Protein 6TXI (pdb70)

InterPro domains:
  IPR001519 Ferritin [PTHR11431] (5-148)
  IPR008331 Ferritin/DPS domain [PF00210] (10-145)
  IPR009040 Ferritin-like diiron domain [PS50905] (2-147)
  IPR009078 Ferritin-like superfamily [SSF47240] (4-163)
  IPR012347 Ferritin-like [G3DSA:1.20.1260.10] (3-164)
  IPR041719 Ferritin, prokaryotic-type [cd01055] (5-160)

Organism: Thermotoga maritima (strain ATCC 43589 / DSM 3109 / JCM 10099 / NBRC 100826 / MSB8) (NCBI:txid243274)

Structure (mmCIF, N/CA/C/O backbone):
data_6TXI
#
_entry.id   6TXI
#
_cell.length_a   175.700
_cell.length_b   175.700
_cell.length_c   353.568
_cell.angle_alpha   90.000
_cell.angle_beta   90.000
_cell.angle_gamma   120.000
#
_symmetry.space_group_name_H-M   'H 3 2'
#
loop_
_entity.id
_entity.type
_entity.pdbx_description
1 polymer Ferritin
2 non-polymer 'SULFATE ION'
3 non-polymer GLYCEROL
4 non-polymer 'FE (III) ION'
5 non-polymer EICOSANE
6 water water
#
loop_
_atom_site.group_PDB
_atom_site.id
_atom_site.type_symbol
_atom_site.label_atom_id
_atom_site.label_alt_id
_atom_site.label_comp_id
_atom_site.label_asym_id
_atom_site.label_entity_id
_atom_site.label_seq_id
_atom_site.pdbx_PDB_ins_code
_atom_site.Cartn_x
_atom_site.Cartn_y
_atom_site.Cartn_z
_atom_site.occupancy
_atom_site.B_iso_or_equiv
_atom_site.auth_seq_id
_atom_site.auth_comp_id
_atom_site.auth_asym_id
_atom_site.auth_atom_id
_atom_site.pdbx_PDB_model_num
ATOM 1 N N . MET A 1 1 ? 48.695 91.571 116.627 1.00 107.59 1 MET A N 1
ATOM 2 C CA . MET A 1 1 ? 49.233 90.427 115.839 1.00 134.23 1 MET A CA 1
ATOM 3 C C . MET A 1 1 ? 48.433 89.168 116.157 1.00 118.96 1 MET A C 1
ATOM 4 O O . MET A 1 1 ? 47.794 89.085 117.210 1.00 106.15 1 MET A O 1
ATOM 20 N N . MET A 1 2 ? 48.477 88.187 115.255 1.00 73.98 2 MET A N 1
ATOM 21 C CA . MET A 1 2 ? 47.681 86.978 115.422 1.00 58.15 2 MET A CA 1
ATOM 22 C C . MET A 1 2 ? 48.416 86.001 116.324 1.00 45.01 2 MET A C 1
ATOM 23 O O . MET A 1 2 ? 49.584 85.681 116.080 1.00 50.82 2 MET A O 1
ATOM 37 N N . VAL A 1 3 ? 47.731 85.520 117.361 1.00 40.26 3 VAL A N 1
ATOM 38 C CA . VAL A 1 3 ? 48.318 84.585 118.312 1.00 49.68 3 VAL A CA 1
ATOM 39 C C . VAL A 1 3 ? 47.771 83.179 118.159 1.00 53.85 3 VAL A C 1
ATOM 40 O O . VAL A 1 3 ? 48.167 82.297 118.922 1.00 71.46 3 VAL A O 1
ATOM 53 N N . ILE A 1 4 ? 46.850 82.948 117.249 1.00 40.42 4 ILE A N 1
ATOM 54 C CA . ILE A 1 4 ? 46.578 81.591 116.793 1.00 34.01 4 ILE A CA 1
ATOM 55 C C . ILE A 1 4 ? 47.456 81.318 115.578 1.00 37.51 4 ILE A C 1
ATOM 56 O O . ILE A 1 4 ? 47.812 82.236 114.826 1.00 38.59 4 ILE A O 1
ATOM 72 N N . SER A 1 5 ? 47.803 80.047 115.375 1.00 36.67 5 SER A N 1
ATOM 73 C CA . SER A 1 5 ? 48.529 79.656 114.175 1.00 41.19 5 SER A CA 1
ATOM 74 C C . SER A 1 5 ? 47.622 79.813 112.954 1.00 46.95 5 SER A C 1
ATOM 75 O O . SER A 1 5 ? 46.390 79.874 113.059 1.00 39.01 5 SER A O 1
ATOM 83 N N . GLU A 1 6 ? 48.247 79.901 111.776 1.00 35.82 6 GLU A N 1
ATOM 84 C CA . GLU A 1 6 ? 47.448 79.951 110.554 1.00 45.11 6 GLU A CA 1
ATOM 85 C C . GLU A 1 6 ? 46.650 78.662 110.365 1.00 42.29 6 GLU A C 1
ATOM 86 O O . GLU A 1 6 ? 45.515 78.703 109.883 1.00 38.22 6 GLU A O 1
ATOM 98 N N . LYS A 1 7 ? 47.211 77.512 110.776 1.00 36.65 7 LYS A N 1
ATOM 99 C CA . LYS A 1 7 ? 46.484 76.244 110.636 1.00 36.55 7 LYS A CA 1
ATOM 100 C C . LYS A 1 7 ? 45.226 76.239 111.499 1.00 33.99 7 LYS A C 1
ATOM 101 O O . LYS A 1 7 ? 44.135 75.847 111.037 1.00 35.88 7 LYS A O 1
ATOM 120 N N . VAL A 1 8 ? 45.331 76.753 112.726 1.00 33.98 8 VAL A N 1
ATOM 121 C CA . VAL A 1 8 ? 44.156 76.818 113.592 1.00 31.46 8 VAL A CA 1
ATOM 122 C C . VAL A 1 8 ? 43.178 77.898 113.120 1.00 32.36 8 VAL A C 1
ATOM 123 O O . VAL A 1 8 ? 41.951 77.711 113.170 1.00 35.32 8 VAL A O 1
ATOM 136 N N . ARG A 1 9 ? 43.692 79.048 112.683 1.00 33.30 9 ARG A N 1
ATOM 137 C CA . ARG A 1 9 ? 42.799 80.076 112.167 1.00 29.68 9 ARG A CA 1
ATOM 138 C C . ARG A 1 9 ? 42.007 79.545 110.980 1.00 29.60 9 ARG A C 1
ATOM 139 O O . ARG A 1 9 ? 40.803 79.794 110.865 1.00 34.04 9 ARG A O 1
ATOM 160 N N . LYS A 1 10 ? 42.668 78.803 110.088 1.00 33.38 10 LYS A N 1
ATOM 161 C CA . LYS A 1 10 ? 41.966 78.222 108.951 1.00 36.19 10 LYS A CA 1
ATOM 162 C C . LYS A 1 10 ? 40.924 77.213 109.413 1.00 32.11 10 LYS A C 1
ATOM 163 O O . LYS A 1 10 ? 39.817 77.172 108.874 1.00 33.72 10 LYS A O 1
ATOM 182 N N . ALA A 1 11 ? 41.264 76.365 110.387 1.00 35.06 11 ALA A N 1
ATOM 183 C CA . ALA A 1 11 ? 40.274 75.408 110.886 1.00 33.33 11 ALA A CA 1
ATOM 184 C C . ALA A 1 11 ? 39.054 76.124 111.455 1.00 30.39 11 ALA A C 1
ATOM 185 O O . ALA A 1 11 ? 37.903 75.747 111.172 1.00 34.00 11 ALA A O 1
ATOM 192 N N . LEU A 1 12 ? 39.282 77.198 112.211 1.00 31.30 12 LEU A N 1
ATOM 193 C CA . LEU A 1 12 ? 38.175 77.937 112.819 1.00 35.05 12 LEU A CA 1
ATOM 194 C C . LEU A 1 12 ? 37.341 78.663 111.768 1.00 41.31 12 LEU A C 1
ATOM 195 O O . LEU A 1 12 ? 36.109 78.678 111.848 1.00 33.03 12 LEU A O 1
ATOM 211 N N . ASN A 1 13 ? 37.998 79.281 110.787 1.00 32.12 13 ASN A N 1
ATOM 212 C CA . ASN A 1 13 ? 37.294 79.961 109.706 1.00 33.09 13 ASN A CA 1
ATOM 213 C C . ASN A 1 13 ? 36.490 78.969 108.870 1.00 29.28 13 ASN A C 1
ATOM 214 O O . ASN A 1 13 ? 35.333 79.235 108.507 1.00 32.09 13 ASN A O 1
ATOM 225 N N . ASP A 1 14 ? 37.082 77.803 108.581 1.00 33.99 14 ASP A N 1
ATOM 226 C CA . ASP A 1 14 ? 36.348 76.751 107.884 1.00 32.11 14 ASP A CA 1
ATOM 227 C C . ASP A 1 14 ? 35.093 76.375 108.652 1.00 30.43 14 ASP A C 1
ATOM 228 O O . ASP A 1 14 ? 34.016 76.203 108.065 1.00 32.55 14 ASP A O 1
ATOM 237 N N . GLN A 1 15 ? 35.215 76.228 109.973 1.00 32.06 15 GLN A N 1
ATOM 238 C CA . GLN A 1 15 ? 34.062 75.853 110.782 1.00 33.31 15 GLN A CA 1
ATOM 239 C C . GLN A 1 15 ? 33.025 76.967 110.829 1.00 28.88 15 GLN A C 1
ATOM 240 O O . GLN A 1 15 ? 31.823 76.693 110.854 1.00 31.69 15 GLN A O 1
ATOM 254 N N . LEU A 1 16 ? 33.455 78.232 110.859 1.00 30.71 16 LEU A N 1
ATOM 255 C CA . LEU A 1 16 ? 32.490 79.332 110.768 1.00 31.16 16 LEU A CA 1
ATOM 256 C C . LEU A 1 16 ? 31.650 79.205 109.500 1.00 27.92 16 LEU A C 1
ATOM 257 O O . LEU A 1 16 ? 30.411 79.285 109.537 1.00 29.90 16 LEU A O 1
ATOM 273 N N . ASN A 1 17 ? 32.315 78.979 108.366 1.00 29.56 17 ASN A N 1
ATOM 274 C CA . ASN A 1 17 ? 31.599 78.800 107.107 1.00 33.05 17 ASN A CA 1
ATOM 275 C C . ASN A 1 17 ? 30.709 77.558 107.133 1.00 30.81 17 ASN A C 1
ATOM 276 O O . ASN A 1 17 ? 29.626 77.549 106.532 1.00 33.66 17 ASN A O 1
ATOM 287 N N . ARG A 1 18 ? 31.164 76.494 107.813 1.00 31.71 18 ARG A N 1
ATOM 288 C CA . ARG A 1 18 ? 30.330 75.306 107.986 1.00 29.71 18 ARG A CA 1
ATOM 289 C C . ARG A 1 18 ? 29.061 75.632 108.755 1.00 31.61 18 ARG A C 1
ATOM 290 O O . ARG A 1 18 ? 28.003 75.063 108.477 1.00 30.55 18 ARG A O 1
ATOM 311 N N . GLU A 1 19 ? 29.166 76.501 109.775 1.00 32.68 19 GLU A N 1
ATOM 312 C CA . GLU A 1 19 ? 27.996 76.874 110.570 1.00 34.08 19 GLU A CA 1
ATOM 313 C C . 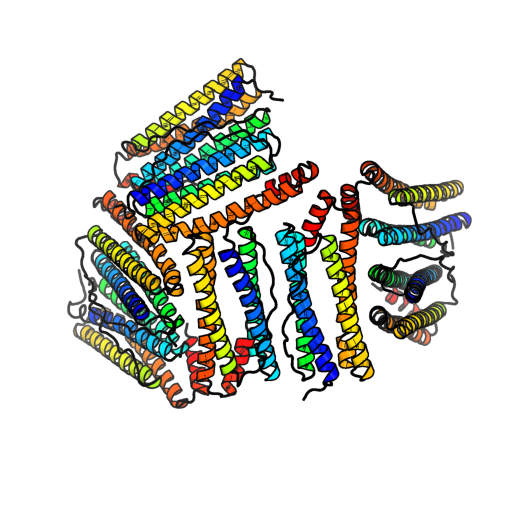GLU A 1 19 ? 27.034 77.741 109.763 1.00 27.99 19 GLU A C 1
ATOM 314 O O . GLU A 1 19 ? 25.814 77.655 109.956 1.00 29.82 19 GLU A O 1
ATOM 326 N N . ILE A 1 20 ? 27.572 78.582 108.873 1.00 31.58 20 ILE A N 1
ATOM 327 C CA . ILE A 1 20 ? 26.724 79.322 107.944 1.00 30.72 20 ILE A CA 1
ATOM 328 C C . ILE A 1 20 ? 25.959 78.354 107.051 1.00 27.35 20 ILE A C 1
ATOM 329 O O . ILE A 1 20 ? 24.734 78.474 106.881 1.00 31.27 20 ILE A O 1
ATOM 345 N N . TYR A 1 21 ? 26.661 77.351 106.505 1.00 30.61 21 TYR A N 1
ATOM 346 C CA . TYR A 1 21 ? 25.968 76.350 105.701 1.00 31.18 21 TYR A CA 1
ATOM 347 C C . TYR A 1 21 ? 24.910 75.627 106.535 1.00 30.63 21 TYR A C 1
ATOM 348 O O . TYR A 1 21 ? 23.803 75.377 106.048 1.00 32.05 21 TYR A O 1
ATOM 366 N N . SER A 1 22 ? 25.230 75.276 107.789 1.00 32.79 22 SER A N 1
ATOM 367 C CA . SER A 1 22 ? 24.244 74.609 108.645 1.00 33.17 22 SER A CA 1
ATOM 368 C C . SER A 1 22 ? 22.975 75.449 108.774 1.00 29.62 22 SER A C 1
ATOM 369 O O . SER A 1 22 ? 21.855 74.927 108.666 1.00 29.34 22 SER A O 1
ATOM 377 N N . SER A 1 23 ? 23.136 76.753 109.038 1.00 28.16 23 SER A N 1
ATOM 378 C CA . SER A 1 23 ? 21.991 77.656 109.109 1.00 28.79 23 SER A CA 1
ATOM 379 C C . SER A 1 23 ? 21.181 77.604 107.820 1.00 32.33 23 SER A C 1
ATOM 380 O O . SER A 1 23 ? 19.938 77.567 107.842 1.00 30.30 23 SER A O 1
ATOM 388 N N . TYR A 1 24 ? 21.878 77.617 106.684 1.00 30.24 24 TYR A N 1
ATOM 389 C CA . TYR A 1 24 ? 21.210 77.654 105.389 1.00 31.06 24 TYR A CA 1
ATOM 390 C C . TYR A 1 24 ? 20.484 76.344 105.119 1.00 25.83 24 TYR A C 1
ATOM 391 O O . TYR A 1 24 ? 19.375 76.337 104.576 1.00 30.29 24 TYR A O 1
ATOM 409 N N . LEU A 1 25 ? 21.091 75.226 105.518 1.00 31.03 25 LEU A N 1
ATOM 410 C CA . LEU A 1 25 ? 20.459 73.919 105.385 1.00 26.60 25 LEU A CA 1
ATOM 411 C C . LEU A 1 25 ? 19.158 73.858 106.178 1.00 29.76 25 LEU A C 1
ATOM 412 O O . LEU A 1 25 ? 18.149 73.332 105.695 1.00 28.91 25 LEU A O 1
ATOM 428 N N . TYR A 1 26 ? 19.181 74.343 107.415 1.00 29.19 26 TYR A N 1
ATOM 429 C CA . TYR A 1 26 ? 17.959 74.314 108.217 1.00 31.06 26 TYR A CA 1
ATOM 430 C C . TYR A 1 26 ? 16.895 75.252 107.644 1.00 27.83 26 TYR A C 1
ATOM 431 O O . TYR A 1 26 ? 15.702 74.918 107.654 1.00 32.12 26 TYR A O 1
ATOM 449 N N . LEU A 1 27 ? 17.296 76.409 107.104 1.00 28.40 27 LEU A N 1
ATOM 450 C CA . LEU A 1 27 ? 16.323 77.227 106.382 1.00 26.33 27 LEU A CA 1
ATOM 451 C C . LEU A 1 27 ? 15.739 76.467 105.186 1.00 27.63 27 LEU A C 1
ATOM 452 O O . LEU A 1 27 ? 14.546 76.597 104.875 1.00 30.61 27 LEU A O 1
ATOM 468 N N . SER A 1 28 ? 16.563 75.690 104.484 1.00 29.76 28 SER A N 1
ATOM 469 C CA . SER A 1 28 ? 16.037 74.914 103.358 1.00 29.01 28 SER A CA 1
ATOM 470 C C . SER A 1 28 ? 15.049 73.850 103.836 1.00 26.63 28 SER A C 1
ATOM 471 O O . SER A 1 28 ? 14.004 73.612 103.202 1.00 28.90 28 SER A O 1
ATOM 479 N N . MET A 1 29 ? 15.350 73.207 104.959 1.00 28.67 29 MET A N 1
ATOM 480 C CA . MET A 1 29 ? 14.380 72.283 105.534 1.00 27.40 29 MET A CA 1
ATOM 481 C C . MET A 1 29 ? 13.083 73.007 105.883 1.00 30.66 29 MET A C 1
ATOM 482 O O . MET A 1 29 ? 11.989 72.448 105.737 1.00 30.58 29 MET A O 1
ATOM 496 N N . ALA A 1 30 ? 13.185 74.247 106.357 1.00 30.16 30 ALA A N 1
ATOM 497 C CA . ALA A 1 30 ? 11.982 75.047 106.555 1.00 26.61 30 ALA A CA 1
ATOM 498 C C . ALA A 1 30 ? 11.223 75.242 105.243 1.00 28.40 30 ALA A C 1
ATOM 499 O O . ALA A 1 30 ? 9.989 75.158 105.226 1.00 32.02 30 ALA A O 1
ATOM 506 N N . THR A 1 31 ? 11.933 75.534 104.140 1.00 31.44 31 THR A N 1
ATOM 507 C CA . THR A 1 31 ? 11.238 75.717 102.862 1.00 27.01 31 THR A CA 1
ATOM 508 C C . THR A 1 31 ? 10.488 74.445 102.485 1.00 29.44 31 THR A C 1
ATOM 509 O O . THR A 1 31 ? 9.369 74.501 101.943 1.00 30.98 31 THR A O 1
ATOM 520 N N . TYR A 1 32 ? 11.087 73.294 102.788 1.00 27.59 32 TYR A N 1
ATOM 521 C CA . TYR A 1 32 ? 10.442 72.011 102.504 1.00 27.68 32 TYR A CA 1
ATOM 522 C C . TYR A 1 32 ? 9.198 71.806 103.372 1.00 30.86 32 TYR A C 1
ATOM 523 O O . TYR A 1 32 ? 8.118 71.473 102.860 1.00 33.19 32 TYR A O 1
ATOM 541 N N . PHE A 1 33 ? 9.324 72.011 104.688 1.00 31.55 33 PHE A N 1
ATOM 542 C CA . PHE A 1 33 ? 8.173 71.827 105.577 1.00 30.29 33 PHE A CA 1
ATOM 543 C C . PHE A 1 33 ? 7.036 72.785 105.222 1.00 27.74 33 PHE A C 1
ATOM 544 O O . PHE A 1 33 ? 5.865 72.392 105.204 1.00 32.33 33 PHE A O 1
ATOM 561 N N . ASP A 1 34 ? 7.353 74.041 104.896 1.00 30.70 34 ASP A N 1
ATOM 562 C CA . ASP A 1 34 ? 6.301 74.976 104.511 1.00 35.04 34 ASP A CA 1
ATOM 563 C C . ASP A 1 34 ? 5.656 74.558 103.193 1.00 35.89 34 ASP A C 1
ATOM 564 O O . ASP A 1 34 ? 4.448 74.748 103.000 1.00 35.26 34 ASP A O 1
ATOM 573 N N . ALA A 1 35 ? 6.444 74.007 102.262 1.00 32.80 35 ALA A N 1
ATOM 574 C CA . ALA A 1 35 ? 5.849 73.514 101.025 1.00 31.72 35 ALA A CA 1
ATOM 575 C C . ALA A 1 35 ? 4.863 72.378 101.301 1.00 39.30 35 ALA A C 1
ATOM 576 O O . ALA A 1 35 ? 3.870 72.233 100.584 1.00 35.27 35 ALA A O 1
ATOM 583 N N . GLU A 1 36 ? 5.143 71.556 102.309 1.00 32.88 36 GLU A N 1
ATOM 584 C CA . GLU A 1 36 ? 4.304 70.444 102.722 1.00 36.36 36 GLU A CA 1
ATOM 585 C C . GLU A 1 36 ? 3.201 70.848 103.685 1.00 45.20 36 GLU A C 1
ATOM 586 O O . GLU A 1 36 ? 2.419 69.986 104.102 1.00 38.16 36 GLU A O 1
ATOM 598 N N . GLY A 1 37 ? 3.135 72.117 104.071 1.00 37.24 37 GLY A N 1
ATOM 599 C CA . GLY A 1 37 ? 2.065 72.593 104.924 1.00 41.12 37 GLY A CA 1
ATOM 600 C C . GLY A 1 37 ? 2.266 72.334 106.395 1.00 43.99 37 GLY A C 1
ATOM 601 O O . GLY A 1 37 ? 1.312 72.436 107.167 1.00 41.98 37 GLY A O 1
ATOM 605 N N . PHE A 1 38 ? 3.481 72.024 106.819 1.00 33.36 38 PHE A N 1
ATOM 606 C CA . PHE A 1 38 ? 3.787 71.783 108.227 1.00 34.39 38 PHE A CA 1
ATOM 607 C C . PHE A 1 38 ? 4.461 73.033 108.789 1.00 45.41 38 PHE A C 1
ATOM 608 O O . PHE A 1 38 ? 5.684 73.129 108.860 1.00 33.50 38 PHE A O 1
ATOM 625 N N . LYS A 1 39 ? 3.634 73.993 109.229 1.00 34.97 39 LYS A N 1
ATOM 626 C CA . LYS A 1 39 ? 4.143 75.300 109.629 1.00 41.38 39 LYS A CA 1
ATOM 627 C C . LYS A 1 39 ? 4.866 75.232 110.968 1.00 41.05 39 LYS A C 1
ATOM 628 O O . LYS A 1 39 ? 5.754 76.056 111.237 1.00 34.99 39 LYS A O 1
ATOM 647 N N . GLY A 1 40 ? 4.531 74.249 111.808 1.00 36.78 40 GLY A N 1
ATOM 648 C CA . GLY A 1 40 ? 5.236 74.098 113.074 1.00 36.94 40 GLY A CA 1
ATOM 649 C C . GLY A 1 40 ? 6.630 73.515 112.909 1.00 35.30 40 GLY A C 1
ATOM 650 O O . GLY A 1 40 ? 7.596 74.005 113.513 1.00 33.88 40 GLY A O 1
ATOM 654 N N . PHE A 1 41 ? 6.751 72.448 112.099 1.00 30.69 41 PHE A N 1
ATOM 655 C CA . PHE A 1 41 ? 8.078 71.923 111.750 1.00 30.50 41 PHE A CA 1
ATOM 656 C C . PHE A 1 41 ? 8.918 73.014 111.099 1.00 31.16 41 PHE A C 1
ATOM 657 O O . PHE A 1 41 ? 10.102 73.191 111.420 1.00 32.94 41 PHE A O 1
ATOM 674 N N . ALA A 1 42 ? 8.304 73.787 110.207 1.00 33.45 42 ALA A N 1
ATOM 675 C CA . ALA A 1 42 ? 9.026 74.868 109.547 1.00 30.82 42 ALA A CA 1
ATOM 676 C C . ALA A 1 42 ? 9.501 75.927 110.544 1.00 30.80 42 ALA A C 1
ATOM 677 O O . ALA A 1 42 ? 10.641 76.407 110.451 1.00 31.64 42 ALA A O 1
ATOM 684 N N . HIS A 1 43 ? 8.635 76.312 111.488 1.00 33.77 43 HIS A N 1
ATOM 685 C CA . HIS A 1 43 ? 9.008 77.271 112.525 1.00 32.86 43 HIS A CA 1
ATOM 686 C C . HIS A 1 43 ? 10.210 76.778 113.316 1.00 32.07 43 HIS A C 1
ATOM 687 O O . HIS A 1 43 ? 11.145 77.545 113.597 1.00 33.85 43 HIS A O 1
ATOM 701 N N . TRP A 1 44 ? 10.174 75.500 113.715 1.00 34.42 44 TRP A N 1
ATOM 702 C CA . TRP A 1 44 ? 11.289 74.905 114.447 1.00 38.07 44 TRP A CA 1
ATOM 703 C C . TRP A 1 44 ? 12.579 75.020 113.657 1.00 30.64 44 TRP A C 1
ATOM 704 O O . TRP A 1 44 ? 13.630 75.354 114.215 1.00 32.16 44 TRP A O 1
ATOM 725 N N . MET A 1 45 ? 12.516 74.739 112.351 1.00 32.73 45 MET A N 1
ATOM 726 C CA . MET A 1 45 ? 13.712 74.825 111.520 1.00 33.05 45 MET A CA 1
ATOM 727 C C . MET A 1 45 ? 14.197 76.266 111.364 1.00 35.92 45 MET A C 1
ATOM 728 O O . MET A 1 45 ? 15.403 76.506 111.316 1.00 32.87 45 MET A O 1
ATOM 742 N N . LYS A 1 46 ? 13.287 77.241 111.291 1.00 32.49 46 LYS A N 1
ATOM 743 C CA . LYS A 1 46 ? 13.707 78.649 111.233 1.00 35.18 46 LYS A CA 1
ATOM 744 C C . LYS A 1 46 ? 14.422 79.059 112.519 1.00 36.34 46 LYS A C 1
ATOM 745 O O . LYS A 1 46 ? 15.452 79.769 112.494 1.00 34.07 46 LYS A O 1
ATOM 764 N N . LYS A 1 47 ? 13.894 78.612 113.661 1.00 31.92 47 LYS A N 1
ATOM 765 C CA . LYS A 1 47 ? 14.574 78.843 114.934 1.00 33.62 47 LYS A CA 1
ATOM 766 C C . LYS A 1 47 ? 15.939 78.168 114.963 1.00 36.43 47 LYS A C 1
ATOM 767 O O . LYS A 1 47 ? 16.915 78.737 115.473 1.00 33.17 47 LYS A O 1
ATOM 786 N N . GLN A 1 48 ? 16.024 76.946 114.436 1.00 34.04 48 GLN A N 1
ATOM 787 C CA . GLN A 1 48 ? 17.308 76.240 114.399 1.00 33.85 48 GLN A CA 1
ATOM 788 C C . GLN A 1 48 ? 18.314 76.973 113.519 1.00 34.09 48 GLN A C 1
ATOM 789 O O . GLN A 1 48 ? 19.501 77.084 113.867 1.00 31.80 48 GLN A O 1
ATOM 803 N N . ALA A 1 49 ? 17.863 77.473 112.366 1.00 31.27 49 ALA A N 1
ATOM 804 C CA . ALA A 1 49 ? 18.737 78.268 111.506 1.00 32.98 49 ALA A CA 1
ATOM 805 C C . ALA A 1 49 ? 19.286 79.481 112.252 1.00 31.21 49 ALA A C 1
ATOM 806 O O . ALA A 1 49 ? 20.493 79.772 112.188 1.00 32.06 49 ALA A O 1
ATOM 813 N N . GLN A 1 50 ? 18.421 80.194 112.985 1.00 31.90 50 GLN A N 1
ATOM 814 C CA . GLN A 1 50 ? 18.909 81.339 113.757 1.00 27.37 50 GLN A CA 1
ATOM 815 C C . GLN A 1 50 ? 19.949 80.912 114.806 1.00 37.70 50 GLN A C 1
ATOM 816 O O . GLN A 1 50 ? 20.989 81.575 114.999 1.00 35.88 50 GLN A O 1
ATOM 830 N N . GLU A 1 51 ? 19.691 79.798 115.494 1.00 36.43 51 GLU A N 1
ATOM 831 C CA . GLU A 1 51 ? 20.661 79.287 116.467 1.00 39.13 51 GLU A CA 1
ATOM 832 C C . GLU A 1 51 ? 22.019 78.966 115.828 1.00 37.67 51 GLU A C 1
ATOM 833 O O . GLU A 1 51 ? 23.085 79.264 116.407 1.00 35.92 51 GLU A O 1
ATOM 845 N N . GLU A 1 52 ? 22.017 78.344 114.647 1.00 31.60 52 GLU A N 1
ATOM 846 C CA . GLU A 1 52 ? 23.292 78.056 113.991 1.00 31.63 52 GLU A CA 1
ATOM 847 C C . GLU A 1 52 ? 24.043 79.346 113.673 1.00 36.48 52 GLU A C 1
ATOM 848 O O . GLU A 1 52 ? 25.282 79.388 113.728 1.00 31.99 52 GLU A O 1
ATOM 860 N N . LEU A 1 53 ? 23.314 80.407 113.313 1.00 31.56 53 LEU A N 1
ATOM 861 C CA . LEU A 1 53 ? 24.004 81.674 113.086 1.00 27.53 53 LEU A CA 1
ATOM 862 C C . LEU A 1 53 ? 24.688 82.173 114.356 1.00 32.29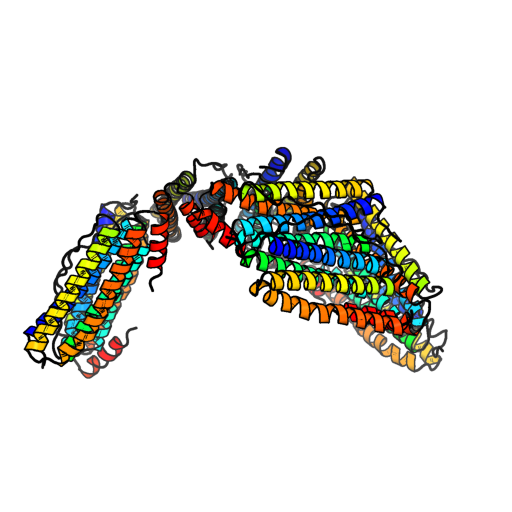 53 LEU A C 1
ATOM 863 O O . LEU A 1 53 ? 25.781 82.769 114.300 1.00 31.57 53 LEU A O 1
ATOM 879 N N . THR A 1 54 ? 24.061 81.959 115.521 1.00 32.24 54 THR A N 1
ATOM 880 C CA . THR A 1 54 ? 24.740 82.371 116.752 1.00 30.15 54 THR A CA 1
ATOM 881 C C . THR A 1 54 ? 26.038 81.579 116.951 1.00 32.19 54 THR A C 1
ATOM 882 O O . THR A 1 54 ? 27.049 82.128 117.420 1.00 35.40 54 THR A O 1
ATOM 893 N N . HIS A 1 55 ? 26.042 80.301 116.566 1.00 34.45 55 HIS A N 1
ATOM 894 C CA . HIS A 1 55 ? 27.289 79.530 116.608 1.00 33.18 55 HIS A CA 1
ATOM 895 C C . HIS A 1 55 ? 28.361 80.147 115.708 1.00 34.26 55 HIS A C 1
ATOM 896 O O . HIS A 1 55 ? 29.540 80.283 116.099 1.00 32.55 55 HIS A O 1
ATOM 910 N N . ALA A 1 56 ? 27.971 80.476 114.471 1.00 34.21 56 ALA A N 1
ATOM 911 C CA . ALA A 1 56 ? 28.908 81.101 113.543 1.00 39.14 56 ALA A CA 1
ATOM 912 C C . ALA A 1 56 ? 29.508 82.358 114.150 1.00 31.08 56 ALA A C 1
ATOM 913 O O . ALA A 1 56 ? 30.720 82.585 114.055 1.00 32.46 56 ALA A O 1
ATOM 920 N N . MET A 1 57 ? 28.667 83.201 114.784 1.00 30.92 57 MET A N 1
ATOM 921 C CA . MET A 1 57 ? 29.195 84.454 115.332 1.00 36.84 57 MET A CA 1
ATOM 922 C C . MET A 1 57 ? 30.060 84.230 116.568 1.00 28.98 57 MET A C 1
ATOM 923 O O . MET A 1 57 ? 30.950 85.048 116.820 1.00 31.23 57 MET A O 1
ATOM 937 N N . LYS A 1 58 ? 29.878 83.125 117.303 1.00 29.50 58 LYS A N 1
ATOM 938 C CA . LYS A 1 58 ? 30.824 82.823 118.384 1.00 30.88 58 LYS A CA 1
ATOM 939 C C . LYS A 1 58 ? 32.202 82.502 117.826 1.00 38.87 58 LYS A C 1
ATOM 940 O O . LYS A 1 58 ? 33.221 82.989 118.350 1.00 32.61 58 LYS A O 1
ATOM 959 N N . PHE A 1 59 ? 32.246 81.738 116.728 1.00 34.89 59 PHE A N 1
ATOM 960 C CA . PHE A 1 59 ? 33.525 81.527 116.054 1.00 32.68 59 PHE A CA 1
ATOM 961 C C . PHE A 1 59 ? 34.118 82.846 115.547 1.00 32.88 59 PHE A C 1
ATOM 962 O O . PHE A 1 59 ? 35.319 83.108 115.708 1.00 31.23 59 PHE A O 1
ATOM 979 N N . TYR A 1 60 ? 33.282 83.678 114.920 1.00 28.64 60 TYR A N 1
ATOM 980 C CA . TYR A 1 60 ? 33.708 84.982 114.427 1.00 28.33 60 TYR A CA 1
ATOM 981 C C . TYR A 1 60 ? 34.440 85.771 115.507 1.00 30.37 60 TYR A C 1
ATOM 982 O O . TYR A 1 60 ? 35.586 86.225 115.321 1.00 32.68 60 TYR A O 1
ATOM 1000 N N . GLU A 1 61 ? 33.784 85.931 116.653 1.00 30.86 61 GLU A N 1
ATOM 1001 C CA . GLU A 1 61 ? 34.331 86.815 117.669 1.00 34.89 61 GLU A CA 1
ATOM 1002 C C . GLU A 1 61 ? 35.586 86.210 118.290 1.00 30.02 61 GLU A C 1
ATOM 1003 O O . GLU A 1 61 ? 36.505 86.956 118.658 1.00 31.46 61 GLU A O 1
ATOM 1015 N N . TYR A 1 62 ? 35.653 84.873 118.408 1.00 31.35 62 TYR A N 1
ATOM 1016 C CA . TYR A 1 62 ? 36.881 84.267 118.929 1.00 29.03 62 TYR A CA 1
ATOM 1017 C C . TYR A 1 62 ? 38.051 84.471 117.967 1.00 32.70 62 TYR A C 1
ATOM 1018 O O . TYR A 1 62 ? 39.182 84.759 118.394 1.00 35.02 62 TYR A O 1
ATOM 1036 N N . ILE A 1 63 ? 37.812 84.311 116.667 1.00 31.97 63 ILE A N 1
ATOM 1037 C CA . ILE A 1 63 ? 38.884 84.530 115.701 1.00 31.43 63 ILE A CA 1
ATOM 1038 C C . ILE A 1 63 ? 39.444 85.939 115.850 1.00 39.81 63 ILE A C 1
ATOM 1039 O O . ILE A 1 63 ? 40.663 86.130 115.912 1.00 34.09 63 ILE A O 1
ATOM 1055 N N . TYR A 1 64 ? 38.565 86.945 115.933 1.00 36.75 64 TYR A N 1
ATOM 1056 C CA . TYR A 1 64 ? 39.083 88.309 116.088 1.00 31.84 64 TYR A CA 1
ATOM 1057 C C . TYR A 1 64 ? 39.768 88.499 117.436 1.00 31.40 64 TYR A C 1
ATOM 1058 O O . TYR A 1 64 ? 40.785 89.203 117.519 1.00 36.24 64 TYR A O 1
ATOM 1076 N N . ALA A 1 65 ? 39.272 87.846 118.485 1.00 29.79 65 ALA A N 1
ATOM 1077 C CA . ALA A 1 65 ? 39.881 87.984 119.803 1.00 31.31 65 ALA A CA 1
ATOM 1078 C C . ALA A 1 65 ? 41.313 87.463 119.827 1.00 37.72 65 ALA A C 1
ATOM 1079 O O . ALA A 1 65 ? 42.128 87.935 120.628 1.00 35.50 65 ALA A O 1
ATOM 1086 N N . ARG A 1 66 ? 41.641 86.495 118.970 1.00 32.58 66 ARG A N 1
ATOM 1087 C CA . ARG A 1 66 ? 42.993 85.954 118.885 1.00 31.49 66 ARG A CA 1
ATOM 1088 C C . ARG A 1 66 ? 43.797 86.627 117.785 1.00 36.75 66 ARG A C 1
ATOM 1089 O O . ARG A 1 66 ? 44.844 86.119 117.382 1.00 39.37 66 ARG A O 1
ATOM 1110 N N . GLY A 1 67 ? 43.329 87.774 117.300 1.00 33.86 67 GLY A N 1
ATOM 1111 C CA . GLY A 1 67 ? 44.087 88.551 116.350 1.00 34.37 67 GLY A CA 1
ATOM 1112 C C . GLY A 1 67 ? 43.991 88.081 114.920 1.00 40.79 67 GLY A C 1
ATOM 1113 O O . GLY A 1 67 ? 44.764 88.555 114.079 1.00 39.69 67 GLY A O 1
ATOM 1117 N N . GLY A 1 68 ? 43.091 87.144 114.622 1.00 34.13 68 GLY A N 1
ATOM 1118 C CA . GLY A 1 68 ? 42.864 86.702 113.266 1.00 43.74 68 GLY A CA 1
ATOM 1119 C C . GLY A 1 68 ? 41.768 87.502 112.574 1.00 36.52 68 GLY A C 1
ATOM 1120 O O . GLY A 1 68 ? 41.202 88.451 113.112 1.00 34.87 68 GLY A O 1
ATOM 1124 N N . ARG A 1 69 ? 41.490 87.105 111.336 1.00 38.20 69 ARG A N 1
ATOM 1125 C CA . ARG A 1 69 ? 40.447 87.712 110.520 1.00 41.39 69 ARG A CA 1
ATOM 1126 C C . ARG A 1 69 ? 39.621 86.617 109.867 1.00 39.56 69 ARG A C 1
ATOM 1127 O O . ARG A 1 69 ? 40.121 85.534 109.565 1.00 35.51 69 ARG A O 1
ATOM 1148 N N . VAL A 1 70 ? 38.368 86.935 109.610 1.00 34.63 70 VAL A N 1
ATOM 1149 C CA . VAL A 1 70 ? 37.412 86.011 109.014 1.00 32.21 70 VAL A CA 1
ATOM 1150 C C . VAL A 1 70 ? 37.321 86.297 107.523 1.00 34.36 70 VAL A C 1
ATOM 1151 O O . VAL A 1 70 ? 37.237 87.462 107.108 1.00 32.03 70 VAL A O 1
ATOM 1164 N N . GLU A 1 71 ? 37.318 85.240 106.717 1.00 35.48 71 GLU A N 1
ATOM 1165 C CA . GLU A 1 71 ? 37.069 85.337 105.286 1.00 34.09 71 GLU A CA 1
ATOM 1166 C C . GLU A 1 71 ? 35.871 84.454 104.982 1.00 39.89 71 GLU A C 1
ATOM 1167 O O . GLU A 1 71 ? 35.935 83.234 105.159 1.00 34.69 71 GLU A O 1
ATOM 1179 N N . LEU A 1 72 ? 34.775 85.072 104.550 1.00 34.74 72 LEU A N 1
ATOM 1180 C CA . LEU A 1 72 ? 33.576 84.324 104.190 1.00 32.75 72 LEU A CA 1
ATOM 1181 C C . LEU A 1 72 ? 33.755 83.688 102.814 1.00 34.18 72 LEU A C 1
ATOM 1182 O O . LEU A 1 72 ? 34.274 84.313 101.887 1.00 35.88 72 LEU A O 1
ATOM 1198 N N . GLU A 1 73 ? 33.344 82.429 102.693 1.00 35.25 73 GLU A N 1
ATOM 1199 C CA . GLU A 1 73 ? 33.478 81.674 101.453 1.00 34.36 73 GLU A CA 1
ATOM 1200 C C . GLU A 1 73 ? 32.104 81.428 100.840 1.00 42.35 73 GLU A C 1
ATOM 1201 O O . GLU A 1 73 ? 31.069 81.614 101.483 1.00 33.76 73 GLU A O 1
ATOM 1213 N N . ALA A 1 74 ? 32.105 80.992 99.582 1.00 34.11 74 ALA A N 1
ATOM 1214 C CA . ALA A 1 74 ? 30.853 80.633 98.930 1.00 38.39 74 ALA A CA 1
ATOM 1215 C C . ALA A 1 74 ? 30.110 79.600 99.768 1.00 34.31 74 ALA A C 1
ATOM 1216 O O . ALA A 1 74 ? 30.717 78.777 100.459 1.00 35.09 74 ALA A O 1
ATOM 1223 N N . ILE A 1 75 ? 28.783 79.641 99.699 1.00 33.24 75 ILE A N 1
ATOM 1224 C CA . ILE A 1 75 ? 27.928 78.693 100.405 1.00 33.33 75 ILE A CA 1
ATOM 1225 C C . ILE A 1 75 ? 27.268 77.779 99.374 1.00 29.65 75 ILE A C 1
ATOM 1226 O O . ILE A 1 75 ? 26.632 78.249 98.421 1.00 32.88 75 ILE A O 1
ATOM 1242 N N . GLU A 1 76 ? 27.449 76.476 99.546 1.00 32.18 76 GLU A N 1
ATOM 1243 C CA . GLU A 1 76 ? 26.897 75.522 98.598 1.00 30.04 76 GLU A CA 1
ATOM 1244 C C . GLU A 1 76 ? 25.377 75.468 98.687 1.00 30.91 76 GLU A C 1
ATOM 1245 O O . GLU A 1 76 ? 24.777 75.733 99.734 1.00 31.03 76 GLU A O 1
ATOM 1257 N N . LYS A 1 77 ? 24.758 75.146 97.566 1.00 34.67 77 LYS A N 1
ATOM 1258 C CA . LYS A 1 77 ? 23.312 74.981 97.518 1.00 35.63 77 LYS A CA 1
ATOM 1259 C C . LYS A 1 77 ? 22.885 73.796 98.372 1.00 37.55 77 LYS A C 1
ATOM 1260 O O . LYS A 1 77 ? 23.378 72.685 98.155 1.00 31.08 77 LYS A O 1
ATOM 1279 N N . PRO A 1 78 ? 21.999 73.971 99.340 1.00 31.04 78 PRO A N 1
ATOM 1280 C CA . PRO A 1 78 ? 21.540 72.821 100.127 1.00 31.58 78 PRO A CA 1
ATOM 1281 C C . PRO A 1 78 ? 20.502 72.027 99.359 1.00 29.22 78 PRO A C 1
ATOM 1282 O O . PRO A 1 78 ? 19.910 72.537 98.389 1.00 31.23 78 PRO A O 1
ATOM 1293 N N . PRO A 1 79 ? 20.255 70.775 99.758 1.00 32.34 79 PRO A N 1
ATOM 1294 C CA . PRO A 1 79 ? 19.076 70.075 99.240 1.00 29.27 79 PRO A CA 1
ATOM 1295 C C . PRO A 1 79 ? 17.850 70.892 99.584 1.00 31.25 79 PRO A C 1
ATOM 1296 O O . PRO A 1 79 ? 17.849 71.656 100.553 1.00 34.44 79 PRO A O 1
ATOM 1307 N N . SER A 1 80 ? 16.812 70.771 98.754 1.00 32.72 80 SER A N 1
ATOM 1308 C CA . SER A 1 80 ? 15.575 71.485 99.025 1.00 34.93 80 SER A CA 1
ATOM 1309 C C . SER A 1 80 ? 14.380 70.559 99.203 1.00 37.44 80 SER A C 1
ATOM 1310 O O . SER A 1 80 ? 13.283 71.044 99.478 1.00 35.99 80 SER A O 1
ATOM 1318 N N . ASN A 1 81 ? 14.559 69.252 99.074 1.00 33.25 81 ASN A N 1
ATOM 1319 C CA A ASN A 1 81 ? 13.457 68.316 99.253 0.53 30.63 81 ASN A CA 1
ATOM 1320 C CA B ASN A 1 81 ? 13.458 68.315 99.250 0.47 31.78 81 ASN A CA 1
ATOM 1321 C C . ASN A 1 81 ? 13.940 67.111 100.041 1.00 30.78 81 ASN A C 1
ATOM 1322 O O . ASN A 1 81 ? 15.096 66.697 99.933 1.00 32.51 81 ASN A O 1
ATOM 1343 N N . TRP A 1 82 ? 13.021 66.546 100.831 1.00 29.97 82 TRP A N 1
ATOM 1344 C CA . TRP A 1 82 ? 13.240 65.324 101.591 1.00 28.40 82 TRP A CA 1
ATOM 1345 C C . TRP A 1 82 ? 12.015 64.431 101.412 1.00 29.81 82 TRP A C 1
ATOM 1346 O O . TRP A 1 82 ? 10.941 64.886 101.007 1.00 31.35 82 TRP A O 1
ATOM 1367 N N . ASN A 1 83 ? 12.197 63.144 101.666 1.00 32.27 83 ASN A N 1
ATOM 1368 C CA . ASN A 1 83 ? 11.127 62.166 101.485 1.00 29.02 83 ASN A CA 1
ATOM 1369 C C . ASN A 1 83 ? 10.225 62.057 102.714 1.00 32.73 83 ASN A C 1
ATOM 1370 O O . ASN A 1 83 ? 10.057 60.974 103.283 1.00 34.49 83 ASN A O 1
ATOM 1381 N N . GLY A 1 84 ? 9.666 63.178 103.149 1.00 33.20 84 GLY A N 1
ATOM 1382 C CA . GLY A 1 84 ? 8.815 63.228 104.322 1.00 31.60 84 GLY A CA 1
ATOM 1383 C C . GLY A 1 84 ? 9.534 63.790 105.538 1.00 30.38 84 GLY A C 1
ATOM 1384 O O . GLY A 1 84 ? 10.752 63.988 105.557 1.00 30.90 84 GLY A O 1
ATOM 1388 N N . ILE A 1 85 ? 8.737 64.015 106.589 1.00 32.93 85 ILE A N 1
ATOM 1389 C CA . ILE A 1 85 ? 9.233 64.660 107.801 1.00 27.14 85 ILE A CA 1
ATOM 1390 C C . ILE A 1 85 ? 10.360 63.847 108.422 1.00 26.31 85 ILE A C 1
ATOM 1391 O O . ILE A 1 85 ? 11.399 64.392 108.827 1.00 32.02 85 ILE A O 1
ATOM 1407 N N . LYS A 1 86 ? 10.156 62.533 108.539 1.00 29.34 86 LYS A N 1
ATOM 1408 C CA . LYS A 1 86 ? 11.165 61.707 109.193 1.00 32.56 86 LYS A CA 1
ATOM 1409 C C . LYS A 1 86 ? 12.473 61.714 108.412 1.00 36.31 86 LYS A C 1
ATOM 1410 O O . LYS A 1 86 ? 13.549 61.784 109.010 1.00 31.71 86 LYS A O 1
ATOM 1429 N N . ASP A 1 87 ? 12.396 61.698 107.083 1.00 33.98 87 ASP A N 1
ATOM 1430 C CA . ASP A 1 87 ? 13.609 61.756 106.275 1.00 31.41 87 ASP A CA 1
ATOM 1431 C C . ASP A 1 87 ? 14.386 63.044 106.527 1.00 31.95 87 ASP A C 1
ATOM 1432 O O . ASP A 1 87 ? 15.616 63.021 106.664 1.00 30.83 87 ASP A O 1
ATOM 1441 N N . ALA A 1 88 ? 13.676 64.176 106.643 1.00 30.09 88 ALA A N 1
ATOM 1442 C CA . ALA A 1 88 ? 14.328 65.453 106.908 1.00 33.35 88 ALA A CA 1
ATOM 1443 C C . ALA A 1 88 ? 15.057 65.410 108.243 1.00 30.77 88 ALA A C 1
ATOM 1444 O O . ALA A 1 88 ? 16.197 65.888 108.361 1.00 32.84 88 ALA A O 1
ATOM 1451 N N . PHE A 1 89 ? 14.417 64.840 109.271 1.00 33.34 89 PHE A N 1
ATOM 1452 C CA . PHE A 1 89 ? 15.105 64.771 110.558 1.00 38.81 89 PHE A CA 1
ATOM 1453 C C . PHE A 1 89 ? 16.239 63.742 110.567 1.00 38.41 89 PHE A C 1
ATOM 1454 O O . PHE A 1 89 ? 17.228 63.938 111.278 1.00 35.68 89 PHE A O 1
ATOM 1471 N N . GLU A 1 90 ? 16.152 62.663 109.780 1.00 40.32 90 GLU A N 1
ATOM 1472 C CA . GLU A 1 90 ? 17.300 61.768 109.678 1.00 40.95 90 GLU A CA 1
ATOM 1473 C C . GLU A 1 90 ? 18.485 62.511 109.080 1.00 33.25 90 GLU A C 1
ATOM 1474 O O . GLU A 1 90 ? 19.630 62.368 109.542 1.00 35.06 90 GLU A O 1
ATOM 1486 N N . ALA A 1 91 ? 18.213 63.343 108.067 1.00 33.87 91 ALA A N 1
ATOM 1487 C CA . ALA A 1 91 ? 19.260 64.169 107.476 1.00 33.46 91 ALA A CA 1
ATOM 1488 C C . ALA A 1 91 ? 19.816 65.171 108.486 1.00 30.38 91 ALA A C 1
ATOM 1489 O O . ALA A 1 91 ? 21.032 65.408 108.532 1.00 33.38 91 ALA A O 1
ATOM 1496 N N . ALA A 1 92 ? 18.942 65.768 109.302 1.00 34.39 92 ALA A N 1
ATOM 1497 C CA . ALA A 1 92 ? 19.413 66.709 110.312 1.00 37.36 92 ALA A CA 1
ATOM 1498 C C . ALA A 1 92 ? 20.343 66.019 111.298 1.00 36.10 92 ALA A C 1
ATOM 1499 O O . ALA A 1 92 ? 21.393 66.566 111.660 1.00 34.61 92 ALA A O 1
ATOM 1506 N N . LEU A 1 93 ? 19.980 64.818 111.751 1.00 35.55 93 LEU A N 1
ATOM 1507 C CA . LEU A 1 93 ? 20.858 64.093 112.675 1.00 34.04 93 LEU A CA 1
ATOM 1508 C C . LEU A 1 93 ? 22.207 63.774 112.030 1.00 41.27 93 LEU A C 1
ATOM 1509 O O . LEU A 1 93 ? 23.262 63.938 112.657 1.00 38.20 93 LEU A O 1
ATOM 1525 N N . LYS A 1 94 ? 22.197 63.288 110.790 1.00 36.44 94 LYS A N 1
ATOM 1526 C CA . LYS A 1 94 ? 23.463 63.004 110.119 1.00 39.65 94 LYS A CA 1
ATOM 1527 C C . LYS A 1 94 ? 24.303 64.274 109.999 1.00 40.48 94 LYS A C 1
ATOM 1528 O O . LYS A 1 94 ? 25.523 64.264 110.227 1.00 36.97 94 LYS A O 1
ATOM 1547 N N . HIS A 1 95 ? 23.647 65.391 109.708 1.00 32.07 95 HIS A N 1
ATOM 1548 C CA . HIS A 1 95 ? 24.364 66.650 109.608 1.00 28.19 95 HIS A CA 1
ATOM 1549 C C . HIS A 1 95 ? 24.977 67.049 110.948 1.00 41.19 95 HIS A C 1
ATOM 1550 O O . HIS A 1 95 ? 26.139 67.472 111.011 1.00 36.92 95 HIS A O 1
ATOM 1564 N N . GLU A 1 96 ? 24.207 66.938 112.032 1.00 33.28 96 GLU A N 1
ATOM 1565 C CA . GLU A 1 96 ? 24.729 67.342 113.333 1.00 32.37 96 GLU A CA 1
ATOM 1566 C C . GLU A 1 96 ? 25.888 66.449 113.768 1.00 38.66 96 GLU A C 1
ATOM 1567 O O . GLU A 1 96 ? 26.851 66.931 114.368 1.00 37.07 96 GLU A O 1
ATOM 1579 N N . GLU A 1 97 ? 25.830 65.150 113.465 1.00 33.33 97 GLU A N 1
ATOM 1580 C CA . GLU A 1 97 ? 26.957 64.279 113.802 1.00 38.58 97 GLU A CA 1
ATOM 1581 C C . GLU A 1 97 ? 28.201 64.669 113.007 1.00 36.10 97 GLU A C 1
ATOM 1582 O O . GLU A 1 97 ? 29.329 64.633 113.532 1.00 36.51 97 GLU A O 1
ATOM 1594 N N . PHE A 1 98 ? 28.013 65.084 111.752 1.00 36.18 98 PHE A N 1
ATOM 1595 C CA . PHE A 1 98 ? 29.133 65.611 110.967 1.00 35.81 98 PHE A CA 1
ATOM 1596 C C . PHE A 1 98 ? 29.693 66.903 111.571 1.00 37.71 98 PHE A C 1
ATOM 1597 O O . PHE A 1 98 ? 30.913 67.113 111.603 1.00 36.95 98 PHE A O 1
ATOM 1614 N N . VAL A 1 99 ? 28.818 67.780 112.047 1.00 35.06 99 VAL A N 1
ATOM 1615 C CA . VAL A 1 99 ? 29.283 69.009 112.688 1.00 34.60 99 VAL A CA 1
ATOM 1616 C C . VAL A 1 99 ? 30.087 68.679 113.938 1.00 37.56 99 VAL A C 1
ATOM 1617 O O . VAL A 1 99 ? 31.129 69.293 114.217 1.00 36.42 99 VAL A O 1
ATOM 1630 N N . THR A 1 100 ? 29.607 67.713 114.716 1.00 33.46 100 THR A N 1
ATOM 1631 C CA . THR A 1 100 ? 30.331 67.302 115.913 1.00 36.64 100 THR A CA 1
ATOM 1632 C C . THR A 1 100 ? 31.722 66.789 115.567 1.00 39.84 100 THR A C 1
ATOM 1633 O O . THR A 1 100 ? 32.706 67.144 116.230 1.00 35.16 100 THR A O 1
ATOM 1644 N N . GLN A 1 101 ? 31.826 65.933 114.546 1.00 38.15 101 GLN A N 1
ATOM 1645 C CA . GLN A 1 101 ? 33.142 65.433 114.170 1.00 36.94 101 GLN A CA 1
ATOM 1646 C C . GLN A 1 101 ? 34.040 66.570 113.693 1.00 41.54 101 GLN A C 1
ATOM 1647 O O . GLN A 1 101 ? 35.240 66.572 113.978 1.00 36.70 101 GLN A O 1
ATOM 1661 N N . SER A 1 102 ? 33.472 67.550 112.968 1.00 35.77 102 SER A N 1
ATOM 1662 C CA . SER A 1 102 ? 34.257 68.710 112.533 1.00 36.16 102 SER A CA 1
ATOM 1663 C C . SER A 1 102 ? 34.833 69.458 113.734 1.00 33.22 102 SER A C 1
ATOM 1664 O O . SER A 1 102 ? 36.030 69.815 113.759 1.00 35.37 102 SER A O 1
ATOM 1672 N N . ILE A 1 103 ? 34.004 69.654 114.759 1.00 33.26 103 ILE A N 1
ATOM 1673 C CA . ILE A 1 103 ? 34.475 70.288 115.989 1.00 34.72 103 ILE A CA 1
ATOM 1674 C C . ILE A 1 103 ? 35.574 69.442 116.632 1.00 34.32 103 ILE A C 1
ATOM 1675 O O . ILE A 1 103 ? 36.605 69.963 117.071 1.00 33.98 103 ILE A O 1
ATOM 1691 N N . TYR A 1 104 ? 35.365 68.124 116.699 1.00 34.55 104 TYR A N 1
ATOM 1692 C CA . TYR A 1 104 ? 36.378 67.229 117.253 1.00 32.56 104 TYR A CA 1
ATOM 1693 C C . TYR A 1 104 ? 37.708 67.414 116.540 1.00 35.09 104 TYR A C 1
ATOM 1694 O O . TYR A 1 104 ? 38.770 67.393 117.173 1.00 35.13 104 TYR A O 1
ATOM 1712 N N . ASN A 1 105 ? 37.671 67.559 115.212 1.00 33.85 105 ASN A N 1
ATOM 1713 C CA . ASN A 1 105 ? 38.916 67.664 114.452 1.00 41.03 105 ASN A CA 1
ATOM 1714 C C . ASN A 1 105 ? 39.660 68.951 114.799 1.00 34.93 105 ASN A C 1
ATOM 1715 O O . ASN A 1 105 ? 40.898 68.950 114.932 1.00 37.20 105 ASN A O 1
ATOM 1726 N N . ILE A 1 106 ? 38.925 70.054 114.974 1.00 30.47 106 ILE A N 1
ATOM 1727 C CA . ILE A 1 106 ? 39.593 71.278 115.413 1.00 31.59 106 ILE A CA 1
ATOM 1728 C C . ILE A 1 106 ? 40.185 71.091 116.803 1.00 32.27 106 ILE A C 1
ATOM 1729 O O . ILE A 1 106 ? 41.293 71.559 117.095 1.00 35.79 106 ILE A O 1
ATOM 1745 N N . LEU A 1 107 ? 39.420 70.478 117.710 1.00 36.26 107 LEU A N 1
ATOM 1746 C CA . LEU A 1 107 ? 39.901 70.293 119.074 1.00 37.70 107 LEU A CA 1
ATOM 1747 C C . LEU A 1 107 ? 41.204 69.504 119.085 1.00 34.05 107 LEU A C 1
ATOM 1748 O O . LEU A 1 107 ? 42.153 69.850 119.796 1.00 32.05 107 LEU A O 1
ATOM 1764 N N . GLU A 1 108 ? 41.270 68.455 118.275 1.00 33.03 108 GLU A N 1
ATOM 1765 C CA . GLU A 1 108 ? 42.460 67.622 118.238 1.00 35.06 108 GLU A CA 1
ATOM 1766 C C . GLU A 1 108 ? 43.634 68.357 117.614 1.00 35.78 108 GLU A C 1
ATOM 1767 O O . GLU A 1 108 ? 44.779 68.210 118.069 1.00 35.12 108 GLU A O 1
ATOM 1779 N N . LEU A 1 109 ? 43.373 69.154 116.579 1.00 36.93 109 LEU A N 1
ATOM 1780 C CA . LEU A 1 109 ? 44.435 69.967 115.995 1.00 39.61 109 LEU A CA 1
ATOM 1781 C C . LEU A 1 109 ? 44.983 70.964 117.008 1.00 40.96 109 LEU A C 1
ATOM 1782 O O . LEU A 1 109 ? 46.199 71.109 117.161 1.00 37.22 109 LEU A O 1
ATOM 1798 N N . ALA A 1 110 ? 44.094 71.696 117.679 1.00 33.79 110 ALA A N 1
ATOM 1799 C CA . ALA A 1 110 ? 44.535 72.685 118.655 1.00 33.05 110 ALA A CA 1
ATOM 1800 C C . ALA A 1 110 ? 45.308 72.016 119.782 1.00 33.27 110 ALA A C 1
ATOM 1801 O O . ALA A 1 110 ? 46.308 72.555 120.266 1.00 40.49 110 ALA A O 1
ATOM 1808 N N . SER A 1 111 ? 44.869 70.831 120.203 1.00 32.16 111 SER A N 1
ATOM 1809 C CA . SER A 1 111 ? 45.570 70.117 121.263 1.00 34.03 111 SER A CA 1
ATOM 1810 C C . SER A 1 111 ? 46.965 69.693 120.809 1.00 34.15 111 SER A C 1
ATOM 1811 O O . SER A 1 111 ? 47.929 69.776 121.583 1.00 39.48 111 SER A O 1
ATOM 1819 N N . GLU A 1 112 ? 47.093 69.253 119.554 1.00 39.37 112 GLU A N 1
ATOM 1820 C CA . GLU A 1 112 ? 48.407 68.885 119.038 1.00 40.31 112 GLU A CA 1
ATOM 1821 C C . GLU A 1 112 ? 49.374 70.060 119.129 1.00 48.93 112 GLU A C 1
ATOM 1822 O O . GLU A 1 112 ? 50.563 69.878 119.425 1.00 38.81 112 GLU A O 1
ATOM 1834 N N . GLU A 1 113 ? 48.880 71.271 118.870 1.00 35.52 113 GLU A N 1
ATOM 1835 C CA . GLU A 1 113 ? 49.692 72.482 118.897 1.00 42.10 113 GLU A CA 1
ATOM 1836 C C . GLU A 1 113 ? 49.799 73.107 120.279 1.00 39.64 113 GLU A C 1
ATOM 1837 O O . GLU A 1 113 ? 50.467 74.136 120.422 1.00 39.88 113 GLU A O 1
ATOM 1849 N N . LYS A 1 114 ? 49.189 72.510 121.294 1.00 36.15 114 LYS A N 1
ATOM 1850 C CA . LYS A 1 114 ? 49.156 73.079 122.642 1.00 40.95 114 LYS A CA 1
ATOM 1851 C C . LYS A 1 114 ? 48.538 74.477 122.643 1.00 36.80 114 LYS A C 1
ATOM 1852 O O . LYS A 1 114 ? 48.918 75.350 123.424 1.00 33.71 114 LYS A O 1
ATOM 1871 N N . ASP A 1 115 ? 47.525 74.662 121.801 1.00 34.47 115 ASP A N 1
ATOM 1872 C CA . ASP A 1 115 ? 46.728 75.887 121.797 1.00 40.16 115 ASP A CA 1
ATOM 1873 C C . ASP A 1 115 ? 45.592 75.694 122.797 1.00 41.39 115 ASP A C 1
ATOM 1874 O O . ASP A 1 115 ? 44.444 75.401 122.450 1.00 35.13 115 ASP A O 1
ATOM 1883 N N . HIS A 1 116 ? 45.930 75.879 124.075 1.00 33.40 116 HIS A N 1
ATOM 1884 C CA . HIS A 1 116 ? 44.974 75.589 125.136 1.00 37.02 116 HIS A CA 1
ATOM 1885 C C . HIS A 1 116 ? 43.778 76.533 125.093 1.00 34.69 116 HIS A C 1
ATOM 1886 O O . HIS A 1 116 ? 42.663 76.139 125.453 1.00 34.04 116 HIS A O 1
ATOM 1900 N N . ALA A 1 117 ? 43.983 77.776 124.654 1.00 35.11 117 ALA A N 1
ATOM 1901 C CA . ALA A 1 117 ? 42.869 78.710 124.558 1.00 29.53 117 ALA A CA 1
ATOM 1902 C C . ALA A 1 117 ? 41.786 78.187 123.614 1.00 33.27 117 ALA A C 1
ATOM 1903 O O . ALA A 1 117 ? 40.583 78.266 123.913 1.00 33.68 117 ALA A O 1
ATOM 1910 N N . THR A 1 118 ? 42.194 77.661 122.464 1.00 33.72 118 THR A N 1
ATOM 1911 C CA . THR A 1 118 ? 41.224 77.193 121.478 1.00 36.10 118 THR A CA 1
ATOM 1912 C C . THR A 1 118 ? 40.569 75.881 121.916 1.00 30.26 118 THR A C 1
ATOM 1913 O O . THR A 1 118 ? 39.357 75.697 121.730 1.00 34.95 118 THR A O 1
ATOM 1924 N N . VAL A 1 119 ? 41.339 74.979 122.528 1.00 35.22 119 VAL A N 1
ATOM 1925 C CA . VAL A 1 119 ? 40.758 73.756 123.093 1.00 33.24 119 VAL A CA 1
ATOM 1926 C C . VAL A 1 119 ? 39.641 74.108 124.075 1.00 30.31 119 VAL A C 1
ATOM 1927 O O . VAL A 1 119 ? 38.505 73.574 124.017 1.00 34.17 119 VAL A O 1
ATOM 1940 N N . SER A 1 120 ? 39.935 75.064 124.968 1.00 32.88 120 SER A N 1
ATOM 1941 C CA . SER A 1 120 ? 38.961 75.454 125.975 1.00 40.58 120 SER A CA 1
ATOM 1942 C C . SER A 1 120 ? 37.750 76.121 125.336 1.00 36.91 120 SER A C 1
ATOM 1943 O O . SER A 1 120 ? 36.605 75.840 125.717 1.00 36.46 120 SER A O 1
ATOM 1951 N N . PHE A 1 121 ? 37.984 77.018 124.368 1.00 33.39 121 PHE A N 1
ATOM 1952 C CA . PHE A 1 121 ? 36.890 77.665 123.653 1.00 30.08 121 PHE A CA 1
ATOM 1953 C C . PHE A 1 121 ? 35.948 76.638 123.035 1.00 33.72 121 PHE A C 1
ATOM 1954 O O . PHE A 1 121 ? 34.718 76.807 123.062 1.00 33.30 121 PHE A O 1
ATOM 1971 N N . LEU A 1 122 ? 36.503 75.556 122.497 1.00 31.93 122 LEU A N 1
ATOM 1972 C CA . LEU A 1 122 ? 35.690 74.578 121.778 1.00 30.22 122 LEU A CA 1
ATOM 1973 C C . LEU A 1 122 ? 34.835 73.730 122.703 1.00 36.10 122 LEU A C 1
ATOM 1974 O O . LEU A 1 122 ? 33.873 73.103 122.230 1.00 32.77 122 LEU A O 1
ATOM 1990 N N . LYS A 1 123 ? 35.174 73.668 123.993 1.00 35.01 123 LYS A N 1
ATOM 1991 C CA A LYS A 1 123 ? 34.367 72.868 124.920 0.52 41.64 123 LYS A CA 1
ATOM 1992 C CA B LYS A 1 123 ? 34.365 72.844 124.892 0.48 41.61 123 LYS A CA 1
ATOM 1993 C C . LYS A 1 123 ? 32.883 73.236 124.855 1.00 32.60 123 LYS A C 1
ATOM 1994 O O . LYS A 1 123 ? 32.004 72.357 124.935 1.00 33.79 123 LYS A O 1
ATOM 2031 N N . TRP A 1 124 ? 32.572 74.532 124.753 1.00 37.11 124 TRP A N 1
ATOM 2032 C CA . TRP A 1 124 ? 31.167 74.946 124.723 1.00 35.49 124 TRP A CA 1
ATOM 2033 C C . TRP A 1 124 ? 30.427 74.260 123.579 1.00 33.99 124 TRP A C 1
ATOM 2034 O O . TRP A 1 124 ? 29.265 73.848 123.723 1.00 32.17 124 TRP A O 1
ATOM 2055 N N . PHE A 1 125 ? 31.085 74.151 122.426 1.00 34.32 125 PHE A N 1
ATOM 2056 C CA . PHE A 1 125 ? 30.454 73.555 121.260 1.00 31.11 125 PHE A CA 1
ATOM 2057 C C . PHE A 1 125 ? 30.341 72.042 121.396 1.00 32.06 125 PHE A C 1
ATOM 2058 O O . PHE A 1 125 ? 29.359 71.457 120.933 1.00 35.82 125 PHE A O 1
ATOM 2075 N N . VAL A 1 126 ? 31.332 71.388 122.005 1.00 33.70 126 VAL A N 1
ATOM 2076 C CA . VAL A 1 126 ? 31.188 69.953 122.287 1.00 37.73 126 VAL A CA 1
ATOM 2077 C C . VAL A 1 126 ? 29.901 69.702 123.072 1.00 41.79 126 VAL A C 1
ATOM 2078 O O . VAL A 1 126 ? 29.053 68.872 122.695 1.00 35.70 126 VAL A O 1
ATOM 2091 N N . ASP A 1 127 ? 29.719 70.457 124.159 1.00 34.97 127 ASP A N 1
ATOM 2092 C CA . ASP A 1 127 ? 28.544 70.258 125.011 1.00 40.59 127 ASP A CA 1
ATOM 2093 C C . ASP A 1 127 ? 27.251 70.589 124.271 1.00 38.05 127 ASP A C 1
ATOM 2094 O O . ASP A 1 127 ? 26.247 69.845 124.348 1.00 36.89 127 ASP A O 1
ATOM 2103 N N . GLU A 1 128 ? 27.270 71.683 123.508 1.00 33.66 128 GLU A N 1
ATOM 2104 C CA . GLU A 1 128 ? 26.088 72.071 122.752 1.00 34.14 128 GLU A CA 1
ATOM 2105 C C . GLU A 1 128 ? 25.719 71.002 121.733 1.00 39.46 128 GLU A C 1
ATOM 2106 O O . GLU A 1 128 ? 24.532 70.736 121.512 1.00 40.69 128 GLU A O 1
ATOM 2118 N N . GLN A 1 129 ? 26.719 70.388 121.091 1.00 33.55 129 GLN A N 1
ATOM 2119 C CA . GLN A 1 129 ? 26.435 69.335 120.119 1.00 37.47 129 GLN A CA 1
ATOM 2120 C C . GLN A 1 129 ? 25.781 68.140 120.790 1.00 38.08 129 GLN A C 1
ATOM 2121 O O . GLN A 1 129 ? 24.889 67.503 120.214 1.00 34.77 129 GLN A O 1
ATOM 2135 N N . VAL A 1 130 ? 26.211 67.809 122.007 1.00 32.56 130 VAL A N 1
ATOM 2136 C CA . VAL A 1 130 ? 25.511 66.740 122.723 1.00 40.13 130 VAL A CA 1
ATOM 2137 C C . VAL A 1 130 ? 24.011 67.042 122.749 1.00 35.54 130 VAL A C 1
ATOM 2138 O O . VAL A 1 130 ? 23.160 66.174 122.454 1.00 34.82 130 VAL A O 1
ATOM 2151 N N . GLU A 1 131 ? 23.675 68.293 123.079 1.00 35.63 131 GLU A N 1
ATOM 2152 C CA . GLU A 1 131 ? 22.253 68.662 123.183 1.00 44.03 131 GLU A CA 1
ATOM 2153 C C . GLU A 1 131 ? 21.539 68.671 121.823 1.00 39.83 131 GLU A C 1
ATOM 2154 O O . GLU A 1 131 ? 20.389 68.218 121.710 1.00 37.60 131 GLU A O 1
ATOM 2166 N N . GLU A 1 132 ? 22.177 69.227 120.791 1.00 35.75 132 GLU A N 1
ATOM 2167 C CA . GLU A 1 132 ? 21.559 69.298 119.464 1.00 49.15 132 GLU A CA 1
ATOM 2168 C C . GLU A 1 132 ? 21.263 67.906 118.916 1.00 35.18 132 GLU A C 1
ATOM 2169 O O . GLU A 1 132 ? 20.154 67.631 118.415 1.00 40.81 132 GLU A O 1
ATOM 2181 N N . GLU A 1 133 ? 22.253 67.015 119.002 1.00 33.21 133 GLU A N 1
ATOM 2182 C CA . GLU A 1 133 ? 22.054 65.640 118.558 1.00 37.67 133 GLU A CA 1
ATOM 2183 C C . GLU A 1 133 ? 20.921 64.985 119.328 1.00 39.99 133 GLU A C 1
ATOM 2184 O O . GLU A 1 133 ? 20.058 64.321 118.733 1.00 39.26 133 GLU A O 1
ATOM 2196 N N . ASP A 1 134 ? 20.8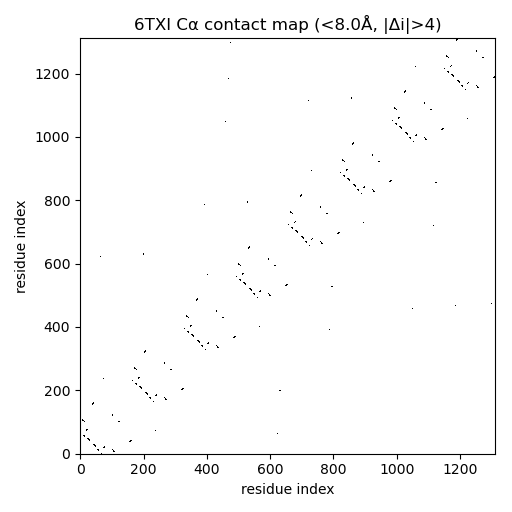95 65.160 120.655 1.00 35.50 134 ASP A N 1
ATOM 2197 C CA . ASP A 1 134 ? 19.860 64.502 121.446 1.00 38.69 134 ASP A CA 1
ATOM 2198 C C . ASP A 1 134 ? 18.470 65.001 121.073 1.00 37.95 134 ASP A C 1
ATOM 2199 O O . ASP A 1 134 ? 17.514 64.217 121.031 1.00 36.72 134 ASP A O 1
ATOM 2208 N N . GLN A 1 135 ? 18.331 66.297 120.791 1.00 33.65 135 GLN A N 1
ATOM 2209 C CA . GLN A 1 135 ? 17.010 66.815 120.452 1.00 36.41 135 GLN A CA 1
ATOM 2210 C C . GLN A 1 135 ? 16.512 66.228 119.139 1.00 47.29 135 GLN A C 1
ATOM 2211 O O . GLN A 1 135 ? 15.331 65.856 119.015 1.00 39.62 135 GLN A O 1
ATOM 2225 N N . VAL A 1 136 ? 17.418 66.055 118.174 1.00 35.25 136 VAL A N 1
ATOM 2226 C CA . VAL A 1 136 ? 16.992 65.432 116.924 1.00 31.28 136 VAL A CA 1
ATOM 2227 C C . VAL A 1 136 ? 16.660 63.952 117.142 1.00 38.00 136 VAL A C 1
ATOM 2228 O O . VAL A 1 136 ? 15.677 63.438 116.590 1.00 40.79 136 VAL A O 1
ATOM 2241 N N . ARG A 1 137 ? 17.465 63.245 117.943 1.00 36.10 137 ARG A N 1
ATOM 2242 C CA . ARG A 1 137 ? 17.173 61.833 118.199 1.00 36.09 137 ARG A CA 1
ATOM 2243 C C . ARG A 1 137 ? 15.828 61.671 118.888 1.00 32.98 137 ARG A C 1
ATOM 2244 O O . ARG A 1 137 ? 15.090 60.712 118.618 1.00 37.58 137 ARG A O 1
ATOM 2265 N N . GLU A 1 138 ? 15.508 62.572 119.816 1.00 36.47 138 GLU A N 1
ATOM 2266 C CA . GLU A 1 138 ? 14.223 62.484 120.500 1.00 40.30 138 GLU A CA 1
ATOM 2267 C C . GLU A 1 138 ? 13.083 62.629 119.506 1.00 33.55 138 GLU A C 1
ATOM 2268 O O . GLU A 1 138 ? 12.095 61.870 119.551 1.00 34.06 138 GLU A O 1
ATOM 2280 N N . ILE A 1 139 ? 13.213 63.589 118.584 1.00 33.84 139 ILE A N 1
ATOM 2281 C CA . ILE A 1 139 ? 12.172 63.756 117.573 1.00 32.12 139 ILE A CA 1
ATOM 2282 C C . ILE A 1 139 ? 12.055 62.506 116.706 1.00 35.06 139 ILE A C 1
ATOM 2283 O O . ILE A 1 139 ? 10.946 62.035 116.413 1.00 36.02 139 ILE A O 1
ATOM 2299 N N . LEU A 1 140 ? 13.191 61.944 116.295 1.00 36.26 140 LEU A N 1
ATOM 2300 C CA . LEU A 1 140 ? 13.160 60.749 115.452 1.00 41.77 140 LEU A CA 1
ATOM 2301 C C . LEU A 1 140 ? 12.532 59.556 116.169 1.00 40.94 140 LEU A C 1
ATOM 2302 O O . LEU A 1 140 ? 11.778 58.785 115.562 1.00 39.32 140 LEU A O 1
ATOM 2318 N N . ASP A 1 141 ? 12.826 59.383 117.458 1.00 33.58 141 ASP A N 1
ATOM 2319 C CA . ASP A 1 141 ? 12.233 58.282 118.209 1.00 39.31 141 ASP A CA 1
ATOM 2320 C C . ASP A 1 141 ? 10.720 58.427 118.276 1.00 35.20 141 ASP A C 1
ATOM 2321 O O . ASP A 1 141 ? 9.969 57.447 118.108 1.00 36.32 141 ASP A O 1
ATOM 2330 N N . LEU A 1 142 ? 10.251 59.660 118.490 1.00 40.00 142 LEU A N 1
ATOM 2331 C CA . LEU A 1 142 ? 8.809 59.875 118.480 1.00 39.89 142 LEU A CA 1
ATOM 2332 C C . LEU A 1 142 ? 8.215 59.545 117.114 1.00 38.75 142 LEU A C 1
ATOM 2333 O O . LEU A 1 142 ? 7.147 58.930 117.027 1.00 37.33 142 LEU A O 1
ATOM 2349 N N . LEU A 1 143 ? 8.891 59.949 116.034 1.00 36.48 143 LEU A N 1
ATOM 2350 C CA . LEU A 1 143 ? 8.361 59.669 114.701 1.00 33.76 143 LEU A CA 1
ATOM 2351 C C . LEU A 1 143 ? 8.363 58.174 114.400 1.00 40.01 143 LEU A C 1
ATOM 2352 O O . LEU A 1 143 ? 7.430 57.658 113.772 1.00 40.45 143 LEU A O 1
ATOM 2368 N N . GLU A 1 144 ? 9.381 57.448 114.873 1.00 36.63 144 GLU A N 1
ATOM 2369 C CA . GLU A 1 144 ? 9.384 56.002 114.664 1.00 38.46 144 GLU A CA 1
ATOM 2370 C C . GLU A 1 144 ? 8.174 55.377 115.334 1.00 41.70 144 GLU A C 1
ATOM 2371 O O . GLU A 1 144 ? 7.499 54.524 114.744 1.00 44.88 144 GLU A O 1
ATOM 2383 N N . LYS A 1 145 ? 7.853 55.819 116.555 1.00 36.68 145 LYS A N 1
ATOM 2384 C CA . LYS A 1 145 ? 6.643 55.312 117.203 1.00 38.18 145 LYS A CA 1
ATOM 2385 C C . LYS A 1 145 ? 5.376 55.726 116.465 1.00 37.48 145 LYS A C 1
ATOM 2386 O O . LYS A 1 145 ? 4.419 54.947 116.373 1.00 40.07 145 LYS A O 1
ATOM 2405 N N . ALA A 1 146 ? 5.328 56.969 115.977 1.00 39.74 146 ALA A N 1
ATOM 2406 C CA . ALA A 1 146 ? 4.123 57.443 115.305 1.00 41.76 146 ALA A CA 1
ATOM 2407 C C . ALA A 1 146 ? 3.811 56.610 114.068 1.00 38.51 146 ALA A C 1
ATOM 2408 O O . ALA A 1 146 ? 2.639 56.414 113.737 1.00 39.04 146 ALA A O 1
ATOM 2415 N N . ASN A 1 147 ? 4.838 56.129 113.363 1.00 41.72 147 ASN A N 1
ATOM 2416 C CA . ASN A 1 147 ? 4.618 55.281 112.187 1.00 42.30 147 ASN A CA 1
ATOM 2417 C C . ASN A 1 147 ? 3.637 55.979 111.246 1.00 38.92 147 ASN A C 1
ATOM 2418 O O . ASN A 1 147 ? 2.704 55.379 110.714 1.00 35.42 147 ASN A O 1
ATOM 2429 N N . GLY A 1 148 ? 3.829 57.291 111.096 1.00 33.09 148 GLY A N 1
ATOM 2430 C CA . GLY A 1 148 ? 3.076 58.072 110.139 1.00 36.50 148 GLY A CA 1
ATOM 2431 C C . GLY A 1 148 ? 1.670 58.433 110.552 1.00 41.09 148 GLY A C 1
ATOM 2432 O O . GLY A 1 148 ? 0.950 59.042 109.751 1.00 43.33 148 GLY A O 1
ATOM 2436 N N . GLN A 1 149 ? 1.280 58.149 111.791 1.00 38.28 149 GLN A N 1
ATOM 2437 C CA . GLN A 1 149 ? -0.085 58.404 112.243 1.00 36.64 149 GLN A CA 1
ATOM 2438 C C . GLN A 1 149 ? -0.325 59.907 112.309 1.00 46.73 149 GLN A C 1
ATOM 2439 O O . GLN A 1 149 ? 0.408 60.640 112.984 1.00 38.56 149 GLN A O 1
ATOM 2453 N N . MET A 1 150 ? -1.328 60.380 111.570 1.00 38.13 150 MET A N 1
ATOM 2454 C CA . MET A 1 150 ? -1.432 61.821 111.362 1.00 44.16 150 MET A CA 1
ATOM 2455 C C . MET A 1 150 ? -1.849 62.578 112.625 1.00 37.70 150 MET A C 1
ATOM 2456 O O . MET A 1 150 ? -1.402 63.710 112.819 1.00 41.76 150 MET A O 1
ATOM 2470 N N . SER A 1 151 ? -2.675 61.991 113.499 1.00 37.72 151 SER A N 1
ATOM 2471 C CA . SER A 1 151 ? -2.956 62.612 114.798 1.00 41.31 151 SER A CA 1
ATOM 2472 C C . SER A 1 151 ? -1.666 62.935 115.546 1.00 36.52 151 SER A C 1
ATOM 2473 O O . SER A 1 151 ? -1.503 64.039 116.092 1.00 48.69 151 SER A O 1
ATOM 2481 N N . VAL A 1 152 ? -0.715 62.003 115.542 1.00 39.63 152 VAL A N 1
ATOM 2482 C CA . VAL A 1 152 ? 0.505 62.208 116.310 1.00 43.02 152 VAL A CA 1
ATOM 2483 C C . VAL A 1 152 ? 1.380 63.240 115.618 1.00 44.26 152 VAL A C 1
ATOM 2484 O O . VAL A 1 152 ? 2.007 64.087 116.267 1.00 40.61 152 VAL A O 1
ATOM 2497 N N . ILE A 1 153 ? 1.409 63.208 114.289 1.00 39.21 153 ILE A N 1
ATOM 2498 C CA . ILE A 1 153 ? 2.227 64.167 113.567 1.00 36.46 153 ILE A CA 1
ATOM 2499 C C . ILE A 1 153 ? 1.679 65.581 113.746 1.00 33.84 153 ILE A C 1
ATOM 2500 O O . ILE A 1 153 ? 2.452 66.529 113.915 1.00 37.39 153 ILE A O 1
ATOM 2516 N N . PHE A 1 154 ? 0.351 65.741 113.770 1.00 41.14 154 PHE A N 1
ATOM 2517 C CA . PHE A 1 154 ? -0.225 67.063 114.018 1.00 42.51 154 PHE A CA 1
ATOM 2518 C C . PHE A 1 154 ? 0.129 67.574 115.412 1.00 39.30 154 PHE A C 1
ATOM 2519 O O . PHE A 1 154 ? 0.475 68.758 115.579 1.00 44.64 154 PHE A O 1
ATOM 2536 N N . GLN A 1 155 ? 0.031 66.715 116.436 1.00 41.08 155 GLN A N 1
ATOM 2537 C CA A GLN A 1 155 ? 0.433 67.158 117.769 0.57 52.24 155 GLN A CA 1
ATOM 2538 C CA B GLN A 1 155 ? 0.439 67.125 117.777 0.43 53.18 155 GLN A CA 1
ATOM 2539 C C . GLN A 1 155 ? 1.890 67.597 117.781 1.00 46.40 155 GLN A C 1
ATOM 2540 O O . GLN A 1 155 ? 2.233 68.629 118.385 1.00 46.06 155 GLN A O 1
ATOM 2567 N N . LEU A 1 156 ? 2.764 66.844 117.107 1.00 39.71 156 LEU A N 1
ATOM 2568 C CA . LEU A 1 156 ? 4.179 67.186 117.134 1.00 38.39 156 LEU A CA 1
ATOM 2569 C C . LEU A 1 156 ? 4.459 68.477 116.368 1.00 43.47 156 LEU A C 1
ATOM 2570 O O . LEU A 1 156 ? 5.302 69.281 116.800 1.00 38.24 156 LEU A O 1
ATOM 2586 N N . ASP A 1 157 ? 3.767 68.704 115.263 1.00 36.69 157 ASP A N 1
ATOM 2587 C CA . ASP A 1 157 ? 3.918 69.951 114.479 1.00 47.02 157 ASP A CA 1
ATOM 2588 C C . ASP A 1 157 ? 3.532 71.142 115.361 1.00 50.27 157 ASP A C 1
ATOM 2589 O O . ASP A 1 157 ? 4.229 72.122 115.372 1.00 43.71 157 ASP A O 1
ATOM 2598 N N . ARG A 1 158 ? 2.454 71.000 116.114 1.00 44.01 158 ARG A N 1
ATOM 2599 C CA . ARG A 1 158 ? 1.924 72.054 117.005 1.00 47.19 158 ARG A CA 1
ATOM 2600 C C . ARG A 1 158 ? 2.953 72.359 118.091 1.00 44.19 158 ARG A C 1
ATOM 2601 O O . ARG A 1 158 ? 3.241 73.513 118.315 1.00 42.70 158 ARG A O 1
ATOM 2622 N N . TYR A 1 159 ? 3.515 71.323 118.684 1.00 38.17 159 TYR A N 1
ATOM 2623 C CA . TYR A 1 159 ? 4.485 71.436 119.783 1.00 48.32 159 TYR A CA 1
ATOM 2624 C C . TYR A 1 159 ? 5.776 72.097 119.307 1.00 45.68 159 TYR A C 1
ATOM 2625 O O . TYR A 1 159 ? 6.210 73.052 119.921 1.00 42.14 159 TYR A O 1
ATOM 2643 N N . LEU A 1 160 ? 6.322 71.647 118.188 1.00 44.06 160 LEU A N 1
ATOM 2644 C CA . LEU A 1 160 ? 7.554 72.231 117.689 1.00 47.29 160 LEU A CA 1
ATOM 2645 C C . LEU A 1 160 ? 7.324 73.651 117.195 1.00 42.89 160 LEU A C 1
ATOM 2646 O O . LEU A 1 160 ? 8.235 74.487 117.264 1.00 38.68 160 LEU A O 1
ATOM 2662 N N . GLY A 1 161 ? 6.114 73.952 116.729 1.00 37.42 161 GLY A N 1
ATOM 2663 C CA . GLY A 1 161 ? 5.777 75.301 116.348 1.00 41.55 161 GLY A CA 1
ATOM 2664 C C . GLY A 1 161 ? 5.698 76.260 117.510 1.00 45.87 161 GLY A C 1
ATOM 2665 O O . GLY A 1 161 ? 5.594 77.472 117.283 1.00 47.26 161 GLY A O 1
ATOM 2669 N N . GLN A 1 162 ? 5.720 75.759 118.740 1.00 41.63 162 GLN A N 1
ATOM 2670 C CA . GLN A 1 162 ? 5.793 76.657 119.893 1.00 39.45 162 GLN A CA 1
ATOM 2671 C C . GLN A 1 162 ? 7.224 77.008 120.322 1.00 56.77 162 GLN A C 1
ATOM 2672 O O . GLN A 1 162 ? 7.395 77.789 121.261 1.00 45.74 162 GLN A O 1
ATOM 2686 N N . ARG A 1 163 ? 8.250 76.475 119.666 1.00 48.23 163 ARG A N 1
ATOM 2687 C CA . ARG A 1 163 ? 9.627 76.732 120.093 1.00 42.20 163 ARG A CA 1
ATOM 2688 C C . ARG A 1 163 ? 9.918 78.226 120.192 1.00 40.22 163 ARG A C 1
ATOM 2689 O O . ARG A 1 163 ? 9.607 78.993 119.278 1.00 47.47 163 ARG A O 1
ATOM 2710 N N . GLU A 1 164 ? 10.524 78.638 121.308 1.00 63.62 164 GLU A N 1
ATOM 2711 C CA . GLU A 1 164 ? 10.852 80.050 121.531 1.00 75.27 164 GLU A CA 1
ATOM 2712 C C . GLU A 1 164 ? 12.194 80.379 120.891 1.00 62.10 164 GLU A C 1
ATOM 2713 O O . GLU A 1 164 ? 13.072 79.524 120.798 1.00 61.95 164 GLU A O 1
ATOM 2726 N N . MET B 1 1 ? -3.077 75.178 95.253 1.00 99.61 1 MET B N 1
ATOM 2727 C CA . MET B 1 1 ? -2.282 75.411 94.012 1.00 118.05 1 MET B CA 1
ATOM 2728 C C . MET B 1 1 ? -1.662 76.808 94.038 1.00 105.82 1 MET B C 1
ATOM 2729 O O . MET B 1 1 ? -2.079 77.669 94.815 1.00 77.20 1 MET B O 1
ATOM 2745 N N . MET B 1 2 ? -0.651 77.017 93.198 1.00 89.84 2 MET B N 1
ATOM 2746 C CA . MET B 1 2 ? 0.053 78.293 93.152 1.00 78.44 2 MET B CA 1
ATOM 2747 C C . MET B 1 2 ? -0.748 79.263 92.295 1.00 47.62 2 MET B C 1
ATOM 2748 O O . MET B 1 2 ? -1.132 78.931 91.171 1.00 43.97 2 MET B O 1
ATOM 2762 N N . VAL B 1 3 ? -1.023 80.456 92.826 1.00 39.38 3 VAL B N 1
ATOM 2763 C CA . VAL B 1 3 ? -1.796 81.447 92.085 1.00 48.09 3 VAL B CA 1
ATOM 2764 C C . VAL B 1 3 ? -0.930 82.581 91.572 1.00 58.75 3 VAL B C 1
ATOM 2765 O O . VAL B 1 3 ? -1.437 83.443 90.845 1.00 68.47 3 VAL B O 1
ATOM 2778 N N . ILE B 1 4 ? 0.379 82.587 91.876 1.00 44.17 4 ILE B N 1
ATOM 2779 C CA . ILE B 1 4 ? 1.300 83.422 91.116 1.00 39.05 4 ILE B CA 1
ATOM 2780 C C . ILE B 1 4 ? 1.759 82.614 89.906 1.00 38.32 4 ILE B C 1
ATOM 2781 O O . ILE B 1 4 ? 1.773 81.375 89.923 1.00 35.90 4 ILE B O 1
ATOM 2797 N N . SER B 1 5 ? 2.129 83.317 88.842 1.00 33.78 5 SER B N 1
ATOM 2798 C CA . SER B 1 5 ? 2.727 82.669 87.686 1.00 40.43 5 SER B CA 1
ATOM 2799 C C . SER B 1 5 ? 4.108 82.129 88.044 1.00 35.88 5 SER B C 1
ATOM 2800 O O . SER B 1 5 ? 4.759 82.576 88.990 1.00 36.29 5 SER B O 1
ATOM 2808 N N . GLU B 1 6 ? 4.578 81.154 87.260 1.00 33.31 6 GLU B N 1
ATOM 2809 C CA . GLU B 1 6 ? 5.937 80.675 87.491 1.00 40.92 6 GLU B CA 1
ATOM 2810 C C . GLU B 1 6 ? 6.953 81.788 87.251 1.00 33.43 6 GLU B C 1
ATOM 2811 O O . GLU B 1 6 ? 7.955 81.878 87.965 1.00 36.35 6 GLU B O 1
ATOM 2823 N N . LYS B 1 7 ? 6.689 82.678 86.294 1.00 35.94 7 LYS B N 1
ATOM 2824 C CA . LYS B 1 7 ? 7.620 83.773 86.041 1.00 39.52 7 LYS B CA 1
ATOM 2825 C C . LYS B 1 7 ? 7.721 84.698 87.247 1.00 33.00 7 LYS B C 1
ATOM 2826 O O . LYS B 1 7 ? 8.823 85.077 87.661 1.00 33.28 7 LYS B O 1
ATOM 2845 N N . VAL B 1 8 ? 6.585 85.027 87.859 1.00 32.23 8 VAL B N 1
ATOM 2846 C CA . VAL B 1 8 ? 6.613 85.894 89.033 1.00 34.73 8 VAL B CA 1
ATOM 2847 C C . VAL B 1 8 ? 7.184 85.146 90.233 1.00 31.77 8 VAL B C 1
ATOM 2848 O O . VAL B 1 8 ? 7.964 85.705 91.015 1.00 31.10 8 VAL B O 1
ATOM 2861 N N . ARG B 1 9 ? 6.831 83.866 90.396 1.00 31.34 9 ARG B N 1
ATOM 2862 C CA . ARG B 1 9 ? 7.433 83.103 91.486 1.00 34.69 9 ARG B CA 1
ATOM 2863 C C . ARG B 1 9 ? 8.951 83.083 91.347 1.00 31.10 9 ARG B C 1
ATOM 2864 O O . ARG B 1 9 ? 9.683 83.239 92.330 1.00 31.26 9 ARG B O 1
ATOM 2885 N N . LYS B 1 10 ? 9.441 82.868 90.134 1.00 30.73 10 LYS B N 1
ATOM 2886 C CA . LYS B 1 10 ? 10.880 82.819 89.928 1.00 38.89 10 LYS B CA 1
ATOM 2887 C C . LYS B 1 10 ? 11.508 84.168 90.239 1.00 32.51 10 LYS B C 1
ATOM 2888 O O . LYS B 1 10 ? 12.580 84.227 90.844 1.00 32.42 10 LYS B O 1
ATOM 2907 N N . ALA B 1 11 ? 10.858 85.266 89.830 1.00 31.10 11 ALA B N 1
ATOM 2908 C CA . ALA B 1 11 ? 11.418 86.586 90.120 1.00 34.30 11 ALA B CA 1
ATOM 2909 C C . ALA B 1 11 ? 11.484 86.827 91.629 1.00 33.31 11 ALA B C 1
ATOM 2910 O O . ALA B 1 11 ? 12.480 87.360 92.150 1.00 32.92 11 ALA B O 1
ATOM 2917 N N . LEU B 1 12 ? 10.435 86.418 92.349 1.00 30.19 12 LEU B N 1
ATOM 2918 C CA . LEU B 1 12 ? 10.400 86.614 93.792 1.00 31.95 12 LEU B CA 1
ATOM 2919 C C . LEU B 1 12 ? 11.427 85.736 94.499 1.00 31.29 12 LEU B C 1
ATOM 2920 O O . LEU B 1 12 ? 12.097 86.191 95.433 1.00 31.06 12 LEU B O 1
ATOM 2936 N N . ASN B 1 13 ? 11.558 84.475 94.070 1.00 32.43 13 ASN B N 1
ATOM 2937 C CA . ASN B 1 13 ? 12.561 83.570 94.636 1.00 27.35 13 ASN B CA 1
ATOM 2938 C C . ASN B 1 13 ? 13.979 84.070 94.358 1.00 26.28 13 ASN B C 1
ATOM 2939 O O . ASN B 1 13 ? 14.861 84.003 95.236 1.00 30.46 13 ASN B O 1
ATOM 2950 N N . ASP B 1 14 ? 14.220 84.563 93.133 1.00 28.62 14 ASP B N 1
ATOM 2951 C CA . ASP B 1 14 ? 15.504 85.168 92.798 1.00 29.18 14 ASP B CA 1
ATOM 2952 C C . ASP B 1 14 ? 15.807 86.327 93.738 1.00 29.85 14 ASP B C 1
ATOM 2953 O O . ASP B 1 14 ? 16.942 86.485 94.206 1.00 31.00 14 ASP B O 1
ATOM 2962 N N . GLN B 1 15 ? 14.802 87.160 94.015 1.00 30.38 15 GLN B N 1
ATOM 2963 C CA . GLN B 1 15 ? 15.032 88.291 94.904 1.00 27.92 15 GLN B CA 1
ATOM 2964 C C . GLN B 1 15 ? 15.275 87.842 96.347 1.00 27.61 15 GLN B C 1
ATOM 2965 O O . GLN B 1 15 ? 16.075 88.455 97.068 1.00 29.07 15 GLN B O 1
ATOM 2979 N N . LEU B 1 16 ? 14.571 86.807 96.807 1.00 29.46 16 LEU B N 1
ATOM 2980 C CA . LEU B 1 16 ? 14.843 86.264 98.136 1.00 28.99 16 LEU B CA 1
ATOM 2981 C C . LEU B 1 16 ? 16.312 85.858 98.246 1.00 27.18 16 LEU B C 1
ATOM 2982 O O . LEU B 1 16 ? 17.007 86.208 99.216 1.00 27.08 16 LEU B O 1
ATOM 2998 N N . ASN B 1 17 ? 16.800 85.128 97.241 1.00 30.46 17 ASN B N 1
ATOM 2999 C CA . ASN B 1 17 ? 18.207 84.734 97.227 1.00 31.24 17 ASN B CA 1
ATOM 3000 C C . ASN B 1 17 ? 19.133 85.953 97.151 1.00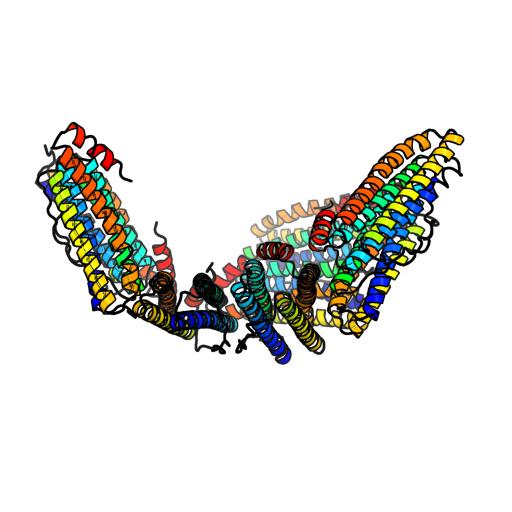 27.50 17 ASN B C 1
ATOM 3001 O O . ASN B 1 17 ? 20.231 85.945 97.739 1.00 31.01 17 ASN B O 1
ATOM 3012 N N . ARG B 1 18 ? 18.709 87.006 96.427 1.00 30.64 18 ARG B N 1
ATOM 3013 C CA . ARG B 1 18 ? 19.487 88.248 96.379 1.00 33.99 18 ARG B CA 1
ATOM 3014 C C . ARG B 1 18 ? 19.604 88.874 97.762 1.00 28.59 18 ARG B C 1
ATOM 3015 O O . ARG B 1 18 ? 20.662 89.402 98.122 1.00 31.43 18 ARG B O 1
ATOM 3036 N N . GLU B 1 19 ? 18.512 88.842 98.548 1.00 28.99 19 GLU B N 1
ATOM 3037 C CA . GLU B 1 19 ? 18.536 89.407 99.900 1.00 28.83 19 GLU B CA 1
ATOM 3038 C C . GLU B 1 19 ? 19.430 88.576 100.816 1.00 32.36 19 GLU B C 1
ATOM 3039 O O . GLU B 1 19 ? 20.081 89.114 101.722 1.00 30.92 19 GLU B O 1
ATOM 3051 N N . ILE B 1 20 ? 19.457 87.255 100.607 1.00 28.09 20 ILE B N 1
ATOM 3052 C CA . ILE B 1 20 ? 20.397 86.424 101.365 1.00 26.18 20 ILE B CA 1
ATOM 3053 C C . ILE B 1 20 ? 21.829 86.857 101.066 1.00 25.15 20 ILE B C 1
ATOM 3054 O O . ILE B 1 20 ? 22.660 87.018 101.975 1.00 31.03 20 ILE B O 1
ATOM 3070 N N . TYR B 1 21 ? 22.135 87.056 99.782 1.00 30.32 21 TYR B N 1
ATOM 3071 C CA . TYR B 1 21 ? 23.471 87.528 99.438 1.00 30.27 21 TYR B CA 1
ATOM 3072 C C . TYR B 1 21 ? 23.744 88.895 100.057 1.00 28.91 21 TYR B C 1
ATOM 3073 O O . TYR B 1 21 ? 24.852 89.142 100.540 1.00 32.24 21 TYR B O 1
ATOM 3091 N N . SER B 1 22 ? 22.756 89.796 100.047 1.00 30.25 22 SER B N 1
ATOM 3092 C CA . SER B 1 22 ? 22.947 91.104 100.681 1.00 32.33 22 SER B CA 1
ATOM 3093 C C . SER B 1 22 ? 23.375 90.946 102.143 1.00 25.67 22 SER B C 1
ATOM 3094 O O . SER B 1 22 ? 24.296 91.633 102.615 1.00 26.90 22 SER B O 1
ATOM 3102 N N . SER B 1 23 ? 22.670 90.084 102.886 1.00 28.14 23 SER B N 1
ATOM 3103 C CA . SER B 1 23 ? 23.028 89.824 104.277 1.00 30.20 23 SER B CA 1
ATOM 3104 C C . SER B 1 23 ? 24.471 89.359 104.384 1.00 28.30 23 SER B C 1
ATOM 3105 O O . SER B 1 23 ? 25.224 89.816 105.259 1.00 30.27 23 SER B O 1
ATOM 3113 N N . TYR B 1 24 ? 24.866 88.455 103.487 1.00 30.17 24 TYR B N 1
ATOM 3114 C CA . TYR B 1 24 ? 26.206 87.883 103.527 1.00 30.58 24 TYR B CA 1
ATOM 3115 C C . TYR B 1 24 ? 27.263 88.923 103.184 1.00 30.71 24 TYR B C 1
ATOM 3116 O O . TYR B 1 24 ? 28.325 88.969 103.816 1.00 30.28 24 TYR B O 1
ATOM 3134 N N . LEU B 1 25 ? 26.967 89.785 102.206 1.00 28.65 25 LEU B N 1
ATOM 3135 C CA . LEU B 1 25 ? 27.847 90.881 101.840 1.00 29.96 25 LEU B CA 1
ATOM 3136 C C . LEU B 1 25 ? 28.075 91.814 103.021 1.00 31.08 25 LEU B C 1
ATOM 3137 O O . LEU B 1 25 ? 29.210 92.212 103.298 1.00 29.82 25 LEU B O 1
ATOM 3153 N N . TYR B 1 26 ? 27.003 92.187 103.722 1.00 27.94 26 TYR B N 1
ATOM 3154 C CA . TYR B 1 26 ? 27.176 93.091 104.857 1.00 28.63 26 TYR B CA 1
ATOM 3155 C C . TYR B 1 26 ? 27.943 92.407 105.987 1.00 27.61 26 TYR B C 1
ATOM 3156 O O . TYR B 1 26 ? 28.779 93.044 106.641 1.00 31.67 26 TYR B O 1
ATOM 3174 N N . LEU B 1 27 ? 27.726 91.104 106.198 1.00 29.69 27 LEU B N 1
ATOM 3175 C CA . LEU B 1 27 ? 28.574 90.390 107.155 1.00 27.68 27 LEU B CA 1
ATOM 3176 C C . LEU B 1 27 ? 30.039 90.449 106.729 1.00 30.80 27 LEU B C 1
ATOM 3177 O O . LEU B 1 27 ? 30.942 90.596 107.567 1.00 29.45 27 LEU B O 1
ATOM 3193 N N . SER B 1 28 ? 30.299 90.346 105.426 1.00 30.52 28 SER B N 1
ATOM 3194 C CA . SER B 1 28 ? 31.676 90.439 104.949 1.00 29.09 28 SER B CA 1
ATOM 3195 C C . SER B 1 28 ? 32.263 91.828 105.195 1.00 29.77 28 SER B C 1
ATOM 3196 O O . SER B 1 28 ? 33.434 91.965 105.574 1.00 30.76 28 SER B O 1
ATOM 3204 N N . MET B 1 29 ? 31.462 92.870 104.974 1.00 34.10 29 MET B N 1
ATOM 3205 C CA . MET B 1 29 ? 31.903 94.218 105.312 1.00 35.65 29 MET B CA 1
ATOM 3206 C C . MET B 1 29 ? 32.224 94.331 106.798 1.00 32.46 29 MET B C 1
ATOM 3207 O O . MET B 1 29 ? 33.176 95.029 107.185 1.00 31.48 29 MET B O 1
ATOM 3221 N N . ALA B 1 30 ? 31.434 93.654 107.643 1.00 32.62 30 ALA B N 1
ATOM 3222 C CA . ALA B 1 30 ? 31.761 93.570 109.063 1.00 32.03 30 ALA B CA 1
ATOM 3223 C C . ALA B 1 30 ? 33.122 92.907 109.288 1.00 29.49 30 ALA B C 1
ATOM 3224 O O . ALA B 1 30 ? 33.901 93.362 110.138 1.00 31.54 30 ALA B O 1
ATOM 3231 N N . THR B 1 31 ? 33.424 91.825 108.558 1.00 31.15 31 THR B N 1
ATOM 3232 C CA . THR B 1 31 ? 34.727 91.177 108.747 1.00 29.25 31 THR B CA 1
ATOM 3233 C C . THR B 1 31 ? 35.854 92.145 108.411 1.00 33.87 31 THR B C 1
ATOM 3234 O O . THR B 1 31 ? 36.922 92.133 109.052 1.00 32.76 31 THR B O 1
ATOM 3245 N N . TYR B 1 32 ? 35.624 93.002 107.405 1.00 30.89 32 TYR B N 1
ATOM 3246 C CA . TYR B 1 32 ? 36.618 94.008 107.033 1.00 29.18 32 TYR B CA 1
ATOM 3247 C C . TYR B 1 32 ? 36.780 95.064 108.126 1.00 29.96 32 TYR B C 1
ATOM 3248 O O . TYR B 1 32 ? 37.899 95.371 108.548 1.00 34.09 32 TYR B O 1
ATOM 3266 N N . PHE B 1 33 ? 35.669 95.632 108.599 1.00 34.35 33 PHE B N 1
ATOM 3267 C CA . PHE B 1 33 ? 35.759 96.663 109.632 1.00 32.28 33 PHE B CA 1
ATOM 3268 C C . PHE B 1 33 ? 36.375 96.114 110.921 1.00 32.59 33 PHE B C 1
ATOM 3269 O O . PHE B 1 33 ? 37.131 96.817 111.604 1.00 36.31 33 PHE B O 1
ATOM 3286 N N . ASP B 1 34 ? 36.047 94.879 111.290 1.00 32.71 34 ASP B N 1
ATOM 3287 C CA . ASP B 1 34 ? 36.661 94.292 112.474 1.00 31.61 34 ASP B CA 1
ATOM 3288 C C . ASP B 1 34 ? 38.155 94.061 112.261 1.00 34.65 34 ASP B C 1
ATOM 3289 O O . ASP B 1 34 ? 38.955 94.296 113.175 1.00 35.80 34 ASP B O 1
ATOM 3298 N N . ALA B 1 35 ? 38.558 93.620 111.061 1.00 33.09 35 ALA B N 1
ATOM 3299 C CA . ALA B 1 35 ? 39.982 93.502 110.774 1.00 38.32 35 ALA B CA 1
ATOM 3300 C C . ALA B 1 35 ? 40.678 94.859 110.864 1.00 39.94 35 ALA B C 1
ATOM 3301 O O . ALA B 1 35 ? 41.837 94.938 111.292 1.00 37.08 35 ALA B O 1
ATOM 3308 N N . GLU B 1 36 ? 39.992 95.935 110.485 1.00 36.64 36 GLU B N 1
ATOM 3309 C CA . GLU B 1 36 ? 40.573 97.275 110.559 1.00 37.56 36 GLU B CA 1
ATOM 3310 C C . GLU B 1 36 ? 40.429 97.907 111.939 1.00 39.08 36 GLU B C 1
ATOM 3311 O O . GLU B 1 36 ? 40.942 99.009 112.161 1.00 37.94 36 GLU B O 1
ATOM 3323 N N . GLY B 1 37 ? 39.754 97.238 112.868 1.00 37.08 37 GLY B N 1
ATOM 3324 C CA . GLY B 1 37 ? 39.635 97.739 114.222 1.00 40.96 37 GLY B CA 1
ATOM 3325 C C . GLY B 1 37 ? 38.531 98.747 114.449 1.00 47.11 37 GLY B C 1
ATOM 3326 O O . GLY B 1 37 ? 38.567 99.478 115.448 1.00 40.69 37 GLY B O 1
ATOM 3330 N N . PHE B 1 38 ? 37.561 98.831 113.546 1.00 34.83 38 PHE B N 1
ATOM 3331 C CA . PHE B 1 38 ? 36.418 99.729 113.695 1.00 40.01 38 PHE B CA 1
ATOM 3332 C C . PHE B 1 38 ? 35.212 98.894 114.114 1.00 48.17 38 PHE B C 1
ATOM 3333 O O . PHE B 1 38 ? 34.408 98.451 113.287 1.00 34.84 38 PHE B O 1
ATOM 3350 N N . LYS B 1 39 ? 35.084 98.681 115.421 1.00 34.23 39 LYS B N 1
ATOM 3351 C CA . LYS B 1 39 ? 34.057 97.776 115.914 1.00 40.57 39 LYS B CA 1
ATOM 3352 C C . LYS B 1 39 ? 32.669 98.379 115.808 1.00 42.01 39 LYS B C 1
ATOM 3353 O O . LYS B 1 39 ? 31.693 97.632 115.744 1.00 38.81 39 LYS B O 1
ATOM 3372 N N . GLY B 1 40 ? 32.560 99.706 115.781 1.00 39.46 40 GLY B N 1
ATOM 3373 C CA . GLY B 1 40 ? 31.248 100.317 115.627 1.00 38.96 40 GLY B CA 1
ATOM 3374 C C . GLY B 1 40 ? 30.718 100.182 114.215 1.00 41.21 40 GLY B C 1
ATOM 3375 O O . GLY B 1 40 ? 29.555 99.810 114.006 1.00 38.91 40 GLY B O 1
ATOM 3379 N N . PHE B 1 41 ? 31.566 100.464 113.221 1.00 32.73 41 PHE B N 1
ATOM 3380 C CA . PHE B 1 41 ? 31.178 100.207 111.838 1.00 33.19 41 PHE B CA 1
ATOM 3381 C C . PHE B 1 41 ? 30.837 98.730 111.634 1.00 36.34 41 PHE B C 1
ATOM 3382 O O . PHE B 1 41 ? 29.859 98.390 110.945 1.00 38.04 41 PHE B O 1
ATOM 3399 N N . ALA B 1 42 ? 31.641 97.833 112.224 1.00 31.19 42 ALA B N 1
ATOM 3400 C CA . ALA B 1 42 ? 31.366 96.402 112.106 1.00 31.87 42 ALA B CA 1
ATOM 3401 C C . ALA B 1 42 ? 30.019 96.054 112.725 1.00 31.53 42 ALA B C 1
ATOM 3402 O O . ALA B 1 42 ? 29.259 95.252 112.166 1.00 33.65 42 ALA B O 1
ATOM 3409 N N . HIS B 1 43 ? 29.725 96.627 113.895 1.00 34.46 43 HIS B N 1
ATOM 3410 C CA . HIS B 1 43 ? 28.430 96.421 114.539 1.00 36.95 43 HIS B CA 1
ATOM 3411 C C . HIS B 1 43 ? 27.291 96.859 113.626 1.00 34.25 43 HIS B C 1
ATOM 3412 O O . HIS B 1 43 ? 26.285 96.149 113.475 1.00 35.33 43 HIS B O 1
ATOM 3426 N N . TRP B 1 44 ? 27.436 98.040 113.016 1.00 35.81 44 TRP B N 1
ATOM 3427 C CA . TRP B 1 44 ? 26.420 98.538 112.093 1.00 39.94 44 TRP B CA 1
ATOM 3428 C C . TRP B 1 44 ? 26.185 97.538 110.972 1.00 38.24 44 TRP B C 1
ATOM 3429 O O . TRP B 1 44 ? 25.039 97.255 110.608 1.00 36.47 44 TRP B O 1
ATOM 3450 N N . MET B 1 45 ? 27.259 96.971 110.430 1.00 33.86 45 MET B N 1
ATOM 3451 C CA . MET B 1 45 ? 27.124 96.005 109.343 1.00 28.14 45 MET B CA 1
ATOM 3452 C C . MET B 1 45 ? 26.490 94.692 109.811 1.00 33.56 45 MET B C 1
ATOM 3453 O O . MET B 1 45 ? 25.757 94.044 109.050 1.00 32.89 45 MET B O 1
ATOM 3467 N N . LYS B 1 46 ? 26.771 94.267 111.042 1.00 32.06 46 LYS B N 1
ATOM 3468 C CA . LYS B 1 46 ? 26.113 93.069 111.563 1.00 32.19 46 LYS B CA 1
ATOM 3469 C C . LYS B 1 46 ? 24.604 93.281 111.718 1.00 35.85 46 LYS B C 1
ATOM 3470 O O . LYS B 1 46 ? 23.796 92.409 111.346 1.00 35.79 46 LYS B O 1
ATOM 3489 N N . LYS B 1 47 ? 24.205 94.452 112.234 1.00 31.54 47 LYS B N 1
ATOM 3490 C CA . LYS B 1 47 ? 22.785 94.787 112.308 1.00 31.22 47 LYS B CA 1
ATOM 3491 C C . LYS B 1 47 ? 22.163 94.843 110.917 1.00 31.42 47 LYS B C 1
ATOM 3492 O O . LYS B 1 47 ? 21.046 94.343 110.698 1.00 31.34 47 LYS B O 1
ATOM 3511 N N . GLN B 1 48 ? 22.887 95.418 109.951 1.00 31.93 48 GLN B N 1
ATOM 3512 C CA . GLN B 1 48 ? 22.361 95.477 108.591 1.00 36.23 48 GLN B CA 1
ATOM 3513 C C . GLN B 1 48 ? 22.167 94.081 108.007 1.00 34.26 48 GLN B C 1
ATOM 3514 O O . GLN B 1 48 ? 21.165 93.822 107.323 1.00 31.63 48 GLN B O 1
ATOM 3528 N N . ALA B 1 49 ? 23.118 93.170 108.259 1.00 32.33 49 ALA B N 1
ATOM 3529 C CA . ALA B 1 49 ? 22.981 91.788 107.790 1.00 27.41 49 ALA B CA 1
ATOM 3530 C C . ALA B 1 49 ? 21.708 91.148 108.339 1.00 26.94 49 ALA B C 1
ATOM 3531 O O . ALA B 1 49 ? 20.974 90.458 107.604 1.00 28.93 49 ALA B O 1
ATOM 3538 N N . GLN B 1 50 ? 21.435 91.359 109.635 1.00 35.29 50 GLN B N 1
ATOM 3539 C CA . GLN B 1 50 ? 20.190 90.832 110.204 1.00 45.63 50 GLN B CA 1
ATOM 3540 C C . GLN B 1 50 ? 18.954 91.438 109.527 1.00 32.55 50 GLN B C 1
ATOM 3541 O O . GLN B 1 50 ? 17.967 90.733 109.244 1.00 34.78 50 GLN B O 1
ATOM 3555 N N . GLU B 1 51 ? 18.988 92.752 109.262 1.00 36.34 51 GLU B N 1
ATOM 3556 C CA . GLU B 1 51 ? 17.864 93.400 108.583 1.00 34.19 51 GLU B CA 1
ATOM 3557 C C . GLU B 1 51 ? 17.610 92.790 107.204 1.00 33.74 51 GLU B C 1
ATOM 3558 O O . GLU B 1 51 ? 16.448 92.569 106.803 1.00 32.51 51 GLU B O 1
ATOM 3570 N N . GLU B 1 52 ? 18.685 92.500 106.461 1.00 33.32 52 GLU B N 1
ATOM 3571 C CA . GLU B 1 52 ? 18.507 91.892 105.145 1.00 27.09 52 GLU B CA 1
ATOM 3572 C C . GLU B 1 52 ? 17.840 90.527 105.256 1.00 29.75 52 GLU B C 1
ATOM 3573 O O . GLU B 1 52 ? 17.050 90.134 104.381 1.00 30.83 52 GLU B O 1
ATOM 3585 N N . LEU B 1 53 ? 18.163 89.773 106.312 1.00 31.12 53 LEU B N 1
ATOM 3586 C CA . LEU B 1 53 ? 17.464 88.501 106.491 1.00 28.28 53 LEU B CA 1
ATOM 3587 C C . LEU B 1 53 ? 15.967 88.707 106.714 1.00 31.42 53 LEU B C 1
ATOM 3588 O O . LEU B 1 53 ? 15.144 87.887 106.258 1.00 27.24 53 LEU B O 1
ATOM 3604 N N . THR B 1 54 ? 15.582 89.785 107.421 1.00 30.60 54 THR B N 1
ATOM 3605 C CA . THR B 1 54 ? 14.145 90.039 107.560 1.00 29.73 54 THR B CA 1
ATOM 3606 C C . THR B 1 54 ? 13.514 90.322 106.202 1.00 30.62 54 THR B C 1
ATOM 3607 O O . THR B 1 54 ? 12.372 89.906 105.939 1.00 31.28 54 THR B O 1
ATOM 3618 N N . HIS B 1 55 ? 14.263 90.981 105.305 1.00 31.52 55 HIS B N 1
ATOM 3619 C CA . HIS B 1 55 ? 13.759 91.186 103.943 1.00 28.44 55 HIS B CA 1
ATOM 3620 C C . HIS B 1 55 ? 13.512 89.852 103.233 1.00 26.19 55 HIS B C 1
ATOM 3621 O O . HIS B 1 55 ? 12.438 89.618 102.637 1.00 31.04 55 HIS B O 1
ATOM 3635 N N . ALA B 1 56 ? 14.518 88.983 103.274 1.00 26.87 56 ALA B N 1
ATOM 3636 C CA . ALA B 1 56 ? 14.402 87.658 102.679 1.00 35.34 56 ALA B CA 1
ATOM 3637 C C . ALA B 1 56 ? 13.166 86.938 103.201 1.00 30.51 56 ALA B C 1
ATOM 3638 O O . ALA B 1 56 ? 12.416 86.317 102.428 1.00 30.69 56 ALA B O 1
ATOM 3645 N N . MET B 1 57 ? 12.943 86.995 104.523 1.00 32.45 57 MET B N 1
ATOM 3646 C CA . MET B 1 57 ? 11.814 86.248 105.084 1.00 28.28 57 MET B CA 1
ATOM 3647 C C . MET B 1 57 ? 10.472 86.883 104.733 1.00 28.02 57 MET B C 1
ATOM 3648 O O . MET B 1 57 ? 9.473 86.156 104.657 1.00 31.03 57 MET B O 1
ATOM 3662 N N . LYS B 1 58 ? 10.425 88.195 104.445 1.00 30.31 58 LYS B N 1
ATOM 3663 C CA . LYS B 1 58 ? 9.174 88.770 103.939 1.00 29.91 58 LYS B CA 1
ATOM 3664 C C . LYS B 1 58 ? 8.833 88.209 102.559 1.00 32.96 58 LYS B C 1
ATOM 3665 O O . LYS B 1 58 ? 7.665 87.869 102.276 1.00 33.09 58 LYS B O 1
ATOM 3684 N N . PHE B 1 59 ? 9.846 88.089 101.698 1.00 30.16 59 PHE B N 1
ATOM 3685 C CA . PHE B 1 59 ? 9.608 87.431 100.411 1.00 30.59 59 PHE B CA 1
ATOM 3686 C C . PHE B 1 59 ? 9.177 85.971 100.595 1.00 32.15 59 PHE B C 1
ATOM 3687 O O . PHE B 1 59 ? 8.270 85.483 99.908 1.00 31.00 59 PHE B O 1
ATOM 3704 N N . TYR B 1 60 ? 9.860 85.255 101.487 1.00 30.30 60 TYR B N 1
ATOM 3705 C CA . TYR B 1 60 ? 9.538 83.862 101.793 1.00 30.03 60 TYR B CA 1
ATOM 3706 C C . TYR B 1 60 ? 8.055 83.688 102.110 1.00 33.71 60 TYR B C 1
ATOM 3707 O O . TYR B 1 60 ? 7.344 82.866 101.496 1.00 30.97 60 TYR B O 1
ATOM 3725 N N . GLU B 1 61 ? 7.570 84.473 103.065 1.00 29.17 61 GLU B N 1
ATOM 3726 C CA . GLU B 1 61 ? 6.214 84.254 103.518 1.00 32.98 61 GLU B CA 1
ATOM 3727 C C . GLU B 1 61 ? 5.212 84.657 102.434 1.00 31.56 61 GLU B C 1
ATOM 3728 O O . GLU B 1 61 ? 4.175 83.999 102.303 1.00 32.55 61 GLU B O 1
ATOM 3740 N N . TYR B 1 62 ? 5.509 85.693 101.626 1.00 33.48 62 TYR B N 1
ATOM 3741 C CA . TYR B 1 62 ? 4.589 86.031 100.533 1.00 29.49 62 TYR B CA 1
ATOM 3742 C C . TYR B 1 62 ? 4.530 84.913 99.488 1.00 28.43 62 TYR B C 1
ATOM 3743 O O . TYR B 1 62 ? 3.442 84.574 98.987 1.00 32.22 62 TYR B O 1
ATOM 3761 N N . ILE B 1 63 ? 5.683 84.331 99.139 1.00 30.73 63 ILE B N 1
ATOM 3762 C CA . ILE B 1 63 ? 5.692 83.237 98.164 1.00 30.09 63 ILE B CA 1
ATOM 3763 C C . ILE B 1 63 ? 4.789 82.105 98.632 1.00 26.47 63 ILE B C 1
ATOM 3764 O O . ILE B 1 63 ? 3.965 81.600 97.859 1.00 28.78 63 ILE B O 1
ATOM 3780 N N . TYR B 1 64 ? 4.906 81.712 99.914 1.00 29.15 64 TYR B N 1
ATOM 3781 C CA . TYR B 1 64 ? 4.052 80.635 100.428 1.00 30.75 64 TYR B CA 1
ATOM 3782 C C . TYR B 1 64 ? 2.583 81.059 100.490 1.00 29.11 64 TYR B C 1
ATOM 3783 O O . TYR B 1 64 ? 1.689 80.252 100.204 1.00 29.35 64 TYR B O 1
ATOM 3801 N N . ALA B 1 65 ? 2.315 82.328 100.810 1.00 30.21 65 ALA B N 1
ATOM 3802 C CA . ALA B 1 65 ? 0.931 82.798 100.875 1.00 33.17 65 ALA B CA 1
ATOM 3803 C C . ALA B 1 65 ? 0.238 82.716 99.519 1.00 40.82 65 ALA B C 1
ATOM 3804 O O . ALA B 1 65 ? -0.989 82.564 99.457 1.00 34.43 65 ALA B O 1
ATOM 3811 N N . ARG B 1 66 ? 0.992 82.812 98.424 1.00 29.62 66 ARG B N 1
ATOM 3812 C CA . ARG B 1 66 ? 0.423 82.693 97.092 1.00 28.75 66 ARG B CA 1
ATOM 3813 C C . ARG B 1 66 ? 0.552 81.285 96.531 1.00 33.66 66 ARG B C 1
ATOM 3814 O O . ARG B 1 66 ? 0.376 81.092 95.322 1.00 33.90 66 ARG B O 1
ATOM 3835 N N . GLY B 1 67 ? 0.868 80.303 97.376 1.00 31.95 67 GLY B N 1
ATOM 3836 C CA . GLY B 1 67 ? 0.893 78.919 96.961 1.00 30.86 67 GLY B CA 1
ATOM 3837 C C . GLY B 1 67 ? 2.158 78.471 96.270 1.00 32.33 67 GLY B C 1
ATOM 3838 O O . GLY B 1 67 ? 2.200 77.349 95.747 1.00 37.85 67 GLY B O 1
ATOM 3842 N N . GLY B 1 68 ? 3.194 79.301 96.244 1.00 32.00 68 GLY B N 1
ATOM 3843 C CA . GLY B 1 68 ? 4.472 78.893 95.707 1.00 34.92 68 GLY B CA 1
ATOM 3844 C C . GLY B 1 68 ? 5.361 78.322 96.795 1.00 32.97 68 GLY B C 1
ATOM 3845 O O . GLY B 1 68 ? 4.962 78.160 97.947 1.00 34.30 68 GLY B O 1
ATOM 3849 N N . ARG B 1 69 ? 6.568 77.936 96.395 1.00 30.69 69 ARG B N 1
ATOM 3850 C CA . ARG B 1 69 ? 7.562 77.451 97.338 1.00 35.90 69 ARG B CA 1
ATOM 3851 C C . ARG B 1 69 ? 8.904 78.102 97.027 1.00 36.01 69 ARG B C 1
ATOM 3852 O O . ARG B 1 69 ? 9.150 78.583 95.913 1.00 34.07 69 ARG B O 1
ATOM 3873 N N . VAL B 1 70 ? 9.772 78.106 98.030 1.00 31.25 70 VAL B N 1
ATOM 3874 C CA . VAL B 1 70 ? 11.083 78.737 97.952 1.00 31.44 70 VAL B CA 1
ATOM 3875 C C . VAL B 1 70 ? 12.138 77.673 97.663 1.00 32.34 70 VAL B C 1
ATOM 3876 O O . VAL B 1 70 ? 12.109 76.584 98.247 1.00 33.40 70 VAL B O 1
ATOM 3889 N N . GLU B 1 71 ? 13.075 77.984 96.765 1.00 31.76 71 GLU B N 1
ATOM 3890 C CA . GLU B 1 71 ? 14.248 77.143 96.530 1.00 32.49 71 GLU B CA 1
ATOM 3891 C C . GLU B 1 71 ? 15.482 77.994 96.784 1.00 28.61 71 GLU B C 1
ATOM 3892 O O . GLU B 1 71 ? 15.704 79.000 96.092 1.00 31.41 71 GLU B O 1
ATOM 3904 N N . LEU B 1 72 ? 16.257 77.620 97.801 1.00 31.05 72 LEU B N 1
ATOM 3905 C CA . LEU B 1 72 ? 17.488 78.329 98.123 1.00 32.98 72 LEU B CA 1
ATOM 3906 C C . LEU B 1 72 ? 18.588 77.913 97.153 1.00 36.24 72 LEU B C 1
ATOM 3907 O O . LEU B 1 72 ? 18.764 76.721 96.873 1.00 34.24 72 LEU B O 1
ATOM 3923 N N . GLU B 1 73 ? 19.328 78.894 96.648 1.00 31.48 73 GLU B N 1
ATOM 3924 C CA . GLU B 1 73 ? 20.401 78.657 95.689 1.00 29.90 73 GLU B CA 1
ATOM 3925 C C . GLU B 1 73 ? 21.749 78.892 96.360 1.00 30.83 73 GLU B C 1
ATOM 3926 O O . GLU B 1 73 ? 21.845 79.430 97.467 1.00 33.60 73 GLU B O 1
ATOM 3938 N N . ALA B 1 74 ? 22.803 78.446 95.688 1.00 31.31 74 ALA B N 1
ATOM 3939 C CA . ALA B 1 74 ? 24.144 78.688 96.195 1.00 28.09 74 ALA B CA 1
ATOM 3940 C C . ALA B 1 74 ? 24.352 80.184 96.418 1.00 38.36 74 ALA B C 1
ATOM 3941 O O . ALA B 1 74 ? 23.814 81.024 95.690 1.00 33.80 74 ALA B O 1
ATOM 3948 N N . ILE B 1 75 ? 25.190 80.518 97.391 1.00 33.92 75 ILE B N 1
ATOM 3949 C CA . ILE B 1 75 ? 25.494 81.914 97.703 1.00 33.28 75 ILE B CA 1
ATOM 3950 C C . ILE B 1 75 ? 26.923 82.210 97.252 1.00 33.70 75 ILE B C 1
ATOM 3951 O O . ILE B 1 75 ? 27.871 81.543 97.680 1.00 33.82 75 ILE B O 1
ATOM 3967 N N . GLU B 1 76 ? 27.078 83.212 96.405 1.00 31.59 76 GLU B N 1
ATOM 3968 C CA . GLU B 1 76 ? 28.386 83.564 95.884 1.00 33.21 76 GLU B CA 1
ATOM 3969 C C . GLU B 1 76 ? 29.262 84.147 96.983 1.00 32.54 76 GLU B C 1
ATOM 3970 O O . GLU B 1 76 ? 28.772 84.767 97.937 1.00 32.95 76 GLU B O 1
ATOM 3982 N N . LYS B 1 77 ? 30.558 83.916 96.847 1.00 32.74 77 LYS B N 1
ATOM 3983 C CA . LYS B 1 77 ? 31.539 84.468 97.762 1.00 32.42 77 LYS B CA 1
ATOM 3984 C C . LYS B 1 77 ? 31.540 85.984 97.637 1.00 37.80 77 LYS B C 1
ATOM 3985 O O . LYS B 1 77 ? 31.755 86.506 96.533 1.00 34.55 77 LYS B O 1
ATOM 4004 N N . PRO B 1 78 ? 31.329 86.725 98.717 1.00 31.04 78 PRO B N 1
ATOM 4005 C CA . PRO B 1 78 ? 31.395 88.189 98.631 1.00 28.01 78 PRO B CA 1
ATOM 4006 C C . PRO B 1 78 ? 32.839 88.678 98.623 1.00 34.90 78 PRO B C 1
ATOM 4007 O O . PRO B 1 78 ? 33.762 87.948 99.017 1.00 34.08 78 PRO B O 1
ATOM 4018 N N . PRO B 1 79 ? 33.066 89.909 98.163 1.00 31.64 79 PRO B N 1
ATOM 4019 C CA . PRO B 1 79 ? 34.370 90.539 98.410 1.00 37.73 79 PRO B CA 1
ATOM 4020 C C . PRO B 1 79 ? 34.599 90.612 99.909 1.00 35.23 79 PRO B C 1
ATOM 4021 O O . PRO B 1 79 ? 33.651 90.641 100.696 1.00 34.87 79 PRO B O 1
ATOM 4032 N N . SER B 1 80 ? 35.872 90.589 100.309 1.00 33.86 80 SER B N 1
ATOM 4033 C CA . SER B 1 80 ? 36.221 90.651 101.722 1.00 51.05 80 SER B CA 1
ATOM 4034 C C . SER B 1 80 ? 37.102 91.836 102.089 1.00 44.46 80 SER B C 1
ATOM 4035 O O . SER B 1 80 ? 37.397 92.026 103.277 1.00 43.80 80 SER B O 1
ATOM 4043 N N . ASN B 1 81 ? 37.512 92.641 101.119 1.00 36.38 81 ASN B N 1
ATOM 4044 C CA . ASN B 1 81 ? 38.368 93.775 101.406 1.00 37.35 81 ASN B CA 1
ATOM 4045 C C . ASN B 1 81 ? 37.910 94.973 100.593 1.00 43.07 81 ASN B C 1
ATOM 4046 O O . ASN B 1 81 ? 37.403 94.834 99.476 1.00 38.01 81 ASN B O 1
ATOM 4057 N N . TRP B 1 82 ? 38.102 96.152 101.180 1.00 37.40 82 TRP B N 1
ATOM 4058 C CA . TRP B 1 82 ? 37.804 97.438 100.563 1.00 37.28 82 TRP B CA 1
ATOM 4059 C C . TRP B 1 82 ? 39.012 98.338 100.777 1.00 42.94 82 TRP B C 1
ATOM 4060 O O . TRP B 1 82 ? 39.876 98.066 101.619 1.00 39.19 82 TRP B O 1
ATOM 4081 N N . ASN B 1 83 ? 39.105 99.383 99.968 1.00 39.67 83 ASN B N 1
ATOM 4082 C CA . ASN B 1 83 ? 40.262 100.261 100.038 1.00 53.78 83 ASN B CA 1
ATOM 4083 C C . ASN B 1 83 ? 40.145 101.300 101.134 1.00 54.05 83 ASN B C 1
ATOM 4084 O O . ASN B 1 83 ? 40.992 102.193 101.206 1.00 88.16 83 ASN B O 1
ATOM 4095 N N . GLY B 1 84 ? 39.225 101.118 102.058 1.00 37.63 84 GLY B N 1
ATOM 4096 C CA . GLY B 1 84 ? 38.986 102.095 103.098 1.00 39.95 84 GLY B CA 1
ATOM 4097 C C . GLY B 1 84 ? 37.513 102.166 103.429 1.00 44.55 84 GLY B C 1
ATOM 4098 O O . GLY B 1 84 ? 36.674 101.525 102.802 1.00 39.91 84 GLY B O 1
ATOM 4102 N N . ILE B 1 85 ? 37.217 102.975 104.446 1.00 38.83 85 ILE B N 1
ATOM 4103 C CA . ILE B 1 85 ? 35.855 103.048 104.974 1.00 47.95 85 ILE B CA 1
ATOM 4104 C C . ILE B 1 85 ? 34.902 103.564 103.905 1.00 41.52 85 ILE B C 1
ATOM 4105 O O . ILE B 1 85 ? 33.820 103.000 103.669 1.00 38.17 85 ILE B O 1
ATOM 4121 N N . LYS B 1 86 ? 35.302 104.639 103.233 1.00 36.72 86 LYS B N 1
ATOM 4122 C CA . LYS B 1 86 ? 34.427 105.211 102.225 1.00 38.86 86 LYS B CA 1
ATOM 4123 C C . LYS B 1 86 ? 34.186 104.224 101.096 1.00 35.24 86 LYS B C 1
ATOM 4124 O O . LYS B 1 86 ? 33.069 104.126 100.583 1.00 37.24 86 LYS B O 1
ATOM 4143 N N . ASP B 1 87 ? 35.217 103.472 100.709 1.00 36.70 87 ASP B N 1
ATOM 4144 C CA . ASP B 1 87 ? 35.063 102.493 99.638 1.00 35.60 87 ASP B CA 1
ATOM 4145 C C . ASP B 1 87 ? 34.017 101.450 100.000 1.00 41.89 87 ASP B C 1
ATOM 4146 O O . ASP B 1 87 ? 33.195 101.063 99.161 1.00 37.29 87 ASP B O 1
ATOM 4155 N N . ALA B 1 88 ? 34.019 101.000 101.256 1.00 35.11 88 ALA B N 1
ATOM 4156 C CA . ALA B 1 88 ? 33.034 100.013 101.686 1.00 33.22 88 ALA B CA 1
ATOM 4157 C C . ALA B 1 88 ? 31.621 100.585 101.640 1.00 30.73 88 ALA B C 1
ATOM 4158 O O . ALA B 1 88 ? 30.689 99.934 101.145 1.00 33.49 88 ALA B O 1
ATOM 4165 N N . PHE B 1 89 ? 31.429 101.804 102.157 1.00 35.31 89 PHE B N 1
ATOM 4166 C CA . PHE B 1 89 ? 30.067 102.338 102.141 1.00 36.51 89 PHE B CA 1
ATOM 4167 C C . PHE B 1 89 ? 29.618 102.701 100.729 1.00 36.10 89 PHE B C 1
ATOM 4168 O O . PHE B 1 89 ? 28.428 102.616 100.425 1.00 35.94 89 PHE B O 1
ATOM 4185 N N . GLU B 1 90 ? 30.541 103.084 99.845 1.00 37.87 90 GLU B N 1
ATOM 4186 C CA . GLU B 1 90 ? 30.175 103.286 98.445 1.00 37.49 90 GLU B CA 1
ATOM 4187 C C . GLU B 1 90 ? 29.716 101.979 97.811 1.00 35.81 90 GLU B C 1
ATOM 4188 O O . GLU B 1 90 ? 28.747 101.958 97.039 1.00 36.20 90 GLU B O 1
ATOM 4200 N N . ALA B 1 91 ? 30.405 100.878 98.128 1.00 33.34 91 ALA B N 1
ATOM 4201 C CA . ALA B 1 91 ? 29.967 99.572 97.637 1.00 31.63 91 ALA B CA 1
ATOM 4202 C C . ALA B 1 91 ? 28.591 99.220 98.185 1.00 38.40 91 ALA B C 1
ATOM 4203 O O . ALA B 1 91 ? 27.763 98.614 97.488 1.00 35.67 91 ALA B O 1
ATOM 4210 N N . ALA B 1 92 ? 28.337 99.561 99.449 1.00 33.13 92 ALA B N 1
ATOM 4211 C CA . ALA B 1 92 ? 27.023 99.302 100.023 1.00 30.68 92 ALA B CA 1
ATOM 4212 C C . ALA B 1 92 ? 25.949 100.088 99.278 1.00 33.48 92 ALA B C 1
ATOM 4213 O O . ALA B 1 92 ? 24.890 99.551 98.928 1.00 34.40 92 ALA B O 1
ATOM 4220 N N . LEU B 1 93 ? 26.215 101.367 99.005 1.00 38.87 93 LEU B N 1
ATOM 4221 C CA . LEU B 1 93 ? 25.223 102.178 98.308 1.00 35.26 93 LEU B CA 1
ATOM 4222 C C . LEU B 1 93 ? 24.943 101.617 96.919 1.00 38.79 93 LEU B C 1
ATOM 4223 O O . LEU B 1 93 ? 23.780 101.490 96.508 1.00 34.63 93 LEU B O 1
ATOM 4239 N N . LYS B 1 94 ? 25.997 101.269 96.184 1.00 39.04 94 LYS B N 1
ATOM 4240 C CA . LYS B 1 94 ? 25.819 100.704 94.849 1.00 31.82 94 LYS B CA 1
ATOM 4241 C C . LYS B 1 94 ? 25.039 99.398 94.909 1.00 31.69 94 LYS B C 1
ATOM 4242 O O . LYS B 1 94 ? 24.179 99.128 94.052 1.00 33.84 94 LYS B O 1
ATOM 4261 N N . HIS B 1 95 ? 25.292 98.589 95.934 1.00 33.38 95 HIS B N 1
ATOM 4262 C CA . HIS B 1 95 ? 24.542 97.347 96.067 1.00 34.05 95 HIS B CA 1
ATOM 4263 C C . HIS B 1 95 ? 23.061 97.624 96.306 1.00 36.74 95 HIS B C 1
ATOM 4264 O O . HIS B 1 95 ? 22.194 96.998 95.689 1.00 35.78 95 HIS B O 1
ATOM 4278 N N . GLU B 1 96 ? 22.751 98.550 97.209 1.00 35.72 96 GLU B N 1
ATOM 4279 C CA . GLU B 1 96 ? 21.349 98.839 97.511 1.00 33.77 96 GLU B CA 1
ATOM 4280 C C . GLU B 1 96 ? 20.628 99.439 96.310 1.00 31.96 96 GLU B C 1
ATOM 4281 O O . GLU B 1 96 ? 19.439 99.176 96.093 1.00 34.48 96 GLU B O 1
ATOM 4293 N N . GLU B 1 97 ? 21.316 100.261 95.516 1.00 32.42 97 GLU B N 1
ATOM 4294 C CA . GLU B 1 97 ? 20.676 100.774 94.302 1.00 36.98 97 GLU B CA 1
ATOM 4295 C C . GLU B 1 97 ? 20.409 99.642 93.306 1.00 34.82 97 GLU B C 1
ATOM 4296 O O . GLU B 1 97 ? 19.370 99.633 92.621 1.00 32.68 97 GLU B O 1
ATOM 4308 N N . PHE B 1 98 ? 21.319 98.662 93.239 1.00 35.52 98 PHE B N 1
ATOM 4309 C CA . PHE B 1 98 ? 21.088 97.474 92.418 1.00 36.88 98 PHE B CA 1
ATOM 4310 C C . PHE B 1 98 ? 19.892 96.667 92.928 1.00 34.17 98 PHE B C 1
ATOM 4311 O O . PHE B 1 98 ? 19.075 96.175 92.136 1.00 34.01 98 PHE B O 1
ATOM 4328 N N . VAL B 1 99 ? 19.762 96.544 94.247 1.00 31.06 99 VAL B N 1
ATOM 4329 C CA . VAL B 1 99 ? 18.618 95.849 94.839 1.00 30.67 99 VAL B CA 1
ATOM 4330 C C . VAL B 1 99 ? 17.320 96.575 94.503 1.00 33.65 99 VAL B C 1
ATOM 4331 O O . VAL B 1 99 ? 16.296 95.949 94.191 1.00 34.29 99 VAL B O 1
ATOM 4344 N N . THR B 1 100 ? 17.339 97.904 94.585 1.00 37.01 100 THR B N 1
ATOM 4345 C CA . THR B 1 100 ? 16.147 98.686 94.259 1.00 31.08 100 THR B CA 1
ATOM 4346 C C . THR B 1 100 ? 15.727 98.436 92.820 1.00 30.09 100 THR B C 1
ATOM 4347 O O . THR B 1 100 ? 14.535 98.241 92.530 1.00 33.85 100 THR B O 1
ATOM 4358 N N . GLN B 1 101 ? 16.687 98.455 91.895 1.00 32.34 101 GLN B N 1
ATOM 4359 C CA . GLN B 1 101 ? 16.336 98.200 90.501 1.00 32.15 101 GLN B CA 1
ATOM 4360 C C . GLN B 1 101 ? 15.814 96.777 90.326 1.00 29.68 101 GLN B C 1
ATOM 4361 O O . GLN B 1 101 ? 14.914 96.533 89.514 1.00 33.79 101 GLN B O 1
ATOM 4375 N N . SER B 1 102 ? 16.381 95.816 91.056 1.00 31.82 102 SER B N 1
ATOM 4376 C CA . SER B 1 102 ? 15.873 94.442 90.960 1.00 32.88 102 SER B CA 1
ATOM 4377 C C . SER B 1 102 ? 14.405 94.374 91.388 1.00 34.88 102 SER B C 1
ATOM 4378 O O . SER B 1 102 ? 13.570 93.719 90.737 1.00 33.46 102 SER B O 1
ATOM 4386 N N . ILE B 1 103 ? 14.075 95.065 92.473 1.00 31.93 103 ILE B N 1
ATOM 4387 C CA . ILE B 1 103 ? 12.688 95.121 92.936 1.00 33.02 103 ILE B CA 1
ATOM 4388 C C . ILE B 1 103 ? 11.800 95.793 91.895 1.00 33.32 103 ILE B C 1
ATOM 4389 O O . ILE B 1 103 ? 10.678 95.332 91.619 1.00 33.31 103 ILE B O 1
ATOM 4405 N N . TYR B 1 104 ? 12.266 96.919 91.341 1.00 32.13 104 TYR B N 1
ATOM 4406 C CA . TYR B 1 104 ? 11.535 97.598 90.276 1.00 29.93 104 TYR B CA 1
ATOM 4407 C C . TYR B 1 104 ? 11.220 96.643 89.130 1.00 28.94 104 TYR B C 1
ATOM 4408 O O . TYR B 1 104 ? 10.146 96.727 88.520 1.00 30.93 104 TYR B O 1
ATOM 4426 N N . ASN B 1 105 ? 12.181 95.777 88.769 1.00 30.77 105 ASN B N 1
ATOM 4427 C CA . ASN B 1 105 ? 11.959 94.844 87.662 1.00 31.51 105 ASN B CA 1
ATOM 4428 C C . ASN B 1 105 ? 10.865 93.835 88.009 1.00 29.89 105 ASN B C 1
ATOM 4429 O O . ASN B 1 105 ? 9.994 93.532 87.175 1.00 31.95 105 ASN B O 1
ATOM 4440 N N . ILE B 1 106 ? 10.851 93.354 89.249 1.00 30.19 106 ILE B N 1
ATOM 4441 C CA . ILE B 1 106 ? 9.755 92.469 89.638 1.00 27.87 106 ILE B CA 1
ATOM 4442 C C . ILE B 1 106 ? 8.422 93.207 89.541 1.00 29.40 106 ILE B C 1
ATOM 4443 O O . ILE B 1 106 ? 7.407 92.661 89.087 1.00 31.84 106 ILE B O 1
ATOM 4459 N N . LEU B 1 107 ? 8.395 94.439 90.041 1.00 30.06 107 LEU B N 1
ATOM 4460 C CA . LEU B 1 107 ? 7.170 95.230 90.036 1.00 30.80 107 LEU B CA 1
ATOM 4461 C C . LEU B 1 107 ? 6.645 95.419 88.617 1.00 31.30 107 LEU B C 1
ATOM 4462 O O . LEU B 1 107 ? 5.437 95.277 88.365 1.00 30.40 107 LEU B O 1
ATOM 4478 N N . GLU B 1 108 ? 7.536 95.724 87.670 1.00 32.05 108 GLU B N 1
ATOM 4479 C CA . GLU B 1 108 ? 7.106 95.936 86.291 1.00 31.32 108 GLU B CA 1
ATOM 4480 C C . GLU B 1 108 ? 6.639 94.630 85.659 1.00 30.14 108 GLU B C 1
ATOM 4481 O O . GLU B 1 108 ? 5.663 94.618 84.899 1.00 35.16 108 GLU B O 1
ATOM 4493 N N . LEU B 1 109 ? 7.301 93.517 85.987 1.00 32.96 109 LEU B N 1
ATOM 4494 C CA . LEU B 1 109 ? 6.853 92.219 85.489 1.00 29.03 109 LEU B CA 1
ATOM 4495 C C . LEU B 1 109 ? 5.458 91.885 86.000 1.00 35.63 109 LEU B C 1
ATOM 4496 O O . LEU B 1 109 ? 4.570 91.488 85.231 1.00 33.96 109 LEU B O 1
ATOM 4512 N N . ALA B 1 110 ? 5.257 92.016 87.308 1.00 31.13 110 ALA B N 1
ATOM 4513 C CA . ALA B 1 110 ? 3.960 91.724 87.903 1.00 32.33 110 ALA B CA 1
ATOM 4514 C C . ALA B 1 110 ? 2.888 92.647 87.346 1.00 33.77 110 ALA B C 1
ATOM 4515 O O . ALA B 1 110 ? 1.749 92.226 87.135 1.00 34.60 110 ALA B O 1
ATOM 4522 N N . SER B 1 111 ? 3.230 93.917 87.109 1.00 30.62 111 SER B N 1
ATOM 4523 C CA . SER B 1 111 ? 2.250 94.837 86.554 1.00 34.78 111 SER B CA 1
ATOM 4524 C C . SER B 1 111 ? 1.847 94.418 85.145 1.00 33.48 111 SER B C 1
ATOM 4525 O O . SER B 1 111 ? 0.667 94.498 84.780 1.00 35.64 111 SER B O 1
ATOM 4533 N N . GLU B 1 112 ? 2.812 93.958 84.340 1.00 33.16 112 GLU B N 1
ATOM 4534 C CA . GLU B 1 112 ? 2.485 93.507 82.990 1.00 33.25 112 GLU B CA 1
ATOM 4535 C C . GLU B 1 112 ? 1.510 92.330 83.025 1.00 41.56 112 GLU B C 1
ATOM 4536 O O . GLU B 1 112 ? 0.623 92.221 82.169 1.00 36.31 112 GLU B O 1
ATOM 4548 N N . GLU B 1 113 ? 1.665 91.440 84.002 1.00 34.62 113 GLU B N 1
ATOM 4549 C CA . GLU B 1 113 ? 0.802 90.275 84.153 1.00 37.66 113 GLU B CA 1
ATOM 4550 C C . GLU B 1 113 ? -0.493 90.577 84.895 1.00 36.24 113 GLU B C 1
ATOM 4551 O O . GLU B 1 113 ? -1.298 89.659 85.090 1.00 36.92 113 GLU B O 1
ATOM 4563 N N . LYS B 1 114 ? -0.706 91.829 85.297 1.00 34.31 114 LYS B N 1
ATOM 4564 C CA . LYS B 1 114 ? -1.861 92.220 86.106 1.00 33.36 114 LYS B CA 1
ATOM 4565 C C . LYS B 1 114 ? -1.939 91.417 87.400 1.00 34.80 114 LYS B C 1
ATOM 4566 O O . LYS B 1 114 ? -3.020 91.120 87.914 1.00 33.02 114 LYS B O 1
ATOM 4585 N N . ASP B 1 115 ? -0.770 91.126 87.970 1.00 32.85 115 ASP B N 1
ATOM 4586 C CA . ASP B 1 115 ? -0.669 90.498 89.290 1.00 33.74 115 ASP B CA 1
ATOM 4587 C C . ASP B 1 115 ? -0.688 91.615 90.335 1.00 37.21 115 ASP B C 1
ATOM 4588 O O . ASP B 1 115 ? 0.335 92.048 90.880 1.00 31.06 115 ASP B O 1
ATOM 4597 N N . HIS B 1 116 ? -1.896 92.087 90.626 1.00 29.78 116 HIS B N 1
ATOM 4598 C CA . HIS B 1 116 ? -2.030 93.256 91.496 1.00 31.85 116 HIS B CA 1
ATOM 4599 C C . HIS B 1 116 ? -1.594 92.946 92.922 1.00 28.00 116 HIS B C 1
ATOM 4600 O O . HIS B 1 116 ? -1.057 93.825 93.612 1.00 32.02 116 HIS B O 1
ATOM 4614 N N . ALA B 1 117 ? -1.807 91.707 93.373 1.00 31.06 117 ALA B N 1
ATOM 4615 C CA . ALA B 1 117 ? -1.356 91.325 94.704 1.00 34.94 117 ALA B CA 1
ATOM 4616 C C . ALA B 1 117 ? 0.155 91.485 94.840 1.00 28.83 117 ALA B C 1
ATOM 4617 O O . ALA B 1 117 ? 0.648 91.998 95.856 1.00 29.59 117 ALA B O 1
ATOM 4624 N N . THR B 1 118 ? 0.919 91.041 93.835 1.00 27.14 118 THR B N 1
ATOM 4625 C CA . THR B 1 118 ? 2.375 91.127 93.941 1.00 26.89 118 THR B CA 1
ATOM 4626 C C . THR B 1 118 ? 2.848 92.571 93.800 1.00 27.46 118 THR B C 1
ATOM 4627 O O . THR B 1 118 ? 3.750 93.027 94.533 1.00 33.03 118 THR B O 1
ATOM 4638 N N . VAL B 1 119 ? 2.215 93.329 92.906 1.00 29.77 119 VAL B N 1
ATOM 4639 C CA . VAL B 1 119 ? 2.530 94.753 92.800 1.00 32.33 119 VAL B CA 1
ATOM 4640 C C . VAL B 1 119 ? 2.347 95.433 94.155 1.00 30.46 119 VAL B C 1
ATOM 4641 O O . VAL B 1 119 ? 3.174 96.249 94.588 1.00 30.64 119 VAL B O 1
ATOM 4654 N N . SER B 1 120 ? 1.231 95.131 94.823 1.00 30.35 120 SER B N 1
ATOM 4655 C CA . SER B 1 120 ? 0.928 95.773 96.091 1.00 32.38 120 SER B CA 1
ATOM 4656 C C . SER B 1 120 ? 1.912 95.347 97.168 1.00 28.37 120 SER B C 1
ATOM 4657 O O . SER B 1 120 ? 2.396 96.188 97.934 1.00 28.75 120 SER B O 1
ATOM 4665 N N . PHE B 1 121 ? 2.221 94.044 97.228 1.00 31.51 121 PHE B N 1
ATOM 4666 C CA . PHE B 1 121 ? 3.205 93.526 98.178 1.00 27.84 121 PHE B CA 1
ATOM 4667 C C . PHE B 1 121 ? 4.539 94.253 98.053 1.00 28.99 121 PHE B C 1
ATOM 4668 O O . PHE B 1 121 ? 5.199 94.555 99.061 1.00 30.74 121 PHE B O 1
ATOM 4685 N N . LEU B 1 122 ? 4.948 94.557 96.829 1.00 28.78 122 LEU B N 1
ATOM 4686 C CA . LEU B 1 122 ? 6.269 95.138 96.636 1.00 27.57 122 LEU B CA 1
ATOM 4687 C C . LEU B 1 122 ? 6.370 96.586 97.085 1.00 28.57 122 LEU B C 1
ATOM 4688 O O . LEU B 1 122 ? 7.503 97.083 97.260 1.00 29.07 122 LEU B O 1
ATOM 4704 N N . LYS B 1 123 ? 5.235 97.273 97.282 1.00 30.04 123 LYS B N 1
ATOM 4705 C CA . LYS B 1 123 ? 5.278 98.665 97.728 1.00 33.40 123 LYS B CA 1
ATOM 4706 C C . LYS B 1 123 ? 6.105 98.807 98.999 1.00 27.87 123 LYS B C 1
ATOM 4707 O O . LYS B 1 123 ? 6.799 99.819 99.194 1.00 32.14 123 LYS B O 1
ATOM 4726 N N . TRP B 1 124 ? 5.992 97.830 99.909 1.00 33.30 124 TRP B N 1
ATOM 4727 C CA . TRP B 1 124 ? 6.753 97.918 101.148 1.00 31.73 124 TRP B CA 1
ATOM 4728 C C . TRP B 1 124 ? 8.240 98.025 100.859 1.00 35.46 124 TRP B C 1
ATOM 4729 O O . TRP B 1 124 ? 8.954 98.825 101.481 1.00 30.38 124 TRP B O 1
ATOM 4750 N N . PHE B 1 125 ? 8.723 97.229 99.913 1.00 27.69 125 PHE B N 1
ATOM 4751 C CA . PHE B 1 125 ? 10.147 97.230 99.595 1.00 27.89 125 PHE B CA 1
ATOM 4752 C C . PHE B 1 125 ? 10.550 98.472 98.818 1.00 31.23 125 PHE B C 1
ATOM 4753 O O . PHE B 1 125 ? 11.651 98.988 98.999 1.00 31.80 125 PHE B O 1
ATOM 4770 N N . VAL B 1 126 ? 9.698 98.959 97.926 1.00 32.44 126 VAL B N 1
ATOM 4771 C CA . VAL B 1 126 ? 10.021 100.236 97.280 1.00 33.94 126 VAL B CA 1
ATOM 4772 C C . VAL B 1 126 ? 10.288 101.310 98.342 1.00 31.20 126 VAL B C 1
ATOM 4773 O O . VAL B 1 126 ? 11.328 102.018 98.339 1.00 33.69 126 VAL B O 1
ATOM 4786 N N . ASP B 1 127 ? 9.352 101.432 99.290 1.00 31.56 127 ASP B N 1
ATOM 4787 C CA . ASP B 1 127 ? 9.501 102.450 100.320 1.00 32.04 127 ASP B CA 1
ATOM 4788 C C . ASP B 1 127 ? 10.716 102.180 101.196 1.00 33.76 127 ASP B C 1
ATOM 4789 O O . ASP B 1 127 ? 11.444 103.107 101.563 1.00 32.65 127 ASP B O 1
ATOM 4798 N N . GLU B 1 128 ? 10.941 100.920 101.560 1.00 33.80 128 GLU B N 1
ATOM 4799 C CA . GLU B 1 128 ? 12.087 100.601 102.409 1.00 32.97 128 GLU B CA 1
ATOM 4800 C C . GLU B 1 128 ? 13.403 100.908 101.704 1.00 29.54 128 GLU B C 1
ATOM 4801 O O . GLU B 1 128 ? 14.355 101.386 102.333 1.00 32.43 128 GLU B O 1
ATOM 4813 N N . GLN B 1 129 ? 13.481 100.642 100.402 1.00 30.85 129 GLN B N 1
ATOM 4814 C CA . GLN B 1 129 ? 14.716 100.926 99.675 1.00 31.26 129 GLN B CA 1
ATOM 4815 C C . GLN B 1 129 ? 15.035 102.414 99.697 1.00 32.84 129 GLN B C 1
ATOM 4816 O O . GLN B 1 129 ? 16.217 102.799 99.697 1.00 32.64 129 GLN B O 1
ATOM 4830 N N . VAL B 1 130 ? 14.007 103.271 99.665 1.00 29.11 130 VAL B N 1
ATOM 4831 C CA . VAL B 1 130 ? 14.287 104.705 99.797 1.00 27.96 130 VAL B CA 1
ATOM 4832 C C . VAL B 1 130 ? 15.117 104.966 101.059 1.00 42.24 130 VAL B C 1
ATOM 4833 O O . VAL B 1 130 ? 16.141 105.675 101.038 1.00 34.23 130 VAL B O 1
ATOM 4846 N N . GLU B 1 131 ? 14.692 104.372 102.176 1.00 37.81 131 GLU B N 1
ATOM 4847 C CA . GLU B 1 131 ? 15.379 104.570 103.451 1.00 38.43 131 GLU B CA 1
ATOM 4848 C C . GLU B 1 131 ? 16.738 103.890 103.462 1.00 40.23 131 GLU B C 1
ATOM 4849 O O . GLU B 1 131 ? 17.704 104.448 103.993 1.00 42.17 131 GLU B O 1
ATOM 4861 N N . GLU B 1 132 ? 16.825 102.675 102.913 1.00 35.34 132 GLU B N 1
ATOM 4862 C CA . GLU B 1 132 ? 18.095 101.961 102.877 1.00 37.18 132 GLU B CA 1
ATOM 4863 C C . GLU B 1 132 ? 19.148 102.789 102.149 1.00 45.58 132 GLU B C 1
ATOM 4864 O O . GLU B 1 132 ? 20.276 102.951 102.630 1.00 42.23 132 GLU B O 1
ATOM 4876 N N . GLU B 1 133 ? 18.801 103.293 100.962 1.00 33.98 133 GLU B N 1
ATOM 4877 C CA . GLU B 1 133 ? 19.735 104.110 100.203 1.00 36.95 133 GLU B CA 1
ATOM 4878 C C . GLU B 1 133 ? 20.084 105.385 100.953 1.00 38.00 133 GLU B C 1
ATOM 4879 O O . GLU B 1 133 ? 21.260 105.771 101.011 1.00 36.65 133 GLU B O 1
ATOM 4891 N N . ASP B 1 134 ? 19.077 106.057 101.529 1.00 36.81 134 ASP B N 1
ATOM 4892 C CA . ASP B 1 134 ? 19.337 107.343 102.173 1.00 34.39 134 ASP B CA 1
ATOM 4893 C C . ASP B 1 134 ? 20.267 107.191 103.372 1.00 36.24 134 ASP B C 1
ATOM 4894 O O . ASP B 1 134 ? 21.107 108.060 103.623 1.00 37.19 134 ASP B O 1
ATOM 4903 N N . GLN B 1 135 ? 20.133 106.108 104.133 1.00 38.02 135 GLN B N 1
ATOM 4904 C CA . GLN B 1 135 ? 20.987 105.978 105.317 1.00 34.05 135 GLN B CA 1
ATOM 4905 C C . GLN B 1 135 ? 22.453 105.822 104.918 1.00 35.85 135 GLN B C 1
ATOM 4906 O O . GLN B 1 135 ? 23.353 106.392 105.560 1.00 38.85 135 GLN B O 1
ATOM 4920 N N . VAL B 1 136 ? 22.707 105.116 103.816 1.00 33.82 136 VAL B N 1
ATOM 4921 C CA . VAL B 1 136 ? 24.082 104.980 103.355 1.00 32.84 136 VAL B CA 1
ATOM 4922 C C . VAL B 1 136 ? 24.590 106.306 102.804 1.00 39.31 136 VAL B C 1
ATOM 4923 O O . VAL B 1 136 ? 25.751 106.671 103.028 1.00 35.01 136 VAL B O 1
ATOM 4936 N N . ARG B 1 137 ? 23.736 107.048 102.072 1.00 35.24 137 ARG B N 1
ATOM 4937 C CA . ARG B 1 137 ? 24.165 108.354 101.564 1.00 43.94 137 ARG B CA 1
ATOM 4938 C C . ARG B 1 137 ? 24.510 109.302 102.708 1.00 42.33 137 ARG B C 1
ATOM 4939 O O . ARG B 1 137 ? 25.464 110.082 102.614 1.00 34.57 137 ARG B O 1
ATOM 4960 N N . GLU B 1 138 ? 23.730 109.260 103.790 1.00 34.09 138 GLU B N 1
ATOM 4961 C CA . GLU B 1 138 ? 24.025 110.095 104.947 1.00 39.05 138 GLU B CA 1
ATOM 4962 C C . GLU B 1 138 ? 25.386 109.749 105.539 1.00 36.99 138 GLU B C 1
ATOM 4963 O O . GLU B 1 138 ? 26.173 110.644 105.884 1.00 39.17 138 GLU B O 1
ATOM 4975 N N . ILE B 1 139 ? 25.676 108.452 105.671 1.00 38.29 139 ILE B N 1
ATOM 4976 C CA . ILE B 1 139 ? 26.983 108.060 106.196 1.00 34.34 139 ILE B CA 1
ATOM 4977 C C . ILE B 1 139 ? 28.097 108.537 105.269 1.00 35.41 139 ILE B C 1
ATOM 4978 O O . ILE B 1 139 ? 29.123 109.061 105.724 1.00 37.04 139 ILE B O 1
ATOM 4994 N N . LEU B 1 140 ? 27.899 108.393 103.959 1.00 35.59 140 LEU B N 1
ATOM 4995 C CA . LEU B 1 140 ? 28.917 108.826 103.008 1.00 37.38 140 LEU B CA 1
ATOM 4996 C C . LEU B 1 140 ? 29.160 110.329 103.106 1.00 42.29 140 LEU B C 1
ATOM 4997 O O . LEU B 1 140 ? 30.301 110.785 102.996 1.00 39.20 140 LEU B O 1
ATOM 5013 N N . ASP B 1 141 ? 28.100 111.114 103.318 1.00 36.18 141 ASP B N 1
ATOM 5014 C CA . ASP B 1 141 ? 28.260 112.556 103.487 1.00 41.79 141 ASP B CA 1
ATOM 5015 C C . ASP B 1 141 ? 29.061 112.886 104.740 1.00 42.46 141 ASP B C 1
ATOM 5016 O O . ASP B 1 141 ? 29.938 113.767 104.725 1.00 43.58 141 ASP B O 1
ATOM 5025 N N . LEU B 1 142 ? 28.772 112.187 105.839 1.00 36.80 142 LEU B N 1
ATOM 5026 C CA . LEU B 1 142 ? 29.551 112.415 107.055 1.00 37.69 142 LEU B CA 1
ATOM 5027 C C . LEU B 1 142 ? 31.015 112.042 106.842 1.00 39.49 142 LEU B C 1
ATOM 5028 O O . LEU B 1 142 ? 31.917 112.717 107.344 1.00 38.87 142 LEU B O 1
ATOM 5044 N N . LEU B 1 143 ? 31.269 110.958 106.118 1.00 36.66 143 LEU B N 1
ATOM 5045 C CA . LEU B 1 143 ? 32.650 110.545 105.888 1.00 35.39 143 LEU B CA 1
ATOM 5046 C C . LEU B 1 143 ? 33.379 111.549 105.006 1.00 50.95 143 LEU B C 1
ATOM 5047 O O . LEU B 1 143 ? 34.573 111.800 105.195 1.00 40.79 143 LEU B O 1
ATOM 5063 N N . GLU B 1 144 ? 32.675 112.131 104.029 1.00 37.15 144 GLU B N 1
ATOM 5064 C CA . GLU B 1 144 ? 33.293 113.157 103.199 1.00 43.82 144 GLU B CA 1
ATOM 5065 C C . GLU B 1 144 ? 33.670 114.358 104.029 1.00 41.34 144 GLU B C 1
ATOM 5066 O O . GLU B 1 144 ? 34.762 114.920 103.853 1.00 41.69 144 GLU B O 1
ATOM 5078 N N . LYS B 1 145 ? 32.781 114.771 104.934 1.00 37.45 145 LYS B N 1
ATOM 5079 C CA . LYS B 1 145 ? 33.128 115.878 105.817 1.00 36.82 145 LYS B CA 1
ATOM 5080 C C . LYS B 1 145 ? 34.287 115.528 106.757 1.00 36.39 145 LYS B C 1
ATOM 5081 O O . LYS B 1 145 ? 35.150 116.373 107.038 1.00 39.93 145 LYS B O 1
ATOM 5100 N N . ALA B 1 146 ? 34.317 114.301 107.272 1.00 34.33 146 ALA B N 1
ATOM 5101 C CA . ALA B 1 146 ? 35.394 113.914 108.181 1.00 38.22 146 ALA B CA 1
ATOM 5102 C C . ALA B 1 146 ? 36.751 114.006 107.492 1.00 47.30 146 ALA B C 1
ATOM 5103 O O . ALA B 1 146 ? 37.747 114.423 108.108 1.00 44.77 146 ALA B O 1
ATOM 5110 N N . ASN B 1 147 ? 36.805 113.661 106.206 1.00 47.97 147 ASN B N 1
ATOM 5111 C CA . ASN B 1 147 ? 38.024 113.817 105.408 1.00 65.81 147 ASN B CA 1
ATOM 5112 C C . ASN B 1 147 ? 39.214 113.134 106.077 1.00 61.97 147 ASN B C 1
ATOM 5113 O O . ASN B 1 147 ? 40.326 113.661 106.112 1.00 51.71 147 ASN B O 1
ATOM 5124 N N . GLY B 1 148 ? 38.972 111.952 106.626 1.00 48.05 148 GLY B N 1
ATOM 5125 C CA . GLY B 1 148 ? 40.033 111.158 107.207 1.00 61.00 148 GLY B CA 1
ATOM 5126 C C . GLY B 1 148 ? 40.502 111.599 108.575 1.00 66.83 148 GLY B C 1
ATOM 5127 O O . GLY B 1 148 ? 41.475 111.029 109.093 1.00 80.91 148 GLY B O 1
ATOM 5131 N N . GLN B 1 149 ? 39.854 112.591 109.175 1.00 59.72 149 GLN B N 1
ATOM 5132 C CA . GLN B 1 149 ? 40.241 113.079 110.490 1.00 64.63 149 GLN B CA 1
ATOM 5133 C C . GLN B 1 149 ? 39.801 112.070 111.541 1.00 64.80 149 GLN B C 1
ATOM 5134 O O . GLN B 1 149 ? 38.604 111.830 111.717 1.00 52.50 149 GLN B O 1
ATOM 5148 N N . MET B 1 150 ? 40.769 111.513 112.277 1.00 49.00 150 MET B N 1
ATOM 5149 C CA . MET B 1 150 ? 40.458 110.363 113.120 1.00 54.20 150 MET B CA 1
ATOM 5150 C C . MET B 1 150 ? 39.589 110.749 114.306 1.00 49.10 150 MET B C 1
ATOM 5151 O O . MET B 1 150 ? 38.800 109.927 114.780 1.00 54.69 150 MET B O 1
ATOM 5165 N N . SER B 1 151 ? 39.729 111.975 114.813 1.00 42.47 151 SER B N 1
ATOM 5166 C CA . SER B 1 151 ? 38.800 112.464 115.828 1.00 46.86 151 SER B CA 1
ATOM 5167 C C . SER B 1 151 ? 37.352 112.310 115.390 1.00 54.10 151 SER B C 1
ATOM 5168 O O . SER B 1 151 ? 36.482 111.950 116.194 1.00 62.49 151 SER B O 1
ATOM 5176 N N . VAL B 1 152 ? 37.060 112.652 114.138 1.00 47.32 152 VAL B N 1
ATOM 5177 C CA . VAL B 1 152 ? 35.684 112.585 113.664 1.00 51.11 152 VAL B CA 1
ATOM 5178 C C . VAL B 1 152 ? 35.301 111.140 113.379 1.00 49.18 152 VAL B C 1
ATOM 5179 O O . VAL B 1 152 ? 34.187 110.700 113.680 1.00 49.88 152 VAL B O 1
ATOM 5192 N N . ILE B 1 153 ? 36.237 110.373 112.828 1.00 46.45 153 ILE B N 1
ATOM 5193 C CA . ILE B 1 153 ? 35.939 108.988 112.483 1.00 49.90 153 ILE B CA 1
ATOM 5194 C C . ILE B 1 153 ? 35.675 108.172 113.740 1.00 42.25 153 ILE B C 1
ATOM 5195 O O . ILE B 1 153 ? 34.795 107.299 113.743 1.00 44.56 153 ILE B O 1
ATOM 5211 N N . PHE B 1 154 ? 36.384 108.481 114.837 1.00 52.77 154 PHE B N 1
ATOM 5212 C CA . PHE B 1 154 ? 36.145 107.807 116.109 1.00 43.99 154 PHE B CA 1
ATOM 5213 C C . PHE B 1 154 ? 34.714 108.028 116.590 1.00 50.28 154 PHE B C 1
ATOM 5214 O O . PHE B 1 154 ? 34.033 107.086 117.015 1.00 53.23 154 PHE B O 1
ATOM 5231 N N . GLN B 1 155 ? 34.241 109.275 116.532 1.00 50.11 155 GLN B N 1
ATOM 5232 C CA . GLN B 1 155 ? 32.877 109.571 116.954 1.00 53.99 155 GLN B CA 1
ATOM 5233 C C . GLN B 1 155 ? 31.861 108.902 116.044 1.00 48.27 155 GLN B C 1
ATOM 5234 O O . GLN B 1 155 ? 30.816 108.439 116.513 1.00 49.77 155 GLN B O 1
ATOM 5248 N N . LEU B 1 156 ? 32.148 108.829 114.742 1.00 49.66 156 LEU B N 1
ATOM 5249 C CA . LEU B 1 156 ? 31.197 108.179 113.846 1.00 46.61 156 LEU B CA 1
ATOM 5250 C C . LEU B 1 156 ? 31.166 106.671 114.075 1.00 48.28 156 LEU B C 1
ATOM 5251 O O . LEU B 1 156 ? 30.101 106.045 113.998 1.00 47.41 156 LEU B O 1
ATOM 5267 N N . ASP B 1 157 ? 32.320 106.071 114.374 1.00 54.31 157 ASP B N 1
ATOM 5268 C CA . ASP B 1 157 ? 32.353 104.652 114.711 1.00 53.85 157 ASP B CA 1
ATOM 5269 C C . ASP B 1 157 ? 31.569 104.390 115.986 1.00 51.04 157 ASP B C 1
ATOM 5270 O O . ASP B 1 157 ? 30.774 103.447 116.054 1.00 46.00 157 ASP B O 1
ATOM 5279 N N . ARG B 1 158 ? 31.713 105.273 116.973 1.00 42.92 158 ARG B N 1
ATOM 5280 C CA . ARG B 1 158 ? 30.980 105.134 118.229 1.00 52.55 158 ARG B CA 1
ATOM 5281 C C . ARG B 1 158 ? 29.477 105.316 118.002 1.00 55.90 158 ARG B C 1
ATOM 5282 O O . ARG B 1 158 ? 28.660 104.595 118.590 1.00 49.19 158 ARG B O 1
ATOM 5303 N N . TYR B 1 159 ? 29.098 106.245 117.114 1.00 53.94 159 TYR B N 1
ATOM 5304 C CA . TYR B 1 159 ? 27.689 106.513 116.819 1.00 52.98 159 TYR B CA 1
ATOM 5305 C C . TYR B 1 159 ? 27.036 105.338 116.082 1.00 47.80 159 TYR B C 1
ATOM 5306 O O . TYR B 1 159 ? 25.981 104.846 116.498 1.00 48.93 159 TYR B O 1
ATOM 5324 N N . LEU B 1 160 ? 27.676 104.830 115.026 1.00 46.31 160 LEU B N 1
ATOM 5325 C CA . LEU B 1 160 ? 27.107 103.690 114.306 1.00 46.43 160 LEU B CA 1
ATOM 5326 C C . LEU B 1 160 ? 27.126 102.434 115.158 1.00 37.91 160 LEU B C 1
ATOM 5327 O O . LEU B 1 160 ? 26.293 101.535 114.956 1.00 39.99 160 LEU B O 1
ATOM 5343 N N . GLY B 1 161 ? 28.058 102.349 116.108 1.00 43.22 161 GLY B N 1
ATOM 5344 C CA . GLY B 1 161 ? 28.084 101.229 117.023 1.00 52.04 161 GLY B CA 1
ATOM 5345 C C . GLY B 1 161 ? 26.954 101.201 118.015 1.00 55.69 161 GLY B C 1
ATOM 5346 O O . GLY B 1 161 ? 26.828 100.209 118.741 1.00 54.77 161 GLY B O 1
ATOM 5350 N N . GLN B 1 162 ? 26.165 102.270 118.088 1.00 46.38 162 GLN B N 1
ATOM 5351 C CA . GLN B 1 162 ? 24.988 102.352 118.938 1.00 52.44 162 GLN B CA 1
ATOM 5352 C C . GLN B 1 162 ? 23.725 101.8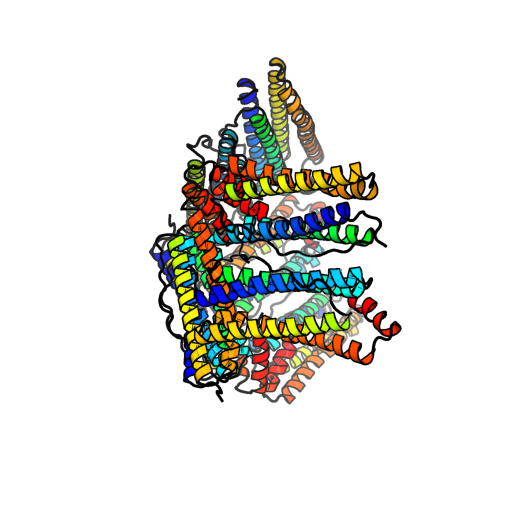63 118.246 1.00 58.74 162 GLN B C 1
ATOM 5353 O O . GLN B 1 162 ? 22.660 101.855 118.868 1.00 74.00 162 GLN B O 1
ATOM 5367 N N . ARG B 1 163 ? 23.813 101.486 116.976 1.00 57.10 163 ARG B N 1
ATOM 5368 C CA . ARG B 1 163 ? 22.631 101.058 116.242 1.00 55.13 163 ARG B CA 1
ATOM 5369 C C . ARG B 1 163 ? 21.920 99.939 116.991 1.00 56.68 163 ARG B C 1
ATOM 5370 O O . ARG B 1 163 ? 22.542 98.955 117.399 1.00 57.75 163 ARG B O 1
ATOM 5391 N N . GLU B 1 164 ? 20.608 100.074 117.144 1.00 53.85 164 GLU B N 1
ATOM 5392 C CA . GLU B 1 164 ? 19.842 99.063 117.859 1.00 51.95 164 GLU B CA 1
ATOM 5393 C C . GLU B 1 164 ? 19.410 97.928 116.939 1.00 61.16 164 GLU B C 1
ATOM 5394 O O . GLU B 1 164 ? 19.171 98.121 115.748 1.00 66.11 164 GLU B O 1
ATOM 5407 N N . MET C 1 1 ? 53.744 121.857 139.496 1.00 70.63 1 MET C N 1
ATOM 5408 C CA . MET C 1 1 ? 55.039 121.570 140.182 1.00 78.05 1 MET C CA 1
ATOM 5409 C C . MET C 1 1 ? 54.771 121.199 141.641 1.00 67.33 1 MET C C 1
ATOM 5410 O O . MET C 1 1 ? 53.701 121.487 142.178 1.00 76.48 1 MET C O 1
ATOM 5426 N N . MET C 1 2 ? 55.763 120.586 142.282 1.00 59.98 2 MET C N 1
ATOM 5427 C CA . MET C 1 2 ? 55.588 120.016 143.613 1.00 48.15 2 MET C CA 1
ATOM 5428 C C . MET C 1 2 ? 55.693 121.073 144.701 1.00 55.57 2 MET C C 1
ATOM 5429 O O . MET C 1 2 ? 56.638 121.868 144.731 1.00 67.82 2 MET C O 1
ATOM 5443 N N . VAL C 1 3 ? 54.698 121.086 145.591 1.00 59.57 3 VAL C N 1
ATOM 5444 C CA . VAL C 1 3 ? 54.637 122.031 146.698 1.00 48.67 3 VAL C CA 1
ATOM 5445 C C . VAL C 1 3 ? 54.930 121.372 148.035 1.00 49.32 3 VAL C C 1
ATOM 5446 O O . VAL C 1 3 ? 54.861 122.048 149.067 1.00 61.05 3 VAL C O 1
ATOM 5459 N N . ILE C 1 4 ? 55.182 120.069 148.065 1.00 44.12 4 ILE C N 1
ATOM 5460 C CA . ILE C 1 4 ? 55.860 119.462 149.206 1.00 50.72 4 ILE C CA 1
ATOM 5461 C C . ILE C 1 4 ? 57.352 119.439 148.903 1.00 51.33 4 ILE C C 1
ATOM 5462 O O . ILE C 1 4 ? 57.763 119.411 147.739 1.00 41.33 4 ILE C O 1
ATOM 5478 N N . SER C 1 5 ? 58.172 119.443 149.952 1.00 48.18 5 SER C N 1
ATOM 5479 C CA . SER C 1 5 ? 59.612 119.268 149.782 1.00 49.50 5 SER C CA 1
ATOM 5480 C C . SER C 1 5 ? 59.924 117.841 149.328 1.00 45.37 5 SER C C 1
ATOM 5481 O O . SER C 1 5 ? 59.134 116.909 149.518 1.00 41.60 5 SER C O 1
ATOM 5489 N N . GLU C 1 6 ? 61.112 117.658 148.744 1.00 39.19 6 GLU C N 1
ATOM 5490 C CA . GLU C 1 6 ? 61.514 116.299 148.390 1.00 45.46 6 GLU C CA 1
ATOM 5491 C C . GLU C 1 6 ? 61.652 115.428 149.631 1.00 44.32 6 GLU C C 1
ATOM 5492 O O . GLU C 1 6 ? 61.337 114.238 149.585 1.00 39.68 6 GLU C O 1
ATOM 5504 N N . LYS C 1 7 ? 62.082 116.004 150.759 1.00 44.33 7 LYS C N 1
ATOM 5505 C CA . LYS C 1 7 ? 62.202 115.210 151.980 1.00 47.37 7 LYS C CA 1
ATOM 5506 C C . LYS C 1 7 ? 60.842 114.711 152.463 1.00 42.18 7 LYS C C 1
ATOM 5507 O O . LYS C 1 7 ? 60.687 113.527 152.798 1.00 38.86 7 LYS C O 1
ATOM 5526 N N . VAL C 1 8 ? 59.831 115.581 152.444 1.00 36.37 8 VAL C N 1
ATOM 5527 C CA . VAL C 1 8 ? 58.499 115.166 152.863 1.00 37.91 8 VAL C CA 1
ATOM 5528 C C . VAL C 1 8 ? 57.886 114.224 151.827 1.00 38.15 8 VAL C C 1
ATOM 5529 O O . VAL C 1 8 ? 57.199 113.255 152.179 1.00 37.39 8 VAL C O 1
ATOM 5542 N N . ARG C 1 9 ? 58.110 114.493 150.537 1.00 40.52 9 ARG C N 1
ATOM 5543 C CA . ARG C 1 9 ? 57.620 113.573 149.516 1.00 49.25 9 ARG C CA 1
ATOM 5544 C C . ARG C 1 9 ? 58.201 112.175 149.720 1.00 56.24 9 ARG C C 1
ATOM 5545 O O . ARG C 1 9 ? 57.481 111.174 149.626 1.00 40.54 9 ARG C O 1
ATOM 5566 N N . LYS C 1 10 ? 59.500 112.086 150.018 1.00 39.94 10 LYS C N 1
ATOM 5567 C CA . LYS C 1 10 ? 60.109 110.773 150.208 1.00 38.52 10 LYS C CA 1
ATOM 5568 C C . LYS C 1 10 ? 59.572 110.108 151.460 1.00 40.22 10 LYS C C 1
ATOM 5569 O O . LYS C 1 10 ? 59.343 108.897 151.461 1.00 37.69 10 LYS C O 1
ATOM 5588 N N . ALA C 1 11 ? 59.346 110.879 152.530 1.00 37.09 11 ALA C N 1
ATOM 5589 C CA . ALA C 1 11 ? 58.761 110.292 153.736 1.00 37.32 11 ALA C CA 1
ATOM 5590 C C . ALA C 1 11 ? 57.366 109.725 153.456 1.00 34.78 11 ALA C C 1
ATOM 5591 O O . ALA C 1 11 ? 57.015 108.615 153.902 1.00 37.47 11 ALA C O 1
ATOM 5598 N N . LEU C 1 12 ? 56.568 110.458 152.679 1.00 35.70 12 LEU C N 1
ATOM 5599 C CA . LEU C 1 12 ? 55.225 109.991 152.358 1.00 33.88 12 LEU C CA 1
ATOM 5600 C C . LEU C 1 12 ? 55.271 108.775 151.438 1.00 36.52 12 LEU C C 1
ATOM 5601 O O . LEU C 1 12 ? 54.468 107.849 151.584 1.00 37.31 12 LEU C O 1
ATOM 5617 N N . ASN C 1 13 ? 56.175 108.779 150.458 1.00 40.49 13 ASN C N 1
ATOM 5618 C CA . ASN C 1 13 ? 56.326 107.630 149.570 1.00 38.34 13 ASN C CA 1
ATOM 5619 C C . ASN C 1 13 ? 56.814 106.402 150.337 1.00 38.36 13 ASN C C 1
ATOM 5620 O O . ASN C 1 13 ? 56.341 105.274 150.108 1.00 34.56 13 ASN C O 1
ATOM 5631 N N . ASP C 1 14 ? 57.756 106.608 151.258 1.00 34.03 14 ASP C N 1
ATOM 5632 C CA . ASP C 1 14 ? 58.207 105.532 152.126 1.00 46.07 14 ASP C CA 1
ATOM 5633 C C . ASP C 1 14 ? 57.034 104.950 152.899 1.00 38.11 14 ASP C C 1
ATOM 5634 O O . ASP C 1 14 ? 56.923 103.730 153.052 1.00 35.63 14 ASP C O 1
ATOM 5643 N N . GLN C 1 15 ? 56.156 105.814 153.411 1.00 40.80 15 GLN C N 1
ATOM 5644 C CA . GLN C 1 15 ? 55.010 105.323 154.174 1.00 33.78 15 GLN C CA 1
ATOM 5645 C C . GLN C 1 15 ? 54.019 104.577 153.284 1.00 45.85 15 GLN C C 1
ATOM 5646 O O . GLN C 1 15 ? 53.441 103.568 153.703 1.00 36.64 15 GLN C O 1
ATOM 5660 N N . LEU C 1 16 ? 53.793 105.063 152.061 1.00 36.84 16 LEU C N 1
ATOM 5661 C CA . LEU C 1 16 ? 52.943 104.333 151.123 1.00 40.51 16 LEU C CA 1
ATOM 5662 C C . LEU C 1 16 ? 53.458 102.912 150.931 1.00 33.10 16 LEU C C 1
ATOM 5663 O O . LEU C 1 16 ? 52.691 101.934 150.991 1.00 33.25 16 LEU C O 1
ATOM 5679 N N . ASN C 1 17 ? 54.767 102.780 150.695 1.00 33.32 17 ASN C N 1
ATOM 5680 C CA . ASN C 1 17 ? 55.357 101.449 150.546 1.00 35.01 17 ASN C CA 1
ATOM 5681 C C . ASN C 1 17 ? 55.255 100.634 151.840 1.00 37.51 17 ASN C C 1
ATOM 5682 O O . ASN C 1 17 ? 55.088 99.402 151.798 1.00 34.87 17 ASN C O 1
ATOM 5693 N N . ARG C 1 18 ? 55.366 101.290 152.996 1.00 36.41 18 ARG C N 1
ATOM 5694 C CA . ARG C 1 18 ? 55.175 100.584 154.263 1.00 41.01 18 ARG C CA 1
ATOM 5695 C C . ARG C 1 18 ? 53.752 100.044 154.395 1.00 38.16 18 ARG C C 1
ATOM 5696 O O . ARG C 1 18 ? 53.549 98.947 154.922 1.00 33.58 18 ARG C O 1
ATOM 5717 N N . GLU C 1 19 ? 52.768 100.797 153.916 1.00 36.10 19 GLU C N 1
ATOM 5718 C CA . GLU C 1 19 ? 51.339 100.393 153.965 1.00 35.05 19 GLU C CA 1
ATOM 5719 C C . GLU C 1 19 ? 51.154 99.210 153.017 1.00 41.30 19 GLU C C 1
ATOM 5720 O O . GLU C 1 19 ? 50.440 98.321 153.355 1.00 39.24 19 GLU C O 1
ATOM 5732 N N . ILE C 1 20 ? 51.801 99.207 151.867 1.00 33.96 20 ILE C N 1
ATOM 5733 C CA . ILE C 1 20 ? 51.745 98.045 150.982 1.00 33.23 20 ILE C CA 1
ATOM 5734 C C . ILE C 1 20 ? 52.301 96.818 151.699 1.00 39.27 20 ILE C C 1
ATOM 5735 O O . ILE C 1 20 ? 51.724 95.719 151.640 1.00 33.59 20 ILE C O 1
ATOM 5751 N N . TYR C 1 21 ? 53.438 96.978 152.375 1.00 35.50 21 TYR C N 1
ATOM 5752 C CA . TYR C 1 21 ? 53.969 95.845 153.135 1.00 33.67 21 TYR C CA 1
ATOM 5753 C C . TYR C 1 21 ? 52.998 95.397 154.224 1.00 31.67 21 TYR C C 1
ATOM 5754 O O . TYR C 1 21 ? 52.894 94.201 154.510 1.00 40.60 21 TYR C O 1
ATOM 5772 N N . SER C 1 22 ? 52.358 96.342 154.920 1.00 34.97 22 SER C N 1
ATOM 5773 C CA . SER C 1 22 ? 51.393 95.963 155.952 1.00 33.43 22 SER C CA 1
ATOM 5774 C C . SER C 1 22 ? 50.316 95.059 155.361 1.00 35.75 22 SER C C 1
ATOM 5775 O O . SER C 1 22 ? 49.939 94.029 155.943 1.00 35.74 22 SER C O 1
ATOM 5783 N N . SER C 1 23 ? 49.791 95.462 154.211 1.00 36.51 23 SER C N 1
ATOM 5784 C CA . SER C 1 23 ? 48.776 94.664 153.532 1.00 48.11 23 SER C CA 1
ATOM 5785 C C . SER C 1 23 ? 49.294 93.262 153.256 1.00 33.43 23 SER C C 1
ATOM 5786 O O . SER C 1 23 ? 48.593 92.258 153.474 1.00 34.25 23 SER C O 1
ATOM 5794 N N . TYR C 1 24 ? 50.529 93.180 152.769 1.00 33.44 24 TYR C N 1
ATOM 5795 C CA . TYR C 1 24 ? 51.124 91.895 152.433 1.00 30.67 24 TYR C CA 1
ATOM 5796 C C . TYR C 1 24 ? 51.354 91.046 153.678 1.00 34.52 24 TYR C C 1
ATOM 5797 O O . TYR C 1 24 ? 51.159 89.828 153.652 1.00 33.92 24 TYR C O 1
ATOM 5815 N N . LEU C 1 25 ? 51.776 91.671 154.778 1.00 36.28 25 LEU C N 1
ATOM 5816 C CA . LEU C 1 25 ? 51.968 90.956 156.033 1.00 35.56 25 LEU C CA 1
ATOM 5817 C C . LEU C 1 25 ? 50.661 90.340 156.510 1.00 34.40 25 LEU C C 1
ATOM 5818 O O . LEU C 1 25 ? 50.627 89.192 156.963 1.00 36.23 25 LEU C O 1
ATOM 5834 N N . TYR C 1 26 ? 49.577 91.106 156.450 1.00 33.50 26 TYR C N 1
ATOM 5835 C CA . TYR C 1 26 ? 48.294 90.567 156.889 1.00 36.38 26 TYR C CA 1
ATOM 5836 C C . TYR C 1 26 ? 47.803 89.459 155.958 1.00 39.09 26 TYR C C 1
ATOM 5837 O O . TYR C 1 26 ? 47.199 88.480 156.415 1.00 35.33 26 TYR C O 1
ATOM 5855 N N . LEU C 1 27 ? 48.052 89.573 154.655 1.00 33.42 27 LEU C N 1
ATOM 5856 C CA . LEU C 1 27 ? 47.767 88.425 153.790 1.00 34.79 27 LEU C CA 1
ATOM 5857 C C . LEU C 1 27 ? 48.595 87.205 154.210 1.00 39.19 27 LEU C C 1
ATOM 5858 O O . LEU C 1 27 ? 48.102 86.072 154.190 1.00 35.91 27 LEU C O 1
ATOM 5874 N N . SER C 1 28 ? 49.856 87.410 154.611 1.00 35.35 28 SER C N 1
ATOM 5875 C CA . SER C 1 28 ? 50.663 86.281 155.064 1.00 34.14 28 SER C CA 1
ATOM 5876 C C . SER C 1 28 ? 50.089 85.672 156.342 1.00 34.75 28 SER C C 1
ATOM 5877 O O . SER C 1 28 ? 50.102 84.443 156.529 1.00 36.14 28 SER C O 1
ATOM 5885 N N . MET C 1 29 ? 49.599 86.524 157.247 1.00 34.30 29 MET C N 1
ATOM 5886 C CA . MET C 1 29 ? 48.917 86.019 158.433 1.00 36.85 29 MET C CA 1
ATOM 5887 C C . MET C 1 29 ? 47.687 85.204 158.046 1.00 40.40 29 MET C C 1
ATOM 5888 O O . MET C 1 29 ? 47.384 84.185 158.674 1.00 34.82 29 MET C O 1
ATOM 5902 N N . ALA C 1 30 ? 46.965 85.640 157.019 1.00 38.22 30 ALA C N 1
ATOM 5903 C CA . ALA C 1 30 ? 45.866 84.826 156.504 1.00 37.70 30 ALA C CA 1
ATOM 5904 C C . ALA C 1 30 ? 46.368 83.470 156.010 1.00 39.55 30 ALA C C 1
ATOM 5905 O O . ALA C 1 30 ? 45.712 82.443 156.232 1.00 39.44 30 ALA C O 1
ATOM 5912 N N . THR C 1 31 ? 47.511 83.438 155.314 1.00 33.86 31 THR C N 1
ATOM 5913 C CA . THR C 1 31 ? 48.017 82.146 154.848 1.00 32.30 31 THR C CA 1
ATOM 5914 C C . THR C 1 31 ? 48.300 81.226 156.031 1.00 41.03 31 THR C C 1
ATOM 5915 O O . THR C 1 31 ? 48.016 80.022 155.978 1.00 40.86 31 THR C O 1
ATOM 5926 N N . TYR C 1 32 ? 48.799 81.793 157.133 1.00 40.68 32 TYR C N 1
ATOM 5927 C CA . TYR C 1 32 ? 49.016 80.996 158.340 1.00 39.71 32 TYR C CA 1
ATOM 5928 C C . TYR C 1 32 ? 47.692 80.511 158.937 1.00 43.54 32 TYR C C 1
ATOM 5929 O O . TYR C 1 32 ? 47.536 79.320 159.246 1.00 38.51 32 TYR C O 1
ATOM 5947 N N . PHE C 1 33 ? 46.725 81.416 159.114 1.00 35.76 33 PHE C N 1
ATOM 5948 C CA . PHE C 1 33 ? 45.462 81.007 159.733 1.00 42.35 33 PHE C CA 1
ATOM 5949 C C . PHE C 1 33 ? 44.756 79.961 158.877 1.00 38.86 33 PHE C C 1
ATOM 5950 O O . PHE C 1 33 ? 44.162 79.016 159.406 1.00 38.05 33 PHE C O 1
ATOM 5967 N N . ASP C 1 34 ? 44.809 80.105 157.552 1.00 35.71 34 ASP C N 1
ATOM 5968 C CA . ASP C 1 34 ? 44.176 79.109 156.686 1.00 42.37 34 ASP C CA 1
ATOM 5969 C C . ASP C 1 34 ? 44.906 77.772 156.762 1.00 46.98 34 ASP C C 1
ATOM 5970 O O . ASP C 1 34 ? 44.267 76.713 156.741 1.00 36.74 34 ASP C O 1
ATOM 5979 N N . ALA C 1 35 ? 46.240 77.795 156.849 1.00 37.31 35 ALA C N 1
ATOM 5980 C CA . ALA C 1 35 ? 46.984 76.553 157.036 1.00 39.45 35 ALA C CA 1
ATOM 5981 C C . ALA C 1 35 ? 46.622 75.880 158.355 1.00 44.87 35 ALA C C 1
ATOM 5982 O O . ALA C 1 35 ? 46.619 74.647 158.441 1.00 40.15 35 ALA C O 1
ATOM 5989 N N . GLU C 1 36 ? 46.321 76.667 159.394 1.00 35.21 36 GLU C N 1
ATOM 5990 C CA . GLU C 1 36 ? 45.909 76.126 160.685 1.00 47.69 36 GLU C CA 1
ATOM 5991 C C . GLU C 1 36 ? 44.418 75.803 160.771 1.00 44.19 36 GLU C C 1
ATOM 5992 O O . GLU C 1 36 ? 43.974 75.305 161.815 1.00 40.09 36 GLU C O 1
ATOM 6004 N N . GLY C 1 37 ? 43.646 76.083 159.730 1.00 39.06 37 GLY C N 1
ATOM 6005 C CA . GLY C 1 37 ? 42.241 75.736 159.699 1.00 44.24 37 GLY C CA 1
ATOM 6006 C C . GLY C 1 37 ? 41.316 76.726 160.360 1.00 48.29 37 GLY C C 1
ATOM 6007 O O . GLY C 1 37 ? 40.179 76.374 160.667 1.00 49.86 37 GLY C O 1
ATOM 6011 N N . PHE C 1 38 ? 41.764 77.956 160.595 1.00 37.39 38 PHE C N 1
ATOM 6012 C CA . PHE C 1 38 ? 40.936 78.990 161.204 1.00 37.12 38 PHE C CA 1
ATOM 6013 C C . PHE C 1 38 ? 40.501 79.939 160.096 1.00 43.02 38 PHE C C 1
ATOM 6014 O O . PHE C 1 38 ? 41.129 80.968 159.846 1.00 35.76 38 PHE C O 1
ATOM 6031 N N . LYS C 1 39 ? 39.404 79.594 159.430 1.00 40.78 39 LYS C N 1
ATOM 6032 C CA . LYS C 1 39 ? 39.009 80.362 158.258 1.00 39.51 39 LYS C CA 1
ATOM 6033 C C . LYS C 1 39 ? 38.455 81.731 158.632 1.00 37.65 39 LYS C C 1
ATOM 6034 O O . LYS C 1 39 ? 38.519 82.662 157.825 1.00 39.11 39 LYS C O 1
ATOM 6053 N N . GLY C 1 40 ? 37.901 81.877 159.836 1.00 41.88 40 GLY C N 1
ATOM 6054 C CA . GLY C 1 40 ? 37.364 83.170 160.240 1.00 44.91 40 GLY C CA 1
ATOM 6055 C C . GLY C 1 40 ? 38.456 84.178 160.559 1.00 37.23 40 GLY C C 1
ATOM 6056 O O . GLY C 1 40 ? 38.384 85.339 160.146 1.00 42.73 40 GLY C O 1
ATOM 6060 N N . PHE C 1 41 ? 39.471 83.746 161.316 1.00 37.14 41 PHE C N 1
ATOM 6061 C CA . PHE C 1 41 ? 40.660 84.577 161.525 1.00 50.02 41 PHE C CA 1
ATOM 6062 C C . PHE C 1 41 ? 41.326 84.926 160.194 1.00 39.04 41 PHE C C 1
ATOM 6063 O O . PHE C 1 41 ? 41.765 86.070 159.983 1.00 39.87 41 PHE C O 1
ATOM 6080 N N . ALA C 1 42 ? 41.410 83.952 159.280 1.00 34.10 42 ALA C N 1
ATOM 6081 C CA . ALA C 1 42 ? 41.972 84.229 157.959 1.00 39.09 42 ALA C CA 1
ATOM 6082 C C . ALA C 1 42 ? 41.144 85.281 157.213 1.00 38.08 42 ALA C C 1
ATOM 6083 O O . ALA C 1 42 ? 41.702 86.173 156.566 1.00 36.12 42 ALA C O 1
ATOM 6090 N N . HIS C 1 43 ? 39.812 85.177 157.281 1.00 35.38 43 HIS C N 1
ATOM 6091 C CA . HIS C 1 43 ? 38.938 86.180 156.680 1.00 33.54 43 HIS C CA 1
ATOM 6092 C C . HIS C 1 43 ? 39.211 87.565 157.258 1.00 33.61 43 HIS C C 1
ATOM 6093 O O . HIS C 1 43 ? 39.276 88.567 156.529 1.00 34.07 43 HIS C O 1
ATOM 6107 N N . TRP C 1 44 ? 39.331 87.646 158.582 1.00 34.44 44 TRP C N 1
ATOM 6108 C CA . TRP C 1 44 ? 39.634 88.922 159.216 1.00 37.78 44 TRP C CA 1
ATOM 6109 C C . TRP C 1 44 ? 40.930 89.503 158.661 1.00 44.10 44 TRP C C 1
ATOM 6110 O O . TRP C 1 44 ? 41.011 90.702 158.367 1.00 35.36 44 TRP C O 1
ATOM 6131 N N . MET C 1 45 ? 41.946 88.663 158.482 1.00 36.26 45 MET C N 1
ATOM 6132 C CA . MET C 1 45 ? 43.216 89.170 157.964 1.00 33.90 45 MET C CA 1
ATOM 6133 C C . MET C 1 45 ? 43.127 89.582 156.493 1.00 32.48 45 MET C C 1
ATOM 6134 O O . MET C 1 45 ? 43.808 90.525 156.076 1.00 35.27 45 MET C O 1
ATOM 6148 N N . LYS C 1 46 ? 42.324 88.878 155.679 1.00 35.40 46 LYS C N 1
ATOM 6149 C CA . LYS C 1 46 ? 42.131 89.298 154.286 1.00 30.11 46 LYS C CA 1
ATOM 6150 C C . LYS C 1 46 ? 41.447 90.665 154.218 1.00 34.67 46 LYS C C 1
ATOM 6151 O O . LYS C 1 46 ? 41.835 91.540 153.424 1.00 37.15 46 LYS C O 1
ATOM 6170 N N . LYS C 1 47 ? 40.441 90.875 155.072 1.00 40.06 47 LYS C N 1
ATOM 6171 C CA . LYS C 1 47 ? 39.794 92.182 155.163 1.00 39.30 47 LYS C CA 1
ATOM 6172 C C . LYS C 1 47 ? 40.784 93.250 155.622 1.00 38.96 47 LYS C C 1
ATOM 6173 O O . LYS C 1 47 ? 40.782 94.382 155.106 1.00 36.32 47 LYS C O 1
ATOM 6192 N N . GLN C 1 48 ? 41.646 92.908 156.585 1.00 35.84 48 GLN C N 1
ATOM 6193 C CA . GLN C 1 48 ? 42.645 93.865 157.059 1.00 38.27 48 GLN C CA 1
ATOM 6194 C C . GLN C 1 48 ? 43.632 94.233 155.953 1.00 44.02 48 GLN C C 1
ATOM 6195 O O . GLN C 1 48 ? 44.016 95.400 155.814 1.00 36.57 48 GLN C O 1
ATOM 6209 N N . ALA C 1 49 ? 44.057 93.251 155.162 1.00 33.22 49 ALA C N 1
ATOM 6210 C CA . ALA C 1 49 ? 44.925 93.546 154.025 1.00 42.80 49 ALA C CA 1
ATOM 6211 C C . ALA C 1 49 ? 44.262 94.541 153.070 1.00 38.69 49 ALA C C 1
ATOM 6212 O O . ALA C 1 49 ? 44.892 95.508 152.615 1.00 35.31 49 ALA C O 1
ATOM 6219 N N . GLN C 1 50 ? 42.981 94.327 152.756 1.00 37.67 50 GLN C N 1
ATOM 6220 C CA . GLN C 1 50 ? 42.306 95.280 151.873 1.00 43.78 50 GLN C CA 1
ATOM 6221 C C . GLN C 1 50 ? 42.252 96.683 152.497 1.00 40.64 50 GLN C C 1
ATOM 6222 O O . GLN C 1 50 ? 42.493 97.698 151.811 1.00 44.11 50 GLN C O 1
ATOM 6236 N N . GLU C 1 51 ? 41.979 96.765 153.807 1.00 36.86 51 GLU C N 1
ATOM 6237 C CA . GLU C 1 51 ? 41.969 98.076 154.464 1.00 41.57 51 GLU C CA 1
ATOM 6238 C C . GLU C 1 51 ? 43.329 98.769 154.349 1.00 38.04 51 GLU C C 1
ATOM 6239 O O . GLU C 1 51 ? 43.406 99.991 154.111 1.00 39.61 51 GLU C O 1
ATOM 6251 N N . GLU C 1 52 ? 44.411 98.024 154.514 1.00 36.28 52 GLU C N 1
ATOM 6252 C CA . GLU C 1 52 ? 45.780 98.583 154.432 1.00 37.21 52 GLU C CA 1
ATOM 6253 C C . GLU C 1 52 ? 45.980 99.142 153.025 1.00 37.26 52 GLU C C 1
ATOM 6254 O O . GLU C 1 52 ? 46.603 100.172 152.890 1.00 32.61 52 GLU C O 1
ATOM 6266 N N . LEU C 1 53 ? 45.456 98.474 152.003 1.00 35.59 53 LEU C N 1
ATOM 6267 C CA . LEU C 1 53 ? 45.591 99.043 150.660 1.00 36.28 53 LEU C CA 1
ATOM 6268 C C . LEU C 1 53 ? 44.865 100.380 150.545 1.00 42.12 53 LEU C C 1
ATOM 6269 O O . LEU C 1 53 ? 45.318 101.278 149.815 1.00 36.80 53 LEU C O 1
ATOM 6285 N N . THR C 1 54 ? 43.713 100.532 151.218 1.00 35.18 54 THR C N 1
ATOM 6286 C CA . THR C 1 54 ? 43.057 101.845 151.178 1.00 35.38 54 THR C CA 1
ATOM 6287 C C . THR C 1 54 ? 43.925 102.917 151.846 1.00 36.97 54 THR C C 1
ATOM 6288 O O . THR C 1 54 ? 43.986 104.066 151.383 1.00 36.76 54 THR C O 1
ATOM 6299 N N . HIS C 1 55 ? 44.668 102.556 152.880 1.00 36.98 55 HIS C N 1
ATOM 6300 C CA . HIS C 1 55 ? 45.618 103.477 153.548 1.00 38.94 55 HIS C CA 1
ATOM 6301 C C . HIS C 1 55 ? 46.687 103.878 152.535 1.00 33.93 55 HIS C C 1
ATOM 6302 O O . HIS C 1 55 ? 46.945 105.029 152.409 1.00 39.73 55 HIS C O 1
ATOM 6316 N N . ALA C 1 56 ? 47.272 102.915 151.843 1.00 35.75 56 ALA C N 1
ATOM 6317 C CA . ALA C 1 56 ? 48.287 103.201 150.834 1.00 37.28 56 ALA C CA 1
ATOM 6318 C C . ALA C 1 56 ? 47.748 104.168 149.786 1.00 35.78 56 ALA C C 1
ATOM 6319 O O . ALA C 1 56 ? 48.431 105.136 149.412 1.00 34.57 56 ALA C O 1
ATOM 6326 N N . MET C 1 57 ? 46.506 103.937 149.321 1.00 33.74 57 MET C N 1
ATOM 6327 C CA . MET C 1 57 ? 45.961 104.818 148.282 1.00 36.88 57 MET C CA 1
ATOM 6328 C C . MET C 1 57 ? 45.642 106.213 148.791 1.00 35.66 57 MET C C 1
ATOM 6329 O O . MET C 1 57 ? 45.651 107.159 147.992 1.00 34.53 57 MET C O 1
ATOM 6343 N N . LYS C 1 58 ? 45.367 106.375 150.091 1.00 33.24 58 LYS C N 1
ATOM 6344 C CA . LYS C 1 58 ? 45.225 107.733 150.621 1.00 39.94 58 LYS C CA 1
ATOM 6345 C C . LYS C 1 58 ? 46.545 108.495 150.545 1.00 39.83 58 LYS C C 1
ATOM 6346 O O . LYS C 1 58 ? 46.571 109.667 150.125 1.00 37.02 58 LYS C O 1
ATOM 6365 N N . PHE C 1 59 ? 47.659 107.830 150.888 1.00 38.78 59 PHE C N 1
ATOM 6366 C CA . PHE C 1 59 ? 48.967 108.464 150.689 1.00 42.84 59 PHE C CA 1
ATOM 6367 C C . PHE C 1 59 ? 49.219 108.768 149.209 1.00 36.73 59 PHE C C 1
ATOM 6368 O O . PHE C 1 59 ? 49.727 109.842 148.859 1.00 35.14 59 PHE C O 1
ATOM 6385 N N . TYR C 1 60 ? 48.906 107.811 148.334 1.00 35.25 60 TYR C N 1
ATOM 6386 C CA . TYR C 1 60 ? 49.039 107.998 146.887 1.00 39.38 60 TYR C CA 1
ATOM 6387 C C . TYR C 1 60 ? 48.365 109.285 146.422 1.00 33.86 60 TYR C C 1
ATOM 6388 O O . TYR C 1 60 ? 48.990 110.151 145.778 1.00 37.08 60 TYR C O 1
ATOM 6406 N N . GLU C 1 61 ? 47.083 109.431 146.755 1.00 34.12 61 GLU C N 1
ATOM 6407 C CA . GLU C 1 61 ? 46.345 110.567 146.238 1.00 33.63 61 GLU C CA 1
ATOM 6408 C C . GLU C 1 61 ? 46.841 111.865 146.866 1.00 32.80 61 GLU C C 1
ATOM 6409 O O . GLU C 1 61 ? 46.870 112.895 146.181 1.00 35.85 61 GLU C O 1
ATOM 6421 N N . TYR C 1 62 ? 47.275 111.846 148.138 1.00 34.33 62 TYR C N 1
ATOM 6422 C CA . TYR C 1 62 ? 47.799 113.087 148.711 1.00 34.73 62 TYR C CA 1
ATOM 6423 C C . TYR C 1 62 ? 49.099 113.515 148.026 1.00 42.47 62 TYR C C 1
ATOM 6424 O O . TYR C 1 62 ? 49.295 114.704 147.735 1.00 38.56 62 TYR C O 1
ATOM 6442 N N . ILE C 1 63 ? 50.004 112.567 147.771 1.00 34.09 63 ILE C N 1
ATOM 6443 C CA . ILE C 1 63 ? 51.259 112.901 147.087 1.00 30.26 63 ILE C CA 1
ATOM 6444 C C . ILE C 1 63 ? 50.972 113.554 145.745 1.00 33.66 63 ILE C C 1
ATOM 6445 O O . ILE C 1 63 ? 51.565 114.581 145.390 1.00 35.78 63 ILE C O 1
ATOM 6461 N N . TYR C 1 64 ? 50.062 112.966 144.964 1.00 34.61 64 TYR C N 1
ATOM 6462 C CA . TYR C 1 64 ? 49.758 113.589 143.679 1.00 35.29 64 TYR C CA 1
ATOM 6463 C C . TYR C 1 64 ? 49.066 114.941 143.861 1.00 43.35 64 TYR C C 1
ATOM 6464 O O . TYR C 1 64 ? 49.303 115.874 143.084 1.00 35.82 64 TYR C O 1
ATOM 6482 N N . ALA C 1 65 ? 48.226 115.077 144.890 1.00 34.32 65 ALA C N 1
ATOM 6483 C CA . ALA C 1 65 ? 47.524 116.340 145.116 1.00 37.78 65 ALA C CA 1
ATOM 6484 C C . ALA C 1 65 ? 48.493 117.485 145.404 1.00 40.95 65 ALA C C 1
ATOM 6485 O O . ALA C 1 65 ? 48.175 118.650 145.129 1.00 38.33 65 ALA C O 1
ATOM 6492 N N . ARG C 1 66 ? 49.661 117.182 145.970 1.00 39.57 66 ARG C N 1
ATOM 6493 C CA . ARG C 1 66 ? 50.680 118.190 146.239 1.00 43.02 66 ARG C CA 1
ATOM 6494 C C . ARG C 1 66 ? 51.738 118.258 145.139 1.00 43.08 66 ARG C C 1
ATOM 6495 O O . ARG C 1 66 ? 52.806 118.848 145.350 1.00 38.85 66 ARG C O 1
ATOM 6516 N N . GLY C 1 67 ? 51.462 117.676 143.978 1.00 35.07 67 GLY C N 1
ATOM 6517 C CA . GLY C 1 67 ? 52.348 117.798 142.840 1.00 41.99 67 GLY C CA 1
ATOM 6518 C C . GLY C 1 67 ? 53.511 116.835 142.825 1.00 41.77 67 GLY C C 1
ATOM 6519 O O . GLY C 1 67 ? 54.408 116.986 141.991 1.00 41.23 67 GLY C O 1
ATOM 6523 N N . GLY C 1 68 ? 53.529 115.854 143.722 1.00 33.14 68 GLY C N 1
ATOM 6524 C CA . GLY C 1 68 ? 54.548 114.834 143.717 1.00 39.11 68 GLY C CA 1
ATOM 6525 C C . GLY C 1 68 ? 54.124 113.633 142.892 1.00 36.27 68 GLY C C 1
ATOM 6526 O O . GLY C 1 68 ? 53.057 113.603 142.283 1.00 41.14 68 GLY C O 1
ATOM 6530 N N . ARG C 1 69 ? 55.004 112.639 142.871 1.00 36.93 69 ARG C N 1
ATOM 6531 C CA . ARG C 1 69 ? 54.780 111.385 142.170 1.00 43.87 69 ARG C CA 1
ATOM 6532 C C . ARG C 1 69 ? 55.195 110.249 143.086 1.00 40.44 69 ARG C C 1
ATOM 6533 O O . ARG C 1 69 ? 56.067 110.411 143.947 1.00 36.82 69 ARG C O 1
ATOM 6554 N N . VAL C 1 70 ? 54.587 109.086 142.855 1.00 34.21 70 VAL C N 1
ATOM 6555 C CA . VAL C 1 70 ? 54.810 107.881 143.648 1.00 35.94 70 VAL C CA 1
ATOM 6556 C C . VAL C 1 70 ? 55.780 106.963 142.921 1.00 34.11 70 VAL C C 1
ATOM 6557 O O . VAL C 1 70 ? 55.643 106.727 141.714 1.00 37.22 70 VAL C O 1
ATOM 6570 N N . GLU C 1 71 ? 56.729 106.395 143.663 1.00 36.73 71 GLU C N 1
ATOM 6571 C CA . GLU C 1 71 ? 57.616 105.362 143.142 1.00 36.32 71 GLU C CA 1
ATOM 6572 C C . GLU C 1 71 ? 57.462 104.126 144.014 1.00 41.02 71 GLU C C 1
ATOM 6573 O O . GLU C 1 71 ? 57.800 104.152 145.203 1.00 35.10 71 GLU C O 1
ATOM 6585 N N . LEU C 1 72 ? 56.963 103.042 143.426 1.00 35.47 72 LEU C N 1
ATOM 6586 C CA . LEU C 1 72 ? 56.821 101.787 144.151 1.00 36.77 72 LEU C CA 1
ATOM 6587 C C . LEU C 1 72 ? 58.175 101.094 144.281 1.00 36.56 72 LEU C C 1
ATOM 6588 O O . LEU C 1 72 ? 58.936 100.979 143.315 1.00 37.48 72 LEU C O 1
ATOM 6604 N N . GLU C 1 73 ? 58.456 100.605 145.482 1.00 32.87 73 GLU C N 1
ATOM 6605 C CA . GLU C 1 73 ? 59.722 99.948 145.787 1.00 35.53 73 GLU C CA 1
ATOM 6606 C C . GLU C 1 73 ? 59.485 98.457 145.982 1.00 40.10 73 GLU C C 1
ATOM 6607 O O . GLU C 1 73 ? 58.346 98.003 146.087 1.00 37.52 73 GLU C O 1
ATOM 6619 N N . ALA C 1 74 ? 60.575 97.685 146.004 1.00 36.61 74 ALA C N 1
ATOM 6620 C CA . ALA C 1 74 ? 60.458 96.256 146.300 1.00 38.80 74 ALA C CA 1
ATOM 6621 C C . ALA C 1 74 ? 59.754 96.054 147.648 1.00 41.02 74 ALA C C 1
ATOM 6622 O O . ALA C 1 74 ? 59.877 96.877 148.554 1.00 38.73 74 ALA C O 1
ATOM 6629 N N . ILE C 1 75 ? 59.015 94.964 147.760 1.00 37.76 75 ILE C N 1
ATOM 6630 C CA . ILE C 1 75 ? 58.289 94.594 149.001 1.00 39.07 75 ILE C CA 1
ATOM 6631 C C . ILE C 1 75 ? 59.017 93.391 149.603 1.00 40.58 75 ILE C C 1
ATOM 6632 O O . ILE C 1 75 ? 59.171 92.414 148.913 1.00 39.12 75 ILE C O 1
ATOM 6648 N N . GLU C 1 76 ? 59.424 93.458 150.858 1.00 37.35 76 GLU C N 1
ATOM 6649 C CA . GLU C 1 76 ? 60.188 92.362 151.481 1.00 39.69 76 GLU C CA 1
ATOM 6650 C C . GLU C 1 76 ? 59.275 91.174 151.773 1.00 43.95 76 GLU C C 1
ATOM 6651 O O . GLU C 1 76 ? 58.095 91.373 151.953 1.00 37.08 76 GLU C O 1
ATOM 6663 N N . LYS C 1 77 ? 59.822 89.970 151.764 1.00 41.67 77 LYS C N 1
ATOM 6664 C CA . LYS C 1 77 ? 59.056 88.754 152.074 1.00 40.53 77 LYS C CA 1
ATOM 6665 C C . LYS C 1 77 ? 58.633 88.837 153.533 1.00 41.35 77 LYS C C 1
ATOM 6666 O O . LYS C 1 77 ? 59.477 89.053 154.351 1.00 40.27 77 LYS C O 1
ATOM 6685 N N . PRO C 1 78 ? 57.339 88.703 153.859 1.00 35.47 78 PRO C N 1
ATOM 6686 C CA . PRO C 1 78 ? 56.894 88.717 155.233 1.00 39.53 78 PRO C CA 1
ATOM 6687 C C . PRO C 1 78 ? 57.145 87.376 155.887 1.00 46.74 78 PRO C C 1
ATOM 6688 O O . PRO C 1 78 ? 57.361 86.364 155.200 1.00 40.56 78 PRO C O 1
ATOM 6699 N N . PRO C 1 79 ? 57.148 87.331 157.213 1.00 39.84 79 PRO C N 1
ATOM 6700 C CA . PRO C 1 79 ? 57.059 86.035 157.890 1.00 42.17 79 PRO C CA 1
ATOM 6701 C C . PRO C 1 79 ? 55.779 85.323 157.470 1.00 44.47 79 PRO C C 1
ATOM 6702 O O . PRO C 1 79 ? 54.801 85.952 157.043 1.00 38.13 79 PRO C O 1
ATOM 6713 N N . SER C 1 80 ? 55.823 83.992 157.517 1.00 38.66 80 SER C N 1
ATOM 6714 C CA . SER C 1 80 ? 54.665 83.165 157.186 1.00 36.90 80 SER C CA 1
ATOM 6715 C C . SER C 1 80 ? 54.210 82.262 158.331 1.00 45.82 80 SER C C 1
ATOM 6716 O O . SER C 1 80 ? 53.168 81.605 158.198 1.00 39.62 80 SER C O 1
ATOM 6724 N N . ASN C 1 81 ? 54.957 82.209 159.435 1.00 41.77 81 ASN C N 1
ATOM 6725 C CA . ASN C 1 81 ? 54.731 81.285 160.540 1.00 53.04 81 ASN C CA 1
ATOM 6726 C C . ASN C 1 81 ? 54.667 82.054 161.855 1.00 46.47 81 ASN C C 1
ATOM 6727 O O . ASN C 1 81 ? 55.438 82.995 162.072 1.00 40.53 81 ASN C O 1
ATOM 6738 N N . TRP C 1 82 ? 53.721 81.664 162.715 1.00 44.94 82 TRP C N 1
ATOM 6739 C CA . TRP C 1 82 ? 53.622 82.155 164.090 1.00 41.02 82 TRP C CA 1
ATOM 6740 C C . TRP C 1 82 ? 53.395 80.950 164.994 1.00 48.63 82 TRP C C 1
ATOM 6741 O O . TRP C 1 82 ? 52.995 79.875 164.536 1.00 45.03 82 TRP C O 1
ATOM 6762 N N . ASN C 1 83 ? 53.702 81.120 166.281 1.00 46.77 83 ASN C N 1
ATOM 6763 C CA . ASN C 1 83 ? 53.622 80.036 167.256 1.00 53.81 83 ASN C CA 1
ATOM 6764 C C . ASN C 1 83 ? 52.222 79.844 167.815 1.00 57.10 83 ASN C C 1
ATOM 6765 O O . ASN C 1 83 ? 52.085 79.232 168.881 1.00 80.85 83 ASN C O 1
ATOM 6776 N N . GLY C 1 84 ? 51.214 80.342 167.105 1.00 55.68 84 GLY C N 1
ATOM 6777 C CA . GLY C 1 84 ? 49.848 80.305 167.550 1.00 47.99 84 GLY C CA 1
ATOM 6778 C C . GLY C 1 84 ? 49.120 81.586 167.195 1.00 58.53 84 GLY C C 1
ATOM 6779 O O . GLY C 1 84 ? 49.696 82.572 166.712 1.00 57.47 84 GLY C O 1
ATOM 6783 N N . ILE C 1 85 ? 47.824 81.547 167.491 1.00 54.55 85 ILE C N 1
ATOM 6784 C CA . ILE C 1 85 ? 46.884 82.580 167.105 1.00 52.96 85 ILE C CA 1
ATOM 6785 C C . ILE C 1 85 ? 47.252 83.920 167.767 1.00 62.88 85 ILE C C 1
ATOM 6786 O O . ILE C 1 85 ? 47.286 84.992 167.149 1.00 50.05 85 ILE C O 1
ATOM 6802 N N . LYS C 1 86 ? 47.455 83.860 169.079 1.00 55.07 86 LYS C N 1
ATOM 6803 C CA . LYS C 1 86 ? 47.792 85.007 169.899 1.00 53.71 86 LYS C CA 1
ATOM 6804 C C . LYS C 1 86 ? 49.118 85.587 169.492 1.00 49.07 86 LYS C C 1
ATOM 6805 O O . LYS C 1 86 ? 49.283 86.807 169.497 1.00 52.94 86 LYS C O 1
ATOM 6824 N N . ASP C 1 87 ? 50.070 84.724 169.136 1.00 50.09 87 ASP C N 1
ATOM 6825 C CA . ASP C 1 87 ? 51.370 85.197 168.662 1.00 49.37 87 ASP C CA 1
ATOM 6826 C C . ASP C 1 87 ? 51.219 86.011 167.379 1.00 46.62 87 ASP C C 1
ATOM 6827 O O . ASP C 1 87 ? 51.845 87.069 167.212 1.00 45.49 87 ASP C O 1
ATOM 6836 N N . ALA C 1 88 ? 50.364 85.544 166.471 1.00 40.59 88 ALA C N 1
ATOM 6837 C CA . ALA C 1 88 ? 50.124 86.285 165.239 1.00 54.29 88 ALA C CA 1
ATOM 6838 C C . ALA C 1 88 ? 49.498 87.641 165.532 1.00 52.28 88 ALA C C 1
ATOM 6839 O O . ALA C 1 88 ? 49.896 88.660 164.955 1.00 44.74 88 ALA C O 1
ATOM 6846 N N . PHE C 1 89 ? 48.505 87.681 166.419 1.00 42.52 89 PHE C N 1
ATOM 6847 C CA . PHE C 1 89 ? 47.877 88.969 166.712 1.00 49.17 89 PHE C CA 1
ATOM 6848 C C . PHE C 1 89 ? 48.789 89.893 167.521 1.00 42.25 89 PHE C C 1
ATOM 6849 O O . PHE C 1 89 ? 48.717 91.120 167.372 1.00 47.59 89 PHE C O 1
ATOM 6866 N N . GLU C 1 90 ? 49.661 89.337 168.366 1.00 41.80 90 GLU C N 1
ATOM 6867 C CA . GLU C 1 90 ? 50.663 90.158 169.040 1.00 41.31 90 GLU C CA 1
ATOM 6868 C C . GLU C 1 90 ? 51.617 90.772 168.025 1.00 44.08 90 GLU C C 1
ATOM 6869 O O . GLU C 1 90 ? 52.035 91.932 168.167 1.00 45.53 90 GLU C O 1
ATOM 6881 N N . ALA C 1 91 ? 51.981 89.998 166.995 1.00 43.49 91 ALA C N 1
ATOM 6882 C CA . ALA C 1 91 ? 52.786 90.545 165.903 1.00 46.65 91 ALA C CA 1
ATOM 6883 C C . ALA C 1 91 ? 52.034 91.646 165.169 1.00 47.90 91 ALA C C 1
ATOM 6884 O O . ALA C 1 91 ? 52.624 92.663 164.787 1.00 40.86 91 ALA C O 1
ATOM 6891 N N . ALA C 1 92 ? 50.724 91.468 164.966 1.00 39.25 92 ALA C N 1
ATOM 6892 C CA . ALA C 1 92 ? 49.946 92.512 164.309 1.00 36.61 92 ALA C CA 1
ATOM 6893 C C . ALA C 1 92 ? 49.964 93.796 165.131 1.00 39.51 92 ALA C C 1
ATOM 6894 O O . ALA C 1 92 ? 50.126 94.897 164.585 1.00 42.44 92 ALA C O 1
ATOM 6901 N N . LEU C 1 93 ? 49.800 93.673 166.450 1.00 51.15 93 LEU C N 1
ATOM 6902 C CA . LEU C 1 93 ? 49.811 94.850 167.314 1.00 49.77 93 LEU C CA 1
ATOM 6903 C C . LEU C 1 93 ? 51.162 95.554 167.256 1.00 42.19 93 LEU C C 1
ATOM 6904 O O . LEU C 1 93 ? 51.232 96.788 167.134 1.00 43.06 93 LEU C O 1
ATOM 6920 N N . LYS C 1 94 ? 52.248 94.784 167.345 1.00 44.24 94 LYS C N 1
ATOM 6921 C CA . LYS C 1 94 ? 53.582 95.379 167.283 1.00 50.19 94 LYS C CA 1
ATOM 6922 C C . LYS C 1 94 ? 53.802 96.066 165.940 1.00 44.50 94 LYS C C 1
ATOM 6923 O O . LYS C 1 94 ? 54.366 97.172 165.875 1.00 45.80 94 LYS C O 1
ATOM 6942 N N . HIS C 1 95 ? 53.304 95.455 164.862 1.00 43.29 95 HIS C N 1
ATOM 6943 C CA . HIS C 1 95 ? 53.430 96.080 163.557 1.00 35.26 95 HIS C CA 1
ATOM 6944 C C . HIS C 1 95 ? 52.675 97.404 163.513 1.00 42.38 95 HIS C C 1
ATOM 6945 O O . HIS C 1 95 ? 53.183 98.399 162.985 1.00 52.61 95 HIS C O 1
ATOM 6959 N N . GLU C 1 96 ? 51.450 97.430 164.042 1.00 42.13 96 GLU C N 1
ATOM 6960 C CA . GLU C 1 96 ? 50.659 98.656 163.977 1.00 47.82 96 GLU C CA 1
ATOM 6961 C C . GLU C 1 96 ? 51.274 99.762 164.823 1.00 40.80 96 GLU C C 1
ATOM 6962 O O . GLU C 1 96 ? 51.237 100.936 164.439 1.00 38.90 96 GLU C O 1
ATOM 6974 N N . GLU C 1 97 ? 51.854 99.415 165.974 1.00 38.26 97 GLU C N 1
ATOM 6975 C CA . GLU C 1 97 ? 52.513 100.434 166.783 1.00 51.11 97 GLU C CA 1
ATOM 6976 C C . GLU C 1 97 ? 53.734 100.993 166.055 1.00 52.11 97 GLU C C 1
ATOM 6977 O O . GLU C 1 97 ? 54.018 102.197 166.134 1.00 39.96 97 GLU C O 1
ATOM 6989 N N . PHE C 1 98 ? 54.451 100.138 165.316 1.00 39.52 98 PHE C N 1
ATOM 6990 C CA . PHE C 1 98 ? 55.552 100.617 164.476 1.00 51.38 98 PHE C CA 1
ATOM 6991 C C . PHE C 1 98 ? 55.040 101.538 163.362 1.00 41.96 98 PHE C C 1
ATOM 6992 O O . PHE C 1 98 ? 55.683 102.543 163.021 1.00 39.33 98 PHE C O 1
ATOM 7009 N N . VAL C 1 99 ? 53.887 101.207 162.783 1.00 44.18 99 VAL C N 1
ATOM 7010 C CA . VAL C 1 99 ? 53.300 102.067 161.754 1.00 40.00 99 VAL C CA 1
ATOM 7011 C C . VAL C 1 99 ? 52.936 103.423 162.349 1.00 44.87 99 VAL C C 1
ATOM 7012 O O . VAL C 1 99 ? 53.141 104.480 161.729 1.00 40.11 99 VAL C O 1
ATOM 7025 N N . THR C 1 100 ? 52.376 103.411 163.555 1.00 40.40 100 THR C N 1
ATOM 7026 C CA . THR C 1 100 ? 52.047 104.661 164.225 1.00 44.11 100 THR C CA 1
ATOM 7027 C C . THR C 1 100 ? 53.293 105.510 164.414 1.00 41.29 100 THR C C 1
ATOM 7028 O O . THR C 1 100 ? 53.274 106.716 164.149 1.00 38.87 100 THR C O 1
ATOM 7039 N N . GLN C 1 101 ? 54.389 104.902 164.885 1.00 39.59 101 GLN C N 1
ATOM 7040 C CA . GLN C 1 101 ? 55.611 105.679 165.073 1.00 39.32 101 GLN C CA 1
ATOM 7041 C C . GLN C 1 101 ? 56.132 106.222 163.743 1.00 42.72 101 GLN C C 1
ATOM 7042 O O . GLN C 1 101 ? 56.624 107.355 163.681 1.00 36.19 101 GLN C O 1
ATOM 7056 N N . SER C 1 102 ? 56.027 105.431 162.664 1.00 38.47 102 SER C N 1
ATOM 7057 C CA . SER C 1 102 ? 56.450 105.917 161.350 1.00 49.40 102 SER C CA 1
ATOM 7058 C C . SER C 1 102 ? 55.653 107.159 160.952 1.00 38.43 102 SER C C 1
ATOM 7059 O O . SER C 1 102 ? 56.214 108.156 160.458 1.00 38.94 102 SER C O 1
ATOM 7067 N N . ILE C 1 103 ? 54.339 107.113 161.175 1.00 36.45 103 ILE C N 1
ATOM 7068 C CA . ILE C 1 103 ? 53.485 108.261 160.877 1.00 38.92 103 ILE C CA 1
ATOM 7069 C C . ILE C 1 103 ? 53.874 109.456 161.744 1.00 38.71 103 ILE C C 1
ATOM 7070 O O . ILE C 1 103 ? 53.944 110.593 161.260 1.00 36.47 103 ILE C O 1
ATOM 7086 N N . TYR C 1 104 ? 54.100 109.222 163.043 1.00 36.27 104 TYR C N 1
ATOM 7087 C CA . TYR C 1 104 ? 54.560 110.290 163.930 1.00 41.03 104 TYR C CA 1
ATOM 7088 C C . TYR C 1 104 ? 55.821 110.942 163.384 1.00 44.15 104 TYR C C 1
ATOM 7089 O O . TYR C 1 104 ? 56.001 112.160 163.497 1.00 39.72 104 TYR C O 1
ATOM 7107 N N . ASN C 1 105 ? 56.746 110.131 162.855 1.00 41.36 105 ASN C N 1
ATOM 7108 C CA . ASN C 1 105 ? 58.004 110.687 162.360 1.00 45.76 105 ASN C CA 1
ATOM 7109 C C . ASN C 1 105 ? 57.759 111.586 161.159 1.00 50.97 105 ASN C C 1
ATOM 7110 O O . ASN C 1 105 ? 58.384 112.650 161.035 1.00 36.46 105 ASN C O 1
ATOM 7121 N N . ILE C 1 106 ? 56.842 111.186 160.272 1.00 44.59 106 ILE C N 1
ATOM 7122 C CA . ILE C 1 106 ? 56.502 112.080 159.168 1.00 40.32 106 ILE C CA 1
ATOM 7123 C C . ILE C 1 106 ? 55.875 113.366 159.698 1.00 41.27 106 ILE C C 1
ATOM 7124 O O . ILE C 1 106 ? 56.134 114.458 159.188 1.00 39.13 106 ILE C O 1
ATOM 7140 N N . LEU C 1 107 ? 54.973 113.244 160.668 1.00 36.93 107 LEU C N 1
ATOM 7141 C CA . LEU C 1 107 ? 54.306 114.424 161.214 1.00 37.22 107 LEU C CA 1
ATOM 7142 C C . LEU C 1 107 ? 55.321 115.400 161.798 1.00 34.08 107 LEU C C 1
ATOM 7143 O O . LEU C 1 107 ? 55.228 116.615 161.583 1.00 38.43 107 LEU C O 1
ATOM 7159 N N . GLU C 1 108 ? 56.304 114.881 162.528 1.00 36.74 108 GLU C N 1
ATOM 7160 C CA . GLU C 1 108 ? 57.306 115.747 163.135 1.00 40.44 108 GLU C CA 1
ATOM 7161 C C . GLU C 1 108 ? 58.195 116.381 162.072 1.00 36.87 108 GLU C C 1
ATOM 7162 O O . GLU C 1 108 ? 58.582 117.554 162.195 1.00 39.31 108 GLU C O 1
ATOM 7174 N N . LEU C 1 109 ? 58.514 115.634 161.011 1.00 39.27 109 LEU C N 1
ATOM 7175 C CA . LEU C 1 109 ? 59.276 116.228 159.915 1.00 41.21 109 LEU C CA 1
ATOM 7176 C C . LEU C 1 109 ? 58.499 117.368 159.262 1.00 41.35 109 LEU C C 1
ATOM 7177 O O . LEU C 1 109 ? 59.042 118.455 159.027 1.00 37.80 109 LEU C O 1
ATOM 7193 N N . ALA C 1 110 ? 57.225 117.126 158.939 1.00 38.68 110 ALA C N 1
ATOM 7194 C CA . ALA C 1 110 ? 56.410 118.150 158.296 1.00 41.06 110 ALA C CA 1
ATOM 7195 C C . ALA C 1 110 ? 56.254 119.375 159.186 1.00 42.17 110 ALA C C 1
ATOM 7196 O O . ALA C 1 110 ? 56.309 120.515 158.702 1.00 43.19 110 ALA C O 1
ATOM 7203 N N . SER C 1 111 ? 56.050 119.165 160.490 1.00 44.67 111 SER C N 1
ATOM 7204 C CA . SER C 1 111 ? 55.949 120.293 161.408 1.00 45.57 111 SER C CA 1
ATOM 7205 C C . SER C 1 111 ? 57.247 121.093 161.446 1.00 43.89 111 SER C C 1
ATOM 7206 O O . SER C 1 111 ? 57.216 122.330 161.507 1.00 40.79 111 SER C O 1
ATOM 7214 N N . GLU C 1 112 ? 58.397 120.414 161.429 1.00 38.97 112 GLU C N 1
ATOM 7215 C CA A GLU C 1 112 ? 59.665 121.139 161.401 0.60 45.57 112 GLU C CA 1
ATOM 7216 C CA B GLU C 1 112 ? 59.669 121.131 161.398 0.40 48.63 112 GLU C CA 1
ATOM 7217 C C . GLU C 1 112 ? 59.749 122.049 160.182 1.00 48.83 112 GLU C C 1
ATOM 7218 O O . GLU C 1 112 ? 60.288 123.160 160.265 1.00 47.38 112 GLU C O 1
ATOM 7241 N N . GLU C 1 113 ? 59.218 121.601 159.040 1.00 40.30 113 GLU C N 1
ATOM 7242 C CA . GLU C 1 113 ? 59.250 122.373 157.798 1.00 42.10 113 GLU C CA 1
ATOM 7243 C C . GLU C 1 113 ? 58.097 123.364 157.665 1.00 47.81 113 GLU C C 1
ATOM 7244 O O . GLU C 1 113 ? 58.021 124.081 156.661 1.00 41.79 113 GLU C O 1
ATOM 7256 N N . LYS C 1 114 ? 57.221 123.450 158.658 1.00 44.74 114 LYS C N 1
ATOM 7257 C CA . LYS C 1 114 ? 56.024 124.286 158.583 1.00 37.86 114 LYS C CA 1
ATOM 7258 C C . LYS C 1 114 ? 55.155 123.894 157.388 1.00 41.12 114 LYS C C 1
ATOM 7259 O O . LYS C 1 114 ? 54.544 124.742 156.730 1.00 41.60 114 LYS C O 1
ATOM 7278 N N . ASP C 1 115 ? 55.112 122.590 157.094 1.00 40.20 115 ASP C N 1
ATOM 7279 C CA . ASP C 1 115 ? 54.229 122.031 156.069 1.00 39.99 115 ASP C CA 1
ATOM 7280 C C . ASP C 1 115 ? 52.919 121.675 156.761 1.00 38.56 115 ASP C C 1
ATOM 7281 O O . ASP C 1 115 ? 52.640 120.521 157.096 1.00 37.42 115 ASP C O 1
ATOM 7290 N N . HIS C 1 116 ? 52.108 122.706 156.992 1.00 35.82 116 HIS C N 1
ATOM 7291 C CA . HIS C 1 116 ? 50.882 122.526 157.764 1.00 44.86 116 HIS C CA 1
ATOM 7292 C C . HIS C 1 116 ? 49.893 121.632 157.029 1.00 43.39 116 HIS C C 1
ATOM 7293 O O . HIS C 1 116 ? 49.138 120.888 157.667 1.00 40.65 116 HIS C O 1
ATOM 7307 N N . ALA C 1 117 ? 49.895 121.677 155.697 1.00 35.79 117 ALA C N 1
ATOM 7308 C CA . ALA C 1 117 ? 49.005 120.813 154.924 1.00 33.82 117 ALA C CA 1
ATOM 7309 C C . ALA C 1 117 ? 49.275 119.340 155.229 1.00 39.87 117 ALA C C 1
ATOM 7310 O O . ALA C 1 117 ? 48.344 118.556 155.446 1.00 39.12 117 ALA C O 1
ATOM 7317 N N . THR C 1 118 ? 50.548 118.949 155.268 1.00 36.52 118 THR C N 1
ATOM 7318 C CA . THR C 1 118 ? 50.893 117.542 155.485 1.00 32.99 118 THR C CA 1
ATOM 7319 C C . THR C 1 118 ? 50.655 117.119 156.932 1.00 44.16 118 THR C C 1
ATOM 7320 O O . THR C 1 118 ? 50.145 116.022 157.183 1.00 34.07 118 THR C O 1
ATOM 7331 N N . VAL C 1 119 ? 50.976 117.986 157.897 1.00 38.50 119 VAL C N 1
ATOM 7332 C CA . VAL C 1 119 ? 50.644 117.701 159.296 1.00 37.42 119 VAL C CA 1
ATOM 7333 C C . VAL C 1 119 ? 49.148 117.423 159.421 1.00 34.50 119 VAL C C 1
ATOM 7334 O O . VAL C 1 119 ? 48.708 116.418 160.018 1.00 39.34 119 VAL C O 1
ATOM 7347 N N . SER C 1 120 ? 48.343 118.291 158.791 1.00 34.09 120 SER C N 1
ATOM 7348 C CA . SER C 1 120 ? 46.897 118.172 158.892 1.00 40.12 120 SER C CA 1
ATOM 7349 C C . SER C 1 120 ? 46.412 116.899 158.220 1.00 44.23 120 SER C C 1
ATOM 7350 O O . SER C 1 120 ? 45.569 116.184 158.774 1.00 37.70 120 SER C O 1
ATOM 7358 N N . PHE C 1 121 ? 46.948 116.594 157.034 1.00 36.81 121 PHE C N 1
ATOM 7359 C CA . PHE C 1 121 ? 46.612 115.352 156.347 1.00 42.94 121 PHE C CA 1
ATOM 7360 C C . PHE C 1 121 ? 46.882 114.149 157.236 1.00 44.60 121 PHE C C 1
ATOM 7361 O O . PHE C 1 121 ? 46.085 113.204 157.273 1.00 40.67 121 PHE C O 1
ATOM 7378 N N . LEU C 1 122 ? 47.991 114.176 157.978 1.00 40.87 122 LEU C N 1
ATOM 7379 C CA . LEU C 1 122 ? 48.388 113.020 158.776 1.00 40.07 122 LEU C CA 1
ATOM 7380 C C . LEU C 1 122 ? 47.523 112.832 160.018 1.00 46.47 122 LEU C C 1
ATOM 7381 O O . LEU C 1 122 ? 47.519 111.735 160.602 1.00 40.41 122 LEU C O 1
ATOM 7397 N N . LYS C 1 123 ? 46.824 113.879 160.458 1.00 44.63 123 LYS C N 1
ATOM 7398 C CA . LYS C 1 123 ? 45.933 113.691 161.611 1.00 42.74 123 LYS C CA 1
ATOM 7399 C C . LYS C 1 123 ? 44.953 112.525 161.412 1.00 50.80 123 LYS C C 1
ATOM 7400 O O . LYS C 1 123 ? 44.629 111.802 162.374 1.00 38.96 123 LYS C O 1
ATOM 7419 N N . TRP C 1 124 ? 44.439 112.341 160.182 1.00 42.61 124 TRP C N 1
ATOM 7420 C CA . TRP C 1 124 ? 43.480 111.263 159.946 1.00 52.54 124 TRP C CA 1
ATOM 7421 C C . TRP C 1 124 ? 44.092 109.917 160.309 1.00 36.28 124 TRP C C 1
ATOM 7422 O O . TRP C 1 124 ? 43.427 109.056 160.900 1.00 40.21 124 TRP C O 1
ATOM 7443 N N . PHE C 1 125 ? 45.361 109.721 159.951 1.00 41.25 125 PHE C N 1
ATOM 7444 C CA . PHE C 1 125 ? 46.036 108.460 160.230 1.00 40.99 125 PHE C CA 1
ATOM 7445 C C . PHE C 1 125 ? 46.388 108.326 161.698 1.00 34.19 125 PHE C C 1
ATOM 7446 O O . PHE C 1 125 ? 46.380 107.217 162.236 1.00 42.00 125 PHE C O 1
ATOM 7463 N N . VAL C 1 126 ? 46.742 109.424 162.354 1.00 38.36 126 VAL C N 1
ATOM 7464 C CA . VAL C 1 126 ? 46.924 109.368 163.807 1.00 44.01 126 VAL C CA 1
ATOM 7465 C C . VAL C 1 126 ? 45.669 108.783 164.473 1.00 43.87 126 VAL C C 1
ATOM 7466 O O . VAL C 1 126 ? 45.733 107.815 165.259 1.00 40.92 126 VAL C O 1
ATOM 7479 N N . ASP C 1 127 ? 44.497 109.338 164.132 1.00 37.89 127 ASP C N 1
ATOM 7480 C CA . ASP C 1 127 ? 43.253 108.856 164.740 1.00 40.75 127 ASP C CA 1
ATOM 7481 C C . ASP C 1 127 ? 42.940 107.418 164.318 1.00 38.04 127 ASP C C 1
ATOM 7482 O O . ASP C 1 127 ? 42.501 106.580 165.138 1.00 45.19 127 ASP C O 1
ATOM 7491 N N . GLU C 1 128 ? 43.174 107.104 163.043 1.00 38.87 128 GLU C N 1
ATOM 7492 C CA . GLU C 1 128 ? 42.911 105.752 162.572 1.00 42.48 128 GLU C CA 1
ATOM 7493 C C . GLU C 1 128 ? 43.815 104.747 163.272 1.00 35.57 128 GLU C C 1
ATOM 7494 O O . GLU C 1 128 ? 43.393 103.623 163.553 1.00 44.04 128 GLU C O 1
ATOM 7506 N N . GLN C 1 129 ? 45.073 105.117 163.521 1.00 36.14 129 GLN C N 1
ATOM 7507 C CA . GLN C 1 129 ? 45.992 104.210 164.200 1.00 41.44 129 GLN C CA 1
ATOM 7508 C C . GLN C 1 129 ? 45.524 103.940 165.620 1.00 43.10 129 GLN C C 1
ATOM 7509 O O . GLN C 1 129 ? 45.621 102.805 166.107 1.00 43.39 129 GLN C O 1
ATOM 7523 N N . VAL C 1 130 ? 44.996 104.967 166.301 1.00 47.18 130 VAL C N 1
ATOM 7524 C CA . VAL C 1 130 ? 44.396 104.710 167.615 1.00 48.46 130 VAL C CA 1
ATOM 7525 C C . VAL C 1 130 ? 43.378 103.586 167.494 1.00 46.70 130 VAL C C 1
ATOM 7526 O O . VAL C 1 130 ? 43.374 102.623 168.279 1.00 43.14 130 VAL C O 1
ATOM 7539 N N . GLU C 1 131 ? 42.515 103.679 166.473 1.00 43.14 131 GLU C N 1
ATOM 7540 C CA . GLU C 1 131 ? 41.475 102.662 166.315 1.00 50.20 131 GLU C CA 1
ATOM 7541 C C . GLU C 1 131 ? 42.056 101.292 165.954 1.00 49.13 131 GLU C C 1
ATOM 7542 O O . GLU C 1 131 ? 41.615 100.271 166.484 1.00 49.29 131 GLU C O 1
ATOM 7554 N N . GLU C 1 132 ? 43.031 101.246 165.048 1.00 48.46 132 GLU C N 1
ATOM 7555 C CA . GLU C 1 132 ? 43.621 99.974 164.626 1.00 51.11 132 GLU C CA 1
ATOM 7556 C C . GLU C 1 132 ? 44.267 99.248 165.802 1.00 44.60 132 GLU C C 1
ATOM 7557 O O . GLU C 1 132 ? 44.080 98.029 165.990 1.00 51.91 132 GLU C O 1
ATOM 7569 N N . GLU C 1 133 ? 45.062 99.985 166.592 1.00 40.94 133 GLU C N 1
ATOM 7570 C CA . GLU C 1 133 ? 45.708 99.389 167.753 1.00 41.22 133 GLU C CA 1
ATOM 7571 C C . GLU C 1 133 ? 44.672 98.893 168.740 1.00 47.86 133 GLU C C 1
ATOM 7572 O O . GLU C 1 133 ? 44.766 97.763 169.240 1.00 47.82 133 GLU C O 1
ATOM 7584 N N . ASP C 1 134 ? 43.671 99.723 169.036 1.00 46.17 134 ASP C N 1
ATOM 7585 C CA . ASP C 1 134 ? 42.670 99.263 169.980 1.00 42.86 134 ASP C CA 1
ATOM 7586 C C . ASP C 1 134 ? 41.962 98.020 169.467 1.00 48.17 134 ASP C C 1
ATOM 7587 O O . ASP C 1 134 ? 41.641 97.140 170.280 1.00 49.94 134 ASP C O 1
ATOM 7596 N N . GLN C 1 135 ? 41.634 97.945 168.145 1.00 44.27 135 GLN C N 1
ATOM 7597 C CA . GLN C 1 135 ? 40.807 96.792 167.702 1.00 54.04 135 GLN C CA 1
ATOM 7598 C C . GLN C 1 135 ? 41.679 95.525 167.918 1.00 52.19 135 GLN C C 1
ATOM 7599 O O . GLN C 1 135 ? 41.164 94.444 168.289 1.00 46.93 135 GLN C O 1
ATOM 7613 N N . VAL C 1 136 ? 43.014 95.604 167.634 1.00 51.01 136 VAL C N 1
ATOM 7614 C CA . VAL C 1 136 ? 43.842 94.392 167.828 1.00 47.25 136 VAL C CA 1
ATOM 7615 C C . VAL C 1 136 ? 43.966 94.047 169.323 1.00 49.52 136 VAL C C 1
ATOM 7616 O O . VAL C 1 136 ? 43.976 92.864 169.713 1.00 54.34 136 VAL C O 1
ATOM 7629 N N . ARG C 1 137 ? 44.104 95.064 170.181 1.00 45.25 137 ARG C N 1
ATOM 7630 C CA . ARG C 1 137 ? 44.175 94.804 171.622 1.00 51.61 137 ARG C CA 1
ATOM 7631 C C . ARG C 1 137 ? 42.904 94.130 172.131 1.00 60.35 137 ARG C C 1
ATOM 7632 O O . ARG C 1 137 ? 42.964 93.271 173.023 1.00 63.10 137 ARG C O 1
ATOM 7653 N N . GLU C 1 138 ? 41.739 94.530 171.612 1.00 57.85 138 GLU C N 1
ATOM 7654 C CA . GLU C 1 138 ? 40.502 93.867 172.024 1.00 54.47 138 GLU C CA 1
ATOM 7655 C C . GLU C 1 138 ? 40.530 92.391 171.636 1.00 59.37 138 GLU C C 1
ATOM 7656 O O . GLU C 1 138 ? 40.173 91.510 172.441 1.00 51.90 138 GLU C O 1
ATOM 7668 N N . ILE C 1 139 ? 40.977 92.096 170.412 1.00 44.52 139 ILE C N 1
ATOM 7669 C CA . ILE C 1 139 ? 41.079 90.690 170.023 1.00 48.24 139 ILE C CA 1
ATOM 7670 C C . ILE C 1 139 ? 42.046 89.937 170.940 1.00 55.55 139 ILE C C 1
ATOM 7671 O O . ILE C 1 139 ? 41.791 88.788 171.343 1.00 48.93 139 ILE C O 1
ATOM 7687 N N . LEU C 1 140 ? 43.174 90.563 171.277 1.00 50.71 140 LEU C N 1
ATOM 7688 C CA . LEU C 1 140 ? 44.151 89.910 172.146 1.00 47.51 140 LEU C CA 1
ATOM 7689 C C . LEU C 1 140 ? 43.575 89.634 173.529 1.00 53.39 140 LEU C C 1
ATOM 7690 O O . LEU C 1 140 ? 43.865 88.595 174.136 1.00 62.30 140 LEU C O 1
ATOM 7706 N N . ASP C 1 141 ? 42.773 90.559 174.058 1.00 54.54 141 ASP C N 1
ATOM 7707 C CA . ASP C 1 141 ? 42.148 90.309 175.351 1.00 68.85 141 ASP C CA 1
ATOM 7708 C C . ASP C 1 141 ? 41.212 89.109 175.278 1.00 68.59 141 ASP C C 1
ATOM 7709 O O . ASP C 1 141 ? 41.176 88.273 176.195 1.00 63.62 141 ASP C O 1
ATOM 7718 N N . LEU C 1 142 ? 40.439 89.013 174.193 1.00 57.63 142 LEU C N 1
ATOM 7719 C CA . LEU C 1 142 ? 39.546 87.866 174.048 1.00 52.91 142 LEU C CA 1
ATOM 7720 C C . LEU C 1 142 ? 40.333 86.563 173.993 1.00 63.37 142 LEU C C 1
ATOM 7721 O O . LEU C 1 142 ? 39.933 85.561 174.599 1.00 63.28 142 LEU C O 1
ATOM 7737 N N . LEU C 1 143 ? 41.462 86.557 173.278 1.00 58.10 143 LEU C N 1
ATOM 7738 C CA . LEU C 1 143 ? 42.256 85.329 173.184 1.00 59.88 143 LEU C CA 1
ATOM 7739 C C . LEU C 1 143 ? 42.886 84.971 174.523 1.00 58.62 143 LEU C C 1
ATOM 7740 O O . LEU C 1 143 ? 42.978 83.803 174.902 1.00 64.03 143 LEU C O 1
ATOM 7756 N N . GLU C 1 144 ? 43.278 85.972 175.261 1.00 65.13 144 GLU C N 1
ATOM 7757 C CA . GLU C 1 144 ? 43.808 85.774 176.584 1.00 93.95 144 GLU C CA 1
ATOM 7758 C C . GLU C 1 144 ? 42.810 85.134 177.528 1.00 68.27 144 GLU C C 1
ATOM 7759 O O . GLU C 1 144 ? 43.132 84.211 178.299 1.00 61.84 144 GLU C O 1
ATOM 7771 N N . LYS C 1 145 ? 41.598 85.658 177.499 1.00 50.02 145 LYS C N 1
ATOM 7772 C CA . LYS C 1 145 ? 40.536 85.106 178.313 1.00 58.70 145 LYS C CA 1
ATOM 7773 C C . LYS C 1 145 ? 40.212 83.689 177.872 1.00 70.46 145 LYS C C 1
ATOM 7774 O O . LYS C 1 145 ? 39.950 82.816 178.706 1.00 71.46 145 LYS C O 1
ATOM 7793 N N . ALA C 1 146 ? 40.239 83.437 176.560 1.00 57.37 146 ALA C N 1
ATOM 7794 C CA . ALA C 1 146 ? 39.905 82.112 176.051 1.00 64.68 146 ALA C CA 1
ATOM 7795 C C . ALA C 1 146 ? 40.844 81.054 176.607 1.00 69.63 146 ALA C C 1
ATOM 7796 O O . ALA C 1 146 ? 40.440 79.898 176.782 1.00 66.50 146 ALA C O 1
ATOM 7803 N N . ASN C 1 147 ? 42.105 81.416 176.845 1.00 62.86 147 ASN C N 1
ATOM 7804 C CA . ASN C 1 147 ? 43.069 80.532 177.495 1.00 83.13 147 ASN C CA 1
ATOM 7805 C C . ASN C 1 147 ? 43.133 79.178 176.796 1.00 81.23 147 ASN C C 1
ATOM 7806 O O . ASN C 1 147 ? 43.217 78.126 177.431 1.00 78.02 147 ASN C O 1
ATOM 7817 N N . GLY C 1 148 ? 43.092 79.207 175.469 1.00 81.34 148 GLY C N 1
ATOM 7818 C CA . GLY C 1 148 ? 43.255 78.006 174.686 1.00 66.26 148 GLY C CA 1
ATOM 7819 C C . GLY C 1 148 ? 42.057 77.083 174.647 1.00 55.03 148 GLY C C 1
ATOM 7820 O O . GLY C 1 148 ? 42.174 75.978 174.102 1.00 59.99 148 GLY C O 1
ATOM 7824 N N . GLN C 1 149 ? 40.927 77.472 175.235 1.00 66.48 149 GLN C N 1
ATOM 7825 C CA . GLN C 1 149 ? 39.730 76.636 175.217 1.00 65.23 149 GLN C CA 1
ATOM 7826 C C . GLN C 1 149 ? 39.100 76.715 173.827 1.00 58.90 149 GLN C C 1
ATOM 7827 O O . GLN C 1 149 ? 38.695 77.793 173.376 1.00 53.23 149 GLN C O 1
ATOM 7841 N N . MET C 1 150 ? 39.018 75.573 173.147 1.00 49.31 150 MET C N 1
ATOM 7842 C CA . MET C 1 150 ? 38.583 75.600 171.758 1.00 51.09 150 MET C CA 1
ATOM 7843 C C . MET C 1 150 ? 37.115 75.999 171.659 1.00 56.91 150 MET C C 1
ATOM 7844 O O . MET C 1 150 ? 36.699 76.575 170.649 1.00 52.18 150 MET C O 1
ATOM 7858 N N . SER C 1 151 ? 36.323 75.705 172.696 1.00 50.53 151 SER C N 1
ATOM 7859 C CA . SER C 1 151 ? 34.938 76.169 172.760 1.00 72.39 151 SER C CA 1
ATOM 7860 C C . SER C 1 151 ? 34.831 77.664 172.480 1.00 62.73 151 SER C C 1
ATOM 7861 O O . SER C 1 151 ? 33.995 78.117 171.694 1.00 67.59 151 SER C O 1
ATOM 7869 N N . VAL C 1 152 ? 35.676 78.457 173.126 1.00 55.35 152 VAL C N 1
ATOM 7870 C CA . VAL C 1 152 ? 35.620 79.903 172.908 1.00 74.11 152 VAL C CA 1
ATOM 7871 C C . VAL C 1 152 ? 36.297 80.266 171.592 1.00 59.49 152 VAL C C 1
ATOM 7872 O O . VAL C 1 152 ? 35.946 81.238 170.915 1.00 53.83 152 VAL C O 1
ATOM 7885 N N . ILE C 1 153 ? 37.351 79.559 171.227 1.00 51.52 153 ILE C N 1
ATOM 7886 C CA . ILE C 1 153 ? 38.039 80.004 170.008 1.00 46.83 153 ILE C CA 1
ATOM 7887 C C . ILE C 1 153 ? 37.251 79.733 168.745 1.00 48.65 153 ILE C C 1
ATOM 7888 O O . ILE C 1 153 ? 37.358 80.501 167.770 1.00 53.35 153 ILE C O 1
ATOM 7904 N N . PHE C 1 154 ? 36.430 78.697 168.746 1.00 43.04 154 PHE C N 1
ATOM 7905 C CA . PHE C 1 154 ? 35.517 78.506 167.637 1.00 46.47 154 PHE C CA 1
ATOM 7906 C C . PHE C 1 154 ? 34.582 79.706 167.485 1.00 52.99 154 PHE C C 1
ATOM 7907 O O . PHE C 1 154 ? 34.389 80.216 166.375 1.00 46.82 154 PHE C O 1
ATOM 7924 N N . GLN C 1 155 ? 33.989 80.167 168.595 1.00 48.75 155 GLN C N 1
ATOM 7925 C CA . GLN C 1 155 ? 33.097 81.323 168.549 1.00 61.05 155 GLN C CA 1
ATOM 7926 C C . GLN C 1 155 ? 33.820 82.561 168.045 1.00 52.31 155 GLN C C 1
ATOM 7927 O O . GLN C 1 155 ? 33.277 83.329 167.237 1.00 50.16 155 GLN C O 1
ATOM 7941 N N . LEU C 1 156 ? 35.050 82.776 168.519 1.00 45.59 156 LEU C N 1
ATOM 7942 C CA . LEU C 1 156 ? 35.783 83.970 168.115 1.00 47.82 156 LEU C CA 1
ATOM 7943 C C . LEU C 1 156 ? 36.158 83.916 166.639 1.00 48.44 156 LEU C C 1
ATOM 7944 O O . LEU C 1 156 ? 36.096 84.927 165.934 1.00 50.71 156 LEU C O 1
ATOM 7960 N N . ASP C 1 157 ? 36.518 82.732 166.150 1.00 43.99 157 ASP C N 1
ATOM 7961 C CA . ASP C 1 157 ? 36.750 82.551 164.733 1.00 49.13 157 ASP C CA 1
ATOM 7962 C C . ASP C 1 157 ? 35.454 82.862 163.986 1.00 51.06 157 ASP C C 1
ATOM 7963 O O . ASP C 1 157 ? 35.505 83.481 162.922 1.00 43.49 157 ASP C O 1
ATOM 7972 N N . ARG C 1 158 ? 34.255 82.505 164.538 1.00 46.97 158 ARG C N 1
ATOM 7973 C CA . ARG C 1 158 ? 33.099 82.762 163.674 1.00 50.75 158 ARG C CA 1
ATOM 7974 C C . ARG C 1 158 ? 32.865 84.244 163.608 1.00 51.53 158 ARG C C 1
ATOM 7975 O O . ARG C 1 158 ? 32.482 84.789 162.562 1.00 55.46 158 ARG C O 1
ATOM 7996 N N . TYR C 1 159 ? 33.069 84.886 164.761 1.00 54.85 159 TYR C N 1
ATOM 7997 C CA . TYR C 1 159 ? 32.757 86.291 164.905 1.00 54.97 159 TYR C CA 1
ATOM 7998 C C . TYR C 1 159 ? 33.671 87.125 164.040 1.00 44.99 159 TYR C C 1
ATOM 7999 O O . TYR C 1 159 ? 33.201 87.984 163.285 1.00 53.88 159 TYR C O 1
ATOM 8017 N N . LEU C 1 160 ? 34.970 86.836 164.082 1.00 41.89 160 LEU C N 1
ATOM 8018 C CA . LEU C 1 160 ? 35.887 87.576 163.236 1.00 42.25 160 LEU C CA 1
ATOM 8019 C C . LEU C 1 160 ? 35.650 87.257 161.766 1.00 46.79 160 LEU C C 1
ATOM 8020 O O . LEU C 1 160 ? 35.878 88.115 160.906 1.00 41.21 160 LEU C O 1
ATOM 8036 N N . GLY C 1 161 ? 35.172 86.047 161.460 1.00 46.98 161 GLY C N 1
ATOM 8037 C CA . GLY C 1 161 ? 34.825 85.690 160.105 1.00 66.65 161 GLY C CA 1
ATOM 8038 C C . GLY C 1 161 ? 33.594 86.376 159.577 1.00 51.96 161 GLY C C 1
ATOM 8039 O O . GLY C 1 161 ? 33.317 86.257 158.381 1.00 47.03 161 GLY C O 1
ATOM 8043 N N . GLN C 1 162 ? 32.841 87.057 160.433 1.00 45.79 162 GLN C N 1
ATOM 8044 C CA . GLN C 1 162 ? 31.723 87.882 159.972 1.00 52.57 162 GLN C CA 1
ATOM 8045 C C . GLN C 1 162 ? 32.126 89.306 159.560 1.00 56.53 162 GLN C C 1
ATOM 8046 O O . GLN C 1 162 ? 31.263 90.084 159.136 1.00 52.47 162 GLN C O 1
ATOM 8060 N N . ARG C 1 163 ? 33.399 89.674 159.669 1.00 51.19 163 ARG C N 1
ATOM 8061 C CA . ARG C 1 163 ? 33.820 91.039 159.362 1.00 53.19 163 ARG C CA 1
ATOM 8062 C C . ARG C 1 163 ? 33.406 91.456 157.954 1.00 51.06 163 ARG C C 1
ATOM 8063 O O . ARG C 1 163 ? 33.659 90.745 156.975 1.00 47.35 163 ARG C O 1
ATOM 8084 N N . GLU C 1 164 ? 32.803 92.637 157.856 1.00 43.54 164 GLU C N 1
ATOM 8085 C CA . GLU C 1 164 ? 32.302 93.145 156.582 1.00 52.96 164 GLU C CA 1
ATOM 8086 C C . GLU C 1 164 ? 33.390 93.874 155.803 1.00 63.04 164 GLU C C 1
ATOM 8087 O O . GLU C 1 164 ? 33.432 93.811 154.575 1.00 68.64 164 GLU C O 1
ATOM 8100 N N . MET D 1 1 ? 45.734 66.290 154.729 1.00 105.43 1 MET D N 1
ATOM 8101 C CA . MET D 1 1 ? 46.956 66.008 153.927 1.00 83.78 1 MET D CA 1
ATOM 8102 C C . MET D 1 1 ? 46.838 66.701 152.567 1.00 72.21 1 MET D C 1
ATOM 8103 O O . MET D 1 1 ? 45.728 66.997 152.098 1.00 65.20 1 MET D O 1
ATOM 8119 N N . MET D 1 2 ? 47.982 66.967 151.939 1.00 58.30 2 MET D N 1
ATOM 8120 C CA . MET D 1 2 ? 47.999 67.651 150.652 1.00 57.69 2 MET D CA 1
ATOM 8121 C C . MET D 1 2 ? 47.784 66.621 149.552 1.00 55.41 2 MET D C 1
ATOM 8122 O O . MET D 1 2 ? 48.456 65.587 149.527 1.00 57.92 2 MET D O 1
ATOM 8136 N N . VAL D 1 3 ? 46.832 66.880 148.654 1.00 49.55 3 VAL D N 1
ATOM 8137 C CA . VAL D 1 3 ? 46.550 65.942 147.572 1.00 50.40 3 VAL D CA 1
ATOM 8138 C C . VAL D 1 3 ? 47.033 66.445 146.225 1.00 61.85 3 VAL D C 1
ATOM 8139 O O . VAL D 1 3 ? 46.934 65.708 145.237 1.00 71.33 3 VAL D O 1
ATOM 8152 N N . ILE D 1 4 ? 47.587 67.661 146.150 1.00 45.12 4 ILE D N 1
ATOM 8153 C CA . ILE D 1 4 ? 48.392 68.043 144.995 1.00 41.57 4 ILE D CA 1
ATOM 8154 C C . ILE D 1 4 ? 49.834 67.639 145.288 1.00 51.26 4 ILE D C 1
ATOM 8155 O O . ILE D 1 4 ? 50.260 67.563 146.447 1.00 43.94 4 ILE D O 1
ATOM 8171 N N . SER D 1 5 ? 50.590 67.362 144.230 1.00 42.27 5 SER D N 1
ATOM 8172 C CA . SER D 1 5 ? 52.016 67.091 144.363 1.00 46.47 5 SER D CA 1
ATOM 8173 C C . SER D 1 5 ? 52.756 68.360 144.783 1.00 41.82 5 SER D C 1
ATOM 8174 O O . SER D 1 5 ? 52.261 69.473 144.619 1.00 40.59 5 SER D O 1
ATOM 8182 N N . GLU D 1 6 ? 53.961 68.192 145.337 1.00 39.27 6 GLU D N 1
ATOM 8183 C CA . GLU D 1 6 ? 54.735 69.377 145.700 1.00 38.89 6 GLU D CA 1
ATOM 8184 C C . GLU D 1 6 ? 55.119 70.182 144.471 1.00 45.98 6 GLU D C 1
ATOM 8185 O O . GLU D 1 6 ? 55.165 71.413 144.534 1.00 40.26 6 GLU D O 1
ATOM 8197 N N . LYS D 1 7 ? 55.386 69.512 143.336 1.00 43.00 7 LYS D N 1
ATOM 8198 C CA . LYS D 1 7 ? 55.741 70.272 142.142 1.00 43.38 7 LYS D CA 1
ATOM 8199 C C . LYS D 1 7 ? 54.564 71.104 141.649 1.00 41.09 7 LYS D C 1
ATOM 8200 O O . LYS D 1 7 ? 54.742 72.268 141.288 1.00 40.26 7 LYS D O 1
ATOM 8219 N N . VAL D 1 8 ? 53.345 70.551 141.672 1.00 35.23 8 VAL D N 1
ATOM 8220 C CA . VAL D 1 8 ? 52.179 71.336 141.253 1.00 35.31 8 VAL D CA 1
ATOM 8221 C C . VAL D 1 8 ? 51.868 72.428 142.271 1.00 34.13 8 VAL D C 1
ATOM 8222 O O . VAL D 1 8 ? 51.534 73.563 141.906 1.00 34.55 8 VAL D O 1
ATOM 8235 N N . ARG D 1 9 ? 51.982 72.114 143.563 1.00 38.93 9 ARG D N 1
ATOM 8236 C CA . ARG D 1 9 ? 51.784 73.139 144.581 1.00 37.94 9 ARG D CA 1
ATOM 8237 C C . ARG D 1 9 ? 52.758 74.297 144.379 1.00 40.05 9 ARG D C 1
ATOM 8238 O O . ARG D 1 9 ? 52.373 75.467 144.474 1.00 39.23 9 ARG D O 1
ATOM 8259 N N . LYS D 1 10 ? 54.032 73.990 144.115 1.00 41.51 10 LYS D N 1
ATOM 8260 C CA . LYS D 1 10 ? 55.006 75.053 143.905 1.00 41.61 10 LYS D CA 1
ATOM 8261 C C . LYS D 1 10 ? 54.676 75.856 142.654 1.00 38.60 10 LYS D C 1
ATOM 8262 O O . LYS D 1 10 ? 54.850 77.073 142.636 1.00 36.72 10 LYS D O 1
ATOM 8281 N N . ALA D 1 11 ? 54.226 75.193 141.591 1.00 36.10 11 ALA D N 1
ATOM 8282 C CA . ALA D 1 11 ? 53.873 75.930 140.375 1.00 40.00 11 ALA D CA 1
ATOM 8283 C C . ALA D 1 11 ? 52.712 76.879 140.631 1.00 38.34 11 ALA D C 1
ATOM 8284 O O . ALA D 1 11 ? 52.718 78.034 140.173 1.00 33.70 11 ALA D O 1
ATOM 8291 N N . LEU D 1 12 ? 51.713 76.419 141.386 1.00 33.60 12 LEU D N 1
ATOM 8292 C CA . LEU D 1 12 ? 50.558 77.258 141.691 1.00 34.20 12 LEU D CA 1
ATOM 8293 C C . LEU D 1 12 ? 50.940 78.403 142.622 1.00 33.02 12 LEU D C 1
ATOM 8294 O O . LEU D 1 12 ? 50.474 79.537 142.449 1.00 34.34 12 LEU D O 1
ATOM 8310 N N . ASN D 1 13 ? 51.769 78.121 143.629 1.00 33.72 13 ASN D N 1
ATOM 8311 C CA . ASN D 1 13 ? 52.235 79.168 144.533 1.00 33.80 13 ASN D CA 1
ATOM 8312 C C . ASN D 1 13 ? 53.085 80.201 143.795 1.00 34.74 13 ASN D C 1
ATOM 8313 O O . ASN D 1 13 ? 52.930 81.414 144.007 1.00 36.46 13 ASN D O 1
ATOM 8324 N N . ASP D 1 14 ? 53.980 79.739 142.912 1.00 35.92 14 ASP D N 1
ATOM 8325 C CA . ASP D 1 14 ? 54.739 80.666 142.079 1.00 38.22 14 ASP D CA 1
ATOM 8326 C C . ASP D 1 14 ? 53.800 81.546 141.256 1.00 32.51 14 ASP D C 1
ATOM 8327 O O . ASP D 1 14 ? 54.028 82.753 141.117 1.00 37.98 14 ASP D O 1
ATOM 8336 N N . GLN D 1 15 ? 52.750 80.958 140.676 1.00 32.28 15 GLN D N 1
ATOM 8337 C CA . GLN D 1 15 ? 51.828 81.770 139.886 1.00 34.12 15 GLN D CA 1
ATOM 8338 C C . GLN D 1 15 ? 51.054 82.766 140.757 1.00 38.60 15 GLN D C 1
ATOM 8339 O O . GLN D 1 15 ? 50.774 83.889 140.322 1.00 33.53 15 GLN D O 1
ATOM 8353 N N . LEU D 1 16 ? 50.662 82.370 141.971 1.00 35.15 16 LEU D N 1
ATOM 8354 C CA . LEU D 1 16 ? 50.028 83.322 142.886 1.00 35.41 16 LEU D CA 1
ATOM 8355 C C . LEU D 1 16 ? 50.932 84.533 143.092 1.00 37.18 16 LEU D C 1
ATOM 8356 O O . LEU D 1 16 ? 50.496 85.693 142.991 1.00 35.38 16 LEU D O 1
ATOM 8372 N N . ASN D 1 17 ? 52.212 84.274 143.362 1.00 35.28 17 ASN D N 1
ATOM 8373 C CA . ASN D 1 17 ? 53.165 85.373 143.525 1.00 35.94 17 ASN D CA 1
ATOM 8374 C C . ASN D 1 17 ? 53.328 86.183 142.236 1.00 38.47 17 ASN D C 1
ATOM 8375 O O . ASN D 1 17 ? 53.505 87.416 142.282 1.00 36.60 17 ASN D O 1
ATOM 8386 N N . ARG D 1 18 ? 53.265 85.518 141.079 1.00 35.66 18 ARG D N 1
ATOM 8387 C CA . ARG D 1 18 ? 53.310 86.245 139.813 1.00 37.26 18 ARG D CA 1
ATOM 8388 C C . ARG D 1 18 ? 52.113 87.182 139.677 1.00 32.39 18 ARG D C 1
ATOM 8389 O O . ARG D 1 18 ? 52.252 88.302 139.178 1.00 33.22 18 ARG D O 1
ATOM 8410 N N . GLU D 1 19 ? 50.927 86.744 140.119 1.00 32.53 19 GLU D N 1
ATOM 8411 C CA . GLU D 1 19 ? 49.743 87.593 140.017 1.00 36.11 19 GLU D CA 1
ATOM 8412 C C . GLU D 1 19 ? 49.836 88.781 140.962 1.00 36.46 19 GLU D C 1
ATOM 8413 O O . GLU D 1 19 ? 49.382 89.883 140.623 1.00 32.78 19 GLU D O 1
ATOM 8425 N N . ILE D 1 20 ? 50.440 88.583 142.136 1.00 34.10 20 ILE D N 1
ATOM 8426 C CA . ILE D 1 20 ? 50.702 89.708 143.026 1.00 41.09 20 ILE D CA 1
ATOM 8427 C C . ILE D 1 20 ? 51.613 90.719 142.336 1.00 35.09 20 ILE D C 1
ATOM 8428 O O . ILE D 1 20 ? 51.349 91.931 142.337 1.00 37.30 20 ILE D O 1
ATOM 8444 N N . TYR D 1 21 ? 52.701 90.238 141.725 1.00 32.84 21 TYR D N 1
ATOM 8445 C CA . TYR D 1 21 ? 53.549 91.176 140.999 1.00 36.44 21 TYR D CA 1
ATOM 8446 C C . TYR D 1 21 ? 52.767 91.862 139.884 1.00 33.88 21 TYR D C 1
ATOM 8447 O O . TYR D 1 21 ? 52.975 93.047 139.615 1.00 35.08 21 TYR D O 1
ATOM 8465 N N . SER D 1 22 ? 51.918 91.120 139.173 1.00 35.52 22 SER D N 1
ATOM 8466 C CA . SER D 1 22 ? 51.119 91.726 138.116 1.00 32.27 22 SER D CA 1
ATOM 8467 C C . SER D 1 22 ? 50.323 92.908 138.662 1.00 35.77 22 SER D C 1
ATOM 8468 O O . SER D 1 22 ? 50.283 93.993 138.060 1.00 32.64 22 SER D O 1
ATOM 8476 N N . SER D 1 23 ? 49.656 92.692 139.800 1.00 33.63 23 SER D N 1
ATOM 8477 C CA . SER D 1 23 ? 48.885 93.755 140.445 1.00 38.94 23 SER D CA 1
ATOM 8478 C C . SER D 1 23 ? 49.762 94.971 140.713 1.00 33.07 23 SER D C 1
ATOM 8479 O O . SER D 1 23 ? 49.371 96.117 140.439 1.00 33.39 23 SER D O 1
ATOM 8487 N N . TYR D 1 24 ? 50.969 94.721 141.230 1.00 32.91 24 TYR D N 1
ATOM 8488 C CA . TYR D 1 24 ? 51.894 95.788 141.603 1.00 32.36 24 TYR D CA 1
ATOM 8489 C C . TYR D 1 24 ? 52.401 96.531 140.374 1.00 30.54 24 TYR D C 1
ATOM 8490 O O . TYR D 1 24 ? 52.566 97.755 140.399 1.00 32.63 24 TYR D O 1
ATOM 8508 N N . LEU D 1 25 ? 52.640 95.799 139.285 1.00 35.23 25 LEU D N 1
ATOM 8509 C CA . LEU D 1 25 ? 53.057 96.399 138.025 1.00 36.68 25 LEU D CA 1
ATOM 8510 C C . LEU D 1 25 ? 51.996 97.343 137.497 1.00 38.23 25 LEU D C 1
ATOM 8511 O O . LEU D 1 25 ? 52.305 98.447 137.033 1.00 33.33 25 LEU D O 1
ATOM 8527 N N . TYR D 1 26 ? 50.738 96.904 137.518 1.00 32.93 26 TYR D N 1
ATOM 8528 C CA . TYR D 1 26 ? 49.670 97.766 137.020 1.00 32.23 26 TYR D CA 1
ATOM 8529 C C . TYR D 1 26 ? 49.486 98.976 137.932 1.00 35.07 26 TYR D C 1
ATOM 8530 O O . TYR D 1 26 ? 49.219 100.084 137.453 1.00 32.65 26 TYR D O 1
ATOM 8548 N N . LEU D 1 27 ? 49.662 98.806 139.245 1.00 34.50 27 LEU D N 1
ATOM 8549 C CA . LEU D 1 27 ? 49.679 99.988 140.110 1.00 35.11 27 LEU D CA 1
ATOM 8550 C C . LEU D 1 27 ? 50.826 100.931 139.737 1.00 33.59 27 LEU D C 1
ATOM 8551 O O . LEU D 1 27 ? 50.667 102.158 139.764 1.00 34.77 27 LEU D O 1
ATOM 8567 N N . SER D 1 28 ? 51.994 100.383 139.383 1.00 35.09 28 SER D N 1
ATOM 8568 C CA . SER D 1 28 ? 53.115 101.235 138.975 1.00 37.38 28 SER D CA 1
ATOM 8569 C C . SER D 1 28 ? 52.804 101.984 137.679 1.00 29.65 28 SER D C 1
ATOM 8570 O O . SER D 1 28 ? 53.144 103.170 137.528 1.00 34.01 28 SER D O 1
ATOM 8578 N N . MET D 1 29 ? 52.163 101.309 136.731 1.00 32.87 29 MET D N 1
ATOM 8579 C CA . MET D 1 29 ? 51.696 101.992 135.529 1.00 34.69 29 MET D CA 1
ATOM 8580 C C . MET D 1 29 ? 50.721 103.111 135.880 1.00 39.32 29 MET D C 1
ATOM 8581 O O . MET D 1 29 ? 50.718 104.175 135.241 1.00 35.02 29 MET D O 1
ATOM 8595 N N . ALA D 1 30 ? 49.869 102.882 136.882 1.00 37.31 30 ALA D N 1
ATOM 8596 C CA . ALA D 1 30 ? 49.013 103.959 137.371 1.00 36.44 30 ALA D CA 1
ATOM 8597 C C . ALA D 1 30 ? 49.846 105.126 137.896 1.00 30.06 30 ALA D C 1
ATOM 8598 O O . ALA D 1 30 ? 49.533 106.293 137.621 1.00 33.29 30 ALA D O 1
ATOM 8605 N N . THR D 1 31 ? 50.914 104.840 138.648 1.00 34.63 31 THR D N 1
ATOM 8606 C CA . THR D 1 31 ? 51.730 105.943 139.155 1.00 32.42 31 THR D CA 1
ATOM 8607 C C . THR D 1 31 ? 52.304 106.746 137.993 1.00 34.83 31 THR D C 1
ATOM 8608 O O . THR D 1 31 ? 52.422 107.976 138.074 1.00 35.96 31 THR D O 1
ATOM 8619 N N . TYR D 1 32 ? 52.633 106.063 136.894 1.00 33.67 32 TYR D N 1
ATOM 8620 C CA . TYR D 1 32 ? 53.146 106.743 135.706 1.00 31.42 32 TYR D CA 1
ATOM 8621 C C . TYR D 1 32 ? 52.070 107.604 135.043 1.00 35.95 32 TYR D C 1
ATOM 8622 O O . TYR D 1 32 ? 52.307 108.776 134.709 1.00 35.86 32 TYR D O 1
ATOM 8640 N N . PHE D 1 33 ? 50.886 107.031 134.819 1.00 40.88 33 PHE D N 1
ATOM 8641 C CA . PHE D 1 33 ? 49.822 107.779 134.157 1.00 43.06 33 PHE D CA 1
ATOM 8642 C C . PHE D 1 33 ? 49.402 108.976 135.002 1.00 37.59 33 PHE D C 1
ATOM 8643 O O . PHE D 1 33 ? 49.123 110.047 134.465 1.00 37.10 33 PHE D O 1
ATOM 8660 N N . ASP D 1 34 ? 49.335 108.811 136.327 1.00 30.81 34 ASP D N 1
ATOM 8661 C CA . ASP D 1 34 ? 49.005 109.945 137.182 1.00 36.46 34 ASP D CA 1
ATOM 8662 C C . ASP D 1 34 ? 50.105 111.006 137.141 1.00 34.17 34 ASP D C 1
ATOM 8663 O O . ASP D 1 34 ? 49.808 112.211 137.142 1.00 35.85 34 ASP D O 1
ATOM 8672 N N . ALA D 1 35 ? 51.378 110.593 137.094 1.00 36.00 35 ALA D N 1
ATOM 8673 C CA . ALA D 1 35 ? 52.447 111.582 136.951 1.00 32.66 35 ALA D CA 1
ATOM 8674 C C . ALA D 1 35 ? 52.315 112.338 135.639 1.00 42.65 35 ALA D C 1
ATOM 8675 O O . ALA D 1 35 ? 52.669 113.522 135.566 1.00 37.08 35 ALA D O 1
ATOM 8682 N N . GLU D 1 36 ? 51.838 111.668 134.587 1.00 37.35 36 GLU D N 1
ATOM 8683 C CA . GLU D 1 36 ? 51.656 112.306 133.288 1.00 41.69 36 GLU D CA 1
ATOM 8684 C C . GLU D 1 36 ? 50.325 113.038 133.167 1.00 46.52 36 GLU D C 1
ATOM 8685 O O . GLU D 1 36 ? 50.057 113.644 132.127 1.00 38.69 36 GLU D O 1
ATOM 8697 N N . GLY D 1 37 ? 49.478 112.975 134.187 1.00 39.10 37 GLY D N 1
ATOM 8698 C CA . GLY D 1 37 ? 48.226 113.703 134.169 1.00 39.10 37 GLY D CA 1
ATOM 8699 C C . GLY D 1 37 ? 47.083 113.014 133.457 1.00 42.32 37 GLY D C 1
ATOM 8700 O O . GLY D 1 37 ? 46.080 113.669 133.151 1.00 40.62 37 GLY D O 1
ATOM 8704 N N . PHE D 1 38 ? 47.184 111.709 133.203 1.00 36.43 38 PHE D N 1
ATOM 8705 C CA . PHE D 1 38 ? 46.109 110.964 132.548 1.00 36.45 38 PHE D CA 1
ATOM 8706 C C . PHE D 1 38 ? 45.379 110.147 133.614 1.00 48.68 38 PHE D C 1
ATOM 8707 O O . PHE D 1 38 ? 45.643 108.968 133.829 1.00 38.03 38 PHE D O 1
ATOM 8724 N N . LYS D 1 39 ? 44.416 110.795 134.273 1.00 39.39 39 LYS D N 1
ATOM 8725 C CA . LYS D 1 39 ? 43.747 110.182 135.415 1.00 43.32 39 LYS D CA 1
ATOM 8726 C C . LYS D 1 39 ? 42.828 109.043 134.976 1.00 40.51 39 LYS D C 1
ATOM 8727 O O . LYS D 1 39 ? 42.601 108.115 135.753 1.00 38.29 39 LYS D O 1
ATOM 8746 N N . GLY D 1 40 ? 42.346 109.062 133.731 1.00 39.07 40 GLY D N 1
ATOM 8747 C CA . GLY D 1 40 ? 41.525 107.960 133.245 1.00 43.86 40 GLY D CA 1
ATOM 8748 C C . GLY D 1 40 ? 42.335 106.704 132.974 1.00 39.32 40 GLY D C 1
ATOM 8749 O O . GLY D 1 40 ? 41.945 105.602 133.374 1.00 38.62 40 GLY D O 1
ATOM 8753 N N . PHE D 1 41 ? 43.484 106.854 132.303 1.00 40.46 41 PHE D N 1
ATOM 8754 C CA . PHE D 1 41 ? 44.389 105.717 132.147 1.00 37.69 41 PHE D CA 1
ATOM 8755 C C . PHE D 1 41 ? 44.830 105.177 133.507 1.00 31.87 41 PHE D C 1
ATOM 8756 O O . PHE D 1 41 ? 44.885 103.957 133.717 1.00 36.38 41 PHE D O 1
ATOM 8773 N N . ALA D 1 42 ? 45.144 106.074 134.449 1.00 38.11 42 ALA D N 1
ATOM 8774 C CA . ALA D 1 42 ? 45.535 105.619 135.784 1.00 34.81 42 ALA D CA 1
ATOM 8775 C C . ALA D 1 42 ? 44.400 104.854 136.464 1.00 34.82 42 ALA D C 1
ATOM 8776 O O . ALA D 1 42 ? 44.635 103.845 137.136 1.00 35.13 42 ALA D O 1
ATOM 8783 N N . HIS D 1 43 ? 43.166 105.350 136.332 1.00 39.16 43 HIS D N 1
ATOM 8784 C CA . HIS D 1 43 ? 42.013 104.654 136.894 1.00 40.37 43 HIS D CA 1
ATOM 8785 C C . HIS D 1 43 ? 41.902 103.247 136.326 1.00 34.55 43 HIS D C 1
ATOM 8786 O O . HIS D 1 43 ? 41.663 102.279 137.066 1.00 38.14 43 HIS D O 1
ATOM 8800 N N . TRP D 1 44 ? 42.047 103.124 135.003 1.00 34.03 44 TRP D N 1
ATOM 8801 C CA . TRP D 1 44 ? 42.004 101.813 134.362 1.00 32.44 44 TRP D CA 1
ATOM 8802 C C . TRP D 1 44 ? 43.048 100.891 134.973 1.00 34.04 44 TRP D C 1
ATOM 8803 O O . TRP D 1 44 ? 42.770 99.720 135.251 1.00 38.50 44 TRP D O 1
ATOM 8824 N N . MET D 1 45 ? 44.254 101.413 135.209 1.00 33.15 45 MET D N 1
ATOM 8825 C CA . MET D 1 45 ? 45.325 100.583 135.762 1.00 29.73 45 MET D CA 1
ATOM 8826 C C . MET D 1 45 ? 45.072 100.205 137.227 1.00 36.14 45 MET D C 1
ATOM 8827 O O . MET D 1 45 ? 45.444 99.107 137.663 1.00 35.34 45 MET D O 1
ATOM 8841 N N . LYS D 1 46 ? 44.476 101.102 138.015 1.00 34.19 46 LYS D N 1
ATOM 8842 C CA . LYS D 1 46 ? 44.118 100.746 139.392 1.00 37.97 46 LYS D CA 1
ATOM 8843 C C . LYS D 1 46 ? 43.056 99.639 139.422 1.00 35.41 46 LYS D C 1
ATOM 8844 O O . LYS D 1 46 ? 43.135 98.693 140.229 1.00 36.45 46 LYS D O 1
ATOM 8863 N N . LYS D 1 47 ? 42.053 99.740 138.540 1.00 34.48 47 LYS D N 1
ATOM 8864 C CA . LYS D 1 47 ? 41.066 98.668 138.412 1.00 32.45 47 LYS D CA 1
ATOM 8865 C C . LYS D 1 47 ? 41.723 97.360 137.984 1.00 38.07 47 LYS D C 1
ATOM 8866 O O . LYS D 1 47 ? 41.386 96.282 138.502 1.00 35.04 47 LYS D O 1
ATOM 8885 N N . GLN D 1 48 ? 42.685 97.434 137.056 1.00 36.11 48 GLN D N 1
ATOM 8886 C CA . GLN D 1 48 ? 43.380 96.222 136.637 1.00 34.34 48 GLN D CA 1
ATOM 8887 C C . GLN D 1 48 ? 44.159 95.608 137.797 1.00 32.58 48 GLN D C 1
ATOM 8888 O O . GLN D 1 48 ? 44.194 94.381 137.951 1.00 34.80 48 GLN D O 1
ATOM 8902 N N . ALA D 1 49 ? 44.808 96.442 138.614 1.00 32.60 49 ALA D N 1
ATOM 8903 C CA . ALA D 1 49 ? 45.531 95.931 139.776 1.00 31.50 49 ALA D CA 1
ATOM 8904 C C . ALA D 1 49 ? 44.604 95.156 140.709 1.00 32.08 49 ALA D C 1
ATOM 8905 O O . ALA D 1 49 ? 44.940 94.053 141.179 1.00 31.21 49 ALA D O 1
ATOM 8912 N N . GLN D 1 50 ? 43.423 95.713 140.986 1.00 39.12 50 GLN D N 1
ATOM 8913 C CA . GLN D 1 50 ? 42.474 94.984 141.832 1.00 40.38 50 GLN D CA 1
ATOM 8914 C C . GLN D 1 50 ? 42.041 93.662 141.182 1.00 31.77 50 GLN D C 1
ATOM 8915 O O . GLN D 1 50 ? 41.940 92.617 141.859 1.00 37.02 50 GLN D O 1
ATOM 8929 N N . GLU D 1 51 ? 41.808 93.669 139.862 1.00 35.12 51 GLU D N 1
ATOM 8930 C CA . GLU D 1 51 ? 41.450 92.419 139.178 1.00 33.20 51 GLU D CA 1
ATOM 8931 C C . GLU D 1 51 ? 42.546 91.356 139.328 1.00 36.11 51 GLU D C 1
ATOM 8932 O O . GLU D 1 51 ? 42.258 90.159 139.522 1.00 36.45 51 GLU D O 1
ATOM 8944 N N . GLU D 1 52 ? 43.814 91.769 139.219 1.00 34.80 52 GLU D N 1
ATOM 8945 C CA . GLU D 1 52 ? 44.903 90.810 139.390 1.00 33.79 52 GLU D CA 1
ATOM 8946 C C . GLU D 1 52 ? 44.906 90.234 140.803 1.00 34.62 52 GLU D C 1
ATOM 8947 O O . GLU D 1 52 ? 45.243 89.061 141.005 1.00 38.70 52 GLU D O 1
ATOM 8959 N N . LEU D 1 53 ? 44.558 91.049 141.805 1.00 33.72 53 LEU D N 1
ATOM 8960 C CA . LEU D 1 53 ? 44.460 90.479 143.148 1.00 33.88 53 LEU D CA 1
ATOM 8961 C C . LEU D 1 53 ? 43.367 89.408 143.225 1.00 31.94 53 LEU D C 1
ATOM 8962 O O . LEU D 1 53 ? 43.524 88.403 143.941 1.00 34.55 53 LEU D O 1
ATOM 8978 N N . THR D 1 54 ? 42.255 89.593 142.506 1.00 33.68 54 THR D N 1
ATOM 8979 C CA . THR D 1 54 ? 41.239 88.527 142.508 1.00 32.49 54 THR D CA 1
ATOM 8980 C C . THR D 1 54 ? 41.794 87.239 141.886 1.00 32.55 54 THR D C 1
ATOM 8981 O O . THR D 1 54 ? 41.489 86.123 142.344 1.00 34.13 54 THR D O 1
ATOM 8992 N N . HIS D 1 55 ? 42.642 87.376 140.864 1.00 34.82 55 HIS D N 1
ATOM 8993 C CA . HIS D 1 55 ? 43.319 86.201 140.304 1.00 30.34 55 HIS D CA 1
ATOM 8994 C C . HIS D 1 55 ? 44.203 85.508 141.347 1.00 32.62 55 HIS D C 1
ATOM 8995 O O . HIS D 1 55 ? 44.159 84.270 141.525 1.00 34.80 55 HIS D O 1
ATOM 9009 N N . ALA D 1 56 ? 45.033 86.298 142.030 1.00 35.65 56 ALA D N 1
ATOM 9010 C CA . ALA D 1 56 ? 45.892 85.736 143.064 1.00 32.17 56 ALA D CA 1
ATOM 9011 C C . ALA D 1 56 ? 45.065 84.967 144.092 1.00 30.72 56 ALA D C 1
ATOM 9012 O O . ALA D 1 56 ? 45.441 83.861 144.505 1.00 33.27 56 ALA D O 1
ATOM 9019 N N . MET D 1 57 ? 43.935 85.536 144.523 1.00 30.95 57 MET D N 1
ATOM 9020 C CA . MET D 1 57 ? 43.139 84.880 145.559 1.00 31.27 57 MET D CA 1
ATOM 9021 C C . MET D 1 57 ? 42.422 83.638 145.042 1.00 37.65 57 MET D C 1
ATOM 9022 O O . MET D 1 57 ? 42.131 82.729 145.839 1.00 33.60 57 MET D O 1
ATOM 9036 N N . LYS D 1 58 ? 42.155 83.554 143.734 1.00 34.29 58 LYS D N 1
ATOM 9037 C CA . LYS D 1 58 ? 41.613 82.297 143.206 1.00 33.48 58 LYS D CA 1
ATOM 9038 C C . LYS D 1 58 ? 42.644 81.177 143.317 1.00 36.31 58 LYS D C 1
ATOM 9039 O O . LYS D 1 58 ? 42.313 80.052 143.748 1.00 33.38 58 LYS D O 1
ATOM 9058 N N . PHE D 1 59 ? 43.914 81.490 143.005 1.00 34.96 59 PHE D N 1
ATOM 9059 C CA . PHE D 1 59 ? 44.987 80.512 143.232 1.00 35.46 59 PHE D CA 1
ATOM 9060 C C . PHE D 1 59 ? 45.095 80.150 144.719 1.00 36.45 59 PHE D C 1
ATOM 9061 O O . PHE D 1 59 ? 45.221 78.971 145.082 1.00 33.50 59 PHE D O 1
ATOM 9078 N N . TYR D 1 60 ? 45.052 81.165 145.590 1.00 34.11 60 TYR D N 1
ATOM 9079 C CA . TYR D 1 60 ? 45.102 80.973 147.039 1.00 32.41 60 TYR D CA 1
ATOM 9080 C C . TYR D 1 60 ? 44.081 79.944 147.516 1.00 34.51 60 TYR D C 1
ATOM 9081 O O . TYR D 1 60 ? 44.422 78.946 148.187 1.00 36.94 60 TYR D O 1
ATOM 9099 N N . GLU D 1 61 ? 42.820 80.168 147.166 1.00 32.79 61 GLU D N 1
ATOM 9100 C CA . GLU D 1 61 ? 41.774 79.316 147.710 1.00 36.03 61 GLU D CA 1
ATOM 9101 C C . GLU D 1 61 ? 41.863 77.914 147.118 1.00 38.56 61 GLU D C 1
ATOM 9102 O O . GLU D 1 61 ? 41.593 76.931 147.824 1.00 36.70 61 GLU D O 1
ATOM 9114 N N . TYR D 1 62 ? 42.291 77.788 145.856 1.00 34.50 62 TYR D N 1
ATOM 9115 C CA . TYR D 1 62 ? 42.448 76.448 145.297 1.00 32.71 62 TYR D CA 1
ATOM 9116 C C . TYR D 1 62 ? 43.567 75.683 146.002 1.00 33.43 62 TYR D C 1
ATOM 9117 O O . TYR D 1 62 ? 43.423 74.490 146.309 1.00 36.65 62 TYR D O 1
ATOM 9135 N N . ILE D 1 63 ? 44.691 76.348 146.266 1.00 36.70 63 ILE D N 1
ATOM 9136 C CA . ILE D 1 63 ? 45.791 75.686 146.959 1.00 36.80 63 ILE D CA 1
ATOM 9137 C C . ILE D 1 63 ? 45.305 75.132 148.290 1.00 37.18 63 ILE D C 1
ATOM 9138 O O . ILE D 1 63 ? 45.580 73.975 148.641 1.00 38.34 63 ILE D O 1
ATOM 9154 N N . TYR D 1 64 ? 44.554 75.938 149.043 1.00 35.08 64 TYR D N 1
ATOM 9155 C CA . TYR D 1 64 ? 44.072 75.436 150.327 1.00 35.39 64 TYR D CA 1
ATOM 9156 C C . TYR D 1 64 ? 43.031 74.332 150.151 1.00 37.13 64 TYR D C 1
ATOM 9157 O O . TYR D 1 64 ? 43.004 73.371 150.936 1.00 36.08 64 TYR D O 1
ATOM 9175 N N . ALA D 1 65 ? 42.193 74.430 149.115 1.00 36.88 65 ALA D N 1
ATOM 9176 C CA . ALA D 1 65 ? 41.167 73.414 148.886 1.00 37.33 65 ALA D CA 1
ATOM 9177 C C . ALA D 1 65 ? 41.782 72.045 148.625 1.00 37.50 65 ALA D C 1
ATOM 9178 O O . ALA D 1 65 ? 41.156 71.017 148.916 1.00 36.88 65 ALA D O 1
ATOM 9185 N N . ARG D 1 66 ? 42.999 72.007 148.082 1.00 33.87 66 ARG D N 1
ATOM 9186 C CA . ARG D 1 66 ? 43.710 70.760 147.827 1.00 42.81 66 ARG D CA 1
ATOM 9187 C C . ARG D 1 66 ? 44.694 70.409 148.939 1.00 45.81 66 ARG D C 1
ATOM 9188 O O . ARG D 1 66 ? 45.576 69.572 148.732 1.00 39.86 66 ARG D O 1
ATOM 9209 N N . GLY D 1 67 ? 44.568 71.033 150.107 1.00 40.80 67 GLY D N 1
ATOM 9210 C CA . GLY D 1 67 ? 45.377 70.666 151.251 1.00 37.85 67 GLY D CA 1
ATOM 9211 C C . GLY D 1 67 ? 46.765 71.257 151.258 1.00 38.80 67 GLY D C 1
ATOM 9212 O O . GLY D 1 67 ? 47.592 70.862 152.091 1.00 40.42 67 GLY D O 1
ATOM 9216 N N . GLY D 1 68 ? 47.057 72.183 150.351 1.00 32.45 68 GLY D N 1
ATOM 9217 C CA . GLY D 1 68 ? 48.339 72.844 150.330 1.00 40.17 68 GLY D CA 1
ATOM 9218 C C . GLY D 1 68 ? 48.342 74.121 151.147 1.00 43.58 68 GLY D C 1
ATOM 9219 O O . GLY D 1 68 ? 47.353 74.513 151.766 1.00 38.77 68 GLY D O 1
ATOM 9223 N N . ARG D 1 69 ? 49.485 74.787 151.119 1.00 36.65 69 ARG D N 1
ATOM 9224 C CA . ARG D 1 69 ? 49.685 76.031 151.835 1.00 43.66 69 ARG D CA 1
ATOM 9225 C C . ARG D 1 69 ? 50.311 77.051 150.900 1.00 38.14 69 ARG D C 1
ATOM 9226 O O . ARG D 1 69 ? 51.057 76.697 149.983 1.00 44.15 69 ARG D O 1
ATOM 9247 N N . VAL D 1 70 ? 50.024 78.322 151.162 1.00 35.50 70 VAL D N 1
ATOM 9248 C CA . VAL D 1 70 ? 50.552 79.433 150.375 1.00 32.21 70 VAL D CA 1
ATOM 9249 C C . VAL D 1 70 ? 51.729 80.033 151.133 1.00 35.25 70 VAL D C 1
ATOM 9250 O O . VAL D 1 70 ? 51.648 80.236 152.349 1.00 33.62 70 VAL D O 1
ATOM 9263 N N . GLU D 1 71 ? 52.822 80.322 150.427 1.00 36.32 71 GLU D N 1
ATOM 9264 C CA . GLU D 1 71 ? 53.950 81.054 150.996 1.00 35.20 71 GLU D CA 1
ATOM 9265 C C . GLU D 1 71 ? 54.197 82.285 150.133 1.00 41.14 71 GLU D C 1
ATOM 9266 O O . GLU D 1 71 ? 54.532 82.165 148.949 1.00 37.96 71 GLU D O 1
ATOM 9278 N N . LEU D 1 72 ? 54.015 83.462 150.716 1.00 38.22 72 LEU D N 1
ATOM 9279 C CA . LEU D 1 72 ? 54.237 84.702 149.987 1.00 36.26 72 LEU D CA 1
ATOM 9280 C C . LEU D 1 72 ? 55.724 85.013 149.912 1.00 44.33 72 LEU D C 1
ATOM 9281 O O . LEU D 1 72 ? 56.444 84.908 150.907 1.00 43.00 72 LEU D O 1
ATOM 9297 N N . GLU D 1 73 ? 56.186 85.402 148.730 1.00 37.75 73 GLU D N 1
ATOM 9298 C CA . GLU D 1 73 ? 57.603 85.691 148.508 1.00 40.80 73 GLU D CA 1
ATOM 9299 C C . GLU D 1 73 ? 57.801 87.195 148.308 1.00 39.14 73 GLU D C 1
ATOM 9300 O O . GLU D 1 73 ? 56.842 87.941 148.141 1.00 36.27 73 GLU D O 1
ATOM 9312 N N . ALA D 1 74 ? 59.048 87.636 148.297 1.00 44.83 74 ALA D N 1
ATOM 9313 C CA . ALA D 1 74 ? 59.399 89.051 148.093 1.00 39.37 74 ALA D CA 1
ATOM 9314 C C . ALA D 1 74 ? 58.824 89.491 146.750 1.00 43.75 74 ALA D C 1
ATOM 9315 O O . ALA D 1 74 ? 58.798 88.687 145.862 1.00 36.00 74 ALA D O 1
ATOM 9322 N N . ILE D 1 75 ? 58.408 90.744 146.630 1.00 36.28 75 ILE D N 1
ATOM 9323 C CA . ILE D 1 75 ? 57.889 91.294 145.351 1.00 49.16 75 ILE D CA 1
ATOM 9324 C C . ILE D 1 75 ? 58.969 92.199 144.760 1.00 38.47 75 ILE D C 1
ATOM 9325 O O . ILE D 1 75 ? 59.367 93.118 145.441 1.00 45.97 75 ILE D O 1
ATOM 9341 N N . GLU D 1 76 ? 59.380 91.962 143.520 1.00 46.62 76 GLU D N 1
ATOM 9342 C CA . GLU D 1 76 ? 60.423 92.753 142.851 1.00 40.47 76 GLU D CA 1
ATOM 9343 C C . GLU D 1 76 ? 59.877 94.133 142.541 1.00 38.33 76 GLU D C 1
ATOM 9344 O O . GLU D 1 76 ? 58.700 94.277 142.329 1.00 38.83 76 GLU D O 1
ATOM 9356 N N . LYS D 1 77 ? 60.746 95.113 142.576 1.00 39.97 77 LYS D N 1
ATOM 9357 C CA . LYS D 1 77 ? 60.389 96.471 142.230 1.00 41.70 77 LYS D CA 1
ATOM 9358 C C . LYS D 1 77 ? 59.976 96.528 140.770 1.00 48.04 77 LYS D C 1
ATOM 9359 O O . LYS D 1 77 ? 60.764 96.132 139.902 1.00 38.48 77 LYS D O 1
ATOM 9378 N N . PRO D 1 78 ? 58.782 97.015 140.446 1.00 38.51 78 PRO D N 1
ATOM 9379 C CA . PRO D 1 78 ? 58.399 97.145 139.035 1.00 38.74 78 PRO D CA 1
ATOM 9380 C C . PRO D 1 78 ? 59.051 98.364 138.410 1.00 37.08 78 PRO D C 1
ATOM 9381 O O . PRO D 1 78 ? 59.490 99.283 139.123 1.00 42.31 78 PRO D O 1
ATOM 9392 N N . PRO D 1 79 ? 59.135 98.414 137.078 1.00 42.71 79 PRO D N 1
ATOM 9393 C CA . PRO D 1 79 ? 59.494 99.678 136.430 1.00 41.71 79 PRO D CA 1
ATOM 9394 C C . PRO D 1 79 ? 58.507 100.753 136.854 1.00 38.11 79 PRO D C 1
ATOM 9395 O O . PRO D 1 79 ? 57.340 100.470 137.156 1.00 37.94 79 PRO D O 1
ATOM 9406 N N . SER D 1 80 ? 58.983 102.000 136.852 1.00 40.68 80 SER D N 1
ATOM 9407 C CA . SER D 1 80 ? 58.186 103.142 137.270 1.00 46.60 80 SER D CA 1
ATOM 9408 C C . SER D 1 80 ? 57.899 104.114 136.132 1.00 40.01 80 SER D C 1
ATOM 9409 O O . SER D 1 80 ? 57.056 105.008 136.295 1.00 50.18 80 SER D O 1
ATOM 9417 N N . ASN D 1 81 ? 58.570 103.963 134.993 1.00 40.06 81 ASN D N 1
ATOM 9418 C CA A ASN D 1 81 ? 58.420 104.894 133.889 0.58 43.10 81 ASN D CA 1
ATOM 9419 C CA B ASN D 1 81 ? 58.496 104.903 133.882 0.42 42.20 81 ASN D CA 1
ATOM 9420 C C . ASN D 1 81 ? 58.353 104.135 132.576 1.00 41.10 81 ASN D C 1
ATOM 9421 O O . ASN D 1 81 ? 58.920 103.046 132.424 1.00 40.27 81 ASN D O 1
ATOM 9442 N N . TRP D 1 82 ? 57.615 104.721 131.628 1.00 46.47 82 TRP D N 1
ATOM 9443 C CA . TRP D 1 82 ? 57.502 104.230 130.261 1.00 42.33 82 TRP D CA 1
ATOM 9444 C C . TRP D 1 82 ? 57.708 105.405 129.312 1.00 40.45 82 TRP D C 1
ATOM 9445 O O . TRP D 1 82 ? 57.570 106.568 129.697 1.00 42.79 82 TRP D O 1
ATOM 9466 N N . ASN D 1 83 ? 58.058 105.088 128.063 1.00 46.59 83 ASN D N 1
ATOM 9467 C CA . ASN D 1 83 ? 58.392 106.109 127.073 1.00 54.63 83 ASN D CA 1
ATOM 9468 C C . ASN D 1 83 ? 57.157 106.681 126.392 1.00 55.31 83 ASN D C 1
ATOM 9469 O O . ASN D 1 83 ? 57.234 107.167 125.259 1.00 88.54 83 ASN D O 1
ATOM 9480 N N . GLY D 1 84 ? 56.016 106.580 127.058 1.00 52.73 84 GLY D N 1
ATOM 9481 C CA . GLY D 1 84 ? 54.762 107.043 126.506 1.00 49.43 84 GLY D CA 1
ATOM 9482 C C . GLY D 1 84 ? 53.623 106.084 126.796 1.00 50.32 84 GLY D C 1
ATOM 9483 O O . GLY D 1 84 ? 53.822 104.982 127.313 1.00 39.84 84 GLY D O 1
ATOM 9487 N N . ILE D 1 85 ? 52.410 106.505 126.446 1.00 39.42 85 ILE D N 1
ATOM 9488 C CA . ILE D 1 85 ? 51.221 105.710 126.744 1.00 35.79 85 ILE D CA 1
ATOM 9489 C C . ILE D 1 85 ? 51.292 104.370 126.026 1.00 38.30 85 ILE D C 1
ATOM 9490 O O . ILE D 1 85 ? 51.035 103.304 126.614 1.00 38.64 85 ILE D O 1
ATOM 9506 N N . LYS D 1 86 ? 51.658 104.405 124.746 1.00 37.29 86 LYS D N 1
ATOM 9507 C CA . LYS D 1 86 ? 51.717 103.184 123.958 1.00 46.22 86 LYS D CA 1
ATOM 9508 C C . LYS D 1 86 ? 52.771 102.242 124.509 1.00 43.22 86 LYS D C 1
ATOM 9509 O O . LYS D 1 86 ? 52.559 101.024 124.554 1.00 42.52 86 LYS D O 1
ATOM 9528 N N . ASP D 1 87 ? 53.901 102.791 124.960 1.00 38.66 87 ASP D N 1
ATOM 9529 C CA . ASP D 1 87 ? 54.953 101.958 125.532 1.00 31.70 87 ASP D CA 1
ATOM 9530 C C . ASP D 1 87 ? 54.451 101.224 126.772 1.00 39.58 87 ASP D C 1
ATOM 9531 O O . ASP D 1 87 ? 54.726 100.031 126.954 1.00 40.80 87 ASP D O 1
ATOM 9540 N N . ALA D 1 88 ? 53.669 101.910 127.610 1.00 36.32 88 ALA D N 1
ATOM 9541 C CA . ALA D 1 88 ? 53.110 101.274 128.798 1.00 42.03 88 ALA D CA 1
ATOM 9542 C C . ALA D 1 88 ? 52.146 100.151 128.427 1.00 43.24 88 ALA D C 1
ATOM 9543 O O . ALA D 1 88 ? 52.199 99.052 128.994 1.00 40.19 88 ALA D O 1
ATOM 9550 N N . PHE D 1 89 ? 51.246 100.399 127.477 1.00 36.20 89 PHE D N 1
ATOM 9551 C CA . PHE D 1 89 ? 50.301 99.332 127.129 1.00 45.88 89 PHE D CA 1
ATOM 9552 C C . PHE D 1 89 ? 50.972 98.180 126.381 1.00 39.84 89 PHE D C 1
ATOM 9553 O O . PHE D 1 89 ? 50.560 97.023 126.530 1.00 40.51 89 PHE D O 1
ATOM 9570 N N . GLU D 1 90 ? 52.020 98.456 125.608 1.00 36.33 90 GLU D N 1
ATOM 9571 C CA . GLU D 1 90 ? 52.782 97.370 125.004 1.00 42.10 90 GLU D CA 1
ATOM 9572 C C . GLU D 1 90 ? 53.446 96.520 126.077 1.00 43.63 90 GLU D C 1
ATOM 9573 O O . GLU D 1 90 ? 53.493 95.289 125.965 1.00 39.48 90 GLU D O 1
ATOM 9585 N N . ALA D 1 91 ? 53.978 97.166 127.122 1.00 37.67 91 ALA D N 1
ATOM 9586 C CA . ALA D 1 91 ? 54.542 96.417 128.240 1.00 40.77 91 ALA D CA 1
ATOM 9587 C C . ALA D 1 91 ? 53.471 95.587 128.933 1.00 38.51 91 ALA D C 1
ATOM 9588 O O . ALA D 1 91 ? 53.723 94.450 129.341 1.00 36.20 91 ALA D O 1
ATOM 9595 N N . ALA D 1 92 ? 52.268 96.140 129.077 1.00 38.44 92 ALA D N 1
ATOM 9596 C CA . ALA D 1 92 ? 51.173 95.379 129.671 1.00 37.96 92 ALA D CA 1
ATOM 9597 C C . ALA D 1 92 ? 50.831 94.150 128.829 1.00 34.71 92 ALA D C 1
ATOM 9598 O O . ALA D 1 92 ? 50.614 93.056 129.367 1.00 36.49 92 ALA D O 1
ATOM 9605 N N . LEU D 1 93 ? 50.765 94.313 127.506 1.00 38.02 93 LEU D N 1
ATOM 9606 C CA . LEU D 1 93 ? 50.453 93.178 126.638 1.00 43.16 93 LEU D CA 1
ATOM 9607 C C . LEU D 1 93 ? 51.526 92.102 126.745 1.00 34.69 93 LEU D C 1
ATOM 9608 O O . LEU D 1 93 ? 51.218 90.907 126.856 1.00 39.54 93 LEU D O 1
ATOM 9624 N N . LYS D 1 94 ? 52.797 92.510 126.700 1.00 40.50 94 LYS D N 1
ATOM 9625 C CA . LYS D 1 94 ? 53.887 91.550 126.818 1.00 46.39 94 LYS D CA 1
ATOM 9626 C C . LYS D 1 94 ? 53.823 90.825 128.155 1.00 39.77 94 LYS D C 1
ATOM 9627 O O . LYS D 1 94 ? 54.038 89.605 128.230 1.00 37.99 94 LYS D O 1
ATOM 9646 N N . HIS D 1 95 ? 53.460 91.549 129.215 1.00 34.12 95 HIS D N 1
ATOM 9647 C CA . HIS D 1 95 ? 53.327 90.917 130.518 1.00 35.82 95 HIS D CA 1
ATOM 9648 C C . HIS D 1 95 ? 52.202 89.889 130.525 1.00 39.42 95 HIS D C 1
ATOM 9649 O O . HIS D 1 95 ? 52.356 88.781 131.054 1.00 40.31 95 HIS D O 1
ATOM 9663 N N . GLU D 1 96 ? 51.050 90.245 129.969 1.00 34.85 96 GLU D N 1
ATOM 9664 C CA . GLU D 1 96 ? 49.918 89.325 130.003 1.00 36.71 96 GLU D CA 1
ATOM 9665 C C . GLU D 1 96 ? 50.189 88.087 129.158 1.00 40.50 96 GLU D C 1
ATOM 9666 O O . GLU D 1 96 ? 49.765 86.984 129.517 1.00 35.62 96 GLU D O 1
ATOM 9678 N N . GLU D 1 97 ? 50.897 88.243 128.035 1.00 44.21 97 GLU D N 1
ATOM 9679 C CA . GLU D 1 97 ? 51.266 87.073 127.235 1.00 42.53 97 GLU D CA 1
ATOM 9680 C C . GLU D 1 97 ? 52.242 86.181 128.004 1.00 39.44 97 GLU D C 1
ATOM 9681 O O . GLU D 1 97 ? 52.152 84.944 127.942 1.00 38.60 97 GLU D O 1
ATOM 9693 N N . PHE D 1 98 ? 53.141 86.792 128.782 1.00 38.77 98 PHE D N 1
ATOM 9694 C CA . PHE D 1 98 ? 54.014 86.015 129.661 1.00 42.62 98 PHE D CA 1
ATOM 9695 C C . PHE D 1 98 ? 53.210 85.263 130.724 1.00 38.67 98 PHE D C 1
ATOM 9696 O O . PHE D 1 98 ? 53.496 84.095 131.024 1.00 40.90 98 PHE D O 1
ATOM 9713 N N . VAL D 1 99 ? 52.184 85.914 131.281 1.00 41.82 99 VAL D N 1
ATOM 9714 C CA . VAL D 1 99 ? 51.319 85.277 132.278 1.00 43.80 99 VAL D CA 1
ATOM 9715 C C . VAL D 1 99 ? 50.572 84.100 131.662 1.00 35.28 99 VAL D C 1
ATOM 9716 O O . VAL D 1 99 ? 50.426 83.035 132.284 1.00 37.72 99 VAL D O 1
ATOM 9729 N N . THR D 1 100 ? 50.080 84.280 130.438 1.00 36.82 100 THR D N 1
ATOM 9730 C CA . THR D 1 100 ? 49.397 83.197 129.741 1.00 35.79 100 THR D CA 1
ATOM 9731 C C . THR D 1 100 ? 50.322 81.999 129.550 1.00 31.97 100 THR D C 1
ATOM 9732 O O . THR D 1 100 ? 49.927 80.853 129.788 1.00 34.52 100 THR D O 1
ATOM 9743 N N . GLN D 1 101 ? 51.560 82.239 129.107 1.00 36.39 101 GLN D N 1
ATOM 9744 C CA . GLN D 1 101 ? 52.476 81.114 128.944 1.00 40.88 101 GLN D CA 1
ATOM 9745 C C . GLN D 1 101 ? 52.761 80.447 130.287 1.00 42.35 101 GLN D C 1
ATOM 9746 O O . GLN D 1 101 ? 52.892 79.220 130.362 1.00 35.71 101 GLN D O 1
ATOM 9760 N N . SER D 1 102 ? 52.860 81.237 131.362 1.00 36.31 102 SER D N 1
ATOM 9761 C CA . SER D 1 102 ? 53.081 80.652 132.685 1.00 40.03 102 SER D CA 1
ATOM 9762 C C . SER D 1 102 ? 51.939 79.721 133.081 1.00 36.61 102 SER D C 1
ATOM 9763 O O . SER D 1 102 ? 52.163 78.601 133.581 1.00 38.80 102 SER D O 1
ATOM 9771 N N . ILE D 1 103 ? 50.705 80.168 132.849 1.00 36.83 103 ILE D N 1
ATOM 9772 C CA . ILE D 1 103 ? 49.536 79.340 133.137 1.00 50.62 103 ILE D CA 1
ATOM 9773 C C . ILE D 1 103 ? 49.563 78.072 132.286 1.00 34.78 103 ILE D C 1
ATOM 9774 O O . ILE D 1 103 ? 49.305 76.965 132.777 1.00 34.42 103 ILE D O 1
ATOM 9790 N N . TYR D 1 104 ? 49.868 78.218 130.994 1.00 34.93 104 TYR D N 1
ATOM 9791 C CA . TYR D 1 104 ? 50.013 77.056 130.116 1.00 32.33 104 TYR D CA 1
ATOM 9792 C C . TYR D 1 104 ? 51.011 76.052 130.675 1.00 34.01 104 TYR D C 1
ATOM 9793 O O . TYR D 1 104 ? 50.811 74.837 130.568 1.00 34.59 104 TYR D O 1
ATOM 9811 N N . ASN D 1 105 ? 52.130 76.545 131.217 1.00 34.16 105 ASN D N 1
ATOM 9812 C CA . ASN D 1 105 ? 53.144 75.637 131.747 1.00 38.03 105 ASN D CA 1
ATOM 9813 C C . ASN D 1 105 ? 52.597 74.868 132.936 1.00 40.70 105 ASN D C 1
ATOM 9814 O O . ASN D 1 105 ? 52.842 73.659 133.070 1.00 38.26 105 ASN D O 1
ATOM 9825 N N . ILE D 1 106 ? 51.812 75.536 133.788 1.00 34.19 106 ILE D N 1
ATOM 9826 C CA . ILE D 1 106 ? 51.199 74.797 134.896 1.00 38.45 106 ILE D CA 1
ATOM 9827 C C . ILE D 1 106 ? 50.247 73.732 134.356 1.00 38.85 106 ILE D C 1
ATOM 9828 O O . ILE D 1 106 ? 50.192 72.601 134.857 1.00 35.80 106 ILE D O 1
ATOM 9844 N N . LEU D 1 107 ? 49.434 74.103 133.369 1.00 34.16 107 LEU D N 1
ATOM 9845 C CA . LEU D 1 107 ? 48.453 73.169 132.821 1.00 33.85 107 LEU D CA 1
ATOM 9846 C C . LEU D 1 107 ? 49.132 71.937 132.253 1.00 37.42 107 LEU D C 1
ATOM 9847 O O . LEU D 1 107 ? 48.670 70.802 132.456 1.00 40.47 107 LEU D O 1
ATOM 9863 N N . GLU D 1 108 ? 50.237 72.143 131.542 1.00 38.70 108 GLU D N 1
ATOM 9864 C CA . GLU D 1 108 ? 50.946 71.034 130.940 1.00 34.07 108 GLU D CA 1
ATOM 9865 C C . GLU D 1 108 ? 51.595 70.155 132.006 1.00 37.49 108 GLU D C 1
ATOM 9866 O O . GLU D 1 108 ? 51.557 68.919 131.905 1.00 39.69 108 GLU D O 1
ATOM 9878 N N . LEU D 1 109 ? 52.120 70.772 133.068 1.00 36.45 109 LEU D N 1
ATOM 9879 C CA . LEU D 1 109 ? 52.668 69.988 134.174 1.00 43.17 109 LEU D CA 1
ATOM 9880 C C . LEU D 1 109 ? 51.585 69.140 134.839 1.00 36.90 109 LEU D C 1
ATOM 9881 O O . LEU D 1 109 ? 51.766 67.935 135.069 1.00 40.07 109 LEU D O 1
ATOM 9897 N N . ALA D 1 110 ? 50.454 69.758 135.170 1.00 31.16 110 ALA D N 1
ATOM 9898 C CA . ALA D 1 110 ? 49.374 69.031 135.827 1.00 33.59 110 ALA D CA 1
ATOM 9899 C C . ALA D 1 110 ? 48.843 67.909 134.943 1.00 41.86 110 ALA D C 1
ATOM 9900 O O . ALA D 1 110 ? 48.542 66.813 135.433 1.00 40.52 110 ALA D O 1
ATOM 9907 N N . SER D 1 111 ? 48.763 68.142 133.630 1.00 40.22 111 SER D N 1
ATOM 9908 C CA . SER D 1 111 ? 48.309 67.094 132.725 1.00 42.65 111 SER D CA 1
ATOM 9909 C C . SER D 1 111 ? 49.298 65.940 132.694 1.00 37.66 111 SER D C 1
ATOM 9910 O O . SER D 1 111 ? 48.899 64.768 132.683 1.00 40.14 111 SER D O 1
ATOM 9918 N N . GLU D 1 112 ? 50.597 66.246 132.690 1.00 39.10 112 GLU D N 1
ATOM 9919 C CA . GLU D 1 112 ? 51.589 65.177 132.744 1.00 42.13 112 GLU D CA 1
ATOM 9920 C C . GLU D 1 112 ? 51.406 64.317 133.994 1.00 44.52 112 GLU D C 1
ATOM 9921 O O . GLU D 1 112 ? 51.638 63.102 133.963 1.00 42.08 112 GLU D O 1
ATOM 9933 N N . GLU D 1 113 ? 51.013 64.929 135.108 1.00 43.37 113 GLU D N 1
ATOM 9934 C CA . GLU D 1 113 ? 50.823 64.210 136.362 1.00 47.62 113 GLU D CA 1
ATOM 9935 C C . GLU D 1 113 ? 49.423 63.613 136.493 1.00 42.43 113 GLU D C 1
ATOM 9936 O O . GLU D 1 113 ? 49.128 62.962 137.501 1.00 40.93 113 GLU D O 1
ATOM 9948 N N . LYS D 1 114 ? 48.570 63.792 135.489 1.00 37.89 114 LYS D N 1
ATOM 9949 C CA . LYS D 1 114 ? 47.165 63.362 135.534 1.00 39.32 114 LYS D CA 1
ATOM 9950 C C . LYS D 1 114 ? 46.440 63.955 136.739 1.00 40.87 114 LYS D C 1
ATOM 9951 O O . LYS D 1 114 ? 45.559 63.327 137.342 1.00 39.24 114 LYS D O 1
ATOM 9970 N N . ASP D 1 115 ? 46.786 65.202 137.061 1.00 38.69 115 ASP D N 1
ATOM 9971 C CA . ASP D 1 115 ? 46.104 65.976 138.095 1.00 44.91 115 ASP D CA 1
ATOM 9972 C C . ASP D 1 115 ? 44.948 66.701 137.412 1.00 50.16 115 ASP D C 1
ATOM 9973 O O . ASP D 1 115 ? 45.021 67.880 137.059 1.00 36.73 115 ASP D O 1
ATOM 9982 N N . HIS D 1 116 ? 43.867 65.951 137.194 1.00 35.59 116 HIS D N 1
ATOM 9983 C CA . HIS D 1 116 ? 42.749 66.475 136.417 1.00 36.46 116 HIS D CA 1
ATOM 9984 C C . HIS D 1 116 ? 42.057 67.632 137.131 1.00 36.18 116 HIS D C 1
ATOM 9985 O O . HIS D 1 116 ? 41.540 68.544 136.475 1.00 34.60 116 HIS D O 1
ATOM 9999 N N . ALA D 1 117 ? 42.042 67.617 138.464 1.00 35.43 117 ALA D N 1
ATOM 10000 C CA . ALA D 1 117 ? 41.457 68.730 139.208 1.00 42.52 117 ALA D CA 1
ATOM 10001 C C . ALA D 1 117 ? 42.163 70.046 138.885 1.00 33.68 117 ALA D C 1
ATOM 10002 O O . ALA D 1 117 ? 41.513 71.072 138.657 1.00 36.70 117 ALA D O 1
ATOM 10009 N N . THR D 1 118 ? 43.499 70.041 138.868 1.00 31.63 118 THR D N 1
ATOM 10010 C CA . THR D 1 118 ? 44.226 71.285 138.611 1.00 35.83 118 THR D CA 1
ATOM 10011 C C . THR D 1 118 ? 44.105 71.692 137.148 1.00 33.30 118 THR D C 1
ATOM 10012 O O . THR D 1 118 ? 43.943 72.883 136.834 1.00 34.60 118 THR D O 1
ATOM 10023 N N . VAL D 1 119 ? 44.130 70.717 136.236 1.00 34.08 119 VAL D N 1
ATOM 10024 C CA . VAL D 1 119 ? 43.901 71.028 134.825 1.00 37.78 119 VAL D CA 1
ATOM 10025 C C . VAL D 1 119 ? 42.567 71.743 134.653 1.00 38.66 119 VAL D C 1
ATOM 10026 O O . VAL D 1 119 ? 42.471 72.772 133.970 1.00 35.40 119 VAL D O 1
ATOM 10039 N N . SER D 1 120 ? 41.517 71.212 135.282 1.00 34.80 120 SER D N 1
ATOM 10040 C CA . SER D 1 120 ? 40.189 71.807 135.152 1.00 36.95 120 SER D CA 1
ATOM 10041 C C . SER D 1 120 ? 40.129 73.182 135.811 1.00 33.25 120 SER D C 1
ATOM 10042 O O . SER D 1 120 ? 39.565 74.125 135.244 1.00 34.71 120 SER D O 1
ATOM 10050 N N . PHE D 1 121 ? 40.710 73.318 137.006 1.00 33.61 121 PHE D N 1
ATOM 10051 C CA . PHE D 1 121 ? 40.758 74.612 137.675 1.00 38.51 121 PHE D CA 1
ATOM 10052 C C . PHE D 1 121 ? 41.359 75.685 136.771 1.00 39.55 121 PHE D C 1
ATOM 10053 O O . PHE D 1 121 ? 40.879 76.827 136.731 1.00 34.18 121 PHE D O 1
ATOM 10070 N N . LEU D 1 122 ? 42.400 75.335 136.023 1.00 34.45 122 LEU D N 1
ATOM 10071 C CA . LEU D 1 122 ? 43.105 76.338 135.229 1.00 32.63 122 LEU D CA 1
ATOM 10072 C C . LEU D 1 122 ? 42.346 76.798 133.981 1.00 35.83 122 LEU D C 1
ATOM 10073 O O . LEU D 1 122 ? 42.733 77.815 133.382 1.00 34.75 122 LEU D O 1
ATOM 10089 N N . LYS D 1 123 ? 41.284 76.098 133.573 1.00 36.45 123 LYS D N 1
ATOM 10090 C CA A LYS D 1 123 ? 40.556 76.523 132.384 0.47 37.00 123 LYS D CA 1
ATOM 10091 C CA B LYS D 1 123 ? 40.532 76.515 132.392 0.53 36.75 123 LYS D CA 1
ATOM 10092 C C . LYS D 1 123 ? 40.016 77.941 132.541 1.00 35.68 123 LYS D C 1
ATOM 10093 O O . LYS D 1 123 ? 40.004 78.715 131.575 1.00 33.96 123 LYS D O 1
ATOM 10130 N N . TRP D 1 124 ? 39.550 78.296 133.744 1.00 36.26 124 TRP D N 1
ATOM 10131 C CA . TRP D 1 124 ? 39.041 79.648 133.956 1.00 44.76 124 TRP D CA 1
ATOM 10132 C C . TRP D 1 124 ? 40.099 80.680 133.599 1.00 37.19 124 TRP D C 1
ATOM 10133 O O . TRP D 1 124 ? 39.788 81.723 133.004 1.00 36.39 124 TRP D O 1
ATOM 10154 N N . PHE D 1 125 ? 41.357 80.408 133.960 1.00 35.93 125 PHE D N 1
ATOM 10155 C CA . PHE D 1 125 ? 42.433 81.353 133.683 1.00 32.40 125 PHE D CA 1
ATOM 10156 C C . PHE D 1 125 ? 42.817 81.365 132.204 1.00 35.38 125 PHE D C 1
ATOM 10157 O O . PHE D 1 125 ? 43.135 82.423 131.657 1.00 39.60 125 PHE D O 1
ATOM 10174 N N . VAL D 1 126 ? 42.817 80.206 131.547 1.00 35.68 126 VAL D N 1
ATOM 10175 C CA . VAL D 1 126 ? 43.051 80.191 130.099 1.00 34.34 126 VAL D CA 1
ATOM 10176 C C . VAL D 1 126 ? 42.055 81.120 129.407 1.00 36.61 126 VAL D C 1
ATOM 10177 O O . VAL D 1 126 ? 42.417 82.024 128.616 1.00 37.41 126 VAL D O 1
ATOM 10190 N N . ASP D 1 127 ? 40.772 80.943 129.741 1.00 35.28 127 ASP D N 1
ATOM 10191 C CA . ASP D 1 127 ? 39.733 81.748 129.113 1.00 34.55 127 ASP D CA 1
ATOM 10192 C C . ASP D 1 127 ? 39.867 83.216 129.493 1.00 39.25 127 ASP D C 1
ATOM 10193 O O . ASP D 1 127 ? 39.679 84.099 128.655 1.00 37.89 127 ASP D O 1
ATOM 10202 N N . GLU D 1 128 ? 40.178 83.498 130.754 1.00 36.68 128 GLU D N 1
ATOM 10203 C CA . GLU D 1 128 ? 40.329 84.884 131.180 1.00 36.87 128 GLU D CA 1
ATOM 10204 C C . GLU D 1 128 ? 41.508 85.565 130.488 1.00 39.50 128 GLU D C 1
ATOM 10205 O O . GLU D 1 128 ? 41.441 86.760 130.176 1.00 38.31 128 GLU D O 1
ATOM 10217 N N . GLN D 1 129 ? 42.609 84.840 130.286 1.00 37.66 129 GLN D N 1
ATOM 10218 C CA . GLN D 1 129 ? 43.761 85.425 129.615 1.00 34.89 129 GLN D CA 1
ATOM 10219 C C . GLN D 1 129 ? 43.415 85.823 128.193 1.00 33.47 129 GLN D C 1
ATOM 10220 O O . GLN D 1 129 ? 43.959 86.806 127.676 1.00 39.58 129 GLN D O 1
ATOM 10234 N N . VAL D 1 130 ? 42.550 85.055 127.519 1.00 34.47 130 VAL D N 1
ATOM 10235 C CA . VAL D 1 130 ? 42.114 85.503 126.188 1.00 33.51 130 VAL D CA 1
ATOM 10236 C C . VAL D 1 130 ? 41.564 86.933 126.252 1.00 39.32 130 VAL D C 1
ATOM 10237 O O . VAL D 1 130 ? 41.927 87.807 125.447 1.00 34.13 130 VAL D O 1
ATOM 10250 N N . GLU D 1 131 ? 40.675 87.193 127.216 1.00 42.84 131 GLU D N 1
ATOM 10251 C CA . GLU D 1 131 ? 40.084 88.524 127.353 1.00 42.44 131 GLU D CA 1
ATOM 10252 C C . GLU D 1 131 ? 41.121 89.551 127.801 1.00 45.11 131 GLU D C 1
ATOM 10253 O O . GLU D 1 131 ? 41.111 90.697 127.334 1.00 51.92 131 GLU D O 1
ATOM 10265 N N . GLU D 1 132 ? 42.000 89.172 128.734 1.00 37.16 132 GLU D N 1
ATOM 10266 C CA . GLU D 1 132 ? 43.012 90.106 129.222 1.00 43.82 132 GLU D CA 1
ATOM 10267 C C . GLU D 1 132 ? 43.885 90.604 128.076 1.00 52.33 132 GLU D C 1
ATOM 10268 O O . GLU D 1 132 ? 44.140 91.807 127.946 1.00 44.13 132 GLU D O 1
ATOM 10280 N N . GLU D 1 133 ? 44.391 89.680 127.257 1.00 35.11 133 GLU D N 1
ATOM 10281 C CA . GLU D 1 133 ? 45.205 90.073 126.112 1.00 37.02 133 GLU D CA 1
ATOM 10282 C C . GLU D 1 133 ? 44.398 90.902 125.126 1.00 40.14 133 GLU D C 1
ATOM 10283 O O . GLU D 1 133 ? 44.891 91.915 124.606 1.00 41.44 133 GLU D O 1
ATOM 10295 N N . ASP D 1 134 ? 43.161 90.480 124.840 1.00 42.15 134 ASP D N 1
ATOM 10296 C CA . ASP D 1 134 ? 42.381 91.166 123.816 1.00 42.64 134 ASP D CA 1
ATOM 10297 C C . ASP D 1 134 ? 42.081 92.608 124.198 1.00 44.10 134 ASP D C 1
ATOM 10298 O O . ASP D 1 134 ? 42.118 93.497 123.342 1.00 38.22 134 ASP D O 1
ATOM 10307 N N . GLN D 1 135 ? 41.786 92.873 125.473 1.00 34.55 135 GLN D N 1
ATOM 10308 C CA . GLN D 1 135 ? 41.458 94.249 125.847 1.00 42.82 135 GLN D CA 1
ATOM 10309 C C . GLN D 1 135 ? 42.666 95.171 125.668 1.00 37.46 135 GLN D C 1
ATOM 10310 O O . GLN D 1 135 ? 42.529 96.314 125.208 1.00 38.34 135 GLN D O 1
ATOM 10324 N N . VAL D 1 136 ? 43.870 94.673 125.963 1.00 36.80 136 VAL D N 1
ATOM 10325 C CA . VAL D 1 136 ? 45.053 95.497 125.748 1.00 37.06 136 VAL D CA 1
ATOM 10326 C C . VAL D 1 136 ? 45.329 95.668 124.256 1.00 45.92 136 VAL D C 1
ATOM 10327 O O . VAL D 1 136 ? 45.698 96.761 123.806 1.00 38.87 136 VAL D O 1
ATOM 10340 N N . ARG D 1 137 ? 45.154 94.606 123.460 1.00 39.31 137 ARG D N 1
ATOM 10341 C CA . ARG D 1 137 ? 45.338 94.764 122.015 1.00 41.91 137 ARG D CA 1
ATOM 10342 C C . ARG D 1 137 ? 44.371 95.803 121.458 1.00 36.79 137 ARG D C 1
ATOM 10343 O O . ARG D 1 137 ? 44.734 96.601 120.580 1.00 45.57 137 ARG D O 1
ATOM 10364 N N . GLU D 1 138 ? 43.130 95.809 121.953 1.00 47.23 138 GLU D N 1
ATOM 10365 C CA . GLU D 1 138 ? 42.162 96.790 121.475 1.00 44.20 138 GLU D CA 1
ATOM 10366 C C . GLU D 1 138 ? 42.612 98.202 121.815 1.00 42.97 138 GLU D C 1
ATOM 10367 O O . GLU D 1 138 ? 42.519 99.115 120.978 1.00 38.28 138 GLU D O 1
ATOM 10379 N N . ILE D 1 139 ? 43.110 98.401 123.046 1.00 38.21 139 ILE D N 1
ATOM 10380 C CA . ILE D 1 139 ? 43.585 99.729 123.428 1.00 46.66 139 ILE D CA 1
ATOM 10381 C C . ILE D 1 139 ? 44.761 100.146 122.557 1.00 37.85 139 ILE D C 1
ATOM 10382 O O . ILE D 1 139 ? 44.854 101.299 122.130 1.00 41.40 139 ILE D O 1
ATOM 10398 N N . LEU D 1 140 ? 45.679 99.217 122.285 1.00 47.59 140 LEU D N 1
ATOM 10399 C CA . LEU D 1 140 ? 46.826 99.543 121.442 1.00 42.39 140 LEU D CA 1
ATOM 10400 C C . LEU D 1 140 ? 46.391 99.926 120.034 1.00 43.42 140 LEU D C 1
ATOM 10401 O O . LEU D 1 140 ? 46.983 100.819 119.419 1.00 38.98 140 LEU D O 1
ATOM 10417 N N . ASP D 1 141 ? 45.367 99.251 119.497 1.00 36.94 141 ASP D N 1
ATOM 10418 C CA . ASP D 1 141 ? 44.847 99.616 118.182 1.00 46.58 141 ASP D CA 1
ATOM 10419 C C . ASP D 1 141 ? 44.269 101.027 118.190 1.00 40.97 141 ASP D C 1
ATOM 10420 O O . ASP D 1 141 ? 44.497 101.819 117.258 1.00 40.39 141 ASP D O 1
ATOM 10429 N N . LEU D 1 142 ? 43.528 101.366 119.247 1.00 44.65 142 LEU D N 1
ATOM 10430 C CA . LEU D 1 142 ? 42.995 102.721 119.354 1.00 41.65 142 LEU D CA 1
ATOM 10431 C C . LEU D 1 142 ? 44.117 103.750 119.449 1.00 45.16 142 LEU D C 1
ATOM 10432 O O . LEU D 1 142 ? 44.039 104.829 118.847 1.00 42.70 142 LEU D O 1
ATOM 10448 N N . LEU D 1 143 ? 45.164 103.435 120.207 1.00 45.51 143 LEU D N 1
ATOM 10449 C CA . LEU D 1 143 ? 46.269 104.373 120.348 1.00 44.93 143 LEU D CA 1
ATOM 10450 C C . LEU D 1 143 ? 47.030 104.535 119.039 1.00 44.23 143 LEU D C 1
ATOM 10451 O O . LEU D 1 143 ? 47.496 105.636 118.723 1.00 41.64 143 LEU D O 1
ATOM 10467 N N . GLU D 1 144 ? 47.167 103.458 118.260 1.00 44.25 144 GLU D N 1
ATOM 10468 C CA . GLU D 1 144 ? 47.799 103.588 116.950 1.00 46.15 144 GLU D CA 1
ATOM 10469 C C . GLU D 1 144 ? 46.979 104.501 116.046 1.00 46.41 144 GLU D C 1
ATOM 10470 O O . GLU D 1 144 ? 47.531 105.346 115.327 1.00 42.43 144 GLU D O 1
ATOM 10482 N N . LYS D 1 145 ? 45.650 104.356 116.078 1.00 39.30 145 LYS D N 1
ATOM 10483 C CA . LYS D 1 145 ? 44.816 105.251 115.283 1.00 43.52 145 LYS D CA 1
ATOM 10484 C C . LYS D 1 145 ? 44.926 106.687 115.778 1.00 42.95 145 LYS D C 1
ATOM 10485 O O . LYS D 1 145 ? 44.992 107.627 114.975 1.00 44.07 145 LYS D O 1
ATOM 10504 N N . ALA D 1 146 ? 44.959 106.875 117.094 1.00 39.17 146 ALA D N 1
ATOM 10505 C CA . ALA D 1 146 ? 45.099 108.219 117.632 1.00 51.88 146 ALA D CA 1
ATOM 10506 C C . ALA D 1 146 ? 46.406 108.844 117.165 1.00 54.03 146 ALA D C 1
ATOM 10507 O O . ALA D 1 146 ? 46.443 110.029 116.839 1.00 42.92 146 ALA D O 1
ATOM 10514 N N . ASN D 1 147 ? 47.474 108.063 117.054 1.00 58.00 147 ASN D N 1
ATOM 10515 C CA . ASN D 1 147 ? 48.713 108.606 116.499 1.00 65.61 147 ASN D CA 1
ATOM 10516 C C . ASN D 1 147 ? 49.160 109.884 117.230 1.00 63.29 147 ASN D C 1
ATOM 10517 O O . ASN D 1 147 ? 49.624 110.840 116.596 1.00 58.57 147 ASN D O 1
ATOM 10528 N N . GLY D 1 148 ? 49.043 109.898 118.575 1.00 51.71 148 GLY D N 1
ATOM 10529 C CA . GLY D 1 148 ? 49.561 110.975 119.409 1.00 56.43 148 GLY D CA 1
ATOM 10530 C C . GLY D 1 148 ? 48.689 112.199 119.381 1.00 55.93 148 GLY D C 1
ATOM 10531 O O . GLY D 1 148 ? 49.115 113.285 119.823 1.00 62.16 148 GLY D O 1
ATOM 10535 N N . GLN D 1 149 ? 47.521 112.072 118.777 1.00 53.07 149 GLN D N 1
ATOM 10536 C CA . GLN D 1 149 ? 46.655 113.205 118.495 1.00 53.62 149 GLN D CA 1
ATOM 10537 C C . GLN D 1 149 ? 45.883 113.465 119.839 1.00 47.76 149 GLN D C 1
ATOM 10538 O O . GLN D 1 149 ? 45.081 112.630 120.356 1.00 48.84 149 GLN D O 1
ATOM 10552 N N . MET D 1 150 ? 46.144 114.622 120.463 1.00 53.18 150 MET D N 1
ATOM 10553 C CA . MET D 1 150 ? 45.753 114.754 121.876 1.00 45.99 150 MET D CA 1
ATOM 10554 C C . MET D 1 150 ? 44.250 114.830 122.015 1.00 49.36 150 MET D C 1
ATOM 10555 O O . MET D 1 150 ? 43.704 114.406 123.034 1.00 52.54 150 MET D O 1
ATOM 10569 N N . SER D 1 151 ? 43.583 115.395 121.013 1.00 49.09 151 SER D N 1
ATOM 10570 C CA . SER D 1 151 ? 42.128 115.362 120.924 1.00 47.27 151 SER D CA 1
ATOM 10571 C C . SER D 1 151 ? 41.589 113.954 121.099 1.00 62.60 151 SER D C 1
ATOM 10572 O O . SER D 1 151 ? 40.579 113.728 121.787 1.00 58.17 151 SER D O 1
ATOM 10580 N N . VAL D 1 152 ? 42.218 112.998 120.427 1.00 49.04 152 VAL D N 1
ATOM 10581 C CA . VAL D 1 152 ? 41.730 111.617 120.514 1.00 47.08 152 VAL D CA 1
ATOM 10582 C C . VAL D 1 152 ? 42.162 110.994 121.828 1.00 47.37 152 VAL D C 1
ATOM 10583 O O . VAL D 1 152 ? 41.469 110.148 122.406 1.00 49.63 152 VAL D O 1
ATOM 10596 N N . ILE D 1 153 ? 43.338 111.355 122.310 1.00 47.96 153 ILE D N 1
ATOM 10597 C CA . ILE D 1 153 ? 43.789 110.735 123.564 1.00 43.61 153 ILE D CA 1
ATOM 10598 C C . ILE D 1 153 ? 42.953 111.172 124.748 1.00 41.05 153 ILE D C 1
ATOM 10599 O O . ILE D 1 153 ? 42.708 110.358 125.660 1.00 43.04 153 ILE D O 1
ATOM 10615 N N . PHE D 1 154 ? 42.470 112.405 124.750 1.00 43.85 154 PHE D N 1
ATOM 10616 C CA . PHE D 1 154 ? 41.526 112.807 125.778 1.00 47.31 154 PHE D CA 1
ATOM 10617 C C . PHE D 1 154 ? 40.291 111.895 125.797 1.00 48.52 154 PHE D C 1
ATOM 10618 O O . PHE D 1 154 ? 39.849 111.438 126.870 1.00 62.70 154 PHE D O 1
ATOM 10635 N N . GLN D 1 155 ? 39.712 111.629 124.617 1.00 54.17 155 GLN D N 1
ATOM 10636 C CA . GLN D 1 155 ? 38.537 110.767 124.534 1.00 65.95 155 GLN D CA 1
ATOM 10637 C C . GLN D 1 155 ? 38.860 109.379 125.064 1.00 43.25 155 GLN D C 1
ATOM 10638 O O . GLN D 1 155 ? 38.060 108.787 125.801 1.00 50.41 155 GLN D O 1
ATOM 10652 N N . LEU D 1 156 ? 40.049 108.854 124.733 1.00 43.73 156 LEU D N 1
ATOM 10653 C CA . LEU D 1 156 ? 40.388 107.514 125.221 1.00 42.60 156 LEU D CA 1
ATOM 10654 C C . LEU D 1 156 ? 40.614 107.512 126.734 1.00 49.53 156 LEU D C 1
ATOM 10655 O O . LEU D 1 156 ? 40.269 106.542 127.419 1.00 44.61 156 LEU D O 1
ATOM 10671 N N . ASP D 1 157 ? 41.189 108.593 127.276 1.00 48.03 157 ASP D N 1
ATOM 10672 C CA . ASP D 1 157 ? 41.383 108.696 128.723 1.00 62.75 157 ASP D CA 1
ATOM 10673 C C . ASP D 1 157 ? 40.054 108.721 129.483 1.00 52.95 157 ASP D C 1
ATOM 10674 O O . ASP D 1 157 ? 39.871 107.986 130.456 1.00 45.98 157 ASP D O 1
ATOM 10683 N N . ARG D 1 158 ? 39.093 109.487 129.002 1.00 46.29 158 ARG D N 1
ATOM 10684 C CA . ARG D 1 158 ? 37.779 109.554 129.640 1.00 60.64 158 ARG D CA 1
ATOM 10685 C C . ARG D 1 158 ? 37.044 108.206 129.532 1.00 45.15 158 ARG D C 1
ATOM 10686 O O . ARG D 1 158 ? 36.498 107.687 130.535 1.00 59.11 158 ARG D O 1
ATOM 10707 N N . TYR D 1 159 ? 37.190 107.537 128.383 1.00 52.09 159 TYR D N 1
ATOM 10708 C CA . TYR D 1 159 ? 36.546 106.237 128.197 1.00 56.68 159 TYR D CA 1
ATOM 10709 C C . TYR D 1 159 ? 37.147 105.177 129.120 1.00 57.08 159 TYR D C 1
ATOM 10710 O O . TYR D 1 159 ? 36.418 104.440 129.798 1.00 58.06 159 TYR D O 1
ATOM 10728 N N . LEU D 1 160 ? 38.472 105.092 129.183 1.00 44.37 160 LEU D N 1
ATOM 10729 C CA . LEU D 1 160 ? 39.074 104.127 130.096 1.00 42.21 160 LEU D CA 1
ATOM 10730 C C . LEU D 1 160 ? 38.801 104.508 131.545 1.00 47.52 160 LEU D C 1
ATOM 10731 O O . LEU D 1 160 ? 38.705 103.629 132.410 1.00 45.79 160 LEU D O 1
ATOM 10747 N N . GLY D 1 161 ? 38.638 105.804 131.824 1.00 47.27 161 GLY D N 1
ATOM 10748 C CA . GLY D 1 161 ? 38.317 106.271 133.157 1.00 48.99 161 GLY D CA 1
ATOM 10749 C C . GLY D 1 161 ? 36.925 105.930 133.613 1.00 56.42 161 GLY D C 1
ATOM 10750 O O . GLY D 1 161 ? 36.621 106.102 134.800 1.00 51.84 161 GLY D O 1
ATOM 10754 N N . GLN D 1 162 ? 36.075 105.453 132.708 1.00 53.98 162 GLN D N 1
ATOM 10755 C CA . GLN D 1 162 ? 34.751 104.990 133.114 1.00 50.71 162 GLN D CA 1
ATOM 10756 C C . GLN D 1 162 ? 34.726 103.533 133.576 1.00 63.66 162 GLN D C 1
ATOM 10757 O O . GLN D 1 162 ? 33.670 103.052 134.001 1.00 62.18 162 GLN D O 1
ATOM 10771 N N . ARG D 1 163 ? 35.853 102.825 133.526 1.00 73.03 163 ARG D N 1
ATOM 10772 C CA . ARG D 1 163 ? 35.868 101.408 133.870 1.00 55.15 163 ARG D CA 1
ATOM 10773 C C . ARG D 1 163 ? 35.283 101.177 135.259 1.00 45.92 163 ARG D C 1
ATOM 10774 O O . ARG D 1 163 ? 35.644 101.855 136.222 1.00 50.20 163 ARG D O 1
ATOM 10795 N N . GLU D 1 164 ? 34.373 100.217 135.355 1.00 55.61 164 GLU D N 1
ATOM 10796 C CA . GLU D 1 164 ? 33.724 99.904 136.624 1.00 57.84 164 GLU D CA 1
ATOM 10797 C C . GLU D 1 164 ? 34.537 98.894 137.428 1.00 68.27 164 GLU D C 1
ATOM 10798 O O . GLU D 1 164 ? 35.286 98.083 136.872 1.00 67.75 164 GLU D O 1
ATOM 10811 N N . MET E 1 1 ? 32.983 139.749 176.444 1.00 90.56 1 MET E N 1
ATOM 10812 C CA . MET E 1 1 ? 34.370 140.209 176.154 1.00 89.00 1 MET E CA 1
ATOM 10813 C C . MET E 1 1 ? 34.995 139.353 175.059 1.00 86.25 1 MET E C 1
ATOM 10814 O O . MET E 1 1 ? 34.590 138.207 174.844 1.00 83.85 1 MET E O 1
ATOM 10830 N N . MET E 1 2 ? 35.994 139.915 174.381 1.00 77.30 2 MET E N 1
ATOM 10831 C CA . MET E 1 2 ? 36.677 139.227 173.296 1.00 68.69 2 MET E CA 1
ATOM 10832 C C . MET E 1 2 ? 37.731 138.319 173.909 1.00 52.55 2 MET E C 1
ATOM 10833 O O . MET E 1 2 ? 38.506 138.759 174.762 1.00 49.22 2 MET E O 1
ATOM 10847 N N . VAL E 1 3 ? 37.752 137.044 173.513 1.00 42.60 3 VAL E N 1
ATOM 10848 C CA . VAL E 1 3 ? 38.725 136.112 174.069 1.00 38.60 3 VAL E CA 1
ATOM 10849 C C . VAL E 1 3 ? 39.815 135.737 173.082 1.00 57.87 3 VAL E C 1
ATOM 10850 O O . VAL E 1 3 ? 40.711 134.966 173.442 1.00 73.10 3 VAL E O 1
ATOM 10863 N N . ILE E 1 4 ? 39.773 136.245 171.856 1.00 42.52 4 ILE E N 1
ATOM 10864 C CA . ILE E 1 4 ? 40.956 136.241 171.004 1.00 37.68 4 ILE E CA 1
ATOM 10865 C C . ILE E 1 4 ? 41.728 137.527 171.278 1.00 36.32 4 ILE E C 1
ATOM 10866 O O . ILE E 1 4 ? 41.152 138.551 171.671 1.00 41.88 4 ILE E O 1
ATOM 10882 N N . SER E 1 5 ? 43.041 137.475 171.083 1.00 43.64 5 SER E N 1
ATOM 10883 C CA . SER E 1 5 ? 43.859 138.675 171.173 1.00 43.16 5 SER E CA 1
ATOM 10884 C C . SER E 1 5 ? 43.530 139.612 170.010 1.00 52.40 5 SER E C 1
ATOM 10885 O O . SER E 1 5 ? 42.972 139.204 168.986 1.00 40.12 5 SER E O 1
ATOM 10893 N N . GLU E 1 6 ? 43.878 140.891 170.168 1.00 39.32 6 GLU E N 1
ATOM 10894 C CA . GLU E 1 6 ? 43.676 141.816 169.056 1.00 44.26 6 GLU E CA 1
ATOM 10895 C C . GLU E 1 6 ? 44.555 141.467 167.862 1.00 36.24 6 GLU E C 1
ATOM 10896 O O . GLU E 1 6 ? 44.140 141.670 166.715 1.00 39.96 6 GLU E O 1
ATOM 10908 N N . LYS E 1 7 ? 45.780 140.953 168.091 1.00 40.32 7 LYS E N 1
ATOM 10909 C CA . LYS E 1 7 ? 46.603 140.581 166.937 1.00 53.86 7 LYS E CA 1
ATOM 10910 C C . LYS E 1 7 ? 45.939 139.432 166.167 1.00 42.97 7 LYS E C 1
ATOM 10911 O O . LYS E 1 7 ? 45.937 139.430 164.937 1.00 41.91 7 LYS E O 1
ATOM 10930 N N . VAL E 1 8 ? 45.345 138.450 166.867 1.00 37.27 8 VAL E N 1
ATOM 10931 C CA . VAL E 1 8 ? 44.665 137.343 166.173 1.00 38.57 8 VAL E CA 1
ATOM 10932 C C . VAL E 1 8 ? 43.359 137.815 165.544 1.00 40.21 8 VAL E C 1
ATOM 10933 O O . VAL E 1 8 ? 43.028 137.438 164.412 1.00 38.75 8 VAL E O 1
ATOM 10946 N N . ARG E 1 9 ? 42.595 138.652 166.248 1.00 38.03 9 ARG E N 1
ATOM 10947 C CA . ARG E 1 9 ? 41.389 139.183 165.624 1.00 40.71 9 ARG E CA 1
ATOM 10948 C C . ARG E 1 9 ? 41.742 139.929 164.346 1.00 36.93 9 ARG E C 1
ATOM 10949 O O . ARG E 1 9 ? 41.061 139.789 163.325 1.00 39.48 9 ARG E O 1
ATOM 10970 N N . LYS E 1 10 ? 42.811 140.728 164.383 1.00 37.55 10 LYS E N 1
ATOM 10971 C CA . LYS E 1 10 ? 43.188 141.486 163.201 1.00 37.35 10 LYS E CA 1
ATOM 10972 C C . LYS E 1 10 ? 43.626 140.555 162.080 1.00 45.00 10 LYS E C 1
ATOM 10973 O O . LYS E 1 10 ? 43.283 140.782 160.917 1.00 43.09 10 LYS E O 1
ATOM 10992 N N . ALA E 1 11 ? 44.376 139.496 162.410 1.00 35.17 11 ALA E N 1
ATOM 10993 C CA . ALA E 1 11 ? 44.782 138.535 161.384 1.00 34.80 11 ALA E CA 1
ATOM 10994 C C . ALA E 1 11 ? 43.572 137.867 160.739 1.00 37.40 11 ALA E C 1
ATOM 10995 O O . ALA E 1 11 ? 43.515 137.697 159.511 1.00 36.96 11 ALA E O 1
ATOM 11002 N N . LEU E 1 12 ? 42.581 137.498 161.554 1.00 35.50 12 LEU E N 1
ATOM 11003 C CA . LEU E 1 12 ? 41.384 136.857 161.028 1.00 32.91 12 LEU E CA 1
ATOM 11004 C C . LEU E 1 12 ? 40.557 137.828 160.191 1.00 33.10 12 LEU E C 1
ATOM 11005 O O . LEU E 1 12 ? 40.013 137.450 159.145 1.00 33.59 12 LEU E O 1
ATOM 11021 N N . ASN E 1 13 ? 40.425 139.075 160.655 1.00 38.14 13 ASN E N 1
ATOM 11022 C CA . ASN E 1 13 ? 39.673 140.088 159.920 1.00 35.78 13 ASN E CA 1
ATOM 11023 C C . ASN E 1 13 ? 40.346 140.395 158.592 1.00 38.99 13 ASN E C 1
ATOM 11024 O O . ASN E 1 13 ? 39.673 140.533 157.555 1.00 33.38 13 ASN E O 1
ATOM 11035 N N . ASP E 1 14 ? 41.682 140.485 158.603 1.00 32.77 14 ASP E N 1
ATOM 11036 C CA . ASP E 1 14 ? 42.433 140.648 157.367 1.00 34.15 14 ASP E CA 1
ATOM 11037 C C . ASP E 1 14 ? 42.146 139.498 156.418 1.00 32.29 14 ASP E C 1
ATOM 11038 O O . ASP E 1 14 ? 41.919 139.712 155.228 1.00 33.89 14 ASP E O 1
ATOM 11047 N N . GLN E 1 15 ? 42.128 138.266 156.928 1.00 36.95 15 GLN E N 1
ATOM 11048 C CA . GLN E 1 15 ? 41.869 137.135 156.035 1.00 35.34 15 GLN E CA 1
ATOM 11049 C C . GLN E 1 15 ? 40.430 137.134 155.502 1.00 32.89 15 GLN E C 1
ATOM 11050 O O . GLN E 1 15 ? 40.197 136.745 154.352 1.00 31.17 15 GLN E O 1
ATOM 11064 N N . LEU E 1 16 ? 39.445 137.524 156.322 1.00 33.69 16 LEU E N 1
ATOM 11065 C CA . LEU E 1 16 ? 38.078 137.672 155.826 1.00 37.34 16 LEU E CA 1
ATOM 11066 C C . LEU E 1 16 ? 38.045 138.624 154.633 1.00 34.81 16 LEU E C 1
ATOM 11067 O O . LEU E 1 16 ? 37.447 138.329 153.584 1.00 32.22 16 LEU E O 1
ATOM 11083 N N . ASN E 1 17 ? 38.694 139.780 154.783 1.00 40.12 17 ASN E N 1
ATOM 11084 C CA . ASN E 1 17 ? 38.751 140.744 153.684 1.00 36.12 17 ASN E CA 1
ATOM 11085 C C . ASN E 1 17 ? 39.492 140.173 152.473 1.00 33.53 17 ASN E C 1
ATOM 11086 O O . ASN E 1 17 ? 39.091 140.412 151.323 1.00 36.48 17 ASN E O 1
ATOM 11097 N N . ARG E 1 18 ? 40.548 139.386 152.715 1.00 34.82 18 ARG E N 1
ATOM 11098 C CA . ARG E 1 18 ? 41.245 138.699 151.626 1.00 38.95 18 ARG E CA 1
ATOM 11099 C C . ARG E 1 18 ? 40.312 137.746 150.879 1.00 39.10 18 ARG E C 1
ATOM 11100 O O . ARG E 1 18 ? 40.382 137.637 149.648 1.00 33.43 18 ARG E O 1
ATOM 11121 N N . GLU E 1 19 ? 39.442 137.035 151.603 1.00 29.63 19 GLU E N 1
ATOM 11122 C CA . GLU E 1 19 ? 38.505 136.120 150.944 1.00 27.33 19 GLU E CA 1
ATOM 11123 C C . GLU E 1 19 ? 37.460 136.888 150.133 1.00 35.70 19 GLU E C 1
ATOM 11124 O O . GLU E 1 19 ? 37.031 136.434 149.058 1.00 34.35 19 GLU E O 1
ATOM 11136 N N . ILE E 1 20 ? 37.054 138.067 150.614 1.00 31.28 20 ILE E N 1
ATOM 11137 C CA . ILE E 1 20 ? 36.155 138.904 149.818 1.00 29.59 20 ILE E CA 1
ATOM 11138 C C . ILE E 1 20 ? 36.825 139.292 148.502 1.00 30.38 20 ILE E C 1
ATOM 11139 O O . ILE E 1 20 ? 36.220 139.234 147.413 1.00 33.61 20 ILE E O 1
ATOM 11155 N N . TYR E 1 21 ? 38.085 139.706 148.585 1.00 33.53 21 TYR E N 1
ATOM 11156 C CA . TYR E 1 21 ? 38.801 140.026 147.362 1.00 33.38 21 TYR E CA 1
ATOM 11157 C C . TYR E 1 21 ? 38.927 138.808 146.459 1.00 34.73 21 TYR E C 1
ATOM 11158 O O . TYR E 1 21 ? 38.859 138.943 145.239 1.00 32.74 21 TYR E O 1
ATOM 11176 N N . SER E 1 22 ? 39.199 137.629 147.030 1.00 33.79 22 SER E N 1
ATOM 11177 C CA . SER E 1 22 ? 39.276 136.417 146.213 1.00 34.78 22 SER E CA 1
ATOM 11178 C C . SER E 1 22 ? 37.998 136.237 145.404 1.00 30.78 22 SER E C 1
ATOM 11179 O O . SER E 1 22 ? 38.033 135.965 144.192 1.00 31.46 22 SER E O 1
ATOM 11187 N N . SER E 1 23 ? 36.851 136.369 146.079 1.00 29.11 23 SER E N 1
ATOM 11188 C CA . SER E 1 23 ? 35.562 136.249 145.407 1.00 31.96 23 SER E CA 1
ATOM 11189 C C . SER E 1 23 ? 35.473 137.237 144.253 1.00 31.88 23 SER E C 1
ATOM 11190 O O . SER E 1 23 ? 35.023 136.897 143.149 1.00 34.88 23 SER E O 1
ATOM 11198 N N . TYR E 1 24 ? 35.902 138.475 144.509 1.00 31.63 24 TYR E N 1
ATOM 11199 C CA . TYR E 1 24 ? 35.815 139.535 143.511 1.00 29.21 24 TYR E CA 1
ATOM 11200 C C . TYR E 1 24 ? 36.759 139.275 142.345 1.00 32.33 24 TYR E C 1
ATOM 11201 O O . TYR E 1 24 ? 36.422 139.546 141.185 1.00 33.15 24 TYR E O 1
ATOM 11219 N N . LEU E 1 25 ? 37.950 138.759 142.638 1.00 30.36 25 LEU E N 1
ATOM 11220 C CA . LEU E 1 25 ? 38.897 138.397 141.599 1.00 28.03 25 LEU E CA 1
ATOM 11221 C C . LEU E 1 25 ? 38.302 137.336 140.684 1.00 31.10 25 LEU E C 1
ATOM 11222 O O . LEU E 1 25 ? 38.411 137.430 139.459 1.00 29.84 25 LEU E O 1
ATOM 11238 N N . TYR E 1 26 ? 37.684 136.303 141.265 1.00 30.43 26 TYR E N 1
ATOM 11239 C CA . TYR E 1 26 ? 37.122 135.240 140.436 1.00 31.98 26 TYR E CA 1
ATOM 11240 C C . TYR E 1 26 ? 35.932 135.750 139.627 1.00 30.30 26 TYR E C 1
ATOM 11241 O O . TYR E 1 26 ? 35.741 135.349 138.470 1.00 30.51 26 TYR E O 1
ATOM 11259 N N . LEU E 1 27 ? 35.136 136.659 140.201 1.00 32.12 27 LEU E N 1
ATOM 11260 C CA . LEU E 1 27 ? 34.109 137.314 139.395 1.00 29.33 27 LEU E CA 1
ATOM 11261 C C . LEU E 1 27 ? 34.738 138.081 138.229 1.00 27.36 27 LEU E C 1
ATOM 11262 O O . LEU E 1 27 ? 34.207 138.069 137.112 1.00 32.41 27 LEU E O 1
ATOM 11278 N N . SER E 1 28 ? 35.883 138.746 138.463 1.00 29.15 28 SER E N 1
ATOM 11279 C CA . SER E 1 28 ? 36.562 139.466 137.383 1.00 30.00 28 SER E CA 1
ATOM 11280 C C . SER E 1 28 ? 37.053 138.504 136.303 1.00 29.88 28 SER E C 1
ATOM 11281 O O . SER E 1 28 ? 36.950 138.782 135.099 1.00 30.99 28 SER E O 1
ATOM 11289 N N . MET E 1 29 ? 37.567 137.351 136.721 1.00 30.26 29 MET E N 1
ATOM 11290 C CA . MET E 1 29 ? 37.941 136.315 135.764 1.00 29.84 29 MET E CA 1
ATOM 11291 C C . MET E 1 29 ? 36.742 135.862 134.949 1.00 29.58 29 MET E C 1
ATOM 11292 O O . MET E 1 29 ? 36.863 135.609 133.741 1.00 31.58 29 MET E O 1
ATOM 11306 N N . ALA E 1 30 ? 35.578 135.759 135.594 1.00 28.74 30 ALA E N 1
ATOM 11307 C CA . ALA E 1 30 ? 34.345 135.482 134.867 1.00 29.01 30 ALA E CA 1
ATOM 11308 C C . ALA E 1 30 ? 34.055 136.572 133.839 1.00 34.35 30 ALA E C 1
ATOM 11309 O O . ALA E 1 30 ? 33.630 136.260 132.721 1.00 30.45 30 ALA E O 1
ATOM 11316 N N . THR E 1 31 ? 34.261 137.855 134.197 1.00 29.69 31 THR E N 1
ATOM 11317 C CA . THR E 1 31 ? 34.008 138.926 133.222 1.00 35.85 31 THR E CA 1
ATOM 11318 C C . THR E 1 31 ? 34.916 138.766 132.008 1.00 35.81 31 THR E C 1
ATOM 11319 O O . THR E 1 31 ? 34.512 139.028 130.863 1.00 30.84 31 THR E O 1
ATOM 11330 N N . TYR E 1 32 ? 36.153 138.334 132.247 1.00 30.70 32 TYR E N 1
ATOM 11331 C CA . TYR E 1 32 ? 37.090 138.097 131.151 1.00 32.33 32 TYR E CA 1
ATOM 11332 C C . TYR E 1 32 ? 36.659 136.910 130.290 1.00 27.31 32 TYR E C 1
ATOM 11333 O O . TYR E 1 32 ? 36.633 137.003 129.058 1.00 33.41 32 TYR E O 1
ATOM 11351 N N . PHE E 1 33 ? 36.332 135.774 130.915 1.00 29.55 33 PHE E N 1
ATOM 11352 C CA . PHE E 1 33 ? 35.925 134.607 130.131 1.00 26.70 33 PHE E CA 1
ATOM 11353 C C . PHE E 1 33 ? 34.652 134.900 129.334 1.00 34.41 33 PHE E C 1
ATOM 11354 O O . PHE E 1 33 ? 34.529 134.490 128.174 1.00 33.09 33 PHE E O 1
ATOM 11371 N N . ASP E 1 34 ? 33.691 135.616 129.933 1.00 32.46 34 ASP E N 1
ATOM 11372 C CA . ASP E 1 34 ? 32.463 135.953 129.212 1.00 32.41 34 ASP E CA 1
ATOM 11373 C C . ASP E 1 34 ? 32.758 136.913 128.058 1.00 40.66 34 ASP E C 1
ATOM 11374 O O . ASP E 1 34 ? 32.146 136.808 126.981 1.00 31.55 34 ASP E O 1
ATOM 11383 N N . ALA E 1 35 ? 33.698 137.847 128.258 1.00 30.20 35 ALA E N 1
ATOM 11384 C CA . ALA E 1 35 ? 34.099 138.739 127.174 1.00 31.09 35 ALA E CA 1
ATOM 11385 C C . ALA E 1 35 ? 34.725 137.953 126.029 1.00 35.67 35 ALA E C 1
ATOM 11386 O O . ALA E 1 35 ? 34.549 138.300 124.852 1.00 35.09 35 ALA E O 1
ATOM 11393 N N . GLU E 1 36 ? 35.455 136.883 126.355 1.00 31.65 36 GLU E N 1
ATOM 11394 C CA . GLU E 1 36 ? 36.079 136.034 125.351 1.00 33.88 36 GLU E CA 1
ATOM 11395 C C . GLU E 1 36 ? 35.132 134.978 124.802 1.00 36.86 36 GLU E C 1
ATOM 11396 O O . GLU E 1 36 ? 35.521 134.247 123.889 1.00 34.59 36 GLU E O 1
ATOM 11408 N N . GLY E 1 37 ? 33.908 134.887 125.318 1.00 33.25 37 GLY E N 1
ATOM 11409 C CA . GLY E 1 37 ? 32.943 133.938 124.796 1.00 39.53 37 GLY E CA 1
ATOM 11410 C C . GLY E 1 37 ? 33.043 132.524 125.334 1.00 44.45 37 GLY E C 1
ATOM 11411 O O . GLY E 1 37 ? 32.538 131.601 124.694 1.00 39.51 37 GLY E O 1
ATOM 11415 N N . PHE E 1 38 ? 33.712 132.313 126.463 1.00 31.68 38 PHE E N 1
ATOM 11416 C CA . PHE E 1 38 ? 33.793 130.998 127.108 1.00 34.45 38 PHE E CA 1
ATOM 11417 C C . PHE E 1 38 ? 32.847 130.999 128.306 1.00 40.72 38 PHE E C 1
ATOM 11418 O O . PHE E 1 38 ? 33.232 131.313 129.426 1.00 31.55 38 PHE E O 1
ATOM 11435 N N . LYS E 1 39 ? 31.584 130.655 128.061 1.00 33.14 39 LYS E N 1
ATOM 11436 C CA . LYS E 1 39 ? 30.575 130.751 129.110 1.00 38.56 39 LYS E CA 1
ATOM 11437 C C . LYS E 1 39 ? 30.742 129.658 130.160 1.00 35.00 39 LYS E C 1
ATOM 11438 O O . LYS E 1 39 ? 30.307 129.841 131.303 1.00 34.39 39 LYS E O 1
ATOM 11457 N N . GLY E 1 40 ? 31.363 128.529 129.812 1.00 35.55 40 GLY E N 1
ATOM 11458 C CA . GLY E 1 40 ? 31.581 127.491 130.812 1.00 43.58 40 GLY E CA 1
ATOM 11459 C C . GLY E 1 40 ? 32.688 127.842 131.791 1.00 31.84 40 GLY E C 1
ATOM 11460 O O . GLY E 1 40 ? 32.549 127.646 133.006 1.00 33.31 40 GLY E O 1
ATOM 11464 N N . PHE E 1 41 ? 33.810 128.350 131.279 1.00 32.20 41 PHE E N 1
ATOM 11465 C CA . PHE E 1 41 ? 34.846 128.879 132.161 1.00 33.71 41 PHE E CA 1
ATOM 11466 C C . PHE E 1 41 ? 34.287 129.991 133.051 1.00 30.68 41 PHE E C 1
ATOM 11467 O O . PHE E 1 41 ? 34.591 130.063 134.259 1.00 31.02 41 PHE E O 1
ATOM 11484 N N . ALA E 1 42 ? 33.460 130.870 132.472 1.00 32.59 42 ALA E N 1
ATOM 11485 C CA . ALA E 1 42 ? 32.862 131.947 133.254 1.00 30.87 42 ALA E CA 1
ATOM 11486 C C . ALA E 1 42 ? 31.971 131.380 134.351 1.00 27.17 42 ALA E C 1
ATOM 11487 O O . ALA E 1 42 ? 31.981 131.869 135.486 1.00 31.24 42 ALA E O 1
ATOM 11494 N N . HIS E 1 43 ? 31.191 130.350 134.017 1.00 33.03 43 HIS E N 1
ATOM 11495 C CA . HIS E 1 43 ? 30.328 129.692 134.996 1.00 36.20 43 HIS E CA 1
ATOM 11496 C C . HIS E 1 43 ? 31.144 129.136 136.151 1.00 37.85 43 HIS E C 1
ATOM 11497 O O . HIS E 1 43 ? 30.789 129.312 137.326 1.00 35.30 43 HIS E O 1
ATOM 11511 N N . TRP E 1 44 ? 32.251 128.462 135.826 1.00 30.67 44 TRP E N 1
ATOM 11512 C CA . TRP E 1 44 ? 33.123 127.907 136.852 1.00 35.95 44 TRP E CA 1
ATOM 11513 C C . TRP E 1 44 ? 33.606 128.999 137.788 1.00 34.68 44 TRP E C 1
ATOM 11514 O O . TRP E 1 44 ? 33.617 128.822 139.010 1.00 32.80 44 TRP E O 1
ATOM 11535 N N . MET E 1 45 ? 33.991 130.143 137.224 1.00 30.24 45 MET E N 1
ATOM 11536 C CA . MET E 1 45 ? 34.499 131.245 138.043 1.00 27.72 45 MET E CA 1
ATOM 11537 C C . MET E 1 45 ? 33.404 131.892 138.892 1.00 29.78 45 MET E C 1
ATOM 11538 O O . MET E 1 45 ? 33.668 132.328 140.024 1.00 32.07 45 MET E O 1
ATOM 11552 N N . LYS E 1 46 ? 32.166 131.969 138.383 1.00 31.01 46 LYS E N 1
ATOM 11553 C CA . LYS E 1 46 ? 31.068 132.492 139.205 1.00 32.27 46 LYS E CA 1
ATOM 11554 C C . LYS E 1 46 ? 30.786 131.577 140.393 1.00 32.23 46 LYS E C 1
ATOM 11555 O O . LYS E 1 46 ? 30.543 132.046 141.523 1.00 31.99 46 LYS E O 1
ATOM 11574 N N . LYS E 1 47 ? 30.815 130.259 140.155 1.00 32.36 47 LYS E N 1
ATOM 11575 C CA . LYS E 1 47 ? 30.695 129.299 141.253 1.00 30.03 47 LYS E CA 1
ATOM 11576 C C . LYS E 1 47 ? 31.843 129.454 142.254 1.00 37.36 47 LYS E C 1
ATOM 11577 O O . LYS E 1 47 ? 31.636 129.408 143.476 1.00 33.15 47 LYS E O 1
ATOM 11596 N N . GLN E 1 48 ? 33.067 129.643 141.754 1.00 34.99 48 GLN E N 1
ATOM 11597 C CA . GLN E 1 48 ? 34.201 129.814 142.657 1.00 31.31 48 GLN E CA 1
ATOM 11598 C C . GLN E 1 48 ? 34.050 131.074 143.500 1.00 30.80 48 GLN E C 1
ATOM 11599 O O . GLN E 1 48 ? 34.356 131.063 144.697 1.00 31.92 48 GLN E O 1
ATOM 11613 N N . ALA E 1 49 ? 33.574 132.164 142.898 1.00 29.00 49 ALA E N 1
ATOM 11614 C CA . ALA E 1 49 ? 33.335 133.398 143.652 1.00 32.31 49 ALA E CA 1
ATOM 11615 C C . ALA E 1 49 ? 32.337 133.175 144.792 1.00 32.36 49 ALA E C 1
ATOM 11616 O O . ALA E 1 49 ? 32.552 133.636 145.930 1.00 33.08 49 ALA E O 1
ATOM 11623 N N . GLN E 1 50 ? 31.228 132.476 144.507 1.00 33.07 50 GLN E N 1
ATOM 11624 C CA . GLN E 1 50 ? 30.269 132.175 145.578 1.00 43.75 50 GLN E CA 1
ATOM 11625 C C . GLN E 1 50 ? 30.922 131.323 146.682 1.00 35.05 50 GLN E C 1
ATOM 11626 O O . GLN E 1 50 ? 30.693 131.542 147.893 1.00 34.25 50 GLN E O 1
ATOM 11640 N N . GLU E 1 51 ? 31.755 130.352 146.287 1.00 32.72 51 GLU E N 1
ATOM 11641 C CA . GLU E 1 51 ? 32.463 129.532 147.274 1.00 35.87 51 GLU E CA 1
ATOM 11642 C C . GLU E 1 51 ? 33.359 130.378 148.180 1.00 32.68 51 GLU E C 1
ATOM 11643 O O . GLU E 1 51 ? 33.414 130.167 149.409 1.00 34.75 51 GLU E O 1
ATOM 11655 N N . GLU E 1 52 ? 34.069 131.347 147.594 1.00 33.49 52 GLU E N 1
ATOM 11656 C CA . GLU E 1 52 ? 34.941 132.194 148.403 1.00 35.06 52 GLU E CA 1
ATOM 11657 C C . GLU E 1 52 ? 34.134 132.998 149.408 1.00 32.48 52 GLU E C 1
ATOM 11658 O O . GLU E 1 52 ? 34.620 133.292 150.513 1.00 34.05 52 GLU E O 1
ATOM 11670 N N . LEU E 1 53 ? 32.921 133.412 149.028 1.00 34.85 53 LEU E N 1
ATOM 11671 C CA . LEU E 1 53 ? 32.092 134.102 150.015 1.00 30.40 53 LEU E CA 1
ATOM 11672 C C . LEU E 1 53 ? 31.769 133.191 151.197 1.00 36.73 53 LEU E C 1
ATOM 11673 O O . LEU E 1 53 ? 31.681 133.658 152.345 1.00 35.29 53 LEU E O 1
ATOM 11689 N N . THR E 1 54 ? 31.564 131.894 150.943 1.00 34.89 54 THR E N 1
ATOM 11690 C CA . THR E 1 54 ? 31.340 131.004 152.094 1.00 36.73 54 THR E CA 1
ATOM 11691 C C . THR E 1 54 ? 32.577 130.946 152.992 1.00 37.69 54 THR E C 1
ATOM 11692 O O . THR E 1 54 ? 32.456 130.878 154.227 1.00 37.59 54 THR E O 1
ATOM 11703 N N . HIS E 1 55 ? 33.772 131.014 152.401 1.00 37.93 55 HIS E N 1
ATOM 11704 C CA . HIS E 1 55 ? 34.981 131.097 153.231 1.00 32.42 55 HIS E CA 1
ATOM 11705 C C . HIS E 1 55 ? 34.978 132.354 154.108 1.00 30.15 55 HIS E C 1
ATOM 11706 O O . HIS E 1 55 ? 35.256 132.301 155.324 1.00 34.71 55 HIS E O 1
ATOM 11720 N N . ALA E 1 56 ? 34.692 133.504 153.490 1.00 30.89 56 ALA E N 1
ATOM 11721 C CA . ALA E 1 56 ? 34.639 134.754 154.242 1.00 35.17 56 ALA E CA 1
ATOM 11722 C C . ALA E 1 56 ? 33.670 134.641 155.409 1.00 35.53 56 ALA E C 1
ATOM 11723 O O . ALA E 1 56 ? 33.974 135.067 156.530 1.00 36.16 56 ALA E O 1
ATOM 11730 N N . MET E 1 57 ? 32.502 134.062 155.169 1.00 33.71 57 MET E N 1
ATOM 11731 C CA . MET E 1 57 ? 31.503 134.006 156.228 1.00 30.32 57 MET E CA 1
ATOM 11732 C C . MET E 1 57 ? 31.880 133.015 157.323 1.00 36.81 57 MET E C 1
ATOM 11733 O O . MET E 1 57 ? 31.465 133.202 158.474 1.00 35.74 57 MET E O 1
ATOM 11747 N N . LYS E 1 58 ? 32.697 132.003 157.015 1.00 37.09 58 LYS E N 1
ATOM 11748 C CA . LYS E 1 58 ? 33.196 131.145 158.089 1.00 39.55 58 LYS E CA 1
ATOM 11749 C C . LYS E 1 58 ? 34.132 131.917 159.012 1.00 39.69 58 LYS E C 1
ATOM 11750 O O . LYS E 1 58 ? 34.035 131.802 160.248 1.00 39.24 58 LYS E O 1
ATOM 11769 N N . PHE E 1 59 ? 35.021 132.740 158.434 1.00 32.99 59 PHE E N 1
ATOM 11770 C CA . PHE E 1 59 ? 35.836 133.624 159.278 1.00 32.55 59 PHE E CA 1
ATOM 11771 C C . PHE E 1 59 ? 34.951 134.576 160.086 1.00 35.50 59 PHE E C 1
ATOM 11772 O O . PHE E 1 59 ? 35.203 134.812 161.275 1.00 35.58 59 PHE E O 1
ATOM 11789 N N . TYR E 1 60 ? 33.938 135.155 159.433 1.00 35.56 60 TYR E N 1
ATOM 11790 C CA . TYR E 1 60 ? 32.983 136.056 160.080 1.00 34.27 60 TYR E CA 1
ATOM 11791 C C . TYR E 1 60 ? 32.402 135.443 161.349 1.00 35.91 60 TYR E C 1
ATOM 11792 O O . TYR E 1 60 ? 32.475 136.024 162.448 1.00 37.14 60 TYR E O 1
ATOM 11810 N N . GLU E 1 61 ? 31.819 134.254 161.210 1.00 35.36 61 GLU E N 1
ATOM 11811 C CA . GLU E 1 61 ? 31.121 133.667 162.344 1.00 39.31 61 GLU E CA 1
ATOM 11812 C C . GLU E 1 61 ? 32.109 133.232 163.429 1.00 37.06 61 GLU E C 1
ATOM 11813 O O . GLU E 1 61 ? 31.785 133.332 164.617 1.00 36.29 61 GLU E O 1
ATOM 11825 N N . TYR E 1 62 ? 33.321 132.790 163.062 1.00 34.03 62 TYR E N 1
ATOM 11826 C CA . TYR E 1 62 ? 34.284 132.445 164.109 1.00 33.30 62 TYR E CA 1
ATOM 11827 C C . TYR E 1 62 ? 34.696 133.678 164.908 1.00 35.40 62 TYR E C 1
ATOM 11828 O O . TYR E 1 62 ? 34.781 133.632 166.146 1.00 38.88 62 TYR E O 1
ATOM 11846 N N . ILE E 1 63 ? 34.957 134.790 164.215 1.00 33.11 63 ILE E N 1
ATOM 11847 C CA . ILE E 1 63 ? 35.351 136.021 164.895 1.00 40.83 63 ILE E CA 1
ATOM 11848 C C . ILE E 1 63 ? 34.292 136.414 165.915 1.00 41.47 63 ILE E C 1
ATOM 11849 O O . ILE E 1 63 ? 34.606 136.737 167.068 1.00 38.08 63 ILE E O 1
ATOM 11865 N N . TYR E 1 64 ? 33.015 136.380 165.514 1.00 34.89 64 TYR E N 1
ATOM 11866 C CA . TYR E 1 64 ? 31.978 136.737 166.485 1.00 39.95 64 TYR E CA 1
ATOM 11867 C C . TYR E 1 64 ? 31.885 135.703 167.607 1.00 41.69 64 TYR E C 1
ATOM 11868 O O . TYR E 1 64 ? 31.658 136.062 168.773 1.00 38.10 64 TYR E O 1
ATOM 11886 N N . ALA E 1 65 ? 32.108 134.423 167.290 1.00 36.26 65 ALA E N 1
ATOM 11887 C CA . ALA E 1 65 ? 32.018 133.386 168.313 1.00 43.06 65 ALA E CA 1
ATOM 11888 C C . ALA E 1 65 ? 33.052 133.578 169.415 1.00 47.55 65 ALA E C 1
ATOM 11889 O O . ALA E 1 65 ? 32.814 133.167 170.561 1.00 41.05 65 ALA E O 1
ATOM 11896 N N . ARG E 1 66 ? 34.195 134.201 169.100 1.00 34.02 66 ARG E N 1
ATOM 11897 C CA . ARG E 1 66 ? 35.230 134.485 170.089 1.00 32.79 66 ARG E CA 1
ATOM 11898 C C . ARG E 1 66 ? 35.127 135.891 170.648 1.00 40.55 66 ARG E C 1
ATOM 11899 O O . ARG E 1 66 ? 36.074 136.373 171.281 1.00 42.84 66 ARG E O 1
ATOM 11920 N N . GLY E 1 67 ? 33.992 136.552 170.446 1.00 39.55 67 GLY E N 1
ATOM 11921 C CA . GLY E 1 67 ? 33.746 137.840 171.053 1.00 44.86 67 GLY E CA 1
ATOM 11922 C C . GLY E 1 67 ? 34.333 139.018 170.320 1.00 47.85 67 GLY E C 1
ATOM 11923 O O . GLY E 1 67 ? 34.323 140.134 170.860 1.00 45.55 67 GLY E O 1
ATOM 11927 N N . GLY E 1 68 ? 34.847 138.810 169.113 1.00 40.77 68 GLY E N 1
ATOM 11928 C CA . GLY E 1 68 ? 35.363 139.891 168.305 1.00 42.76 68 GLY E CA 1
ATOM 11929 C C . GLY E 1 68 ? 34.303 140.452 167.387 1.00 43.11 68 GLY E C 1
ATOM 11930 O O . GLY E 1 68 ? 33.164 139.995 167.354 1.00 39.17 68 GLY E O 1
ATOM 11934 N N . ARG E 1 69 ? 34.715 141.444 166.603 1.00 38.72 69 ARG E N 1
ATOM 11935 C CA . ARG E 1 69 ? 33.859 142.128 165.641 1.00 41.35 69 ARG E CA 1
ATOM 11936 C C . ARG E 1 69 ? 34.597 142.204 164.315 1.00 40.40 69 ARG E C 1
ATOM 11937 O O . ARG E 1 69 ? 35.832 142.212 164.271 1.00 39.23 69 ARG E O 1
ATOM 11958 N N . VAL E 1 70 ? 33.826 142.242 163.236 1.00 37.77 70 VAL E N 1
ATOM 11959 C CA . VAL E 1 70 ? 34.346 142.290 161.872 1.00 37.19 70 VAL E CA 1
ATOM 11960 C C . VAL E 1 70 ? 34.278 143.731 161.389 1.00 48.96 70 VAL E C 1
ATOM 11961 O O . VAL E 1 70 ? 33.273 144.421 161.608 1.00 38.90 70 VAL E O 1
ATOM 11974 N N . GLU E 1 71 ? 35.343 144.193 160.732 1.00 33.92 71 GLU E N 1
ATOM 11975 C CA . GLU E 1 71 ? 35.352 145.492 160.069 1.00 31.83 71 GLU E CA 1
ATOM 11976 C C . GLU E 1 71 ? 35.706 145.269 158.604 1.00 41.14 71 GLU E C 1
ATOM 11977 O O . GLU E 1 71 ? 36.821 144.838 158.291 1.00 40.36 71 GLU E O 1
ATOM 11989 N N . LEU E 1 72 ? 34.762 145.570 157.711 1.00 36.56 72 LEU E N 1
ATOM 11990 C CA . LEU E 1 72 ? 35.000 145.420 156.281 1.00 38.21 72 LEU E CA 1
ATOM 11991 C C . LEU E 1 72 ? 35.835 146.585 155.756 1.00 38.02 72 LEU E C 1
ATOM 11992 O O . LEU E 1 72 ? 35.572 147.753 156.066 1.00 39.78 72 LEU E O 1
ATOM 12008 N N . GLU E 1 73 ? 36.830 146.265 154.936 1.00 40.26 73 GLU E N 1
ATOM 12009 C CA . GLU E 1 73 ? 37.741 147.261 154.393 1.00 40.53 73 GLU E CA 1
ATOM 12010 C C . GLU E 1 73 ? 37.490 147.441 152.901 1.00 34.68 73 GLU E C 1
ATOM 12011 O O . GLU E 1 73 ? 36.794 146.657 152.252 1.00 36.79 73 GLU E O 1
ATOM 12023 N N . ALA E 1 74 ? 38.083 148.498 152.353 1.00 34.57 74 ALA E N 1
ATOM 12024 C CA . ALA E 1 74 ? 38.008 148.704 150.919 1.00 43.25 74 ALA E CA 1
ATOM 12025 C C . ALA E 1 74 ? 38.522 147.472 150.172 1.00 41.33 74 ALA E C 1
ATOM 12026 O O . ALA E 1 74 ? 39.432 146.754 150.598 1.00 37.95 74 ALA E O 1
ATOM 12033 N N . ILE E 1 75 ? 37.926 147.292 149.010 1.00 34.33 75 ILE E N 1
ATOM 12034 C CA . ILE E 1 75 ? 38.138 146.195 148.092 1.00 32.68 75 ILE E CA 1
ATOM 12035 C C . ILE E 1 75 ? 38.936 146.775 146.925 1.00 35.29 75 ILE E C 1
ATOM 12036 O O . ILE E 1 75 ? 38.434 147.661 146.227 1.00 39.55 75 ILE E O 1
ATOM 12052 N N . GLU E 1 76 ? 40.126 146.230 146.664 1.00 37.06 76 GLU E N 1
ATOM 12053 C CA . GLU E 1 76 ? 41.053 146.731 145.630 1.00 42.87 76 GLU E CA 1
ATOM 12054 C C . GLU E 1 76 ? 40.425 146.383 144.262 1.00 36.55 76 GLU E C 1
ATOM 12055 O O . GLU E 1 76 ? 39.708 145.390 144.169 1.00 35.76 76 GLU E O 1
ATOM 12067 N N . LYS E 1 77 ? 40.640 147.183 143.198 1.00 35.04 77 LYS E N 1
ATOM 12068 C CA . LYS E 1 77 ? 40.167 146.788 141.837 1.00 35.90 77 LYS E CA 1
ATOM 12069 C C . LYS E 1 77 ? 40.918 145.554 141.315 1.00 33.96 77 LYS E C 1
ATOM 12070 O O . LYS E 1 77 ? 42.160 145.587 141.253 1.00 34.65 77 LYS E O 1
ATOM 12089 N N . PRO E 1 78 ? 40.242 144.469 140.933 1.00 32.01 78 PRO E N 1
ATOM 12090 C CA . PRO E 1 78 ? 40.967 143.310 140.396 1.00 34.75 78 PRO E CA 1
ATOM 12091 C C . PRO E 1 78 ? 41.393 143.555 138.960 1.00 33.02 78 PRO E C 1
ATOM 12092 O O . PRO E 1 78 ? 40.868 144.456 138.275 1.00 33.47 78 PRO E O 1
ATOM 12103 N N . PRO E 1 79 ? 42.390 142.815 138.483 1.00 32.81 79 PRO E N 1
ATOM 12104 C CA . PRO E 1 79 ? 42.689 142.826 137.044 1.00 37.35 79 PRO E CA 1
ATOM 12105 C C . PRO E 1 79 ? 41.483 142.314 136.271 1.00 37.80 79 PRO E C 1
ATOM 12106 O O . PRO E 1 79 ? 40.684 141.541 136.793 1.00 35.81 79 PRO E O 1
ATOM 12117 N N . SER E 1 80 ? 41.329 142.791 135.033 1.00 30.64 80 SER E N 1
ATOM 12118 C CA . SER E 1 80 ? 40.227 142.344 134.177 1.00 32.69 80 SER E CA 1
ATOM 12119 C C . SER E 1 80 ? 40.660 141.711 132.857 1.00 34.92 80 SER E C 1
ATOM 12120 O O . SER E 1 80 ? 39.800 141.182 132.139 1.00 33.23 80 SER E O 1
ATOM 12128 N N . ASN E 1 81 ? 41.941 141.779 132.505 1.00 32.58 81 ASN E N 1
ATOM 12129 C CA . ASN E 1 81 ? 42.461 141.294 131.232 1.00 36.87 81 ASN E CA 1
ATOM 12130 C C . ASN E 1 81 ? 43.577 140.297 131.510 1.00 34.21 81 ASN E C 1
ATOM 12131 O O . ASN E 1 81 ? 44.499 140.605 132.264 1.00 33.34 81 ASN E O 1
ATOM 12142 N N . TRP E 1 82 ? 43.518 139.133 130.873 1.00 31.23 82 TRP E N 1
ATOM 12143 C CA . TRP E 1 82 ? 44.576 138.131 130.904 1.00 33.67 82 TRP E CA 1
ATOM 12144 C C . TRP E 1 82 ? 45.010 137.833 129.476 1.00 28.95 82 TRP E C 1
ATOM 12145 O O . TRP E 1 82 ? 44.284 138.115 128.512 1.00 30.86 82 TRP E O 1
ATOM 12166 N N . ASN E 1 83 ? 46.181 137.216 129.324 1.00 30.42 83 ASN E N 1
ATOM 12167 C CA . ASN E 1 83 ? 46.648 136.992 127.960 1.00 33.42 83 ASN E CA 1
ATOM 12168 C C . ASN E 1 83 ? 45.828 135.906 127.273 1.00 33.00 83 ASN E C 1
ATOM 12169 O O . ASN E 1 83 ? 45.680 135.917 126.042 1.00 33.51 83 ASN E O 1
ATOM 12180 N N . GLY E 1 84 ? 45.320 134.960 128.048 1.00 33.34 84 GLY E N 1
ATOM 12181 C CA . GLY E 1 84 ? 44.624 133.804 127.510 1.00 35.12 84 GLY E CA 1
ATOM 12182 C C . GLY E 1 84 ? 44.026 133.006 128.647 1.00 39.53 84 GLY E C 1
ATOM 12183 O O . GLY E 1 84 ? 44.162 133.358 129.821 1.00 34.98 84 GLY E O 1
ATOM 12187 N N . ILE E 1 85 ? 43.340 131.915 128.279 1.00 28.44 85 ILE E N 1
ATOM 12188 C CA . ILE E 1 85 ? 42.618 131.114 129.275 1.00 28.83 85 ILE E CA 1
ATOM 12189 C C . ILE E 1 85 ? 43.584 130.553 130.310 1.00 31.31 85 ILE E C 1
ATOM 12190 O O . ILE E 1 85 ? 43.341 130.588 131.535 1.00 32.58 85 ILE E O 1
ATOM 12206 N N . LYS E 1 86 ? 44.695 129.998 129.828 1.00 34.11 86 LYS E N 1
ATOM 12207 C CA . LYS E 1 86 ? 45.616 129.361 130.747 1.00 32.17 86 LYS E CA 1
ATOM 12208 C C . LYS E 1 86 ? 46.220 130.376 131.698 1.00 29.96 86 LYS E C 1
ATOM 12209 O O . LYS E 1 86 ? 46.412 130.071 132.876 1.00 32.20 86 LYS E O 1
ATOM 12228 N N . ASP E 1 87 ? 46.495 131.589 131.213 1.00 30.53 87 ASP E N 1
ATOM 12229 C CA . ASP E 1 87 ? 47.050 132.634 132.071 1.00 31.28 87 ASP E CA 1
ATOM 12230 C C . ASP E 1 87 ? 46.096 132.979 133.204 1.00 30.06 87 ASP E C 1
ATOM 12231 O O . ASP E 1 87 ? 46.535 133.245 134.334 1.00 34.00 87 ASP E O 1
ATOM 12240 N N . ALA E 1 88 ? 44.789 132.980 132.927 1.00 30.19 88 ALA E N 1
ATOM 12241 C CA . ALA E 1 88 ? 43.816 133.247 133.980 1.00 29.82 88 ALA E CA 1
ATOM 12242 C C . ALA E 1 88 ? 43.849 132.145 135.037 1.00 29.53 88 ALA E C 1
ATOM 12243 O O . ALA E 1 88 ? 43.891 132.423 136.245 1.00 33.02 88 ALA E O 1
ATOM 12250 N N . PHE E 1 89 ? 43.873 130.880 134.610 1.00 32.41 89 PHE E N 1
ATOM 12251 C CA . PHE E 1 89 ? 43.914 129.834 135.634 1.00 30.89 89 PHE E CA 1
ATOM 12252 C C . PHE E 1 89 ? 45.264 129.796 136.364 1.00 30.12 89 PHE E C 1
ATOM 12253 O O . PHE E 1 89 ? 45.319 129.437 137.551 1.00 34.41 89 PHE E O 1
ATOM 12270 N N . GLU E 1 90 ? 46.362 130.172 135.695 1.00 32.93 90 GLU E N 1
ATOM 12271 C CA . GLU E 1 90 ? 47.643 130.281 136.388 1.00 35.37 90 GLU E CA 1
ATOM 12272 C C . GLU E 1 90 ? 47.588 131.361 137.467 1.00 34.56 90 GLU E C 1
ATOM 12273 O O . GLU E 1 90 ? 48.132 131.193 138.570 1.00 34.64 90 GLU E O 1
ATOM 12285 N N . ALA E 1 91 ? 46.951 132.492 137.153 1.00 34.05 91 ALA E N 1
ATOM 12286 C CA . ALA E 1 91 ? 46.762 133.539 138.155 1.00 35.13 91 ALA E CA 1
ATOM 12287 C C . ALA E 1 91 ? 45.904 133.031 139.307 1.00 36.05 91 ALA E C 1
ATOM 12288 O O . ALA E 1 91 ? 46.119 133.402 140.470 1.00 33.00 91 ALA E O 1
ATOM 12295 N N . ALA E 1 92 ? 44.905 132.201 138.995 1.00 33.28 92 ALA E N 1
ATOM 12296 C CA . ALA E 1 92 ? 44.075 131.622 140.043 1.00 36.49 92 ALA E CA 1
ATOM 12297 C C . ALA E 1 92 ? 44.909 130.756 140.974 1.00 34.14 92 ALA E C 1
ATOM 12298 O O . ALA E 1 92 ? 44.766 130.828 142.201 1.00 31.49 92 ALA E O 1
ATOM 12305 N N . LEU E 1 93 ? 45.782 129.922 140.405 1.00 32.88 93 LEU E N 1
ATOM 12306 C CA . LEU E 1 93 ? 46.634 129.068 141.237 1.00 31.59 93 LEU E CA 1
ATOM 12307 C C . LEU E 1 93 ? 47.560 129.905 142.116 1.00 30.60 93 LEU E C 1
ATOM 12308 O O . LEU E 1 93 ? 47.705 129.643 143.319 1.00 36.94 93 LEU E O 1
ATOM 12324 N N . LYS E 1 94 ? 48.202 130.920 141.534 1.00 32.36 94 LYS E N 1
ATOM 12325 C CA . LYS E 1 94 ? 49.087 131.783 142.312 1.00 31.98 94 LYS E CA 1
ATOM 12326 C C . LYS E 1 94 ? 48.319 132.486 143.430 1.00 34.08 94 LYS E C 1
ATOM 12327 O O . LYS E 1 94 ? 48.825 132.635 144.558 1.00 34.65 94 LYS E O 1
ATOM 12346 N N . HIS E 1 95 ? 47.080 132.893 143.150 1.00 36.08 95 HIS E N 1
ATOM 12347 C CA . HIS E 1 95 ? 46.287 133.535 144.184 1.00 35.29 95 HIS E CA 1
ATOM 12348 C C . HIS E 1 95 ? 45.992 132.562 145.316 1.00 32.12 95 HIS E C 1
ATOM 12349 O O . HIS E 1 95 ? 46.110 132.921 146.491 1.00 34.38 95 HIS E O 1
ATOM 12363 N N . GLU E 1 96 ? 45.599 131.331 144.982 1.00 32.51 96 GLU E N 1
ATOM 12364 C CA . GLU E 1 96 ? 45.248 130.374 146.026 1.00 39.52 96 GLU E CA 1
ATOM 12365 C C . GLU E 1 96 ? 46.469 129.989 146.855 1.00 41.25 96 GLU E C 1
ATOM 12366 O O . GLU E 1 96 ? 46.366 129.800 148.069 1.00 34.63 96 GLU E O 1
ATOM 12378 N N . GLU E 1 97 ? 47.637 129.885 146.226 1.00 38.46 97 GLU E N 1
ATOM 12379 C CA . GLU E 1 97 ? 48.845 129.597 146.995 1.00 43.07 97 GLU E CA 1
ATOM 12380 C C . GLU E 1 97 ? 49.173 130.756 147.936 1.00 44.01 97 GLU E C 1
ATOM 12381 O O . GLU E 1 97 ? 49.620 130.540 149.073 1.00 36.93 97 GLU E O 1
ATOM 12393 N N . PHE E 1 98 ? 48.920 131.993 147.493 1.00 33.01 98 PHE E N 1
ATOM 12394 C CA . PHE E 1 98 ? 49.078 133.148 148.381 1.00 32.79 98 PHE E CA 1
ATOM 12395 C C . PHE E 1 98 ? 48.078 133.096 149.539 1.00 37.64 98 PHE E C 1
ATOM 12396 O O . PHE E 1 98 ? 48.432 133.391 150.688 1.00 36.55 98 PHE E O 1
ATOM 12413 N N . VAL E 1 99 ? 46.840 132.692 149.258 1.00 36.67 99 VAL E N 1
ATOM 12414 C CA . VAL E 1 99 ? 45.837 132.551 150.312 1.00 35.71 99 VAL E CA 1
ATOM 12415 C C . VAL E 1 99 ? 46.268 131.488 151.316 1.00 39.41 99 VAL E C 1
ATOM 12416 O O . VAL E 1 99 ? 46.137 131.666 152.534 1.00 35.19 99 VAL E O 1
ATOM 12429 N N . THR E 1 100 ? 46.808 130.375 150.820 1.00 37.52 100 THR E N 1
ATOM 12430 C CA . THR E 1 100 ? 47.289 129.324 151.706 1.00 34.54 100 THR E CA 1
ATOM 12431 C C . THR E 1 100 ? 48.387 129.849 152.614 1.00 35.48 100 THR E C 1
ATOM 12432 O O . THR E 1 100 ? 48.362 129.616 153.828 1.00 36.57 100 THR E O 1
ATOM 12443 N N . GLN E 1 101 ? 49.355 130.581 152.053 1.00 34.98 101 GLN E N 1
ATOM 12444 C CA . GLN E 1 101 ? 50.415 131.119 152.902 1.00 46.08 101 GLN E CA 1
ATOM 12445 C C . GLN E 1 101 ? 49.855 132.096 153.935 1.00 35.94 101 GLN E C 1
ATOM 12446 O O . GLN E 1 101 ? 50.342 132.157 155.075 1.00 38.62 101 GLN E O 1
ATOM 12460 N N . SER E 1 102 ? 48.853 132.889 153.545 1.00 37.97 102 SER E N 1
ATOM 12461 C CA . SER E 1 102 ? 48.217 133.818 154.480 1.00 37.10 102 SER E CA 1
ATOM 12462 C C . SER E 1 102 ? 47.600 133.062 155.656 1.00 32.79 102 SER E C 1
ATOM 12463 O O . SER E 1 102 ? 47.779 133.441 156.831 1.00 36.77 102 SER E O 1
ATOM 12471 N N . ILE E 1 103 ? 46.916 131.960 155.352 1.00 33.37 103 ILE E N 1
ATOM 12472 C CA . ILE E 1 103 ? 46.337 131.111 156.387 1.00 32.00 103 ILE E CA 1
ATOM 12473 C C . ILE E 1 103 ? 47.432 130.512 157.267 1.00 33.27 103 ILE E C 1
ATOM 12474 O O . ILE E 1 103 ? 47.298 130.464 158.494 1.00 37.76 103 ILE E O 1
ATOM 12490 N N . TYR E 1 104 ? 48.511 130.015 156.656 1.00 34.71 104 TYR E N 1
ATOM 12491 C CA . TYR E 1 104 ? 49.637 129.504 157.430 1.00 35.77 104 TYR E CA 1
ATOM 12492 C C . TYR E 1 104 ? 50.150 130.550 158.414 1.00 38.76 104 TYR E C 1
ATOM 12493 O O . TYR E 1 104 ? 50.524 130.232 159.553 1.00 35.55 104 TYR E O 1
ATOM 12511 N N . ASN E 1 105 ? 50.232 131.799 157.965 1.00 33.94 105 ASN E N 1
ATOM 12512 C CA . ASN E 1 105 ? 50.751 132.853 158.828 1.00 46.29 105 ASN E CA 1
ATOM 12513 C C . ASN E 1 105 ? 49.834 133.062 160.022 1.00 40.93 105 ASN E C 1
ATOM 12514 O O . ASN E 1 105 ? 50.305 133.229 161.158 1.00 36.75 105 ASN E O 1
ATOM 12525 N N . ILE E 1 106 ? 48.520 133.005 159.797 1.00 38.76 106 ILE E N 1
ATOM 12526 C CA . ILE E 1 106 ? 47.604 133.102 160.934 1.00 37.42 106 ILE E CA 1
ATOM 12527 C C . ILE E 1 106 ? 47.804 131.924 161.886 1.00 35.81 106 ILE E C 1
ATOM 12528 O O . ILE E 1 106 ? 47.781 132.084 163.111 1.00 38.23 106 ILE E O 1
ATOM 12544 N N . LEU E 1 107 ? 47.932 130.712 161.341 1.00 36.82 107 LEU E N 1
ATOM 12545 C CA . LEU E 1 107 ? 48.102 129.528 162.183 1.00 43.80 107 LEU E CA 1
ATOM 12546 C C . LEU E 1 107 ? 49.353 129.628 163.046 1.00 46.98 107 LEU E C 1
ATOM 12547 O O . LEU E 1 107 ? 49.332 129.267 164.233 1.00 40.82 107 LEU E O 1
ATOM 12563 N N . GLU E 1 108 ? 50.452 130.098 162.460 1.00 39.01 108 GLU E N 1
ATOM 12564 C CA . GLU E 1 108 ? 51.695 130.231 163.209 1.00 35.75 108 GLU E CA 1
ATOM 12565 C C . GLU E 1 108 ? 51.587 131.322 164.275 1.00 38.60 108 GLU E C 1
ATOM 12566 O O . GLU E 1 108 ? 52.150 131.188 165.379 1.00 41.08 108 GLU E O 1
ATOM 12578 N N . LEU E 1 109 ? 50.868 132.405 163.970 1.00 37.44 109 LEU E N 1
ATOM 12579 C CA . LEU E 1 109 ? 50.636 133.434 164.979 1.00 41.12 109 LEU E CA 1
ATOM 12580 C C . LEU E 1 109 ? 49.836 132.873 166.144 1.00 46.94 109 LEU E C 1
ATOM 12581 O O . LEU E 1 109 ? 50.212 133.037 167.311 1.00 39.87 109 LEU E O 1
ATOM 12597 N N . ALA E 1 110 ? 48.739 132.210 165.846 1.00 40.15 110 ALA E N 1
ATOM 12598 C CA . ALA E 1 110 ? 47.838 131.638 166.853 1.00 39.46 110 ALA E CA 1
ATOM 12599 C C . ALA E 1 110 ? 48.611 130.647 167.710 1.00 40.84 110 ALA E C 1
ATOM 12600 O O . ALA E 1 110 ? 48.469 130.657 168.869 1.00 41.62 110 ALA E O 1
ATOM 12607 N N . SER E 1 111 ? 49.412 129.823 167.089 1.00 38.62 111 SER E N 1
ATOM 12608 C CA . SER E 1 111 ? 50.203 128.792 167.770 1.00 38.41 111 SER E CA 1
ATOM 12609 C C . SER E 1 111 ? 51.197 129.462 168.721 1.00 48.40 111 SER E C 1
ATOM 12610 O O . SER E 1 111 ? 51.353 129.013 169.797 1.00 41.19 111 SER E O 1
ATOM 12618 N N . GLU E 1 112 ? 51.820 130.543 168.297 1.00 40.56 112 GLU E N 1
ATOM 12619 C CA . GLU E 1 112 ? 52.787 131.277 169.135 1.00 45.32 112 GLU E CA 1
ATOM 12620 C C . GLU E 1 112 ? 52.066 131.743 170.393 1.00 50.42 112 GLU E C 1
ATOM 12621 O O . GLU E 1 112 ? 52.598 131.579 171.447 1.00 52.71 112 GLU E O 1
ATOM 12633 N N . GLU E 1 113 ? 50.853 132.236 170.264 1.00 42.38 113 GLU E N 1
ATOM 12634 C CA . GLU E 1 113 ? 50.064 132.717 171.395 1.00 45.13 113 GLU E CA 1
ATOM 12635 C C . GLU E 1 113 ? 49.362 131.603 172.167 1.00 44.32 113 GLU E C 1
ATOM 12636 O O . GLU E 1 113 ? 48.639 131.903 173.125 1.00 42.06 113 GLU E O 1
ATOM 12648 N N . LYS E 1 114 ? 49.552 130.338 171.785 1.00 37.11 114 LYS E N 1
ATOM 12649 C CA . LYS E 1 114 ? 48.854 129.207 172.401 1.00 46.19 114 LYS E CA 1
ATOM 12650 C C . LYS E 1 114 ? 47.335 129.387 172.318 1.00 47.38 114 LYS E C 1
ATOM 12651 O O . LYS E 1 114 ? 46.587 128.989 173.215 1.00 42.93 114 LYS E O 1
ATOM 12670 N N . ASP E 1 115 ? 46.868 129.967 171.208 1.00 44.45 115 ASP E N 1
ATOM 12671 C CA . ASP E 1 115 ? 45.437 130.093 170.923 1.00 39.60 115 ASP E CA 1
ATOM 12672 C C . ASP E 1 115 ? 45.008 128.826 170.196 1.00 41.11 115 ASP E C 1
ATOM 12673 O O . ASP E 1 115 ? 44.867 128.783 168.975 1.00 39.66 115 ASP E O 1
ATOM 12682 N N . HIS E 1 116 ? 44.814 127.762 170.976 1.00 40.89 116 HIS E N 1
ATOM 12683 C CA . HIS E 1 116 ? 44.535 126.463 170.372 1.00 39.96 116 HIS E CA 1
ATOM 12684 C C . HIS E 1 116 ? 43.193 126.451 169.650 1.00 37.72 116 HIS E C 1
ATOM 12685 O O . HIS E 1 116 ? 43.039 125.736 168.653 1.00 38.97 116 HIS E O 1
ATOM 12699 N N . ALA E 1 117 ? 42.218 127.234 170.125 1.00 36.75 117 ALA E N 1
ATOM 12700 C CA . ALA E 1 117 ? 40.925 127.302 169.443 1.00 37.90 117 ALA E CA 1
ATOM 12701 C C . ALA E 1 117 ? 41.078 127.794 168.007 1.00 39.19 117 ALA E C 1
ATOM 12702 O O . ALA E 1 117 ? 40.487 127.234 167.074 1.00 36.78 117 ALA E O 1
ATOM 12709 N N . THR E 1 118 ? 41.868 128.850 167.805 1.00 39.01 118 THR E N 1
ATOM 12710 C CA . THR E 1 118 ? 42.025 129.389 166.459 1.00 35.13 118 THR E CA 1
ATOM 12711 C C . THR E 1 118 ? 42.875 128.468 165.593 1.00 34.22 118 THR E C 1
ATOM 12712 O O . THR E 1 118 ? 42.586 128.284 164.402 1.00 39.53 118 THR E O 1
ATOM 12723 N N . VAL E 1 119 ? 43.916 127.864 166.178 1.00 32.51 119 VAL E N 1
ATOM 12724 C CA . VAL E 1 119 ? 44.693 126.862 165.450 1.00 37.76 119 VAL E CA 1
ATOM 12725 C C . VAL E 1 119 ? 43.774 125.761 164.930 1.00 35.89 119 VAL E C 1
ATOM 12726 O O . VAL E 1 119 ? 43.864 125.349 163.768 1.00 34.44 119 VAL E O 1
ATOM 12739 N N . SER E 1 120 ? 42.880 125.259 165.794 1.00 36.53 120 SER E N 1
ATOM 12740 C CA . SER E 1 120 ? 41.988 124.174 165.404 1.00 40.93 120 SER E CA 1
ATOM 12741 C C . SER E 1 120 ? 41.005 124.635 164.335 1.00 42.79 120 SER E C 1
ATOM 12742 O O . SER E 1 120 ? 40.779 123.929 163.341 1.00 36.52 120 SER E O 1
ATOM 12750 N N . PHE E 1 121 ? 40.433 125.828 164.512 1.00 36.31 121 PHE E N 1
ATOM 12751 C CA . PHE E 1 121 ? 39.524 126.388 163.515 1.00 36.42 121 PHE E CA 1
ATOM 12752 C C . PHE E 1 121 ? 40.160 126.439 162.128 1.00 39.51 121 PHE E C 1
ATOM 12753 O O . PHE E 1 121 ? 39.502 126.154 161.120 1.00 35.20 121 PHE E O 1
ATOM 12770 N N . LEU E 1 122 ? 41.443 126.784 162.056 1.00 33.03 122 LEU E N 1
ATOM 12771 C CA . LEU E 1 122 ? 42.078 126.962 160.754 1.00 31.23 122 LEU E CA 1
ATOM 12772 C C . LEU E 1 122 ? 42.378 125.648 160.022 1.00 35.84 122 LEU E C 1
ATOM 12773 O O . LEU E 1 122 ? 42.648 125.687 158.812 1.00 35.74 122 LEU E O 1
ATOM 12789 N N . LYS E 1 123 ? 42.307 124.498 160.701 1.00 40.76 123 LYS E N 1
ATOM 12790 C CA . LYS E 1 123 ? 42.579 123.227 160.025 1.00 43.53 123 LYS E CA 1
ATOM 12791 C C . LYS E 1 123 ? 41.665 123.026 158.817 1.00 38.54 123 LYS E C 1
ATOM 12792 O O . LYS E 1 123 ? 42.097 122.506 157.770 1.00 37.26 123 LYS E O 1
ATOM 12811 N N . TRP E 1 124 ? 40.383 123.371 158.965 1.00 39.99 124 TRP E N 1
ATOM 12812 C CA . TRP E 1 124 ? 39.455 123.210 157.851 1.00 37.93 124 TRP E CA 1
ATOM 12813 C C . TRP E 1 124 ? 39.973 123.941 156.624 1.00 36.93 124 TRP E C 1
ATOM 12814 O O . TRP E 1 124 ? 39.911 123.422 155.500 1.00 36.60 124 TRP E O 1
ATOM 12835 N N . PHE E 1 125 ? 40.526 125.139 156.826 1.00 36.51 125 PHE E N 1
ATOM 12836 C CA . PHE E 1 125 ? 41.007 125.931 155.704 1.00 32.56 125 PHE E CA 1
ATOM 12837 C C . PHE E 1 125 ? 42.299 125.373 155.131 1.00 33.49 125 PHE E C 1
ATOM 12838 O O . PHE E 1 125 ? 42.507 125.418 153.920 1.00 37.89 125 PHE E O 1
ATOM 12855 N N . VAL E 1 126 ? 43.182 124.859 155.978 1.00 34.88 126 VAL E N 1
ATOM 12856 C CA . VAL E 1 126 ? 44.382 124.196 155.463 1.00 36.00 126 VAL E CA 1
ATOM 12857 C C . VAL E 1 126 ? 43.996 123.071 154.491 1.00 35.69 126 VAL E C 1
ATOM 12858 O O . VAL E 1 126 ? 44.475 123.007 153.339 1.00 39.70 126 VAL E O 1
ATOM 12871 N N . ASP E 1 127 ? 43.081 122.196 154.928 1.00 39.14 127 ASP E N 1
ATOM 12872 C CA . ASP E 1 127 ? 42.663 121.070 154.088 1.00 34.86 127 ASP E CA 1
ATOM 12873 C C . ASP E 1 127 ? 41.931 121.545 152.831 1.00 34.95 127 ASP E C 1
ATOM 12874 O O . ASP E 1 127 ? 42.143 121.026 151.709 1.00 38.52 127 ASP E O 1
ATOM 12883 N N . GLU E 1 128 ? 41.077 122.555 152.993 1.00 35.27 128 GLU E N 1
ATOM 12884 C CA . GLU E 1 128 ? 40.354 123.082 151.849 1.00 36.30 128 GLU E CA 1
ATOM 12885 C C . GLU E 1 128 ? 41.305 123.686 150.829 1.00 36.91 128 GLU E C 1
ATOM 12886 O O . GLU E 1 128 ? 41.069 123.569 149.623 1.00 38.36 128 GLU E O 1
ATOM 12898 N N . GLN E 1 129 ? 42.363 124.371 151.286 1.00 37.43 129 GLN E N 1
ATOM 12899 C CA . GLN E 1 129 ? 43.315 124.970 150.352 1.00 31.58 129 GLN E CA 1
ATOM 12900 C C . GLN E 1 129 ? 44.035 123.899 149.547 1.00 34.44 129 GLN E C 1
ATOM 12901 O O . GLN E 1 129 ? 44.323 124.093 148.355 1.00 36.30 129 GLN E O 1
ATOM 12915 N N . VAL E 1 130 ? 44.350 122.764 150.183 1.00 36.75 130 VAL E N 1
ATOM 12916 C CA . VAL E 1 130 ? 44.900 121.646 149.415 1.00 37.62 130 VAL E CA 1
ATOM 12917 C C . VAL E 1 130 ? 43.985 121.337 148.235 1.00 36.16 130 VAL E C 1
ATOM 12918 O O . VAL E 1 130 ? 44.430 121.199 147.083 1.00 32.90 130 VAL E O 1
ATOM 12931 N N . GLU E 1 131 ? 42.677 121.258 148.508 1.00 34.25 131 GLU E N 1
ATOM 12932 C CA . GLU E 1 131 ? 41.730 120.926 147.434 1.00 32.74 131 GLU E CA 1
ATOM 12933 C C . GLU E 1 131 ? 41.629 122.045 146.381 1.00 33.59 131 GLU E C 1
ATOM 12934 O O . GLU E 1 131 ? 41.557 121.764 145.175 1.00 37.70 131 GLU E O 1
ATOM 12946 N N . GLU E 1 132 ? 41.577 123.303 146.811 1.00 35.70 132 GLU E N 1
ATOM 12947 C CA . GLU E 1 132 ? 41.462 124.424 145.872 1.00 40.28 132 GLU E CA 1
ATOM 12948 C C . GLU E 1 132 ? 42.652 124.463 144.913 1.00 38.99 132 GLU E C 1
ATOM 12949 O O . GLU E 1 132 ? 42.494 124.569 143.677 1.00 42.31 132 GLU E O 1
ATOM 12961 N N . GLU E 1 133 ? 43.858 124.360 145.476 1.00 34.67 133 GLU E N 1
ATOM 12962 C CA . GLU E 1 133 ? 45.060 124.338 144.658 1.00 33.36 133 GLU E CA 1
ATOM 12963 C C . GLU E 1 133 ? 45.038 123.157 143.699 1.00 32.17 133 GLU E C 1
ATOM 12964 O O . GLU E 1 133 ? 45.381 123.300 142.519 1.00 35.68 133 GLU E O 1
ATOM 12976 N N . ASP E 1 134 ? 44.658 121.970 144.193 1.00 34.87 134 ASP E N 1
ATOM 12977 C CA . ASP E 1 134 ? 44.687 120.789 143.340 1.00 36.48 134 ASP E CA 1
ATOM 12978 C C . ASP E 1 134 ? 43.713 120.912 142.178 1.00 42.08 134 ASP E C 1
ATOM 12979 O O . ASP E 1 134 ? 44.026 120.493 141.057 1.00 36.93 134 ASP E O 1
ATOM 12988 N N . GLN E 1 135 ? 42.521 121.481 142.417 1.00 34.18 135 GLN E N 1
ATOM 12989 C CA . GLN E 1 135 ? 41.551 121.565 141.327 1.00 36.77 135 GLN E CA 1
ATOM 12990 C C . GLN E 1 135 ? 42.049 122.504 140.238 1.00 35.16 135 GLN E C 1
ATOM 12991 O O . GLN E 1 135 ? 41.925 122.201 139.035 1.00 35.46 135 GLN E O 1
ATOM 13005 N N . VAL E 1 136 ? 42.726 123.588 140.631 1.00 32.69 136 VAL E N 1
ATOM 13006 C CA . VAL E 1 136 ? 43.280 124.467 139.600 1.00 31.72 136 VAL E CA 1
ATOM 13007 C C . VAL E 1 136 ? 44.464 123.805 138.887 1.00 31.48 136 VAL E C 1
ATOM 13008 O O . VAL E 1 136 ? 44.612 123.939 137.663 1.00 32.88 136 VAL E O 1
ATOM 13021 N N . ARG E 1 137 ? 45.323 123.081 139.624 1.00 35.28 137 ARG E N 1
ATOM 13022 C CA . ARG E 1 137 ? 46.436 122.391 138.971 1.00 42.81 137 ARG E CA 1
ATOM 13023 C C . ARG E 1 137 ? 45.919 121.389 137.949 1.00 39.97 137 ARG E C 1
ATOM 13024 O O . ARG E 1 137 ? 46.513 121.205 136.880 1.00 37.55 137 ARG E O 1
ATOM 13045 N N . GLU E 1 138 ? 44.815 120.716 138.264 1.00 38.33 138 GLU E N 1
ATOM 13046 C CA . GLU E 1 138 ? 44.270 119.751 137.313 1.00 42.67 138 GLU E CA 1
ATOM 13047 C C . GLU E 1 138 ? 43.835 120.448 136.031 1.00 37.40 138 GLU E C 1
ATOM 13048 O O . GLU E 1 138 ? 44.134 119.988 134.915 1.00 36.89 138 GLU E O 1
ATOM 13060 N N . ILE E 1 139 ? 43.130 121.573 136.178 1.00 33.79 139 ILE E N 1
ATOM 13061 C CA . ILE E 1 139 ? 42.705 122.325 134.994 1.00 30.46 139 ILE E CA 1
ATOM 13062 C C . ILE E 1 139 ? 43.910 122.816 134.192 1.00 35.60 139 ILE E C 1
ATOM 13063 O O . ILE E 1 139 ? 43.907 122.800 132.947 1.00 36.37 139 ILE E O 1
ATOM 13079 N N . LEU E 1 140 ? 44.945 123.282 134.879 1.00 35.27 140 LEU E N 1
ATOM 13080 C CA . LEU E 1 140 ? 46.134 123.756 134.180 1.00 33.90 140 LEU E CA 1
ATOM 13081 C C . LEU E 1 140 ? 46.820 122.638 133.406 1.00 36.58 140 LEU E C 1
ATOM 13082 O O . LEU E 1 140 ? 47.341 122.863 132.306 1.00 36.30 140 LEU E O 1
ATOM 13098 N N . ASP E 1 141 ? 46.876 121.434 133.975 1.00 35.96 141 ASP E N 1
ATOM 13099 C CA . ASP E 1 141 ? 47.470 120.320 133.244 1.00 47.75 141 ASP E CA 1
ATOM 13100 C C . ASP E 1 141 ? 46.667 119.998 131.989 1.00 37.62 141 ASP E C 1
ATOM 13101 O O . ASP E 1 141 ? 47.235 119.726 130.920 1.00 42.75 141 ASP E O 1
ATOM 13110 N N . LEU E 1 142 ? 45.338 120.008 132.103 1.00 38.82 142 LEU E N 1
ATOM 13111 C CA . LEU E 1 142 ? 44.525 119.777 130.914 1.00 33.52 142 LEU E CA 1
ATOM 13112 C C . LEU E 1 142 ? 44.754 120.870 129.865 1.00 33.74 142 LEU E C 1
ATOM 13113 O O . LEU E 1 142 ? 44.817 120.586 128.665 1.00 37.78 142 LEU E O 1
ATOM 13129 N N . LEU E 1 143 ? 44.860 122.127 130.300 1.00 34.27 143 LEU E N 1
ATOM 13130 C CA . LEU E 1 143 ? 45.080 123.217 129.350 1.00 34.10 143 LEU E CA 1
ATOM 13131 C C . LEU E 1 143 ? 46.465 123.141 128.720 1.00 33.61 143 LEU E C 1
ATOM 13132 O O . LEU E 1 143 ? 46.622 123.467 127.540 1.00 34.94 143 LEU E O 1
ATOM 13148 N N . GLU E 1 144 ? 47.475 122.696 129.473 1.00 36.41 144 GLU E N 1
ATOM 13149 C CA . GLU E 1 144 ? 48.796 122.501 128.878 1.00 52.25 144 GLU E CA 1
ATOM 13150 C C . GLU E 1 144 ? 48.738 121.436 127.796 1.00 35.65 144 GLU E C 1
ATOM 13151 O O . GLU E 1 144 ? 49.323 121.594 126.713 1.00 36.02 144 GLU E O 1
ATOM 13163 N N . LYS E 1 145 ? 48.018 120.340 128.068 1.00 32.67 145 LYS E N 1
ATOM 13164 C CA . LYS E 1 145 ? 47.866 119.300 127.056 1.00 37.28 145 LYS E CA 1
ATOM 13165 C C . LYS E 1 145 ? 47.094 119.809 125.844 1.00 37.90 145 LYS E C 1
ATOM 13166 O O . LYS E 1 145 ? 47.428 119.471 124.706 1.00 36.69 145 LYS E O 1
ATOM 13185 N N . ALA E 1 146 ? 46.050 120.608 126.069 1.00 32.86 146 ALA E N 1
ATOM 13186 C CA . ALA E 1 146 ? 45.272 121.140 124.957 1.00 31.23 146 ALA E CA 1
ATOM 13187 C C . ALA E 1 146 ? 46.156 121.976 124.042 1.00 34.19 146 ALA E C 1
ATOM 13188 O O . ALA E 1 146 ? 45.953 122.003 122.824 1.00 36.47 146 ALA E O 1
ATOM 13195 N N . ASN E 1 147 ? 47.136 122.663 124.620 1.00 37.26 147 ASN E N 1
ATOM 13196 C CA . ASN E 1 147 ? 48.142 123.395 123.846 1.00 37.68 147 ASN E CA 1
ATOM 13197 C C . ASN E 1 147 ? 47.495 124.343 122.847 1.00 38.41 147 ASN E C 1
ATOM 13198 O O . ASN E 1 147 ? 47.924 124.467 121.696 1.00 39.12 147 ASN E O 1
ATOM 13209 N N . GLY E 1 148 ? 46.454 125.025 123.296 1.00 35.85 148 GLY E N 1
ATOM 13210 C CA . GLY E 1 148 ? 45.793 126.024 122.493 1.00 35.08 148 GLY E CA 1
ATOM 13211 C C . GLY E 1 148 ? 44.856 125.486 121.437 1.00 44.47 148 GLY E C 1
ATOM 13212 O O . GLY E 1 148 ? 44.267 126.288 120.692 1.00 37.85 148 GLY E O 1
ATOM 13216 N N . GLN E 1 149 ? 44.655 124.171 121.374 1.00 37.36 149 GLN E N 1
ATOM 13217 C CA . GLN E 1 149 ? 43.768 123.600 120.374 1.00 35.36 149 GLN E CA 1
ATOM 13218 C C . GLN E 1 149 ? 42.326 123.896 120.765 1.00 37.69 149 GLN E C 1
ATOM 13219 O O . GLN E 1 149 ? 41.848 123.474 121.825 1.00 36.01 149 GLN E O 1
ATOM 13233 N N . MET E 1 150 ? 41.635 124.614 119.890 1.00 35.39 150 MET E N 1
ATOM 13234 C CA . MET E 1 150 ? 40.327 125.147 120.233 1.00 38.70 150 MET E CA 1
ATOM 13235 C C . MET E 1 150 ? 39.306 124.017 120.337 1.00 39.20 150 MET E C 1
ATOM 13236 O O . MET E 1 150 ? 38.416 124.065 121.191 1.00 38.52 150 MET E O 1
ATOM 13250 N N . SER E 1 151 ? 39.478 122.953 119.552 1.00 36.18 151 SER E N 1
ATOM 13251 C CA . SER E 1 151 ? 38.661 121.751 119.713 1.00 47.82 151 SER E CA 1
ATOM 13252 C C . SER E 1 151 ? 38.680 121.221 121.152 1.00 55.91 151 SER E C 1
ATOM 13253 O O . SER E 1 151 ? 37.643 120.837 121.703 1.00 42.43 151 SER E O 1
ATOM 13261 N N . VAL E 1 152 ? 39.855 121.150 121.768 1.00 40.54 152 VAL E N 1
ATOM 13262 C CA . VAL E 1 152 ? 39.944 120.585 123.112 1.00 33.65 152 VAL E CA 1
ATOM 13263 C C . VAL E 1 152 ? 39.506 121.620 124.137 1.00 43.47 152 VAL E C 1
ATOM 13264 O O . VAL E 1 152 ? 38.894 121.279 125.161 1.00 37.80 152 VAL E O 1
ATOM 13277 N N . ILE E 1 153 ? 39.809 122.892 123.881 1.00 37.94 153 ILE E N 1
ATOM 13278 C CA . ILE E 1 153 ? 39.429 123.935 124.817 1.00 31.99 153 ILE E CA 1
ATOM 13279 C C . ILE E 1 153 ? 37.909 124.003 124.932 1.00 39.13 153 ILE E C 1
ATOM 13280 O O . ILE E 1 153 ? 37.369 124.207 126.024 1.00 37.09 153 ILE E O 1
ATOM 13296 N N . PHE E 1 154 ? 37.198 123.778 123.823 1.00 36.63 154 PHE E N 1
ATOM 13297 C CA . PHE E 1 154 ? 35.737 123.753 123.876 1.00 35.60 154 PHE E CA 1
ATOM 13298 C C . PHE E 1 154 ? 35.226 122.623 124.758 1.00 42.32 154 PHE E C 1
ATOM 13299 O O . PHE E 1 154 ? 34.260 122.802 125.513 1.00 41.47 154 PHE E O 1
ATOM 13316 N N . GLN E 1 155 ? 35.844 121.444 124.670 1.00 38.85 155 GLN E N 1
ATOM 13317 C CA . GLN E 1 155 ? 35.434 120.344 125.537 1.00 44.24 155 GLN E CA 1
ATOM 13318 C C . GLN E 1 155 ? 35.644 120.713 126.999 1.00 47.61 155 GLN E C 1
ATOM 13319 O O . GLN E 1 155 ? 34.797 120.424 127.860 1.00 38.80 155 GLN E O 1
ATOM 13333 N N . LEU E 1 156 ? 36.779 121.346 127.299 1.00 41.16 156 LEU E N 1
ATOM 13334 C CA . LEU E 1 156 ? 37.046 121.713 128.685 1.00 38.53 156 LEU E CA 1
ATOM 13335 C C . LEU E 1 156 ? 36.078 122.791 129.169 1.00 42.60 156 LEU E C 1
ATOM 13336 O O . LEU E 1 156 ? 35.657 122.777 130.331 1.00 38.86 156 LEU E O 1
ATOM 13352 N N . ASP E 1 157 ? 35.674 123.681 128.277 1.00 36.03 157 ASP E N 1
ATOM 13353 C CA . ASP E 1 157 ? 34.698 124.743 128.603 1.00 40.47 157 ASP E CA 1
ATOM 13354 C C . ASP E 1 157 ? 33.354 124.095 128.946 1.00 44.76 157 ASP E C 1
ATOM 13355 O O . ASP E 1 157 ? 32.766 124.480 129.924 1.00 38.28 157 ASP E O 1
ATOM 13364 N N . ARG E 1 158 ? 32.923 123.104 128.174 1.00 39.46 158 ARG E N 1
ATOM 13365 C CA . ARG E 1 158 ? 31.627 122.424 128.406 1.00 48.87 158 ARG E CA 1
ATOM 13366 C C . ARG E 1 158 ? 31.682 121.688 129.743 1.00 47.57 158 ARG E C 1
ATOM 13367 O O . ARG E 1 158 ? 30.741 121.772 130.479 1.00 45.09 158 ARG E O 1
ATOM 13388 N N . TYR E 1 159 ? 32.788 121.029 130.029 1.00 37.31 159 TYR E N 1
ATOM 13389 C CA . TYR E 1 159 ? 32.988 120.256 131.270 1.00 45.46 159 TYR E CA 1
ATOM 13390 C C . TYR E 1 159 ? 32.984 121.190 132.480 1.00 49.18 159 TYR E C 1
ATOM 13391 O O . TYR E 1 159 ? 32.178 120.973 133.370 1.00 43.59 159 TYR E O 1
ATOM 13409 N N . LEU E 1 160 ? 33.747 122.278 132.458 1.00 39.21 160 LEU E N 1
ATOM 13410 C CA . LEU E 1 160 ? 33.760 123.173 133.611 1.00 35.50 160 LEU E CA 1
ATOM 13411 C C . LEU E 1 160 ? 32.422 123.888 133.754 1.00 36.60 160 LEU E C 1
ATOM 13412 O O . LEU E 1 160 ? 32.014 124.231 134.870 1.00 36.92 160 LEU E O 1
ATOM 13428 N N . GLY E 1 161 ? 31.703 124.071 132.648 1.00 37.07 161 GLY E N 1
ATOM 13429 C CA . GLY E 1 161 ? 30.380 124.661 132.706 1.00 55.80 161 GLY E CA 1
ATOM 13430 C C . GLY E 1 161 ? 29.333 123.799 133.377 1.00 49.84 161 GLY E C 1
ATOM 13431 O O . GLY E 1 161 ? 28.229 124.292 133.619 1.00 44.71 161 GLY E O 1
ATOM 13435 N N . GLN E 1 162 ? 29.649 122.544 133.680 1.00 40.84 162 GLN E N 1
ATOM 13436 C CA . GLN E 1 162 ? 28.738 121.662 134.400 1.00 49.12 162 GLN E CA 1
ATOM 13437 C C . GLN E 1 162 ? 28.886 121.755 135.913 1.00 54.00 162 GLN E C 1
ATOM 13438 O O . GLN E 1 162 ? 28.109 121.121 136.631 1.00 46.19 162 GLN E O 1
ATOM 13452 N N . ARG E 1 163 ? 29.840 122.540 136.409 1.00 54.80 163 ARG E N 1
ATOM 13453 C CA . ARG E 1 163 ? 30.091 122.617 137.846 1.00 44.52 163 ARG E CA 1
ATOM 13454 C C . ARG E 1 163 ? 28.814 122.962 138.603 1.00 46.05 163 ARG E C 1
ATOM 13455 O O . ARG E 1 163 ? 28.077 123.877 138.231 1.00 44.68 163 ARG E O 1
ATOM 13476 N N . GLU E 1 164 ? 28.553 122.210 139.665 1.00 50.48 164 GLU E N 1
ATOM 13477 C CA . GLU E 1 164 ? 27.352 122.399 140.476 1.00 61.96 164 GLU E CA 1
ATOM 13478 C C . GLU E 1 164 ? 27.568 123.451 141.557 1.00 68.35 164 GLU E C 1
ATOM 13479 O O . GLU E 1 164 ? 28.680 123.652 142.049 1.00 61.66 164 GLU E O 1
ATOM 13492 N N . MET F 1 1 ? 29.668 142.126 118.121 1.00 110.92 1 MET F N 1
ATOM 13493 C CA . MET F 1 1 ? 29.773 143.608 118.226 1.00 94.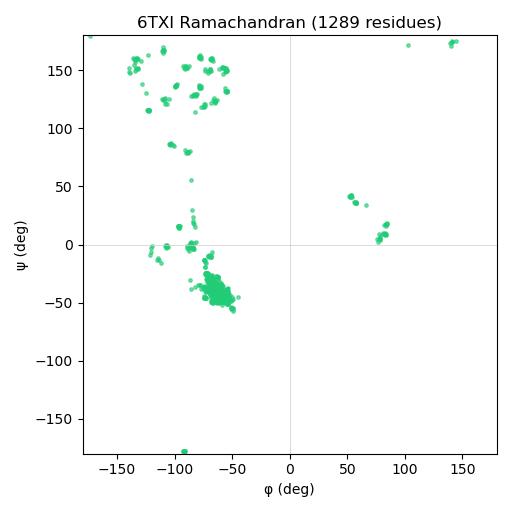58 1 MET F CA 1
ATOM 13494 C C . MET F 1 1 ? 28.813 144.102 119.311 1.00 90.47 1 MET F C 1
ATOM 13495 O O . MET F 1 1 ? 27.796 143.452 119.586 1.00 89.56 1 MET F O 1
ATOM 13511 N N . MET F 1 2 ? 29.120 145.259 119.905 1.00 84.52 2 MET F N 1
ATOM 13512 C CA . MET F 1 2 ? 28.296 145.832 120.966 1.00 81.55 2 MET F CA 1
ATOM 13513 C C . MET F 1 2 ? 27.189 146.655 120.324 1.00 66.55 2 MET F C 1
ATOM 13514 O O . MET F 1 2 ? 27.465 147.526 119.499 1.00 53.04 2 MET F O 1
ATOM 13528 N N . VAL F 1 3 ? 25.941 146.396 120.711 1.00 45.74 3 VAL F N 1
ATOM 13529 C CA . VAL F 1 3 ? 24.809 147.132 120.167 1.00 45.80 3 VAL F CA 1
ATOM 13530 C C . VAL F 1 3 ? 24.222 148.107 121.166 1.00 52.94 3 VAL F C 1
ATOM 13531 O O . VAL F 1 3 ? 23.251 148.795 120.833 1.00 61.24 3 VAL F O 1
ATOM 13544 N N . ILE F 1 4 ? 24.762 148.185 122.389 1.00 38.22 4 ILE F N 1
ATOM 13545 C CA . ILE F 1 4 ? 24.504 149.346 123.232 1.00 37.94 4 ILE F CA 1
ATOM 13546 C C . ILE F 1 4 ? 25.597 150.378 122.971 1.00 39.64 4 ILE F C 1
ATOM 13547 O O . ILE F 1 4 ? 26.720 150.049 122.560 1.00 39.82 4 ILE F O 1
ATOM 13563 N N . SER F 1 5 ? 25.268 151.645 123.201 1.00 39.75 5 SER F N 1
ATOM 13564 C CA . SER F 1 5 ? 26.258 152.708 123.128 1.00 43.41 5 SER F CA 1
ATOM 13565 C C . SER F 1 5 ? 27.264 152.565 124.267 1.00 42.77 5 SER F C 1
ATOM 13566 O O . SER F 1 5 ? 26.992 151.932 125.288 1.00 44.06 5 SER F O 1
ATOM 13574 N N . GLU F 1 6 ? 28.439 153.177 124.098 1.00 38.53 6 GLU F N 1
ATOM 13575 C CA . GLU F 1 6 ? 29.397 153.158 125.198 1.00 47.30 6 GLU F CA 1
ATOM 13576 C C . GLU F 1 6 ? 28.861 153.914 126.415 1.00 39.91 6 GLU F C 1
ATOM 13577 O O . GLU F 1 6 ? 29.148 153.532 127.554 1.00 38.23 6 GLU F O 1
ATOM 13589 N N . LYS F 1 7 ? 28.082 154.982 126.202 1.00 38.19 7 LYS F N 1
ATOM 13590 C CA . LYS F 1 7 ? 27.540 155.732 127.337 1.00 43.54 7 LYS F CA 1
ATOM 13591 C C . LYS F 1 7 ? 26.550 154.881 128.123 1.00 42.49 7 LYS F C 1
ATOM 13592 O O . LYS F 1 7 ? 26.571 154.861 129.361 1.00 37.28 7 LYS F O 1
ATOM 13611 N N . VAL F 1 8 ? 25.707 154.124 127.418 1.00 37.69 8 VAL F N 1
ATOM 13612 C CA . VAL F 1 8 ? 24.771 153.245 128.110 1.00 33.71 8 VAL F CA 1
ATOM 13613 C C . VAL F 1 8 ? 25.509 152.074 128.746 1.00 30.65 8 VAL F C 1
ATOM 13614 O O . VAL F 1 8 ? 25.183 151.644 129.861 1.00 36.43 8 VAL F O 1
ATOM 13627 N N . ARG F 1 9 ? 26.501 151.520 128.055 1.00 32.95 9 ARG F N 1
ATOM 13628 C CA . ARG F 1 9 ? 27.272 150.451 128.676 1.00 30.83 9 ARG F CA 1
ATOM 13629 C C . ARG F 1 9 ? 27.907 150.945 129.968 1.00 31.92 9 ARG F C 1
ATOM 13630 O O . ARG F 1 9 ? 27.900 150.247 130.984 1.00 34.09 9 ARG F O 1
ATOM 13651 N N . LYS F 1 10 ? 28.517 152.128 129.926 1.00 33.57 10 LYS F N 1
ATOM 13652 C CA . LYS F 1 10 ? 29.156 152.666 131.121 1.00 39.35 10 LYS F CA 1
ATOM 13653 C C . LYS F 1 10 ? 28.131 152.877 132.223 1.00 39.52 10 LYS F C 1
ATOM 13654 O O . LYS F 1 10 ? 28.398 152.573 133.385 1.00 34.88 10 LYS F O 1
ATOM 13673 N N . ALA F 1 11 ? 26.945 153.390 131.877 1.00 35.04 11 ALA F N 1
ATOM 13674 C CA . ALA F 1 11 ? 25.911 153.582 132.890 1.00 42.00 11 ALA F CA 1
ATOM 13675 C C . ALA F 1 11 ? 25.515 152.263 133.533 1.00 44.61 11 ALA F C 1
ATOM 13676 O O . ALA F 1 11 ? 25.368 152.175 134.760 1.00 40.10 11 ALA F O 1
ATOM 13683 N N . LEU F 1 12 ? 25.359 151.213 132.719 1.00 43.57 12 LEU F N 1
ATOM 13684 C CA . LEU F 1 12 ? 24.970 149.912 133.253 1.00 34.19 12 LEU F CA 1
ATOM 13685 C C . LEU F 1 12 ? 26.091 149.311 134.097 1.00 32.85 12 LEU F C 1
ATOM 13686 O O . LEU F 1 12 ? 25.833 148.718 135.148 1.00 33.62 12 LEU F O 1
ATOM 13702 N N . ASN F 1 13 ? 27.338 149.433 133.634 1.00 35.30 13 ASN F N 1
ATOM 13703 C CA . ASN F 1 13 ? 28.491 148.920 134.375 1.00 29.58 13 ASN F CA 1
ATOM 13704 C C . ASN F 1 13 ? 28.672 149.659 135.699 1.00 32.27 13 ASN F C 1
ATOM 13705 O O . ASN F 1 13 ? 29.013 149.051 136.732 1.00 33.86 13 ASN F O 1
ATOM 13716 N N . ASP F 1 14 ? 28.478 150.980 135.674 1.00 37.69 14 ASP F N 1
ATOM 13717 C CA . ASP F 1 14 ? 28.507 151.772 136.896 1.00 37.61 14 ASP F CA 1
ATOM 13718 C C . ASP F 1 14 ? 27.455 151.266 137.869 1.00 38.48 14 ASP F C 1
ATOM 13719 O O . ASP F 1 14 ? 27.720 151.130 139.067 1.00 32.33 14 ASP F O 1
ATOM 13728 N N . GLN F 1 15 ? 26.253 150.969 137.365 1.00 34.93 15 GLN F N 1
ATOM 13729 C CA . GLN F 1 15 ? 25.203 150.482 138.252 1.00 33.15 15 GLN F CA 1
ATOM 13730 C C . GLN F 1 15 ? 25.517 149.084 138.788 1.00 31.03 15 GLN F C 1
ATOM 13731 O O . GLN F 1 15 ? 25.186 148.763 139.935 1.00 35.90 15 GLN F O 1
ATOM 13745 N N . LEU F 1 16 ? 26.121 148.220 137.970 1.00 33.07 16 LEU F N 1
ATOM 13746 C CA . LEU F 1 16 ? 26.550 146.918 138.473 1.00 29.57 16 LEU F CA 1
ATOM 13747 C C . LEU F 1 16 ? 27.473 147.098 139.672 1.00 32.82 16 LEU F C 1
ATOM 13748 O O . LEU F 1 16 ? 27.282 146.469 140.723 1.00 34.23 16 LEU F O 1
ATOM 13764 N N . ASN F 1 17 ? 28.471 147.981 139.531 1.00 35.98 17 ASN F N 1
ATOM 13765 C CA . ASN F 1 17 ? 29.388 148.258 140.635 1.00 36.90 17 ASN F CA 1
ATOM 13766 C C . ASN F 1 17 ? 28.668 148.890 141.830 1.00 30.85 17 ASN F C 1
ATOM 13767 O O . ASN F 1 17 ? 29.036 148.629 142.989 1.00 30.62 17 ASN F O 1
ATOM 13778 N N . ARG F 1 18 ? 27.651 149.723 141.570 1.00 36.93 18 ARG F N 1
ATOM 13779 C CA . ARG F 1 18 ? 26.839 150.262 142.668 1.00 35.33 18 ARG F CA 1
ATOM 13780 C C . ARG F 1 18 ? 26.147 149.136 143.428 1.00 37.32 18 ARG F C 1
ATOM 13781 O O . ARG F 1 18 ? 26.045 149.181 144.661 1.00 33.07 18 ARG F O 1
ATOM 13802 N N . GLU F 1 19 ? 25.652 148.121 142.706 1.00 32.75 19 GLU F N 1
ATOM 13803 C CA . GLU F 1 19 ? 24.969 147.007 143.363 1.00 37.38 19 GLU F CA 1
ATOM 13804 C C . GLU F 1 19 ? 25.945 146.156 144.164 1.00 40.63 19 GLU F C 1
ATOM 13805 O O . GLU F 1 19 ? 25.587 145.633 145.231 1.00 35.46 19 GLU F O 1
ATOM 13817 N N . ILE F 1 20 ? 27.180 146.017 143.676 1.00 32.93 20 ILE F N 1
ATOM 13818 C CA . ILE F 1 20 ? 28.209 145.346 144.468 1.00 28.73 20 ILE F CA 1
ATOM 13819 C C . ILE F 1 20 ? 28.435 146.096 145.779 1.00 31.43 20 ILE F C 1
ATOM 13820 O O . ILE F 1 20 ? 28.478 145.498 146.869 1.00 35.91 20 ILE F O 1
ATOM 13836 N N . TYR F 1 21 ? 28.580 147.417 145.694 1.00 35.73 21 TYR F N 1
ATOM 13837 C CA . TYR F 1 21 ? 28.728 148.186 146.923 1.00 33.89 21 TYR F CA 1
ATOM 13838 C C . TYR F 1 21 ? 27.511 148.031 147.832 1.00 29.85 21 TYR F C 1
ATOM 13839 O O . TYR F 1 21 ? 27.659 147.979 149.054 1.00 37.63 21 TYR F O 1
ATOM 13857 N N . SER F 1 22 ? 26.298 148.040 147.265 1.00 35.77 22 SER F N 1
ATOM 13858 C CA . SER F 1 22 ? 25.098 147.853 148.083 1.00 36.80 22 SER F CA 1
ATOM 13859 C C . SER F 1 22 ? 25.196 146.564 148.894 1.00 32.33 22 SER F C 1
ATOM 13860 O O . SER F 1 22 ? 24.898 146.538 150.099 1.00 33.53 22 SER F O 1
ATOM 13868 N N . SER F 1 23 ? 25.580 145.471 148.223 1.00 31.43 23 SER F N 1
ATOM 13869 C CA . SER F 1 23 ? 25.745 144.195 148.911 1.00 31.96 23 SER F CA 1
ATOM 13870 C C . SER F 1 23 ? 26.739 144.326 150.054 1.00 33.12 23 SER F C 1
ATOM 13871 O O . SER F 1 23 ? 26.515 143.803 151.158 1.00 33.06 23 SER F O 1
ATOM 13879 N N . TYR F 1 24 ? 27.852 145.019 149.797 1.00 32.12 24 TYR F N 1
ATOM 13880 C CA . TYR F 1 24 ? 28.907 145.167 150.799 1.00 33.09 24 TYR F CA 1
ATOM 13881 C C . TYR F 1 24 ? 28.443 146.036 151.971 1.00 34.54 24 TYR F C 1
ATOM 13882 O O . TYR F 1 24 ? 28.757 145.753 153.137 1.00 34.28 24 TYR F O 1
ATOM 13900 N N . LEU F 1 25 ? 27.674 147.081 151.681 1.00 35.33 25 LEU F N 1
ATOM 13901 C CA . LEU F 1 25 ? 27.110 147.924 152.732 1.00 38.60 25 LEU F CA 1
ATOM 13902 C C . LEU F 1 25 ? 26.205 147.118 153.655 1.00 42.91 25 LEU F C 1
ATOM 13903 O O . LEU F 1 25 ? 26.265 147.258 154.881 1.00 37.93 25 LEU F O 1
ATOM 13919 N N . TYR F 1 26 ? 25.323 146.302 153.078 1.00 32.60 26 TYR F N 1
ATOM 13920 C CA . TYR F 1 26 ? 24.429 145.515 153.919 1.00 31.51 26 TYR F CA 1
ATOM 13921 C C . TYR F 1 26 ? 25.194 144.463 154.717 1.00 31.97 26 TYR F C 1
ATOM 13922 O O . TYR F 1 26 ? 24.859 144.199 155.875 1.00 37.53 26 TYR F O 1
ATOM 13940 N N . LEU F 1 27 ? 26.237 143.860 154.139 1.00 33.29 27 LEU F N 1
ATOM 13941 C CA . LEU F 1 27 ? 27.082 142.994 154.966 1.00 34.74 27 LEU F CA 1
ATOM 13942 C C . LEU F 1 27 ? 27.715 143.778 156.125 1.00 32.79 27 LEU F C 1
ATOM 13943 O O . LEU F 1 27 ? 27.846 143.259 157.246 1.00 34.62 27 LEU F O 1
ATOM 13959 N N . SER F 1 28 ? 28.122 145.028 155.886 1.00 33.90 28 SER F N 1
ATOM 13960 C CA . SER F 1 28 ? 28.681 145.823 156.981 1.00 35.49 28 SER F CA 1
ATOM 13961 C C . SER F 1 28 ? 27.628 146.116 158.051 1.00 33.04 28 SER F C 1
ATOM 13962 O O . SER F 1 28 ? 27.924 146.105 159.254 1.00 34.92 28 SER F O 1
ATOM 13970 N N . MET F 1 29 ? 26.395 146.399 157.631 1.00 35.15 29 MET F N 1
ATOM 13971 C CA . MET F 1 29 ? 25.317 146.557 158.609 1.00 36.51 29 MET F CA 1
ATOM 13972 C C . MET F 1 29 ? 25.140 145.272 159.411 1.00 39.42 29 MET F C 1
ATOM 13973 O O . MET F 1 29 ? 24.902 145.314 160.622 1.00 35.67 29 MET F O 1
ATOM 13987 N N . ALA F 1 30 ? 25.278 144.115 158.755 1.00 35.66 30 ALA F N 1
ATOM 13988 C CA . ALA F 1 30 ? 25.270 142.860 159.497 1.00 32.85 30 ALA F CA 1
ATOM 13989 C C . ALA F 1 30 ? 26.397 142.827 160.531 1.00 38.91 30 ALA F C 1
ATOM 13990 O O . ALA F 1 30 ? 26.181 142.394 161.667 1.00 35.24 30 ALA F O 1
ATOM 13997 N N . THR F 1 31 ? 27.602 143.299 160.174 1.00 35.55 31 THR F N 1
ATOM 13998 C CA . THR F 1 31 ? 28.691 143.266 161.152 1.00 35.32 31 THR F CA 1
ATOM 13999 C C . THR F 1 31 ? 28.330 144.107 162.370 1.00 33.76 31 THR F C 1
ATOM 14000 O O . THR F 1 31 ? 28.639 143.743 163.517 1.00 35.25 31 THR F O 1
ATOM 14011 N N . TYR F 1 32 ? 27.631 145.218 162.132 1.00 37.85 32 TYR F N 1
ATOM 14012 C CA . TYR F 1 32 ? 27.176 146.069 163.229 1.00 37.83 32 TYR F CA 1
ATOM 14013 C C . TYR F 1 32 ? 26.122 145.365 164.084 1.00 41.44 32 TYR F C 1
ATOM 14014 O O . TYR F 1 32 ? 26.237 145.321 165.314 1.00 38.92 32 TYR F O 1
ATOM 14032 N N . PHE F 1 33 ? 25.089 144.799 163.452 1.00 37.36 33 PHE F N 1
ATOM 14033 C CA . PHE F 1 33 ? 24.029 144.151 164.220 1.00 37.73 33 PHE F CA 1
ATOM 14034 C C . PHE F 1 33 ? 24.574 142.969 165.015 1.00 35.75 33 PHE F C 1
ATOM 14035 O O . PHE F 1 33 ? 24.192 142.763 166.169 1.00 39.57 33 PHE F O 1
ATOM 14052 N N . ASP F 1 34 ? 25.492 142.199 164.428 1.00 38.12 34 ASP F N 1
ATOM 14053 C CA . ASP F 1 34 ? 26.082 141.082 165.161 1.00 45.02 34 ASP F CA 1
ATOM 14054 C C . ASP F 1 34 ? 26.938 141.576 166.320 1.00 54.72 34 ASP F C 1
ATOM 14055 O O . ASP F 1 34 ? 26.921 140.983 167.405 1.00 36.28 34 ASP F O 1
ATOM 14064 N N . ALA F 1 35 ? 27.676 142.677 166.122 1.00 58.15 35 ALA F N 1
ATOM 14065 C CA . ALA F 1 35 ? 28.428 143.252 167.231 1.00 44.29 35 ALA F CA 1
ATOM 14066 C C . ALA F 1 35 ? 27.491 143.696 168.348 1.00 44.55 35 ALA F C 1
ATOM 14067 O O . ALA F 1 35 ? 27.828 143.584 169.528 1.00 39.08 35 ALA F O 1
ATOM 14074 N N . GLU F 1 36 ? 26.300 144.182 167.994 1.00 36.72 36 GLU F N 1
ATOM 14075 C CA . GLU F 1 36 ? 25.329 144.604 168.993 1.00 40.18 36 GLU F CA 1
ATOM 14076 C C . GLU F 1 36 ? 24.506 143.445 169.537 1.00 46.30 36 GLU F C 1
ATOM 14077 O O . GLU F 1 36 ? 23.707 143.653 170.456 1.00 41.18 36 GLU F O 1
ATOM 14089 N N . GLY F 1 37 ? 24.694 142.237 169.015 1.00 37.24 37 GLY F N 1
ATOM 14090 C CA . GLY F 1 37 ? 23.998 141.085 169.541 1.00 46.21 37 GLY F CA 1
ATOM 14091 C C . GLY F 1 37 ? 22.605 140.858 169.005 1.00 49.39 37 GLY F C 1
ATOM 14092 O O . GLY F 1 37 ? 21.815 140.159 169.650 1.00 48.86 37 GLY F O 1
ATOM 14096 N N . PHE F 1 38 ? 22.259 141.455 167.869 1.00 41.06 38 PHE F N 1
ATOM 14097 C CA . PHE F 1 38 ? 20.952 141.262 167.240 1.00 40.32 38 PHE F CA 1
ATOM 14098 C C . PHE F 1 38 ? 21.150 140.340 166.042 1.00 41.78 38 PHE F C 1
ATOM 14099 O O . PHE F 1 38 ? 21.357 140.788 164.914 1.00 39.29 38 PHE F O 1
ATOM 14116 N N . LYS F 1 39 ? 21.099 139.032 166.295 1.00 41.22 39 LYS F N 1
ATOM 14117 C CA . LYS F 1 39 ? 21.436 138.080 165.247 1.00 39.05 39 LYS F CA 1
ATOM 14118 C C . LYS F 1 39 ? 20.353 138.008 164.178 1.00 37.54 39 LYS F C 1
ATOM 14119 O O . LYS F 1 39 ? 20.655 137.656 163.035 1.00 42.70 39 LYS F O 1
ATOM 14138 N N . GLY F 1 40 ? 19.109 138.352 164.517 1.00 40.27 40 GLY F N 1
ATOM 14139 C CA . GLY F 1 40 ? 18.049 138.353 163.520 1.00 44.55 40 GLY F CA 1
ATOM 14140 C C . GLY F 1 40 ? 18.146 139.518 162.552 1.00 37.32 40 GLY F C 1
ATOM 14141 O O . GLY F 1 40 ? 17.997 139.346 161.337 1.00 38.94 40 GLY F O 1
ATOM 14145 N N . PHE F 1 41 ? 18.394 140.724 163.070 1.00 36.26 41 PHE F N 1
ATOM 14146 C CA . PHE F 1 41 ? 18.669 141.855 162.192 1.00 34.84 41 PHE F CA 1
ATOM 14147 C C . PHE F 1 41 ? 19.878 141.570 161.301 1.00 33.65 41 PHE F C 1
ATOM 14148 O O . PHE F 1 41 ? 19.867 141.871 160.099 1.00 37.42 41 PHE F O 1
ATOM 14165 N N . ALA F 1 42 ? 20.926 140.974 161.880 1.00 44.04 42 ALA F N 1
ATOM 14166 C CA . ALA F 1 42 ? 22.112 140.630 161.104 1.00 39.16 42 ALA F CA 1
ATOM 14167 C C . ALA F 1 42 ? 21.768 139.626 160.012 1.00 34.64 42 ALA F C 1
ATOM 14168 O O . ALA F 1 42 ? 22.265 139.723 158.882 1.00 37.17 42 ALA F O 1
ATOM 14175 N N . HIS F 1 43 ? 20.942 138.635 160.344 1.00 36.31 43 HIS F N 1
ATOM 14176 C CA . HIS F 1 43 ? 20.502 137.659 159.358 1.00 37.36 43 HIS F CA 1
ATOM 14177 C C . HIS F 1 43 ? 19.769 138.333 158.207 1.00 38.93 43 HIS F C 1
ATOM 14178 O O . HIS F 1 43 ? 20.021 138.034 157.030 1.00 38.11 43 HIS F O 1
ATOM 14192 N N . TRP F 1 44 ? 18.846 139.244 158.536 1.00 34.79 44 TRP F N 1
ATOM 14193 C CA . TRP F 1 44 ? 18.129 139.980 157.496 1.00 34.78 44 TRP F CA 1
ATOM 14194 C C . TRP F 1 44 ? 19.109 140.699 156.583 1.00 31.69 44 TRP F C 1
ATOM 14195 O O . TRP F 1 44 ? 18.966 140.666 155.354 1.00 38.18 44 TRP F O 1
ATOM 14216 N N . MET F 1 45 ? 20.130 141.333 157.167 1.00 36.69 45 MET F N 1
ATOM 14217 C CA . MET F 1 45 ? 21.097 142.074 156.356 1.00 37.92 45 MET F CA 1
ATOM 14218 C C . MET F 1 45 ? 21.951 141.152 155.493 1.00 36.49 45 MET F C 1
ATOM 14219 O O . MET F 1 45 ? 22.306 141.513 154.367 1.00 35.42 45 MET F O 1
ATOM 14233 N N . LYS F 1 46 ? 22.285 139.962 155.989 1.00 34.70 46 LYS F N 1
ATOM 14234 C CA . LYS F 1 46 ? 23.029 138.998 155.172 1.00 35.25 46 LYS F CA 1
ATOM 14235 C C . LYS F 1 46 ? 22.198 138.533 153.976 1.00 34.60 46 LYS F C 1
ATOM 14236 O O . LYS F 1 46 ? 22.711 138.405 152.847 1.00 34.44 46 LYS F O 1
ATOM 14255 N N . LYS F 1 47 ? 20.902 138.294 154.201 1.00 37.98 47 LYS F N 1
ATOM 14256 C CA . LYS F 1 47 ? 20.021 137.948 153.087 1.00 33.33 47 LYS F CA 1
ATOM 14257 C C . LYS F 1 47 ? 19.938 139.090 152.075 1.00 33.20 47 LYS F C 1
ATOM 14258 O O . LYS F 1 47 ? 19.955 138.857 150.854 1.00 34.49 47 LYS F O 1
ATOM 14277 N N . GLN F 1 48 ? 19.835 140.332 152.566 1.00 35.64 48 GLN F N 1
ATOM 14278 C CA . GLN F 1 48 ? 19.769 141.483 151.673 1.00 35.89 48 GLN F CA 1
ATOM 14279 C C . GLN F 1 48 ? 21.042 141.611 150.837 1.00 35.30 48 GLN F C 1
ATOM 14280 O O . GLN F 1 48 ? 20.983 141.936 149.641 1.00 33.84 48 GLN F O 1
ATOM 14294 N N . ALA F 1 49 ? 22.205 141.381 151.458 1.00 31.28 49 ALA F N 1
ATOM 14295 C CA . ALA F 1 49 ? 23.460 141.404 150.714 1.00 32.74 49 ALA F CA 1
ATOM 14296 C C . ALA F 1 49 ? 23.431 140.399 149.561 1.00 35.30 49 ALA F C 1
ATOM 14297 O O . ALA F 1 49 ? 23.843 140.715 148.425 1.00 35.47 49 ALA F O 1
ATOM 14304 N N . GLN F 1 50 ? 22.946 139.177 149.827 1.00 33.60 50 GLN F N 1
ATOM 14305 C CA . GLN F 1 50 ? 22.853 138.200 148.739 1.00 31.49 50 GLN F CA 1
ATOM 14306 C C . GLN F 1 50 ? 21.883 138.663 147.641 1.00 43.38 50 GLN F C 1
ATOM 14307 O O . GLN F 1 50 ? 22.158 138.509 146.436 1.00 36.63 50 GLN F O 1
ATOM 14321 N N . GLU F 1 51 ? 20.744 139.243 148.029 1.00 37.20 51 GLU F N 1
ATOM 14322 C CA . GLU F 1 51 ? 19.806 139.753 147.023 1.00 34.13 51 GLU F CA 1
ATOM 14323 C C . GLU F 1 51 ? 20.456 140.818 146.131 1.00 32.09 51 GLU F C 1
ATOM 14324 O O . GLU F 1 51 ? 20.238 140.848 144.900 1.00 36.08 51 GLU F O 1
ATOM 14336 N N . GLU F 1 52 ? 21.251 141.709 146.736 1.00 31.88 52 GLU F N 1
ATOM 14337 C CA . GLU F 1 52 ? 21.908 142.754 145.954 1.00 34.77 52 GLU F CA 1
ATOM 14338 C C . GLU F 1 52 ? 22.856 142.137 144.936 1.00 34.34 52 GLU F C 1
ATOM 14339 O O . GLU F 1 52 ? 23.016 142.655 143.818 1.00 34.15 52 GLU F O 1
ATOM 14351 N N . LEU F 1 53 ? 23.516 141.036 145.314 1.00 37.43 53 LEU F N 1
ATOM 14352 C CA . LEU F 1 53 ? 24.357 140.350 144.330 1.00 35.58 53 LEU F CA 1
ATOM 14353 C C . LEU F 1 53 ? 23.529 139.810 143.159 1.00 32.88 53 LEU F C 1
ATOM 14354 O O . LEU F 1 53 ? 23.997 139.815 142.008 1.00 34.55 53 LEU F O 1
ATOM 14370 N N . THR F 1 54 ? 22.305 139.327 143.423 1.00 30.00 54 THR F N 1
ATOM 14371 C CA . THR F 1 54 ? 21.481 138.900 142.281 1.00 33.34 54 THR F CA 1
ATOM 14372 C C . THR F 1 54 ? 21.162 140.082 141.354 1.00 35.00 54 THR F C 1
ATOM 14373 O O . THR F 1 54 ? 21.117 139.925 140.120 1.00 34.10 54 THR F O 1
ATOM 14384 N N . HIS F 1 55 ? 20.978 141.277 141.924 1.00 33.83 55 HIS F N 1
ATOM 14385 C CA . HIS F 1 55 ? 20.802 142.469 141.084 1.00 33.52 55 HIS F CA 1
ATOM 14386 C C . HIS F 1 55 ? 22.036 142.741 140.211 1.00 29.90 55 HIS F C 1
ATOM 14387 O O . HIS F 1 55 ? 21.927 143.032 139.003 1.00 32.04 55 HIS F O 1
ATOM 14401 N N . ALA F 1 56 ? 23.218 142.718 140.832 1.00 31.53 56 ALA F N 1
ATOM 14402 C CA . ALA F 1 56 ? 24.445 142.936 140.072 1.00 36.41 56 ALA F CA 1
ATOM 14403 C C . ALA F 1 56 ? 24.532 141.955 138.906 1.00 33.41 56 ALA F C 1
ATOM 14404 O O . ALA F 1 56 ? 24.915 142.330 137.787 1.00 31.91 56 ALA F O 1
ATOM 14411 N N . MET F 1 57 ? 24.205 140.681 139.155 1.00 31.63 57 MET F N 1
ATOM 14412 C CA . MET F 1 57 ? 24.352 139.682 138.095 1.00 30.64 57 MET F CA 1
ATOM 14413 C C . MET F 1 57 ? 23.294 139.826 137.001 1.00 30.00 57 MET F C 1
ATOM 14414 O O . MET F 1 57 ? 23.566 139.474 135.848 1.00 33.85 57 MET F O 1
ATOM 14428 N N . LYS F 1 58 ? 22.123 140.389 137.312 1.00 33.09 58 LYS F N 1
ATOM 14429 C CA . LYS F 1 58 ? 21.175 140.706 136.242 1.00 29.74 58 LYS F CA 1
ATOM 14430 C C . LYS F 1 58 ? 21.729 141.796 135.320 1.00 32.75 58 LYS F C 1
ATOM 14431 O O . LYS F 1 58 ? 21.636 141.678 134.081 1.00 29.99 58 LYS F O 1
ATOM 14450 N N . PHE F 1 59 ? 22.380 142.813 135.892 1.00 32.73 59 PHE F N 1
ATOM 14451 C CA . PHE F 1 59 ? 23.061 143.799 135.038 1.00 34.66 59 PHE F CA 1
ATOM 14452 C C . PHE F 1 59 ? 24.182 143.156 134.215 1.00 34.96 59 PHE F C 1
ATOM 14453 O O . PHE F 1 59 ? 24.352 143.451 133.022 1.00 30.84 59 PHE F O 1
ATOM 14470 N N . TYR F 1 60 ? 24.996 142.323 134.871 1.00 32.10 60 TYR F N 1
ATOM 14471 C CA . TYR F 1 60 ? 26.080 141.588 134.223 1.00 32.90 60 TYR F CA 1
ATOM 14472 C C . TYR F 1 60 ? 25.596 140.874 132.966 1.00 33.92 60 TYR F C 1
ATOM 14473 O O . TYR F 1 60 ? 26.135 141.066 131.854 1.00 35.92 60 TYR F O 1
ATOM 14491 N N . GLU F 1 61 ? 24.563 140.046 133.119 1.00 32.16 61 GLU F N 1
ATOM 14492 C CA . GLU F 1 61 ? 24.156 139.224 131.991 1.00 34.74 61 GLU F CA 1
ATOM 14493 C C . GLU F 1 61 ? 23.536 140.085 130.893 1.00 32.48 61 GLU F C 1
ATOM 14494 O O . GLU F 1 61 ? 23.743 139.801 129.708 1.00 33.44 61 GLU F O 1
ATOM 14506 N N . TYR F 1 62 ? 22.838 141.171 131.248 1.00 31.58 62 TYR F N 1
ATOM 14507 C CA . TYR F 1 62 ? 22.314 142.029 130.185 1.00 28.39 62 TYR F CA 1
ATOM 14508 C C . TYR F 1 62 ? 23.438 142.707 129.407 1.00 32.85 62 TYR F C 1
ATOM 14509 O O . TYR F 1 62 ? 23.375 142.815 128.171 1.00 32.14 62 TYR F O 1
ATOM 14527 N N . ILE F 1 63 ? 24.464 143.194 130.107 1.00 32.62 63 ILE F N 1
ATOM 14528 C CA . ILE F 1 63 ? 25.580 143.839 129.417 1.00 30.35 63 ILE F CA 1
ATOM 14529 C C . ILE F 1 63 ? 26.174 142.887 128.394 1.00 35.52 63 ILE F C 1
ATOM 14530 O O . ILE F 1 63 ? 26.408 143.261 127.239 1.00 32.22 63 ILE F O 1
ATOM 14546 N N . TYR F 1 64 ? 26.410 141.631 128.796 1.00 30.97 64 TYR F N 1
ATOM 14547 C CA . TYR F 1 64 ? 26.950 140.680 127.824 1.00 35.06 64 TYR F CA 1
ATOM 14548 C C . TYR F 1 64 ? 25.934 140.362 126.727 1.00 34.00 64 TYR F C 1
ATOM 14549 O O . TYR F 1 64 ? 26.318 140.158 125.569 1.00 35.35 64 TYR F O 1
ATOM 14567 N N . ALA F 1 65 ? 24.644 140.332 127.054 1.00 31.97 65 ALA F N 1
ATOM 14568 C CA . ALA F 1 65 ? 23.641 140.037 126.036 1.00 34.49 65 ALA F CA 1
ATOM 14569 C C . ALA F 1 65 ? 23.630 141.092 124.931 1.00 32.88 65 ALA F C 1
ATOM 14570 O O . ALA F 1 65 ? 23.309 140.776 123.781 1.00 32.54 65 ALA F O 1
ATOM 14577 N N . ARG F 1 66 ? 23.992 142.338 125.242 1.00 33.08 66 ARG F N 1
ATOM 14578 C CA . ARG F 1 66 ? 24.040 143.391 124.233 1.00 36.64 66 ARG F CA 1
ATOM 14579 C C . ARG F 1 66 ? 25.441 143.599 123.672 1.00 41.79 66 ARG F C 1
ATOM 14580 O O . ARG F 1 66 ? 25.698 144.628 123.037 1.00 38.37 66 ARG F O 1
ATOM 14601 N N . GLY F 1 67 ? 26.345 142.642 123.887 1.00 31.43 67 GLY F N 1
ATOM 14602 C CA . GLY F 1 67 ? 27.660 142.660 123.275 1.00 35.51 67 GLY F CA 1
ATOM 14603 C C . GLY F 1 67 ? 28.708 143.489 123.983 1.00 38.63 67 GLY F C 1
ATOM 14604 O O . GLY F 1 67 ? 29.797 143.678 123.432 1.00 37.53 67 GLY F O 1
ATOM 14608 N N . GLY F 1 68 ? 28.423 143.996 125.179 1.00 34.15 68 GLY F N 1
ATOM 14609 C CA . GLY F 1 68 ? 29.422 144.695 125.961 1.00 37.94 68 GLY F CA 1
ATOM 14610 C C . GLY F 1 68 ? 30.133 143.750 126.918 1.00 41.90 68 GLY F C 1
ATOM 14611 O O . GLY F 1 68 ? 29.877 142.548 126.957 1.00 35.40 68 GLY F O 1
ATOM 14615 N N . ARG F 1 69 ? 31.034 144.319 127.714 1.00 38.08 69 ARG F N 1
ATOM 14616 C CA . ARG F 1 69 ? 31.728 143.562 128.743 1.00 37.45 69 ARG F CA 1
ATOM 14617 C C . ARG F 1 69 ? 31.649 144.354 130.041 1.00 34.01 69 ARG F C 1
ATOM 14618 O O . ARG F 1 69 ? 31.378 145.561 130.052 1.00 35.96 69 ARG F O 1
ATOM 14639 N N . VAL F 1 70 ? 31.844 143.647 131.135 1.00 32.54 70 VAL F N 1
ATOM 14640 C CA . VAL F 1 70 ? 31.823 144.215 132.475 1.00 32.66 70 VAL F CA 1
ATOM 14641 C C . VAL F 1 70 ? 33.251 144.490 132.930 1.00 37.87 70 VAL F C 1
ATOM 14642 O O . VAL F 1 70 ? 34.154 143.683 132.691 1.00 35.46 70 VAL F O 1
ATOM 14655 N N . GLU F 1 71 ? 33.464 145.640 133.568 1.00 32.03 71 GLU F N 1
ATOM 14656 C CA . GLU F 1 71 ? 34.732 145.947 134.229 1.00 29.74 71 GLU F CA 1
ATOM 14657 C C . GLU F 1 71 ? 34.445 146.253 135.693 1.00 35.35 71 GLU F C 1
ATOM 14658 O O . GLU F 1 71 ? 33.751 147.228 136.005 1.00 35.04 71 GLU F O 1
ATOM 14670 N N . LEU F 1 72 ? 34.968 145.419 136.586 1.00 34.20 72 LEU F N 1
ATOM 14671 C CA . LEU F 1 72 ? 34.796 145.637 138.021 1.00 35.75 72 LEU F CA 1
ATOM 14672 C C . LEU F 1 72 ? 35.747 146.712 138.539 1.00 35.41 72 LEU F C 1
ATOM 14673 O O . LEU F 1 72 ? 36.927 146.746 138.181 1.00 36.11 72 LEU F O 1
ATOM 14689 N N . GLU F 1 73 ? 35.225 147.595 139.388 1.00 33.04 73 GLU F N 1
ATOM 14690 C CA . GLU F 1 73 ? 36.003 148.691 139.949 1.00 41.65 73 GLU F CA 1
ATOM 14691 C C . GLU F 1 73 ? 36.244 148.464 141.439 1.00 29.99 73 GLU F C 1
ATOM 14692 O O . GLU F 1 73 ? 35.633 147.599 142.071 1.00 35.34 73 GLU F O 1
ATOM 14704 N N . ALA F 1 74 ? 37.160 149.254 141.998 1.00 32.67 74 ALA F N 1
ATOM 14705 C CA . ALA F 1 74 ? 37.387 149.195 143.433 1.00 36.90 74 ALA F CA 1
ATOM 14706 C C . ALA F 1 74 ? 36.070 149.431 144.161 1.00 38.91 74 ALA F C 1
ATOM 14707 O O . ALA F 1 74 ? 35.193 150.154 143.678 1.00 36.54 74 ALA F O 1
ATOM 14714 N N . ILE F 1 75 ? 35.933 148.816 145.331 1.00 35.16 75 ILE F N 1
ATOM 14715 C CA . ILE F 1 75 ? 34.752 148.975 146.179 1.00 36.03 75 ILE F CA 1
ATOM 14716 C C . ILE F 1 75 ? 35.163 149.782 147.404 1.00 34.81 75 ILE F C 1
ATOM 14717 O O . ILE F 1 75 ? 36.140 149.449 148.089 1.00 36.97 75 ILE F O 1
ATOM 14733 N N . GLU F 1 76 ? 34.451 150.874 147.639 1.00 37.07 76 GLU F N 1
ATOM 14734 C CA . GLU F 1 76 ? 34.767 151.752 148.754 1.00 39.61 76 GLU F CA 1
ATOM 14735 C C . GLU F 1 76 ? 34.458 151.082 150.087 1.00 36.59 76 GLU F C 1
ATOM 14736 O O . GLU F 1 76 ? 33.573 150.225 150.190 1.00 37.22 76 GLU F O 1
ATOM 14748 N N . LYS F 1 77 ? 35.220 151.474 151.106 1.00 36.20 77 LYS F N 1
ATOM 14749 C CA . LYS F 1 77 ? 34.988 150.987 152.464 1.00 43.88 77 LYS F CA 1
ATOM 14750 C C . LYS F 1 77 ? 33.632 151.485 152.941 1.00 44.23 77 LYS F C 1
ATOM 14751 O O . LYS F 1 77 ? 33.411 152.698 152.961 1.00 41.73 77 LYS F O 1
ATOM 14770 N N . PRO F 1 78 ? 32.705 150.614 153.326 1.00 35.43 78 PRO F N 1
ATOM 14771 C CA . PRO F 1 78 ? 31.426 151.094 153.846 1.00 35.78 78 PRO F CA 1
ATOM 14772 C C . PRO F 1 78 ? 31.580 151.555 155.281 1.00 40.86 78 PRO F C 1
ATOM 14773 O O . PRO F 1 78 ? 32.569 151.218 155.956 1.00 38.52 78 PRO F O 1
ATOM 14784 N N . PRO F 1 79 ? 30.640 152.352 155.781 1.00 38.29 79 PRO F N 1
ATOM 14785 C CA . PRO F 1 79 ? 30.598 152.591 157.221 1.00 42.28 79 PRO F CA 1
ATOM 14786 C C . PRO F 1 79 ? 30.518 151.264 157.953 1.00 39.60 79 PRO F C 1
ATOM 14787 O O . PRO F 1 79 ? 29.972 150.281 157.439 1.00 39.34 79 PRO F O 1
ATOM 14798 N N . SER F 1 80 ? 31.036 151.259 159.181 1.00 38.43 80 SER F N 1
ATOM 14799 C CA . SER F 1 80 ? 31.062 150.075 160.025 1.00 45.87 80 SER F CA 1
ATOM 14800 C C . SER F 1 80 ? 30.145 150.189 161.233 1.00 36.47 80 SER F C 1
ATOM 14801 O O . SER F 1 80 ? 29.854 149.170 161.867 1.00 42.20 80 SER F O 1
ATOM 14809 N N . ASN F 1 81 ? 29.695 151.394 161.566 1.00 40.27 81 ASN F N 1
ATOM 14810 C CA . ASN F 1 81 ? 28.955 151.637 162.792 1.00 44.67 81 ASN F CA 1
ATOM 14811 C C . ASN F 1 81 ? 27.818 152.609 162.514 1.00 52.62 81 ASN F C 1
ATOM 14812 O O . ASN F 1 81 ? 27.891 153.435 161.600 1.00 41.56 81 ASN F O 1
ATOM 14823 N N . TRP F 1 82 ? 26.762 152.483 163.316 1.00 51.28 82 TRP F N 1
ATOM 14824 C CA . TRP F 1 82 ? 25.559 153.298 163.228 1.00 48.23 82 TRP F CA 1
ATOM 14825 C C . TRP F 1 82 ? 25.196 153.674 164.653 1.00 50.91 82 TRP F C 1
ATOM 14826 O O . TRP F 1 82 ? 25.679 153.060 165.609 1.00 46.06 82 TRP F O 1
ATOM 14847 N N . ASN F 1 83 ? 24.389 154.722 164.797 1.00 47.49 83 ASN F N 1
ATOM 14848 C CA . ASN F 1 83 ? 24.042 155.218 166.120 1.00 49.79 83 ASN F CA 1
ATOM 14849 C C . ASN F 1 83 ? 22.905 154.455 166.755 1.00 57.01 83 ASN F C 1
ATOM 14850 O O . ASN F 1 83 ? 22.336 154.918 167.747 1.00 75.42 83 ASN F O 1
ATOM 14861 N N . GLY F 1 84 ? 22.605 153.266 166.258 1.00 52.94 84 GLY F N 1
ATOM 14862 C CA . GLY F 1 84 ? 21.458 152.518 166.722 1.00 49.69 84 GLY F CA 1
ATOM 14863 C C . GLY F 1 84 ? 20.754 151.816 165.576 1.00 55.01 84 GLY F C 1
ATOM 14864 O O . GLY F 1 84 ? 21.121 151.993 164.411 1.00 46.19 84 GLY F O 1
ATOM 14868 N N . ILE F 1 85 ? 19.754 150.996 165.901 1.00 48.97 85 ILE F N 1
ATOM 14869 C CA . ILE F 1 85 ? 19.085 150.182 164.888 1.00 52.27 85 ILE F CA 1
ATOM 14870 C C . ILE F 1 85 ? 18.367 151.066 163.868 1.00 47.56 85 ILE F C 1
ATOM 14871 O O . ILE F 1 85 ? 18.471 150.862 162.647 1.00 44.76 85 ILE F O 1
ATOM 14887 N N . LYS F 1 86 ? 17.612 152.054 164.346 1.00 49.82 86 LYS F N 1
ATOM 14888 C CA . LYS F 1 86 ? 16.876 152.891 163.407 1.00 53.50 86 LYS F CA 1
ATOM 14889 C C . LYS F 1 86 ? 17.834 153.677 162.537 1.00 44.91 86 LYS F C 1
ATOM 14890 O O . LYS F 1 86 ? 17.557 153.889 161.354 1.00 51.20 86 LYS F O 1
ATOM 14909 N N . ASP F 1 87 ? 18.972 154.107 163.096 1.00 49.42 87 ASP F N 1
ATOM 14910 C CA . ASP F 1 87 ? 19.952 154.824 162.283 1.00 39.31 87 ASP F CA 1
ATOM 14911 C C . ASP F 1 87 ? 20.445 153.965 161.119 1.00 39.52 87 ASP F C 1
ATOM 14912 O O . ASP F 1 87 ? 20.548 154.438 159.974 1.00 45.99 87 ASP F O 1
ATOM 14921 N N . ALA F 1 88 ? 20.705 152.684 161.379 1.00 39.98 88 ALA F N 1
ATOM 14922 C CA . ALA F 1 88 ? 21.158 151.797 160.317 1.00 47.18 88 ALA F CA 1
ATOM 14923 C C . ALA F 1 88 ? 20.085 151.630 159.249 1.00 46.06 88 ALA F C 1
ATOM 14924 O O . ALA F 1 88 ? 20.381 151.669 158.045 1.00 38.24 88 ALA F O 1
ATOM 14931 N N . PHE F 1 89 ? 18.831 151.423 159.658 1.00 37.99 89 PHE F N 1
ATOM 14932 C CA . PHE F 1 89 ? 17.799 151.240 158.637 1.00 41.13 89 PHE F CA 1
ATOM 14933 C C . PHE F 1 89 ? 17.473 152.541 157.894 1.00 33.25 89 PHE F C 1
ATOM 14934 O O . PHE F 1 89 ? 17.097 152.497 156.712 1.00 40.09 89 PHE F O 1
ATOM 14951 N N . GLU F 1 90 ? 17.610 153.699 158.545 1.00 37.76 90 GLU F N 1
ATOM 14952 C CA . GLU F 1 90 ? 17.448 154.965 157.833 1.00 41.06 90 GLU F CA 1
ATOM 14953 C C . GLU F 1 90 ? 18.520 155.106 156.767 1.00 52.85 90 GLU F C 1
ATOM 14954 O O . GLU F 1 90 ? 18.256 155.600 155.660 1.00 39.78 90 GLU F O 1
ATOM 14966 N N . ALA F 1 91 ? 19.746 154.684 157.095 1.00 44.98 91 ALA F N 1
ATOM 14967 C CA . ALA F 1 91 ? 20.814 154.677 156.100 1.00 42.21 91 ALA F CA 1
ATOM 14968 C C . ALA F 1 91 ? 20.482 153.736 154.949 1.00 45.87 91 ALA F C 1
ATOM 14969 O O . ALA F 1 91 ? 20.737 154.055 153.783 1.00 41.41 91 ALA F O 1
ATOM 14976 N N . ALA F 1 92 ? 19.909 152.569 155.258 1.00 37.64 92 ALA F N 1
ATOM 14977 C CA . ALA F 1 92 ? 19.529 151.637 154.200 1.00 37.49 92 ALA F CA 1
ATOM 14978 C C . ALA F 1 92 ? 18.481 152.252 153.274 1.00 44.97 92 ALA F C 1
ATOM 14979 O O . ALA F 1 92 ? 18.564 152.108 152.047 1.00 39.01 92 ALA F O 1
ATOM 14986 N N . LEU F 1 93 ? 17.481 152.929 153.847 1.00 40.06 93 LEU F N 1
ATOM 14987 C CA . LEU F 1 93 ? 16.451 153.571 153.029 1.00 44.11 93 LEU F CA 1
ATOM 14988 C C . LEU F 1 93 ? 17.057 154.655 152.144 1.00 39.65 93 LEU F C 1
ATOM 14989 O O . LEU F 1 93 ? 16.720 154.770 150.957 1.00 43.79 93 LEU F O 1
ATOM 15005 N N . LYS F 1 94 ? 17.927 155.491 152.719 1.00 39.98 94 LYS F N 1
ATOM 15006 C CA . LYS F 1 94 ? 18.572 156.541 151.933 1.00 39.30 94 LYS F CA 1
ATOM 15007 C C . LYS F 1 94 ? 19.405 155.931 150.814 1.00 35.34 94 LYS F C 1
ATOM 15008 O O . LYS F 1 94 ? 19.401 156.425 149.670 1.00 42.63 94 LYS F O 1
ATOM 15027 N N . HIS F 1 95 ? 20.065 154.809 151.100 1.00 44.48 95 HIS F N 1
ATOM 15028 C CA . HIS F 1 95 ? 20.836 154.147 150.062 1.00 35.52 95 HIS F CA 1
ATOM 15029 C C . HIS F 1 95 ? 19.936 153.645 148.942 1.00 44.99 95 HIS F C 1
ATOM 15030 O O . HIS F 1 95 ? 20.222 153.853 147.760 1.00 39.60 95 HIS F O 1
ATOM 15044 N N . GLU F 1 96 ? 18.840 152.976 149.293 1.00 36.74 96 GLU F N 1
ATOM 15045 C CA . GLU F 1 96 ? 17.973 152.423 148.254 1.00 38.47 96 GLU F CA 1
ATOM 15046 C C . GLU F 1 96 ? 17.315 153.521 147.422 1.00 39.16 96 GLU F C 1
ATOM 15047 O O . GLU F 1 96 ? 17.111 153.332 146.220 1.00 39.11 96 GLU F O 1
ATOM 15059 N N . GLU F 1 97 ? 16.969 154.660 148.030 1.00 44.82 97 GLU F N 1
ATOM 15060 C CA . GLU F 1 97 ? 16.410 155.767 147.252 1.00 44.83 97 GLU F CA 1
ATOM 15061 C C . GLU F 1 97 ? 17.448 156.336 146.291 1.00 45.06 97 GLU F C 1
ATOM 15062 O O . GLU F 1 97 ? 17.114 156.735 145.162 1.00 40.16 97 GLU F O 1
ATOM 15074 N N . PHE F 1 98 ? 18.717 156.359 146.715 1.00 39.42 98 PHE F N 1
ATOM 15075 C CA . PHE F 1 98 ? 19.804 156.731 145.812 1.00 39.71 98 PHE F CA 1
ATOM 15076 C C . PHE F 1 98 ? 19.957 155.721 144.670 1.00 38.42 98 PHE F C 1
ATOM 15077 O O . PHE F 1 98 ? 20.172 156.103 143.512 1.00 41.15 98 PHE F O 1
ATOM 15094 N N . VAL F 1 99 ? 19.814 154.433 144.973 1.00 40.68 99 VAL F N 1
ATOM 15095 C CA . VAL F 1 99 ? 19.884 153.411 143.932 1.00 40.75 99 VAL F CA 1
ATOM 15096 C C . VAL F 1 99 ? 18.747 153.589 142.935 1.00 37.30 99 VAL F C 1
ATOM 15097 O O . VAL F 1 99 ? 18.938 153.468 141.717 1.00 38.36 99 VAL F O 1
ATOM 15110 N N . THR F 1 100 ? 17.543 153.872 143.437 1.00 38.99 100 THR F N 1
ATOM 15111 C CA . THR F 1 100 ? 16.405 154.095 142.549 1.00 58.60 100 THR F CA 1
ATOM 15112 C C . THR F 1 100 ? 16.658 155.284 141.630 1.00 52.62 100 THR F C 1
ATOM 15113 O O . THR F 1 100 ? 16.393 155.215 140.421 1.00 37.58 100 THR F O 1
ATOM 15124 N N . GLN F 1 101 ? 17.158 156.392 142.184 1.00 41.62 101 GLN F N 1
ATOM 15125 C CA . GLN F 1 101 ? 17.437 157.546 141.330 1.00 40.00 101 GLN F CA 1
ATOM 15126 C C . GLN F 1 101 ? 18.504 157.209 140.290 1.00 36.53 101 GLN F C 1
ATOM 15127 O O . GLN F 1 101 ? 18.421 157.660 139.137 1.00 39.28 101 GLN F O 1
ATOM 15141 N N . SER F 1 102 ? 19.517 156.422 140.680 1.00 34.80 102 SER F N 1
ATOM 15142 C CA . SER F 1 102 ? 20.550 156.003 139.729 1.00 40.54 102 SER F CA 1
ATOM 15143 C C . SER F 1 102 ? 19.942 155.205 138.576 1.00 37.85 102 SER F C 1
ATOM 15144 O O . SER F 1 102 ? 20.305 155.392 137.398 1.00 37.46 102 SER F O 1
ATOM 15152 N N . ILE F 1 103 ? 19.030 154.295 138.907 1.00 38.35 103 ILE F N 1
ATOM 15153 C CA . ILE F 1 103 ? 18.335 153.519 137.882 1.00 37.10 103 ILE F CA 1
ATOM 15154 C C . ILE F 1 103 ? 17.532 154.443 136.977 1.00 37.11 103 ILE F C 1
ATOM 15155 O O . ILE F 1 103 ? 17.512 154.283 135.745 1.00 35.17 103 ILE F O 1
ATOM 15171 N N . TYR F 1 104 ? 16.802 155.384 137.586 1.00 39.28 104 TYR F N 1
ATOM 15172 C CA . TYR F 1 104 ? 16.053 156.373 136.820 1.00 39.53 104 TYR F CA 1
ATOM 15173 C C . TYR F 1 104 ? 16.960 157.092 135.830 1.00 34.01 104 TYR F C 1
ATOM 15174 O O . TYR F 1 104 ? 16.558 157.386 134.694 1.00 34.26 104 TYR F O 1
ATOM 15192 N N . ASN F 1 105 ? 18.171 157.439 136.262 1.00 34.81 105 ASN F N 1
ATOM 15193 C CA . ASN F 1 105 ? 19.066 158.174 135.372 1.00 37.78 105 ASN F CA 1
ATOM 15194 C C . ASN F 1 105 ? 19.470 157.312 134.183 1.00 45.13 105 ASN F C 1
ATOM 15195 O O . ASN F 1 105 ? 19.542 157.801 133.044 1.00 36.89 105 ASN F O 1
ATOM 15206 N N . ILE F 1 106 ? 19.703 156.017 134.419 1.00 35.94 106 ILE F N 1
ATOM 15207 C CA . ILE F 1 106 ? 19.993 155.139 133.282 1.00 33.91 106 ILE F CA 1
ATOM 15208 C C . ILE F 1 106 ? 18.796 155.088 132.335 1.00 38.05 106 ILE F C 1
ATOM 15209 O O . ILE F 1 106 ? 18.943 155.106 131.107 1.00 34.45 106 ILE F O 1
ATOM 15225 N N . LEU F 1 107 ? 17.594 154.958 132.895 1.00 37.72 107 LEU F N 1
ATOM 15226 C CA . LEU F 1 107 ? 16.399 154.858 132.068 1.00 35.75 107 LEU F CA 1
ATOM 15227 C C . LEU F 1 107 ? 16.237 156.100 131.198 1.00 32.62 107 LEU F C 1
ATOM 15228 O O . LEU F 1 107 ? 15.943 156.000 130.000 1.00 35.83 107 LEU F O 1
ATOM 15244 N N . GLU F 1 108 ? 16.455 157.281 131.778 1.00 32.83 108 GLU F N 1
ATOM 15245 C CA . GLU F 1 108 ? 16.273 158.511 131.018 1.00 37.82 108 GLU F CA 1
ATOM 15246 C C . GLU F 1 108 ? 17.340 158.633 129.940 1.00 36.33 108 GLU F C 1
ATOM 15247 O O . GLU F 1 108 ? 17.054 159.076 128.816 1.00 37.24 108 GLU F O 1
ATOM 15259 N N . LEU F 1 109 ? 18.563 158.204 130.246 1.00 35.75 109 LEU F N 1
ATOM 15260 C CA . LEU F 1 109 ? 19.611 158.223 129.232 1.00 43.29 109 LEU F CA 1
ATOM 15261 C C . LEU F 1 109 ? 19.264 157.299 128.074 1.00 38.96 109 LEU F C 1
ATOM 15262 O O . LEU F 1 109 ? 19.337 157.689 126.903 1.00 38.72 109 LEU F O 1
ATOM 15278 N N . ALA F 1 110 ? 18.882 156.063 128.384 1.00 34.72 110 ALA F N 1
ATOM 15279 C CA . ALA F 1 110 ? 18.546 155.119 127.326 1.00 36.96 110 ALA F CA 1
ATOM 15280 C C . ALA F 1 110 ? 17.363 155.615 126.508 1.00 34.31 110 ALA F C 1
ATOM 15281 O O . ALA F 1 110 ? 17.329 155.450 125.283 1.00 38.43 110 ALA F O 1
ATOM 15288 N N . SER F 1 111 ? 16.363 156.197 127.170 1.00 36.12 111 SER F N 1
ATOM 15289 C CA . SER F 1 111 ? 15.220 156.726 126.441 1.00 34.48 111 SER F CA 1
ATOM 15290 C C . SER F 1 111 ? 15.655 157.829 125.484 1.00 41.76 111 SER F C 1
ATOM 15291 O O . SER F 1 111 ? 15.206 157.873 124.334 1.00 38.60 111 SER F O 1
ATOM 15299 N N . GLU F 1 112 ? 16.539 158.722 125.936 1.00 41.95 112 GLU F N 1
ATOM 15300 C CA . GLU F 1 112 ? 17.030 159.778 125.054 1.00 34.84 112 GLU F CA 1
ATOM 15301 C C . GLU F 1 112 ? 17.718 159.200 123.819 1.00 44.06 112 GLU F C 1
ATOM 15302 O O . GLU F 1 112 ? 17.631 159.777 122.729 1.00 45.35 112 GLU F O 1
ATOM 15314 N N . GLU F 1 113 ? 18.414 158.071 123.969 1.00 38.85 113 GLU F N 1
ATOM 15315 C CA . GLU F 1 113 ? 19.086 157.432 122.841 1.00 43.16 113 GLU F CA 1
ATOM 15316 C C . GLU F 1 113 ? 18.176 156.504 122.042 1.00 37.71 113 GLU F C 1
ATOM 15317 O O . GLU F 1 113 ? 18.633 155.925 121.053 1.00 41.04 113 GLU F O 1
ATOM 15329 N N . LYS F 1 114 ? 16.904 156.383 122.415 1.00 34.59 114 LYS F N 1
ATOM 15330 C CA . LYS F 1 114 ? 15.970 155.447 121.779 1.00 41.60 114 LYS F CA 1
ATOM 15331 C C . LYS F 1 114 ? 16.482 154.008 121.849 1.00 40.13 114 LYS F C 1
ATOM 15332 O O . LYS F 1 114 ? 16.249 153.192 120.950 1.00 38.81 114 LYS F O 1
ATOM 15351 N N . ASP F 1 115 ? 17.143 153.690 122.961 1.00 42.79 115 ASP F N 1
ATOM 15352 C CA . ASP F 1 115 ? 17.586 152.336 123.266 1.00 38.51 115 ASP F CA 1
ATOM 15353 C C . ASP F 1 115 ? 16.455 151.647 124.016 1.00 36.97 115 ASP F C 1
ATOM 15354 O O . ASP F 1 115 ? 16.465 151.524 125.240 1.00 34.00 115 ASP F O 1
ATOM 15363 N N . HIS F 1 116 ? 15.458 151.197 123.254 1.00 35.62 116 HIS F N 1
ATOM 15364 C CA . HIS F 1 116 ? 14.250 150.647 123.859 1.00 35.28 116 HIS F CA 1
ATOM 15365 C C . HIS F 1 116 ? 14.526 149.344 124.590 1.00 32.20 116 HIS F C 1
ATOM 15366 O O . HIS F 1 116 ? 13.851 149.041 125.579 1.00 34.71 116 HIS F O 1
ATOM 15380 N N . ALA F 1 117 ? 15.499 148.563 124.117 1.00 31.62 117 ALA F N 1
ATOM 15381 C CA . ALA F 1 117 ? 15.864 147.330 124.808 1.00 31.69 117 ALA F CA 1
ATOM 15382 C C . ALA F 1 117 ? 16.281 147.603 126.254 1.00 33.68 117 ALA F C 1
ATOM 15383 O O . ALA F 1 117 ? 15.840 146.910 127.183 1.00 34.88 117 ALA F O 1
ATOM 15390 N N . THR F 1 118 ? 17.124 148.621 126.468 1.00 31.40 118 THR F N 1
ATOM 15391 C CA . THR F 1 118 ? 17.604 148.906 127.819 1.00 34.99 118 THR F CA 1
ATOM 15392 C C . THR F 1 118 ? 16.503 149.536 128.678 1.00 31.56 118 THR F C 1
ATOM 15393 O O . THR F 1 118 ? 16.366 149.197 129.865 1.00 35.41 118 THR F O 1
ATOM 15404 N N . VAL F 1 119 ? 15.692 150.418 128.086 1.00 35.65 119 VAL F N 1
ATOM 15405 C CA . VAL F 1 119 ? 14.552 150.973 128.813 1.00 35.23 119 VAL F CA 1
ATOM 15406 C C . VAL F 1 119 ? 13.667 149.845 129.330 1.00 36.34 119 VAL F C 1
ATOM 15407 O O . VAL F 1 119 ? 13.256 149.837 130.497 1.00 36.78 119 VAL F O 1
ATOM 15420 N N . SER F 1 120 ? 13.373 148.870 128.470 1.00 31.39 120 SER F N 1
ATOM 15421 C CA . SER F 1 120 ? 12.502 147.774 128.867 1.00 32.97 120 SER F CA 1
ATOM 15422 C C . SER F 1 120 ? 13.162 146.904 129.925 1.00 35.91 120 SER F C 1
ATOM 15423 O O . SER F 1 120 ? 12.511 146.501 130.897 1.00 31.76 120 SER F O 1
ATOM 15431 N N . PHE F 1 121 ? 14.454 146.602 129.747 1.00 34.96 121 PHE F N 1
ATOM 15432 C CA . PHE F 1 121 ? 15.192 145.811 130.726 1.00 33.03 121 PHE F CA 1
ATOM 15433 C C . PHE F 1 121 ? 15.107 146.426 132.119 1.00 31.92 121 PHE F C 1
ATOM 15434 O O . PHE F 1 121 ? 15.006 145.704 133.124 1.00 32.02 121 PHE F O 1
ATOM 15451 N N . LEU F 1 122 ? 15.155 147.751 132.196 1.00 31.77 122 LEU F N 1
ATOM 15452 C CA . LEU F 1 122 ? 15.218 148.437 133.484 1.00 33.50 122 LEU F CA 1
ATOM 15453 C C . LEU F 1 122 ? 13.894 148.435 134.240 1.00 32.63 122 LEU F C 1
ATOM 15454 O O . LEU F 1 122 ? 13.885 148.746 135.439 1.00 33.46 122 LEU F O 1
ATOM 15470 N N . LYS F 1 123 ? 12.786 148.083 133.581 1.00 35.55 123 LYS F N 1
ATOM 15471 C CA . LYS F 1 123 ? 11.496 148.120 134.268 1.00 35.82 123 LYS F CA 1
ATOM 15472 C C . LYS F 1 123 ? 11.467 147.127 135.417 1.00 32.24 123 LYS F C 1
ATOM 15473 O O . LYS F 1 123 ? 10.861 147.406 136.459 1.00 37.02 123 LYS F O 1
ATOM 15492 N N . TRP F 1 124 ? 12.166 145.997 135.276 1.00 34.36 124 TRP F N 1
ATOM 15493 C CA . TRP F 1 124 ? 12.245 145.048 136.382 1.00 35.64 124 TRP F CA 1
ATOM 15494 C C . TRP F 1 124 ? 12.823 145.718 137.624 1.00 30.43 124 TRP F C 1
ATOM 15495 O O . TRP F 1 124 ? 12.322 145.528 138.741 1.00 35.85 124 TRP F O 1
ATOM 15516 N N . PHE F 1 125 ? 13.860 146.533 137.441 1.00 32.76 125 PHE F N 1
ATOM 15517 C CA . PHE F 1 125 ? 14.497 147.186 138.580 1.00 37.09 125 PHE F CA 1
ATOM 15518 C C . PHE F 1 125 ? 13.656 148.325 139.130 1.00 36.87 125 PHE F C 1
ATOM 15519 O O . PHE F 1 125 ? 13.643 148.557 140.340 1.00 36.69 125 PHE F O 1
ATOM 15536 N N . VAL F 1 126 ? 12.979 149.074 138.264 1.00 39.89 126 VAL F N 1
ATOM 15537 C CA . VAL F 1 126 ? 12.057 150.091 138.770 1.00 39.82 126 VAL F CA 1
ATOM 15538 C C . VAL F 1 126 ? 11.071 149.444 139.738 1.00 44.16 126 VAL F C 1
ATOM 15539 O O . VAL F 1 126 ? 10.908 149.868 140.904 1.00 36.70 126 VAL F O 1
ATOM 15552 N N . ASP F 1 127 ? 10.443 148.358 139.277 1.00 33.78 127 ASP F N 1
ATOM 15553 C CA . ASP F 1 127 ? 9.433 147.687 140.091 1.00 40.15 127 ASP F CA 1
ATOM 15554 C C . ASP F 1 127 ? 10.051 147.088 141.349 1.00 40.11 127 ASP F C 1
ATOM 15555 O O . ASP F 1 127 ? 9.439 147.107 142.420 1.00 33.20 127 ASP F O 1
ATOM 15564 N N . GLU F 1 128 ? 11.242 146.512 141.232 1.00 32.60 128 GLU F N 1
ATOM 15565 C CA . GLU F 1 128 ? 11.894 145.939 142.404 1.00 36.11 128 GLU F CA 1
ATOM 15566 C C . GLU F 1 128 ? 12.238 147.008 143.431 1.00 38.42 128 GLU F C 1
ATOM 15567 O O . GLU F 1 128 ? 12.150 146.766 144.642 1.00 38.48 128 GLU F O 1
ATOM 15579 N N . GLN F 1 129 ? 12.664 148.187 142.971 1.00 35.21 129 GLN F N 1
ATOM 15580 C CA . GLN F 1 129 ? 13.024 149.261 143.891 1.00 34.04 129 GLN F CA 1
ATOM 15581 C C . GLN F 1 129 ? 11.829 149.715 144.708 1.00 35.72 129 GLN F C 1
ATOM 15582 O O . GLN F 1 129 ? 11.976 150.101 145.879 1.00 40.08 129 GLN F O 1
ATOM 15596 N N . VAL F 1 130 ? 10.640 149.714 144.101 1.00 35.41 130 VAL F N 1
ATOM 15597 C CA . VAL F 1 130 ? 9.448 150.010 144.905 1.00 32.89 130 VAL F CA 1
ATOM 15598 C C . VAL F 1 130 ? 9.389 149.091 146.129 1.00 44.89 130 VAL F C 1
ATOM 15599 O O . VAL F 1 130 ? 9.164 149.540 147.261 1.00 39.81 130 VAL F O 1
ATOM 15612 N N . GLU F 1 131 ? 9.596 147.785 145.914 1.00 36.71 131 GLU F N 1
ATOM 15613 C CA . GLU F 1 131 ? 9.518 146.812 147.004 1.00 38.43 131 GLU F CA 1
ATOM 15614 C C . GLU F 1 131 ? 10.669 146.967 147.990 1.00 34.88 131 GLU F C 1
ATOM 15615 O O . GLU F 1 131 ? 10.473 146.842 149.204 1.00 44.14 131 GLU F O 1
ATOM 15627 N N . GLU F 1 132 ? 11.882 147.200 147.493 1.00 34.77 132 GLU F N 1
ATOM 15628 C CA . GLU F 1 132 ? 13.025 147.358 148.389 1.00 48.61 132 GLU F CA 1
ATOM 15629 C C . GLU F 1 132 ? 12.798 148.530 149.344 1.00 44.93 132 GLU F C 1
ATOM 15630 O O . GLU F 1 132 ? 12.932 148.404 150.583 1.00 41.14 132 GLU F O 1
ATOM 15642 N N . GLU F 1 133 ? 12.416 149.678 148.772 1.00 42.57 133 GLU F N 1
ATOM 15643 C CA . GLU F 1 133 ? 12.170 150.862 149.579 1.00 51.42 133 GLU F CA 1
ATOM 15644 C C . GLU F 1 133 ? 11.059 150.605 150.582 1.00 46.26 133 GLU F C 1
ATOM 15645 O O . GLU F 1 133 ? 11.178 150.969 151.763 1.00 40.44 133 GLU F O 1
ATOM 15657 N N . ASP F 1 134 ? 9.962 149.980 150.126 1.00 38.96 134 ASP F N 1
ATOM 15658 C CA . ASP F 1 134 ? 8.816 149.762 151.000 1.00 42.22 134 ASP F CA 1
ATOM 15659 C C . ASP F 1 134 ? 9.170 148.837 152.159 1.00 47.87 134 ASP F C 1
ATOM 15660 O O . ASP F 1 134 ? 8.721 149.051 153.288 1.00 45.45 134 ASP F O 1
ATOM 15669 N N . GLN F 1 135 ? 9.976 147.801 151.911 1.00 38.24 135 GLN F N 1
ATOM 15670 C CA . GLN F 1 135 ? 10.287 146.890 153.008 1.00 39.38 135 GLN F CA 1
ATOM 15671 C C . GLN F 1 135 ? 11.096 147.618 154.073 1.00 42.22 135 GLN F C 1
ATOM 15672 O O . GLN F 1 135 ? 10.863 147.436 155.283 1.00 48.38 135 GLN F O 1
ATOM 15686 N N . VAL F 1 136 ? 11.971 148.536 153.648 1.00 38.30 136 VAL F N 1
ATOM 15687 C CA . VAL F 1 136 ? 12.706 149.294 154.659 1.00 39.91 136 VAL F CA 1
ATOM 15688 C C . VAL F 1 136 ? 11.784 150.265 155.399 1.00 43.86 136 VAL F C 1
ATOM 15689 O O . VAL F 1 136 ? 11.909 150.453 156.617 1.00 45.00 136 VAL F O 1
ATOM 15702 N N . ARG F 1 137 ? 10.858 150.911 154.688 1.00 41.52 137 ARG F N 1
ATOM 15703 C CA . ARG F 1 137 ? 9.941 151.816 155.378 1.00 50.29 137 ARG F CA 1
ATOM 15704 C C . ARG F 1 137 ? 9.087 151.065 156.394 1.00 46.50 137 ARG F C 1
ATOM 15705 O O . ARG F 1 137 ? 8.788 151.588 157.473 1.00 42.84 137 ARG F O 1
ATOM 15726 N N . GLU F 1 138 ? 8.660 149.847 156.057 1.00 40.36 138 GLU F N 1
ATOM 15727 C CA . GLU F 1 138 ? 7.859 149.065 156.995 1.00 43.32 138 GLU F CA 1
ATOM 15728 C C . GLU F 1 138 ? 8.651 148.750 158.259 1.00 52.56 138 GLU F C 1
ATOM 15729 O O . GLU F 1 138 ? 8.127 148.855 159.382 1.00 43.67 138 GLU F O 1
ATOM 15741 N N . ILE F 1 139 ? 9.916 148.351 158.096 1.00 46.49 139 ILE F N 1
ATOM 15742 C CA . ILE F 1 139 ? 10.733 148.069 159.275 1.00 45.71 139 ILE F CA 1
ATOM 15743 C C . ILE F 1 139 ? 10.913 149.332 160.109 1.00 43.33 139 ILE F C 1
ATOM 15744 O O . ILE F 1 139 ? 10.844 149.292 161.347 1.00 41.49 139 ILE F O 1
ATOM 15760 N N . LEU F 1 140 ? 11.145 150.472 159.450 1.00 42.51 140 LEU F N 1
ATOM 15761 C CA . LEU F 1 140 ? 11.314 151.718 160.193 1.00 43.36 140 LEU F CA 1
ATOM 15762 C C . LEU F 1 140 ? 10.045 152.072 160.960 1.00 51.41 140 LEU F C 1
ATOM 15763 O O . LEU F 1 140 ? 10.115 152.594 162.077 1.00 44.96 140 LEU F O 1
ATOM 15779 N N . ASP F 1 141 ? 8.875 151.814 160.373 1.00 43.89 141 ASP F N 1
ATOM 15780 C CA . ASP F 1 141 ? 7.634 152.065 161.097 1.00 48.58 141 ASP F CA 1
ATOM 15781 C C . ASP F 1 141 ? 7.541 151.178 162.329 1.00 54.86 141 ASP F C 1
ATOM 15782 O O . ASP F 1 141 ? 7.137 151.632 163.413 1.00 48.18 141 ASP F O 1
ATOM 15791 N N . LEU F 1 142 ? 7.916 149.903 162.179 1.00 45.13 142 LEU F N 1
ATOM 15792 C CA . LEU F 1 142 ? 7.883 148.997 163.322 1.00 39.17 142 LEU F CA 1
ATOM 15793 C C . LEU F 1 142 ? 8.832 149.465 164.418 1.00 51.78 142 LEU F C 1
ATOM 15794 O O . LEU F 1 142 ? 8.505 149.391 165.603 1.00 44.54 142 LEU F O 1
ATOM 15810 N N . LEU F 1 143 ? 10.019 149.935 164.039 1.00 42.26 143 LEU F N 1
ATOM 15811 C CA . LEU F 1 143 ? 10.977 150.419 165.028 1.00 42.35 143 LEU F CA 1
ATOM 15812 C C . LEU F 1 143 ? 10.489 151.696 165.693 1.00 54.42 143 LEU F C 1
ATOM 15813 O O . LEU F 1 143 ? 10.716 151.904 166.892 1.00 56.38 143 LEU F O 1
ATOM 15829 N N . GLU F 1 144 ? 9.805 152.558 164.934 1.00 55.83 144 GLU F N 1
ATOM 15830 C CA . GLU F 1 144 ? 9.234 153.761 165.527 1.00 64.31 144 GLU F CA 1
ATOM 15831 C C . GLU F 1 144 ? 8.200 153.393 166.580 1.00 61.52 144 GLU F C 1
ATOM 15832 O O . GLU F 1 144 ? 8.173 153.972 167.673 1.00 48.50 144 GLU F O 1
ATOM 15844 N N . LYS F 1 145 ? 7.363 152.401 166.279 1.00 47.55 145 LYS F N 1
ATOM 15845 C CA . LYS F 1 145 ? 6.388 151.926 167.257 1.00 50.54 145 LYS F CA 1
ATOM 15846 C C . LYS F 1 145 ? 7.071 151.273 168.451 1.00 55.05 145 LYS F C 1
ATOM 15847 O O . LYS F 1 145 ? 6.621 151.433 169.591 1.00 53.05 145 LYS F O 1
ATOM 15866 N N . ALA F 1 146 ? 8.144 150.516 168.212 1.00 42.64 146 ALA F N 1
ATOM 15867 C CA . ALA F 1 146 ? 8.833 149.862 169.319 1.00 38.91 146 ALA F CA 1
ATOM 15868 C C . ALA F 1 146 ? 9.378 150.891 170.301 1.00 51.04 146 ALA F C 1
ATOM 15869 O O . ALA F 1 146 ? 9.335 150.680 171.519 1.00 47.26 146 ALA F O 1
ATOM 15876 N N . ASN F 1 147 ? 9.857 152.026 169.789 1.00 53.33 147 ASN F N 1
ATOM 15877 C CA . ASN F 1 147 ? 10.308 153.139 170.622 1.00 65.17 147 ASN F CA 1
ATOM 15878 C C . ASN F 1 147 ? 11.320 152.667 171.663 1.00 63.92 147 ASN F C 1
ATOM 15879 O O . ASN F 1 147 ? 11.307 153.092 172.818 1.00 65.38 147 ASN F O 1
ATOM 15890 N N . GLY F 1 148 ? 12.217 151.784 171.235 1.00 63.35 148 GLY F N 1
ATOM 15891 C CA . GLY F 1 148 ? 13.308 151.309 172.061 1.00 71.64 148 GLY F CA 1
ATOM 15892 C C . GLY F 1 148 ? 12.957 150.257 173.093 1.00 64.80 148 GLY F C 1
ATOM 15893 O O . GLY F 1 148 ? 13.834 149.868 173.878 1.00 63.87 148 GLY F O 1
ATOM 15897 N N . GLN F 1 149 ? 11.721 149.773 173.118 1.00 67.44 149 GLN F N 1
ATOM 15898 C CA . GLN F 1 149 ? 11.346 148.752 174.085 1.00 60.88 149 GLN F CA 1
ATOM 15899 C C . GLN F 1 149 ? 11.937 147.405 173.677 1.00 64.22 149 GLN F C 1
ATOM 15900 O O . GLN F 1 149 ? 11.641 146.898 172.592 1.00 56.41 149 GLN F O 1
ATOM 15914 N N . MET F 1 150 ? 12.754 146.811 174.549 1.00 73.02 150 MET F N 1
ATOM 15915 C CA . MET F 1 150 ? 13.430 145.571 174.183 1.00 58.50 150 MET F CA 1
ATOM 15916 C C . MET F 1 150 ? 12.420 144.435 174.063 1.00 63.63 150 MET F C 1
ATOM 15917 O O . MET F 1 150 ? 12.638 143.481 173.304 1.00 62.72 150 MET F O 1
ATOM 15931 N N . SER F 1 151 ? 11.311 144.528 174.799 1.00 55.06 151 SER F N 1
ATOM 15932 C CA . SER F 1 151 ? 10.199 143.606 174.610 1.00 63.66 151 SER F CA 1
ATOM 15933 C C . SER F 1 151 ? 9.832 143.496 173.130 1.00 63.55 151 SER F C 1
ATOM 15934 O O . SER F 1 151 ? 9.643 142.402 172.600 1.00 64.72 151 SER F O 1
ATOM 15942 N N . VAL F 1 152 ? 9.708 144.635 172.451 1.00 53.64 152 VAL F N 1
ATOM 15943 C CA . VAL F 1 152 ? 9.283 144.672 171.054 1.00 46.35 152 VAL F CA 1
ATOM 15944 C C . VAL F 1 152 ? 10.459 144.398 170.133 1.00 53.95 152 VAL F C 1
ATOM 15945 O O . VAL F 1 152 ? 10.309 143.777 169.078 1.00 52.09 152 VAL F O 1
ATOM 15958 N N . ILE F 1 153 ? 11.644 144.888 170.500 1.00 57.55 153 ILE F N 1
ATOM 15959 C CA . ILE F 1 153 ? 12.790 144.694 169.627 1.00 48.02 153 ILE F CA 1
ATOM 15960 C C . ILE F 1 153 ? 13.164 143.220 169.561 1.00 50.63 153 ILE F C 1
ATOM 15961 O O . ILE F 1 153 ? 13.595 142.751 168.508 1.00 51.29 153 ILE F O 1
ATOM 15977 N N . PHE F 1 154 ? 13.007 142.461 170.655 1.00 57.31 154 PHE F N 1
ATOM 15978 C CA . PHE F 1 154 ? 13.226 141.018 170.569 1.00 51.89 154 PHE F CA 1
ATOM 15979 C C . PHE F 1 154 ? 12.271 140.397 169.551 1.00 49.21 154 PHE F C 1
ATOM 15980 O O . PHE F 1 154 ? 12.669 139.547 168.743 1.00 51.13 154 PHE F O 1
ATOM 15997 N N . GLN F 1 155 ? 11.000 140.823 169.573 1.00 51.98 155 GLN F N 1
ATOM 15998 C CA . GLN F 1 155 ? 10.022 140.336 168.602 1.00 61.02 155 GLN F CA 1
ATOM 15999 C C . GLN F 1 155 ? 10.475 140.621 167.179 1.00 49.38 155 GLN F C 1
ATOM 16000 O O . GLN F 1 155 ? 10.445 139.741 166.308 1.00 50.67 155 GLN F O 1
ATOM 16014 N N . LEU F 1 156 ? 10.874 141.872 166.926 1.00 53.81 156 LEU F N 1
ATOM 16015 C CA . LEU F 1 156 ? 11.277 142.279 165.588 1.00 55.01 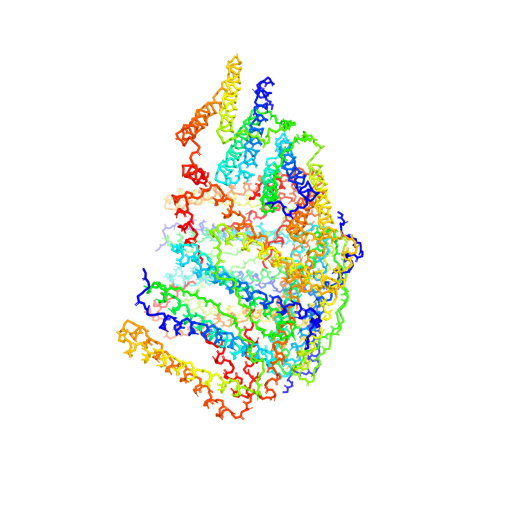156 LEU F CA 1
ATOM 16016 C C . LEU F 1 156 ? 12.562 141.601 165.159 1.00 50.93 156 LEU F C 1
ATOM 16017 O O . LEU F 1 156 ? 12.701 141.242 163.984 1.00 48.45 156 LEU F O 1
ATOM 16033 N N . ASP F 1 157 ? 13.482 141.374 166.095 1.00 47.01 157 ASP F N 1
ATOM 16034 C CA . ASP F 1 157 ? 14.692 140.637 165.768 1.00 49.59 157 ASP F CA 1
ATOM 16035 C C . ASP F 1 157 ? 14.370 139.210 165.341 1.00 42.45 157 ASP F C 1
ATOM 16036 O O . ASP F 1 157 ? 14.895 138.725 164.335 1.00 47.15 157 ASP F O 1
ATOM 16045 N N . ARG F 1 158 ? 13.456 138.541 166.047 1.00 48.31 158 ARG F N 1
ATOM 16046 C CA . ARG F 1 158 ? 13.137 137.164 165.669 1.00 62.57 158 ARG F CA 1
ATOM 16047 C C . ARG F 1 158 ? 12.382 137.120 164.348 1.00 45.08 158 ARG F C 1
ATOM 16048 O O . ARG F 1 158 ? 12.659 136.259 163.495 1.00 53.65 158 ARG F O 1
ATOM 16069 N N . TYR F 1 159 ? 11.467 138.080 164.136 1.00 57.55 159 TYR F N 1
ATOM 16070 C CA . TYR F 1 159 ? 10.686 138.133 162.902 1.00 59.11 159 TYR F CA 1
ATOM 16071 C C . TYR F 1 159 ? 11.582 138.393 161.695 1.00 52.88 159 TYR F C 1
ATOM 16072 O O . TYR F 1 159 ? 11.453 137.720 160.662 1.00 54.54 159 TYR F O 1
ATOM 16090 N N . LEU F 1 160 ? 12.507 139.348 161.803 1.00 50.29 160 LEU F N 1
ATOM 16091 C CA . LEU F 1 160 ? 13.432 139.578 160.701 1.00 49.80 160 LEU F CA 1
ATOM 16092 C C . LEU F 1 160 ? 14.407 138.417 160.551 1.00 43.50 160 LEU F C 1
ATOM 16093 O O . LEU F 1 160 ? 14.874 138.143 159.439 1.00 45.15 160 LEU F O 1
ATOM 16109 N N . GLY F 1 161 ? 14.719 137.715 161.646 1.00 46.11 161 GLY F N 1
ATOM 16110 C CA . GLY F 1 161 ? 15.565 136.539 161.577 1.00 50.21 161 GLY F CA 1
ATOM 16111 C C . GLY F 1 161 ? 14.918 135.346 160.921 1.00 57.63 161 GLY F C 1
ATOM 16112 O O . GLY F 1 161 ? 15.612 134.364 160.640 1.00 49.21 161 GLY F O 1
ATOM 16116 N N . GLN F 1 162 ? 13.615 135.407 160.670 1.00 48.26 162 GLN F N 1
ATOM 16117 C CA . GLN F 1 162 ? 12.943 134.343 159.931 1.00 48.57 162 GLN F CA 1
ATOM 16118 C C . GLN F 1 162 ? 13.013 134.517 158.414 1.00 50.86 162 GLN F C 1
ATOM 16119 O O . GLN F 1 162 ? 12.496 133.665 157.681 1.00 56.38 162 GLN F O 1
ATOM 16133 N N . ARG F 1 163 ? 13.616 135.597 157.924 1.00 44.69 163 ARG F N 1
ATOM 16134 C CA . ARG F 1 163 ? 13.667 135.851 156.488 1.00 46.18 163 ARG F CA 1
ATOM 16135 C C . ARG F 1 163 ? 14.297 134.682 155.736 1.00 54.96 163 ARG F C 1
ATOM 16136 O O . ARG F 1 163 ? 15.363 134.183 156.108 1.00 47.91 163 ARG F O 1
ATOM 16157 N N . GLU F 1 164 ? 13.642 134.262 154.658 1.00 45.06 164 GLU F N 1
ATOM 16158 C CA . GLU F 1 164 ? 14.126 133.142 153.862 1.00 49.48 164 GLU F CA 1
ATOM 16159 C C . GLU F 1 164 ? 15.128 133.572 152.803 1.00 59.55 164 GLU F C 1
ATOM 16160 O O . GLU F 1 164 ? 15.082 134.681 152.265 1.00 58.99 164 GLU F O 1
ATOM 16173 N N . MET G 1 1 ? 49.539 96.811 177.050 1.00 89.43 1 MET G N 1
ATOM 16174 C CA . MET G 1 1 ? 50.265 97.809 177.887 1.00 83.81 1 MET G CA 1
ATOM 16175 C C . MET G 1 1 ? 49.762 99.218 177.616 1.00 92.97 1 MET G C 1
ATOM 16176 O O . MET G 1 1 ? 49.136 99.470 176.585 1.00 104.92 1 MET G O 1
ATOM 16192 N N . MET G 1 2 ? 50.043 100.139 178.535 1.00 104.78 2 MET G N 1
ATOM 16193 C CA . MET G 1 2 ? 49.568 101.508 178.394 1.00 81.44 2 MET G CA 1
ATOM 16194 C C . MET G 1 2 ? 50.504 102.257 177.455 1.00 62.72 2 MET G C 1
ATOM 16195 O O . MET G 1 2 ? 51.719 102.264 177.662 1.00 57.05 2 MET G O 1
ATOM 16209 N N . VAL G 1 3 ? 49.950 102.903 176.429 1.00 50.93 3 VAL G N 1
ATOM 16210 C CA . VAL G 1 3 ? 50.776 103.620 175.463 1.00 54.81 3 VAL G CA 1
ATOM 16211 C C . VAL G 1 3 ? 50.693 105.125 175.634 1.00 62.44 3 VAL G C 1
ATOM 16212 O O . VAL G 1 3 ? 51.394 105.858 174.918 1.00 105.88 3 VAL G O 1
ATOM 16225 N N . ILE G 1 4 ? 49.877 105.612 176.565 1.00 53.48 4 ILE G N 1
ATOM 16226 C CA . ILE G 1 4 ? 50.029 106.975 177.056 1.00 41.76 4 ILE G CA 1
ATOM 16227 C C . ILE G 1 4 ? 50.965 106.932 178.257 1.00 44.92 4 ILE G C 1
ATOM 16228 O O . ILE G 1 4 ? 51.052 105.931 178.979 1.00 46.22 4 ILE G O 1
ATOM 16244 N N . SER G 1 5 ? 51.681 108.027 178.478 1.00 43.89 5 SER G N 1
ATOM 16245 C CA . SER G 1 5 ? 52.497 108.147 179.671 1.00 54.15 5 SER G CA 1
ATOM 16246 C C . SER G 1 5 ? 51.603 108.225 180.902 1.00 50.65 5 SER G C 1
ATOM 16247 O O . SER G 1 5 ? 50.401 108.500 180.816 1.00 49.27 5 SER G O 1
ATOM 16255 N N . GLU G 1 6 ? 52.191 107.942 182.061 1.00 53.24 6 GLU G N 1
ATOM 16256 C CA . GLU G 1 6 ? 51.426 108.105 183.290 1.00 50.40 6 GLU G CA 1
ATOM 16257 C C . GLU G 1 6 ? 51.053 109.563 183.521 1.00 51.77 6 GLU G C 1
ATOM 16258 O O . GLU G 1 6 ? 49.963 109.850 184.026 1.00 44.76 6 GLU G O 1
ATOM 16270 N N . LYS G 1 7 ? 51.924 110.512 183.155 1.00 44.95 7 LYS G N 1
ATOM 16271 C CA . LYS G 1 7 ? 51.523 111.901 183.355 1.00 51.24 7 LYS G CA 1
ATOM 16272 C C . LYS G 1 7 ? 50.320 112.265 182.468 1.00 62.46 7 LYS G C 1
ATOM 16273 O O . LYS G 1 7 ? 49.389 112.935 182.928 1.00 48.44 7 LYS G O 1
ATOM 16292 N N . VAL G 1 8 ? 50.293 111.802 181.211 1.00 45.24 8 VAL G N 1
ATOM 16293 C CA . VAL G 1 8 ? 49.130 112.078 180.358 1.00 45.61 8 VAL G CA 1
ATOM 16294 C C . VAL G 1 8 ? 47.897 111.312 180.848 1.00 41.99 8 VAL G C 1
ATOM 16295 O O . VAL G 1 8 ? 46.777 111.838 180.823 1.00 48.36 8 VAL G O 1
ATOM 16308 N N . ARG G 1 9 ? 48.069 110.062 181.297 1.00 45.03 9 ARG G N 1
ATOM 16309 C CA . ARG G 1 9 ? 46.920 109.354 181.856 1.00 43.07 9 ARG G CA 1
ATOM 16310 C C . ARG G 1 9 ? 46.333 110.127 183.031 1.00 41.94 9 ARG G C 1
ATOM 16311 O O . ARG G 1 9 ? 45.105 110.259 183.152 1.00 40.05 9 ARG G O 1
ATOM 16332 N N . LYS G 1 10 ? 47.196 110.646 183.907 1.00 43.90 10 LYS G N 1
ATOM 16333 C CA . LYS G 1 10 ? 46.715 111.400 185.057 1.00 49.06 10 LYS G CA 1
ATOM 16334 C C . LYS G 1 10 ? 45.975 112.653 184.608 1.00 45.09 10 LYS G C 1
ATOM 16335 O O . LYS G 1 10 ? 44.907 112.972 185.134 1.00 41.28 10 LYS G O 1
ATOM 16354 N N . ALA G 1 11 ? 46.545 113.397 183.653 1.00 42.78 11 ALA G N 1
ATOM 16355 C CA . ALA G 1 11 ? 45.875 114.610 183.187 1.00 44.18 11 ALA G CA 1
ATOM 16356 C C . ALA G 1 11 ? 44.500 114.293 182.598 1.00 40.70 11 ALA G C 1
ATOM 16357 O O . ALA G 1 11 ? 43.524 115.012 182.851 1.00 41.46 11 ALA G O 1
ATOM 16364 N N . LEU G 1 12 ? 44.395 113.203 181.836 1.00 43.25 12 LEU G N 1
ATOM 16365 C CA . LEU G 1 12 ? 43.110 112.835 181.243 1.00 40.01 12 LEU G CA 1
ATOM 16366 C C . LEU G 1 12 ? 42.110 112.382 182.308 1.00 42.76 12 LEU G C 1
ATOM 16367 O O . LEU G 1 12 ? 40.917 112.710 182.237 1.00 39.40 12 LEU G O 1
ATOM 16383 N N . ASN G 1 13 ? 42.572 111.601 183.286 1.00 46.50 13 ASN G N 1
ATOM 16384 C CA . ASN G 1 13 ? 41.704 111.153 184.370 1.00 51.63 13 ASN G CA 1
ATOM 16385 C C . ASN G 1 13 ? 41.237 112.335 185.214 1.00 45.01 13 ASN G C 1
ATOM 16386 O O . ASN G 1 13 ? 40.057 112.413 185.604 1.00 42.08 13 ASN G O 1
ATOM 16397 N N . ASP G 1 14 ? 42.152 113.273 185.488 1.00 42.09 14 ASP G N 1
ATOM 16398 C CA . ASP G 1 14 ? 41.788 114.497 186.189 1.00 56.90 14 ASP G CA 1
ATOM 16399 C C . ASP G 1 14 ? 40.701 115.242 185.426 1.00 38.97 14 ASP G C 1
ATOM 16400 O O . ASP G 1 14 ? 39.744 115.743 186.026 1.00 40.10 14 ASP G O 1
ATOM 16409 N N . GLN G 1 15 ? 40.829 115.323 184.096 1.00 42.01 15 GLN G N 1
ATOM 16410 C CA . GLN G 1 15 ? 39.818 116.030 183.311 1.00 47.44 15 GLN G CA 1
ATOM 16411 C C . GLN G 1 15 ? 38.481 115.293 183.303 1.00 45.61 15 GLN G C 1
ATOM 16412 O O . GLN G 1 15 ? 37.419 115.926 183.300 1.00 41.19 15 GLN G O 1
ATOM 16426 N N . LEU G 1 16 ? 38.507 113.963 183.251 1.00 36.34 16 LEU G N 1
ATOM 16427 C CA . LEU G 1 16 ? 37.269 113.200 183.371 1.00 41.96 16 LEU G CA 1
ATOM 16428 C C . LEU G 1 16 ? 36.540 113.555 184.662 1.00 43.38 16 LEU G C 1
ATOM 16429 O O . LEU G 1 16 ? 35.331 113.838 184.662 1.00 38.21 16 LEU G O 1
ATOM 16445 N N . ASN G 1 17 ? 37.273 113.560 185.778 1.00 37.61 17 ASN G N 1
ATOM 16446 C CA . ASN G 1 17 ? 36.663 113.928 187.053 1.00 36.33 17 ASN G CA 1
ATOM 16447 C C . ASN G 1 17 ? 36.184 115.373 187.043 1.00 45.90 17 ASN G C 1
ATOM 16448 O O . ASN G 1 17 ? 35.146 115.696 187.636 1.00 39.57 17 ASN G O 1
ATOM 16459 N N . ARG G 1 18 ? 36.927 116.259 186.375 1.00 47.32 18 ARG G N 1
ATOM 16460 C CA . ARG G 1 18 ? 36.476 117.641 186.227 1.00 39.02 18 ARG G CA 1
ATOM 16461 C C . ARG G 1 18 ? 35.153 117.716 185.468 1.00 39.52 18 ARG G C 1
ATOM 16462 O O . ARG G 1 18 ? 34.296 118.543 185.783 1.00 39.25 18 ARG G O 1
ATOM 16483 N N . GLU G 1 19 ? 34.981 116.881 184.444 1.00 35.47 19 GLU G N 1
ATOM 16484 C CA . GLU G 1 19 ? 33.740 116.900 183.668 1.00 40.66 19 GLU G CA 1
ATOM 16485 C C . GLU G 1 19 ? 32.573 116.373 184.492 1.00 44.42 19 GLU G C 1
ATOM 16486 O O . GLU G 1 19 ? 31.432 116.836 184.350 1.00 42.39 19 GLU G O 1
ATOM 16498 N N . ILE G 1 20 ? 32.846 115.388 185.351 1.00 41.38 20 ILE G N 1
ATOM 16499 C CA . ILE G 1 20 ? 31.827 114.923 186.290 1.00 38.16 20 ILE G CA 1
ATOM 16500 C C . ILE G 1 20 ? 31.412 116.057 187.212 1.00 42.94 20 ILE G C 1
ATOM 16501 O O . ILE G 1 20 ? 30.212 116.284 187.460 1.00 40.68 20 ILE G O 1
ATOM 16517 N N . TYR G 1 21 ? 32.395 116.788 187.743 1.00 41.85 21 TYR G N 1
ATOM 16518 C CA . TYR G 1 21 ? 32.039 117.928 188.571 1.00 41.21 21 TYR G CA 1
ATOM 16519 C C . TYR G 1 21 ? 31.216 118.938 187.786 1.00 42.55 21 TYR G C 1
ATOM 16520 O O . TYR G 1 21 ? 30.275 119.516 188.328 1.00 40.11 21 TYR G O 1
ATOM 16538 N N . SER G 1 22 ? 31.602 119.214 186.535 1.00 47.34 22 SER G N 1
ATOM 16539 C CA . SER G 1 22 ? 30.844 120.154 185.709 1.00 42.68 22 SER G CA 1
ATOM 16540 C C . SER G 1 22 ? 29.383 119.737 185.609 1.00 44.23 22 SER G C 1
ATOM 16541 O O . SER G 1 22 ? 28.470 120.566 185.741 1.00 39.63 22 SER G O 1
ATOM 16549 N N . SER G 1 23 ? 29.147 118.453 185.318 1.00 37.64 23 SER G N 1
ATOM 16550 C CA . SER G 1 23 ? 27.778 117.956 185.250 1.00 44.48 23 SER G CA 1
ATOM 16551 C C . SER G 1 23 ? 27.042 118.223 186.556 1.00 40.84 23 SER G C 1
ATOM 16552 O O . SER G 1 23 ? 25.886 118.671 186.553 1.00 37.91 23 SER G O 1
ATOM 16560 N N . TYR G 1 24 ? 27.713 117.968 187.688 1.00 37.25 24 TYR G N 1
ATOM 16561 C CA . TYR G 1 24 ? 27.076 118.127 188.994 1.00 38.21 24 TYR G CA 1
ATOM 16562 C C . TYR G 1 24 ? 26.780 119.593 189.275 1.00 45.35 24 TYR G C 1
ATOM 16563 O O . TYR G 1 24 ? 25.741 119.929 189.850 1.00 37.59 24 TYR G O 1
ATOM 16581 N N . LEU G 1 25 ? 27.689 120.471 188.860 1.00 38.87 25 LEU G N 1
ATOM 16582 C CA . LEU G 1 25 ? 27.499 121.910 188.998 1.00 48.06 25 LEU G CA 1
ATOM 16583 C C . LEU G 1 25 ? 26.273 122.377 188.231 1.00 43.65 25 LEU G C 1
ATOM 16584 O O . LEU G 1 25 ? 25.475 123.183 188.725 1.00 36.22 25 LEU G O 1
ATOM 16600 N N . TYR G 1 26 ? 26.136 121.916 186.995 1.00 42.97 26 TYR G N 1
ATOM 16601 C CA . TYR G 1 26 ? 24.986 122.334 186.208 1.00 58.36 26 TYR G CA 1
ATOM 16602 C C . TYR G 1 26 ? 23.699 121.776 186.802 1.00 43.29 26 TYR G C 1
ATOM 16603 O O . TYR G 1 26 ? 22.662 122.455 186.804 1.00 43.37 26 TYR G O 1
ATOM 16621 N N . LEU G 1 27 ? 23.751 120.564 187.358 1.00 39.42 27 LEU G N 1
ATOM 16622 C CA . LEU G 1 27 ? 22.592 120.065 188.095 1.00 42.50 27 LEU G CA 1
ATOM 16623 C C . LEU G 1 27 ? 22.259 120.972 189.282 1.00 38.46 27 LEU G C 1
ATOM 16624 O O . LEU G 1 27 ? 21.085 121.238 189.564 1.00 41.63 27 LEU G O 1
ATOM 16640 N N . SER G 1 28 ? 23.280 121.473 189.987 1.00 40.54 28 SER G N 1
ATOM 16641 C CA . SER G 1 28 ? 23.020 122.371 191.107 1.00 41.67 28 SER G CA 1
ATOM 16642 C C . SER G 1 28 ? 22.391 123.675 190.633 1.00 43.65 28 SER G C 1
ATOM 16643 O O . SER G 1 28 ? 21.501 124.236 191.301 1.00 40.84 28 SER G O 1
ATOM 16651 N N . MET G 1 29 ? 22.860 124.189 189.497 1.00 41.12 29 MET G N 1
ATOM 16652 C CA . MET G 1 29 ? 22.233 125.385 188.949 1.00 44.21 29 MET G CA 1
ATOM 16653 C C . MET G 1 29 ? 20.774 125.113 188.617 1.00 49.09 29 MET G C 1
ATOM 16654 O O . MET G 1 29 ? 19.917 125.981 188.822 1.00 39.39 29 MET G O 1
ATOM 16668 N N . ALA G 1 30 ? 20.469 123.899 188.138 1.00 48.04 30 ALA G N 1
ATOM 16669 C CA . ALA G 1 30 ? 19.074 123.507 187.960 1.00 47.63 30 ALA G CA 1
ATOM 16670 C C . ALA G 1 30 ? 18.307 123.539 189.278 1.00 42.57 30 ALA G C 1
ATOM 16671 O O . ALA G 1 30 ? 17.156 123.986 189.313 1.00 39.91 30 ALA G O 1
ATOM 16678 N N . THR G 1 31 ? 18.906 123.043 190.372 1.00 37.79 31 THR G N 1
ATOM 16679 C CA . THR G 1 31 ? 18.185 123.082 191.646 1.00 43.58 31 THR G CA 1
ATOM 16680 C C . THR G 1 31 ? 17.857 124.524 192.019 1.00 47.30 31 THR G C 1
ATOM 16681 O O . THR G 1 31 ? 16.780 124.817 192.564 1.00 38.23 31 THR G O 1
ATOM 16692 N N . TYR G 1 32 ? 18.775 125.444 191.714 1.00 37.98 32 TYR G N 1
ATOM 1669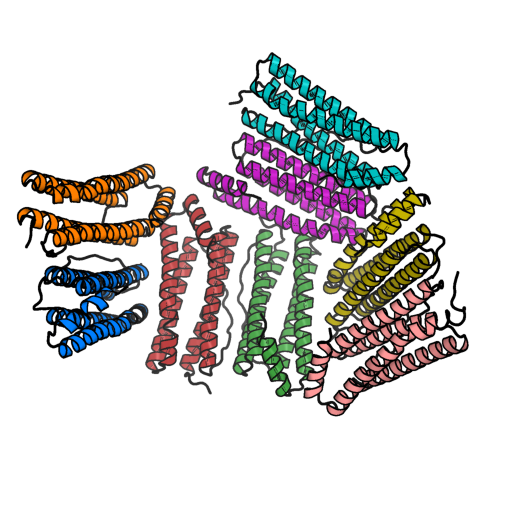3 C CA . TYR G 1 32 ? 18.528 126.860 191.995 1.00 43.84 32 TYR G CA 1
ATOM 16694 C C . TYR G 1 32 ? 17.406 127.409 191.113 1.00 44.05 32 TYR G C 1
ATOM 16695 O O . TYR G 1 32 ? 16.477 128.061 191.608 1.00 42.26 32 TYR G O 1
ATOM 16713 N N . PHE G 1 33 ? 17.468 127.154 189.801 1.00 39.05 33 PHE G N 1
ATOM 16714 C CA . PHE G 1 33 ? 16.446 127.696 188.906 1.00 47.12 33 PHE G CA 1
ATOM 16715 C C . PHE G 1 33 ? 15.071 127.137 189.235 1.00 50.21 33 PHE G C 1
ATOM 16716 O O . PHE G 1 33 ? 14.067 127.858 189.165 1.00 43.05 33 PHE G O 1
ATOM 16733 N N . ASP G 1 34 ? 15.004 125.851 189.587 1.00 40.23 34 ASP G N 1
ATOM 16734 C CA . ASP G 1 34 ? 13.732 125.255 189.968 1.00 41.66 34 ASP G CA 1
ATOM 16735 C C . ASP G 1 34 ? 13.218 125.851 191.267 1.00 45.58 34 ASP G C 1
ATOM 16736 O O . ASP G 1 34 ? 12.012 126.088 191.405 1.00 42.85 34 ASP G O 1
ATOM 16745 N N . ALA G 1 35 ? 14.115 126.114 192.232 1.00 44.33 35 ALA G N 1
ATOM 16746 C CA . ALA G 1 35 ? 13.690 126.781 193.460 1.00 46.86 35 ALA G CA 1
ATOM 16747 C C . ALA G 1 35 ? 13.159 128.182 193.176 1.00 48.53 35 ALA G C 1
ATOM 16748 O O . ALA G 1 35 ? 12.248 128.656 193.865 1.00 47.58 35 ALA G O 1
ATOM 16755 N N . GLU G 1 36 ? 13.724 128.862 192.180 1.00 42.70 36 GLU G N 1
ATOM 16756 C CA . GLU G 1 36 ? 13.284 130.202 191.805 1.00 46.33 36 GLU G CA 1
ATOM 16757 C C . GLU G 1 36 ? 12.091 130.191 190.861 1.00 51.92 36 GLU G C 1
ATOM 16758 O O . GLU G 1 36 ? 11.578 131.266 190.528 1.00 60.01 36 GLU G O 1
ATOM 16770 N N . GLY G 1 37 ? 11.631 129.017 190.440 1.00 42.90 37 GLY G N 1
ATOM 16771 C CA . GLY G 1 37 ? 10.454 128.935 189.602 1.00 45.24 37 GLY G CA 1
ATOM 16772 C C . GLY G 1 37 ? 10.702 129.137 188.128 1.00 55.35 37 GLY G C 1
ATOM 16773 O O . GLY G 1 37 ? 9.759 129.425 187.385 1.00 45.74 37 GLY G O 1
ATOM 16777 N N . PHE G 1 38 ? 11.947 129.017 187.675 1.00 49.18 38 PHE G N 1
ATOM 16778 C CA . PHE G 1 38 ? 12.277 129.142 186.255 1.00 53.52 38 PHE G CA 1
ATOM 16779 C C . PHE G 1 38 ? 12.527 127.740 185.710 1.00 50.85 38 PHE G C 1
ATOM 16780 O O . PHE G 1 38 ? 13.660 127.255 185.678 1.00 45.32 38 PHE G O 1
ATOM 16797 N N . LYS G 1 39 ? 11.445 127.079 185.283 1.00 45.81 39 LYS G N 1
ATOM 16798 C CA . LYS G 1 39 ? 11.547 125.682 184.874 1.00 49.20 39 LYS G CA 1
ATOM 16799 C C . LYS G 1 39 ? 12.252 125.541 183.526 1.00 50.30 39 LYS G C 1
ATOM 16800 O O . LYS G 1 39 ? 12.848 124.496 183.248 1.00 45.72 39 LYS G O 1
ATOM 16819 N N . GLY G 1 40 ? 12.219 126.580 182.688 1.00 50.57 40 GLY G N 1
ATOM 16820 C CA . GLY G 1 40 ? 12.927 126.506 181.417 1.00 50.08 40 GLY G CA 1
ATOM 16821 C C . GLY G 1 40 ? 14.434 126.599 181.596 1.00 51.31 40 GLY G C 1
ATOM 16822 O O . GLY G 1 40 ? 15.193 125.814 181.015 1.00 47.30 40 GLY G O 1
ATOM 16826 N N . PHE G 1 41 ? 14.887 127.554 182.415 1.00 44.11 41 PHE G N 1
ATOM 16827 C CA . PHE G 1 41 ? 16.304 127.621 182.760 1.00 45.43 41 PHE G CA 1
ATOM 16828 C C . PHE G 1 41 ? 16.772 126.332 183.436 1.00 39.14 41 PHE G C 1
ATOM 16829 O O . PHE G 1 41 ? 17.856 125.810 183.131 1.00 49.04 41 PHE G O 1
ATOM 16846 N N . ALA G 1 42 ? 15.959 125.792 184.352 1.00 40.46 42 ALA G N 1
ATOM 16847 C CA . ALA G 1 42 ? 16.319 124.538 185.012 1.00 38.67 42 ALA G CA 1
ATOM 16848 C C . ALA G 1 42 ? 16.435 123.402 184.005 1.00 49.52 42 ALA G C 1
ATOM 16849 O O . ALA G 1 42 ? 17.348 122.568 184.095 1.00 40.65 42 ALA G O 1
ATOM 16856 N N . HIS G 1 43 ? 15.499 123.337 183.054 1.00 42.81 43 HIS G N 1
ATOM 16857 C CA . HIS G 1 43 ? 15.566 122.338 181.995 1.00 39.25 43 HIS G CA 1
ATOM 16858 C C . HIS G 1 43 ? 16.861 122.457 181.203 1.00 41.19 43 HIS G C 1
ATOM 16859 O O . HIS G 1 43 ? 17.527 121.453 180.915 1.00 44.45 43 HIS G O 1
ATOM 16873 N N . TRP G 1 44 ? 17.212 123.682 180.813 1.00 39.09 44 TRP G N 1
ATOM 16874 C CA . TRP G 1 44 ? 18.456 123.889 180.075 1.00 44.08 44 TRP G CA 1
ATOM 16875 C C . TRP G 1 44 ? 19.644 123.365 180.863 1.00 46.25 44 TRP G C 1
ATOM 16876 O O . TRP G 1 44 ? 20.542 122.721 180.301 1.00 42.69 44 TRP G O 1
ATOM 16897 N N . MET G 1 45 ? 19.658 123.623 182.174 1.00 44.63 45 MET G N 1
ATOM 16898 C CA . MET G 1 45 ? 20.780 123.184 182.995 1.00 41.84 45 MET G CA 1
ATOM 16899 C C . MET G 1 45 ? 20.830 121.662 183.138 1.00 39.80 45 MET G C 1
ATOM 16900 O O . MET G 1 45 ? 21.920 121.085 183.185 1.00 44.94 45 MET G O 1
ATOM 16914 N N . LYS G 1 46 ? 19.674 120.993 183.219 1.00 38.94 46 LYS G N 1
ATOM 16915 C CA . LYS G 1 46 ? 19.670 119.526 183.257 1.00 40.66 46 LYS G CA 1
ATOM 16916 C C . LYS G 1 46 ? 20.203 118.932 181.949 1.00 46.03 46 LYS G C 1
ATOM 16917 O O . LYS G 1 46 ? 20.953 117.935 181.952 1.00 38.68 46 LYS G O 1
ATOM 16936 N N . LYS G 1 47 ? 19.814 119.525 180.815 1.00 45.65 47 LYS G N 1
ATOM 16937 C CA . LYS G 1 47 ? 20.373 119.096 179.534 1.00 37.51 47 LYS G CA 1
ATOM 16938 C C . LYS G 1 47 ? 21.887 119.307 179.501 1.00 48.02 47 LYS G C 1
ATOM 16939 O O . LYS G 1 47 ? 22.633 118.464 178.984 1.00 37.92 47 LYS G O 1
ATOM 16958 N N . GLN G 1 48 ? 22.353 120.437 180.035 1.00 41.26 48 GLN G N 1
ATOM 16959 C CA . GLN G 1 48 ? 23.787 120.710 180.059 1.00 40.96 48 GLN G CA 1
ATOM 16960 C C . GLN G 1 48 ? 24.525 119.697 180.925 1.00 36.01 48 GLN G C 1
ATOM 16961 O O . GLN G 1 48 ? 25.615 119.237 180.564 1.00 47.69 48 GLN G O 1
ATOM 16975 N N . ALA G 1 49 ? 23.943 119.337 182.072 1.00 38.69 49 ALA G N 1
ATOM 16976 C CA . ALA G 1 49 ? 24.542 118.309 182.920 1.00 42.09 49 ALA G CA 1
ATOM 16977 C C . ALA G 1 49 ? 24.709 116.993 182.161 1.00 39.30 49 ALA G C 1
ATOM 16978 O O . ALA G 1 49 ? 25.780 116.370 182.196 1.00 37.08 49 ALA G O 1
ATOM 16985 N N . GLN G 1 50 ? 23.666 116.567 181.438 1.00 39.97 50 GLN G N 1
ATOM 16986 C CA . GLN G 1 50 ? 23.795 115.338 180.651 1.00 35.62 50 GLN G CA 1
ATOM 16987 C C . GLN G 1 50 ? 24.893 115.460 179.585 1.00 39.86 50 GLN G C 1
ATOM 16988 O O . GLN G 1 50 ? 25.685 114.520 179.376 1.00 41.20 50 GLN G O 1
ATOM 17002 N N . GLU G 1 51 ? 24.974 116.613 178.912 1.00 37.12 51 GLU G N 1
ATOM 17003 C CA . GLU G 1 51 ? 26.025 116.799 177.904 1.00 44.41 51 GLU G CA 1
ATOM 17004 C C . GLU G 1 51 ? 27.418 116.649 178.514 1.00 39.77 51 GLU G C 1
ATOM 17005 O O . GLU G 1 51 ? 28.328 116.044 177.908 1.00 47.12 51 GLU G O 1
ATOM 17017 N N . GLU G 1 52 ? 27.607 117.210 179.711 1.00 41.90 52 GLU G N 1
ATOM 17018 C CA . GLU G 1 52 ? 28.898 117.091 180.380 1.00 50.95 52 GLU G CA 1
ATOM 17019 C C . GLU G 1 52 ? 29.213 115.631 180.695 1.00 35.28 52 GLU G C 1
ATOM 17020 O O . GLU G 1 52 ? 30.376 115.200 180.616 1.00 43.30 52 GLU G O 1
ATOM 17032 N N . LEU G 1 53 ? 28.195 114.847 181.050 1.00 42.59 53 LEU G N 1
ATOM 17033 C CA . LEU G 1 53 ? 28.463 113.422 181.240 1.00 36.96 53 LEU G CA 1
ATOM 17034 C C . LEU G 1 53 ? 28.955 112.773 179.944 1.00 47.12 53 LEU G C 1
ATOM 17035 O O . LEU G 1 53 ? 29.832 111.893 179.971 1.00 38.42 53 LEU G O 1
ATOM 17051 N N . THR G 1 54 ? 28.417 113.189 178.792 1.00 41.19 54 THR G N 1
ATOM 17052 C CA . THR G 1 54 ? 28.933 112.599 177.547 1.00 50.66 54 THR G CA 1
ATOM 17053 C C . THR G 1 54 ? 30.407 112.967 177.336 1.00 46.07 54 THR G C 1
ATOM 17054 O O . THR G 1 54 ? 31.207 112.141 176.864 1.00 38.03 54 THR G O 1
ATOM 17065 N N . HIS G 1 55 ? 30.797 114.187 177.718 1.00 42.44 55 HIS G N 1
ATOM 17066 C CA . HIS G 1 55 ? 32.219 114.549 177.630 1.00 42.78 55 HIS G CA 1
ATOM 17067 C C . HIS G 1 55 ? 33.076 113.630 178.504 1.00 34.66 55 HIS G C 1
ATOM 17068 O O . HIS G 1 55 ? 34.150 113.146 178.088 1.00 44.00 55 HIS G O 1
ATOM 17082 N N . ALA G 1 56 ? 32.629 113.425 179.746 1.00 36.69 56 ALA G N 1
ATOM 17083 C CA . ALA G 1 56 ? 33.354 112.553 180.660 1.00 39.47 56 ALA G CA 1
ATOM 17084 C C . ALA G 1 56 ? 33.554 111.172 180.057 1.00 40.38 56 ALA G C 1
ATOM 17085 O O . ALA G 1 56 ? 34.645 110.590 180.161 1.00 37.82 56 ALA G O 1
ATOM 17092 N N . MET G 1 57 ? 32.502 110.618 179.441 1.00 34.91 57 MET G N 1
ATOM 17093 C CA . MET G 1 57 ? 32.591 109.256 178.914 1.00 38.85 57 MET G CA 1
ATOM 17094 C C . MET G 1 57 ? 33.477 109.189 177.683 1.00 39.28 57 MET G C 1
ATOM 17095 O O . MET G 1 57 ? 34.057 108.130 177.395 1.00 39.52 57 MET G O 1
ATOM 17109 N N . LYS G 1 58 ? 33.623 110.300 176.968 1.00 44.00 58 LYS G N 1
ATOM 17110 C CA . LYS G 1 58 ? 34.560 110.387 175.825 1.00 40.21 58 LYS G CA 1
ATOM 17111 C C . LYS G 1 58 ? 35.976 110.262 176.384 1.00 41.50 58 LYS G C 1
ATOM 17112 O O . LYS G 1 58 ? 36.742 109.496 175.849 1.00 37.24 58 LYS G O 1
ATOM 17131 N N . PHE G 1 59 ? 36.293 110.969 177.467 1.00 36.23 59 PHE G N 1
ATOM 17132 C CA . PHE G 1 59 ? 37.602 110.778 178.097 1.00 41.04 59 PHE G CA 1
ATOM 17133 C C . PHE G 1 59 ? 37.787 109.335 178.584 1.00 37.25 59 PHE G C 1
ATOM 17134 O O . PHE G 1 59 ? 38.858 108.732 178.402 1.00 44.29 59 PHE G O 1
ATOM 17151 N N . TYR G 1 60 ? 36.757 108.787 179.234 1.00 39.85 60 TYR G N 1
ATOM 17152 C CA . TYR G 1 60 ? 36.769 107.407 179.712 1.00 41.38 60 TYR G CA 1
ATOM 17153 C C . TYR G 1 60 ? 37.202 106.441 178.612 1.00 39.54 60 TYR G C 1
ATOM 17154 O O . TYR G 1 60 ? 38.164 105.660 178.771 1.00 44.49 60 TYR G O 1
ATOM 17172 N N . GLU G 1 61 ? 36.507 106.491 177.477 1.00 40.21 61 GLU G N 1
ATOM 17173 C CA . GLU G 1 61 ? 36.766 105.508 176.438 1.00 43.83 61 GLU G CA 1
ATOM 17174 C C . GLU G 1 61 ? 38.128 105.742 175.799 1.00 42.33 61 GLU G C 1
ATOM 17175 O O . GLU G 1 61 ? 38.818 104.773 175.464 1.00 39.43 61 GLU G O 1
ATOM 17187 N N . TYR G 1 62 ? 38.571 107.001 175.676 1.00 39.65 62 TYR G N 1
ATOM 17188 C CA . TYR G 1 62 ? 39.906 107.209 175.116 1.00 40.36 62 TYR G CA 1
ATOM 17189 C C . TYR G 1 62 ? 40.981 106.650 176.044 1.00 40.94 62 TYR G C 1
ATOM 17190 O O . TYR G 1 62 ? 41.935 106.011 175.583 1.00 38.09 62 TYR G O 1
ATOM 17208 N N . ILE G 1 63 ? 40.842 106.874 177.354 1.00 43.16 63 ILE G N 1
ATOM 17209 C CA . ILE G 1 63 ? 41.821 106.351 178.304 1.00 47.62 63 ILE G CA 1
ATOM 17210 C C . ILE G 1 63 ? 41.939 104.841 178.166 1.00 44.95 63 ILE G C 1
ATOM 17211 O O . ILE G 1 63 ? 43.047 104.290 178.147 1.00 44.63 63 ILE G O 1
ATOM 17227 N N . TYR G 1 64 ? 40.801 104.142 178.106 1.00 41.00 64 TYR G N 1
ATOM 17228 C CA . TYR G 1 64 ? 40.896 102.684 177.965 1.00 40.95 64 TYR G CA 1
ATOM 17229 C C . TYR G 1 64 ? 41.442 102.278 176.601 1.00 41.53 64 TYR G C 1
ATOM 17230 O O . TYR G 1 64 ? 42.152 101.270 176.498 1.00 39.83 64 TYR G O 1
ATOM 17248 N N . ALA G 1 65 ? 41.136 103.039 175.547 1.00 44.06 65 ALA G N 1
ATOM 17249 C CA . ALA G 1 65 ? 41.644 102.701 174.219 1.00 46.89 65 ALA G CA 1
ATOM 17250 C C . ALA G 1 65 ? 43.169 102.776 174.143 1.00 49.52 65 ALA G C 1
ATOM 17251 O O . ALA G 1 65 ? 43.778 102.127 173.279 1.00 41.06 65 ALA G O 1
ATOM 17258 N N . ARG G 1 66 ? 43.796 103.602 174.985 1.00 36.94 66 ARG G N 1
ATOM 17259 C CA . ARG G 1 66 ? 45.248 103.714 175.042 1.00 40.40 66 ARG G CA 1
ATOM 17260 C C . ARG G 1 66 ? 45.854 102.857 176.150 1.00 47.60 66 ARG G C 1
ATOM 17261 O O . ARG G 1 66 ? 47.026 103.036 176.494 1.00 54.40 66 ARG G O 1
ATOM 17282 N N . GLY G 1 67 ? 45.089 101.918 176.696 1.00 45.50 67 GLY G N 1
ATOM 17283 C CA . GLY G 1 67 ? 45.625 100.981 177.657 1.00 47.52 67 GLY G CA 1
ATOM 17284 C C . GLY G 1 67 ? 45.702 101.481 179.079 1.00 54.09 67 GLY G C 1
ATOM 17285 O O . GLY G 1 67 ? 46.340 100.830 179.908 1.00 43.00 67 GLY G O 1
ATOM 17289 N N . GLY G 1 68 ? 45.112 102.631 179.387 1.00 43.72 68 GLY G N 1
ATOM 17290 C CA . GLY G 1 68 ? 45.058 103.111 180.748 1.00 51.42 68 GLY G CA 1
ATOM 17291 C C . GLY G 1 68 ? 43.780 102.680 181.432 1.00 39.69 68 GLY G C 1
ATOM 17292 O O . GLY G 1 68 ? 42.955 101.951 180.882 1.00 45.68 68 GLY G O 1
ATOM 17296 N N . ARG G 1 69 ? 43.634 103.121 182.675 1.00 41.51 69 ARG G N 1
ATOM 17297 C CA . ARG G 1 69 ? 42.418 102.868 183.427 1.00 43.08 69 ARG G CA 1
ATOM 17298 C C . ARG G 1 69 ? 41.992 104.161 184.108 1.00 46.81 69 ARG G C 1
ATOM 17299 O O . ARG G 1 69 ? 42.786 105.085 184.294 1.00 48.20 69 ARG G O 1
ATOM 17320 N N . VAL G 1 70 ? 40.707 104.225 184.415 1.00 40.93 70 VAL G N 1
ATOM 17321 C CA . VAL G 1 70 ? 40.075 105.371 185.054 1.00 48.97 70 VAL G CA 1
ATOM 17322 C C . VAL G 1 70 ? 39.932 105.101 186.543 1.00 48.19 70 VAL G C 1
ATOM 17323 O O . VAL G 1 70 ? 39.568 103.991 186.953 1.00 42.66 70 VAL G O 1
ATOM 17336 N N . GLU G 1 71 ? 40.230 106.113 187.353 1.00 42.32 71 GLU G N 1
ATOM 17337 C CA . GLU G 1 71 ? 39.984 106.088 188.790 1.00 48.09 71 GLU G CA 1
ATOM 17338 C C . GLU G 1 71 ? 39.115 107.288 189.131 1.00 44.63 71 GLU G C 1
ATOM 17339 O O . GLU G 1 71 ? 39.529 108.436 188.924 1.00 45.86 71 GLU G O 1
ATOM 17351 N N . LEU G 1 72 ? 37.900 107.023 189.605 1.00 46.59 72 LEU G N 1
ATOM 17352 C CA . LEU G 1 72 ? 36.985 108.084 189.996 1.00 41.49 72 LEU G CA 1
ATOM 17353 C C . LEU G 1 72 ? 37.361 108.620 191.370 1.00 46.73 72 LEU G C 1
ATOM 17354 O O . LEU G 1 72 ? 37.659 107.855 192.295 1.00 51.97 72 LEU G O 1
ATOM 17370 N N . GLU G 1 73 ? 37.348 109.944 191.502 1.00 46.96 73 GLU G N 1
ATOM 17371 C CA . GLU G 1 73 ? 37.707 110.617 192.741 1.00 53.68 73 GLU G CA 1
ATOM 17372 C C . GLU G 1 73 ? 36.463 111.247 193.362 1.00 46.22 73 GLU G C 1
ATOM 17373 O O . GLU G 1 73 ? 35.423 111.379 192.719 1.00 53.00 73 GLU G O 1
ATOM 17385 N N . ALA G 1 74 ? 36.578 111.627 194.633 1.00 48.58 74 ALA G N 1
ATOM 17386 C CA . ALA G 1 74 ? 35.484 112.320 195.297 1.00 55.12 74 ALA G CA 1
ATOM 17387 C C . ALA G 1 74 ? 35.096 113.560 194.501 1.00 53.39 74 ALA G C 1
ATOM 17388 O O . ALA G 1 74 ? 35.927 114.188 193.844 1.00 42.94 74 ALA G O 1
ATOM 17395 N N . ILE G 1 75 ? 33.819 113.919 194.571 1.00 49.11 75 ILE G N 1
ATOM 17396 C CA . ILE G 1 75 ? 33.298 115.099 193.890 1.00 54.74 75 ILE G CA 1
ATOM 17397 C C . ILE G 1 75 ? 32.925 116.142 194.937 1.00 52.77 75 ILE G C 1
ATOM 17398 O O . ILE G 1 75 ? 32.155 115.868 195.869 1.00 43.45 75 ILE G O 1
ATOM 17414 N N . GLU G 1 76 ? 33.490 117.333 194.784 1.00 46.92 76 GLU G N 1
ATOM 17415 C CA . GLU G 1 76 ? 33.259 118.411 195.729 1.00 48.51 76 GLU G CA 1
ATOM 17416 C C . GLU G 1 76 ? 31.826 118.909 195.648 1.00 53.34 76 GLU G C 1
ATOM 17417 O O . GLU G 1 76 ? 31.179 118.835 194.602 1.00 47.31 76 GLU G O 1
ATOM 17429 N N . LYS G 1 77 ? 31.322 119.387 196.783 1.00 50.68 77 LYS G N 1
ATOM 17430 C CA . LYS G 1 77 ? 29.994 119.981 196.842 1.00 46.83 77 LYS G CA 1
ATOM 17431 C C . LYS G 1 77 ? 29.957 121.257 196.002 1.00 42.32 77 LYS G C 1
ATOM 17432 O O . LYS G 1 77 ? 30.757 122.168 196.248 1.00 39.96 77 LYS G O 1
ATOM 17451 N N . PRO G 1 78 ? 29.059 121.376 195.026 1.00 40.46 78 PRO G N 1
ATOM 17452 C CA . PRO G 1 78 ? 28.966 122.623 194.246 1.00 40.64 78 PRO G CA 1
ATOM 17453 C C . PRO G 1 78 ? 28.237 123.701 195.029 1.00 48.14 78 PRO G C 1
ATOM 17454 O O . PRO G 1 78 ? 27.565 123.409 196.029 1.00 48.88 78 PRO G O 1
ATOM 17465 N N . PRO G 1 79 ? 28.369 124.964 194.633 1.00 47.97 79 PRO G N 1
ATOM 17466 C CA . PRO G 1 79 ? 27.466 125.987 195.172 1.00 48.30 79 PRO G CA 1
ATOM 17467 C C . PRO G 1 79 ? 26.027 125.611 194.857 1.00 50.19 79 PRO G C 1
ATOM 17468 O O . PRO G 1 79 ? 25.755 124.903 193.884 1.00 47.32 79 PRO G O 1
ATOM 17479 N N . SER G 1 80 ? 25.101 126.075 195.698 1.00 66.60 80 SER G N 1
ATOM 17480 C CA . SER G 1 80 ? 23.682 125.795 195.513 1.00 57.38 80 SER G CA 1
ATOM 17481 C C . SER G 1 80 ? 22.862 127.046 195.228 1.00 51.18 80 SER G C 1
ATOM 17482 O O . SER G 1 80 ? 21.703 126.922 194.810 1.00 46.00 80 SER G O 1
ATOM 17490 N N . ASN G 1 81 ? 23.422 128.238 195.435 1.00 59.04 81 ASN G N 1
ATOM 17491 C CA . ASN G 1 81 ? 22.686 129.481 195.268 1.00 56.72 81 ASN G CA 1
ATOM 17492 C C . ASN G 1 81 ? 23.514 130.496 194.494 1.00 42.74 81 ASN G C 1
ATOM 17493 O O . ASN G 1 81 ? 24.748 130.491 194.541 1.00 55.98 81 ASN G O 1
ATOM 17504 N N . TRP G 1 82 ? 22.802 131.349 193.760 1.00 47.27 82 TRP G N 1
ATOM 17505 C CA . TRP G 1 82 ? 23.355 132.473 193.011 1.00 52.76 82 TRP G CA 1
ATOM 17506 C C . TRP G 1 82 ? 22.478 133.680 193.309 1.00 51.60 82 TRP G C 1
ATOM 17507 O O . TRP G 1 82 ? 21.353 133.545 193.800 1.00 47.29 82 TRP G O 1
ATOM 17528 N N . ASN G 1 83 ? 23.013 134.869 193.065 1.00 48.19 83 ASN G N 1
ATOM 17529 C CA . ASN G 1 83 ? 22.302 136.100 193.397 1.00 59.24 83 ASN G CA 1
ATOM 17530 C C . ASN G 1 83 ? 21.310 136.527 192.326 1.00 62.03 83 ASN G C 1
ATOM 17531 O O . ASN G 1 83 ? 20.865 137.681 192.331 1.00 92.66 83 ASN G O 1
ATOM 17542 N N . GLY G 1 84 ? 20.911 135.613 191.446 1.00 49.83 84 GLY G N 1
ATOM 17543 C CA . GLY G 1 84 ? 20.052 135.951 190.329 1.00 46.11 84 GLY G CA 1
ATOM 17544 C C . GLY G 1 84 ? 20.439 135.223 189.056 1.00 44.93 84 GLY G C 1
ATOM 17545 O O . GLY G 1 84 ? 21.469 134.542 189.015 1.00 43.82 84 GLY G O 1
ATOM 17549 N N . ILE G 1 85 ? 19.632 135.377 188.002 1.00 40.64 85 ILE G N 1
ATOM 17550 C CA . ILE G 1 85 ? 19.834 134.600 186.774 1.00 50.78 85 ILE G CA 1
ATOM 17551 C C . ILE G 1 85 ? 21.193 134.918 186.148 1.00 47.15 85 ILE G C 1
ATOM 17552 O O . ILE G 1 85 ? 21.948 134.005 185.759 1.00 47.47 85 ILE G O 1
ATOM 17568 N N . LYS G 1 86 ? 21.525 136.212 186.057 1.00 53.21 86 LYS G N 1
ATOM 17569 C CA . LYS G 1 86 ? 22.819 136.583 185.497 1.00 54.83 86 LYS G CA 1
ATOM 17570 C C . LYS G 1 86 ? 23.955 136.013 186.263 1.00 55.24 86 LYS G C 1
ATOM 17571 O O . LYS G 1 86 ? 24.950 135.591 185.658 1.00 56.02 86 LYS G O 1
ATOM 17590 N N . ASP G 1 87 ? 23.857 136.069 187.584 1.00 69.06 87 ASP G N 1
ATOM 17591 C CA . ASP G 1 87 ? 24.937 135.576 188.401 1.00 45.98 87 ASP G CA 1
ATOM 17592 C C . ASP G 1 87 ? 25.210 134.111 188.099 1.00 40.22 87 ASP G C 1
ATOM 17593 O O . ASP G 1 87 ? 26.368 133.699 187.936 1.00 43.10 87 ASP G O 1
ATOM 17602 N N . ALA G 1 88 ? 24.145 133.328 187.934 1.00 45.21 88 ALA G N 1
ATOM 17603 C CA . ALA G 1 88 ? 24.310 131.916 187.628 1.00 46.17 88 ALA G CA 1
ATOM 17604 C C . ALA G 1 88 ? 24.970 131.718 186.271 1.00 44.26 88 ALA G C 1
ATOM 17605 O O . ALA G 1 88 ? 25.913 130.920 186.140 1.00 41.41 88 ALA G O 1
ATOM 17612 N N . PHE G 1 89 ? 24.498 132.427 185.239 1.00 39.98 89 PHE G N 1
ATOM 17613 C CA . PHE G 1 89 ? 25.101 132.201 183.926 1.00 43.85 89 PHE G CA 1
ATOM 17614 C C . PHE G 1 89 ? 26.520 132.750 183.849 1.00 46.13 89 PHE G C 1
ATOM 17615 O O . PHE G 1 89 ? 27.353 132.198 183.120 1.00 50.50 89 PHE G O 1
ATOM 17632 N N . GLU G 1 90 ? 26.829 133.814 184.596 1.00 44.96 90 GLU G N 1
ATOM 17633 C CA . GLU G 1 90 ? 28.212 134.266 184.676 1.00 44.27 90 GLU G CA 1
ATOM 17634 C C . GLU G 1 90 ? 29.083 133.204 185.334 1.00 48.32 90 GLU G C 1
ATOM 17635 O O . GLU G 1 90 ? 30.207 132.945 184.886 1.00 40.65 90 GLU G O 1
ATOM 17647 N N . ALA G 1 91 ? 28.569 132.549 186.376 1.00 40.26 91 ALA G N 1
ATOM 17648 C CA . ALA G 1 91 ? 29.311 131.443 186.977 1.00 49.43 91 ALA G CA 1
ATOM 17649 C C . ALA G 1 91 ? 29.530 130.319 185.967 1.00 54.65 91 ALA G C 1
ATOM 17650 O O . ALA G 1 91 ? 30.610 129.716 185.917 1.00 41.26 91 ALA G O 1
ATOM 17657 N N . ALA G 1 92 ? 28.518 130.035 185.144 1.00 46.13 92 ALA G N 1
ATOM 17658 C CA . ALA G 1 92 ? 28.655 129.005 184.118 1.00 37.31 92 ALA G CA 1
ATOM 17659 C C . ALA G 1 92 ? 29.745 129.364 183.115 1.00 42.69 92 ALA G C 1
ATOM 17660 O O . ALA G 1 92 ? 30.563 128.517 182.738 1.00 42.08 92 ALA G O 1
ATOM 17667 N N . LEU G 1 93 ? 29.759 130.618 182.659 1.00 45.81 93 LEU G N 1
ATOM 17668 C CA . LEU G 1 93 ? 30.786 131.044 181.709 1.00 48.29 93 LEU G CA 1
ATOM 17669 C C . LEU G 1 93 ? 32.176 130.960 182.325 1.00 44.52 93 LEU G C 1
ATOM 17670 O O . LEU G 1 93 ? 33.123 130.498 181.676 1.00 43.83 93 LEU G O 1
ATOM 17686 N N . LYS G 1 94 ? 32.331 131.429 183.567 1.00 49.49 94 LYS G N 1
ATOM 17687 C CA . LYS G 1 94 ? 33.640 131.348 184.209 1.00 46.22 94 LYS G CA 1
ATOM 17688 C C . LYS G 1 94 ? 34.091 129.896 184.328 1.00 39.06 94 LYS G C 1
ATOM 17689 O O . LYS G 1 94 ? 35.262 129.566 184.062 1.00 47.57 94 LYS G O 1
ATOM 17708 N N . HIS G 1 95 ? 33.158 129.002 184.652 1.00 41.89 95 HIS G N 1
ATOM 17709 C CA . HIS G 1 95 ? 33.493 127.587 184.744 1.00 39.90 95 HIS G CA 1
ATOM 17710 C C . HIS G 1 95 ? 33.910 127.017 183.395 1.00 46.29 95 HIS G C 1
ATOM 17711 O O . HIS G 1 95 ? 34.856 126.225 183.309 1.00 43.22 95 HIS G O 1
ATOM 17725 N N . GLU G 1 96 ? 33.177 127.348 182.339 1.00 43.59 96 GLU G N 1
ATOM 17726 C CA . GLU G 1 96 ? 33.520 126.800 181.034 1.00 52.73 96 GLU G CA 1
ATOM 17727 C C . GLU G 1 96 ? 34.866 127.326 180.542 1.00 47.98 96 GLU G C 1
ATOM 17728 O O . GLU G 1 96 ? 35.620 126.592 179.895 1.00 40.04 96 GLU G O 1
ATOM 17740 N N . GLU G 1 97 ? 35.191 128.589 180.834 1.00 41.66 97 GLU G N 1
ATOM 17741 C CA . GLU G 1 97 ? 36.506 129.106 180.449 1.00 43.56 97 GLU G CA 1
ATOM 17742 C C . GLU G 1 97 ? 37.618 128.400 181.223 1.00 46.30 97 GLU G C 1
ATOM 17743 O O . GLU G 1 97 ? 38.701 128.130 180.675 1.00 45.88 97 GLU G O 1
ATOM 17755 N N . PHE G 1 98 ? 37.356 128.066 182.491 1.00 43.51 98 PHE G N 1
ATOM 17756 C CA . PHE G 1 98 ? 38.301 127.259 183.265 1.00 49.34 98 PHE G CA 1
ATOM 17757 C C . PHE G 1 98 ? 38.453 125.851 182.679 1.00 46.79 98 PHE G C 1
ATOM 17758 O O . PHE G 1 98 ? 39.566 125.308 182.632 1.00 49.36 98 PHE G O 1
ATOM 17775 N N . VAL G 1 99 ? 37.354 125.252 182.219 1.00 44.55 99 VAL G N 1
ATOM 17776 C CA . VAL G 1 99 ? 37.431 123.937 181.579 1.00 41.23 99 VAL G CA 1
ATOM 17777 C C . VAL G 1 99 ? 38.254 124.011 180.298 1.00 40.76 99 VAL G C 1
ATOM 17778 O O . VAL G 1 99 ? 39.048 123.109 179.990 1.00 45.13 99 VAL G O 1
ATOM 17791 N N . THR G 1 100 ? 38.055 125.070 179.517 1.00 38.59 100 THR G N 1
ATOM 17792 C CA . THR G 1 100 ? 38.844 125.250 178.308 1.00 44.06 100 THR G CA 1
ATOM 17793 C C . THR G 1 100 ? 40.330 125.338 178.638 1.00 40.41 100 THR G C 1
ATOM 17794 O O . THR G 1 100 ? 41.155 124.697 177.977 1.00 42.25 100 THR G O 1
ATOM 17805 N N . GLN G 1 101 ? 40.693 126.130 179.652 1.00 42.68 101 GLN G N 1
ATOM 17806 C CA . GLN G 1 101 ? 42.105 126.226 180.013 1.00 47.93 101 GLN G CA 1
ATOM 17807 C C . GLN G 1 101 ? 42.647 124.874 180.480 1.00 44.14 101 GLN G C 1
ATOM 17808 O O . GLN G 1 101 ? 43.800 124.529 180.196 1.00 43.29 101 GLN G O 1
ATOM 17822 N N . SER G 1 102 ? 41.831 124.100 181.206 1.00 43.48 102 SER G N 1
ATOM 17823 C CA . SER G 1 102 ? 42.250 122.765 181.637 1.00 49.29 102 SER G CA 1
ATOM 17824 C C . SER G 1 102 ? 42.556 121.888 180.429 1.00 43.07 102 SER G C 1
ATOM 17825 O O . SER G 1 102 ? 43.590 121.190 180.384 1.00 42.53 102 SER G O 1
ATOM 17833 N N . ILE G 1 103 ? 41.676 121.940 179.424 1.00 37.08 103 ILE G N 1
ATOM 17834 C CA . ILE G 1 103 ? 41.896 121.188 178.199 1.00 43.14 103 ILE G CA 1
ATOM 17835 C C . ILE G 1 103 ? 43.169 121.665 177.507 1.00 37.92 103 ILE G C 1
ATOM 17836 O O . ILE G 1 103 ? 43.964 120.859 177.008 1.00 42.23 103 ILE G O 1
ATOM 17852 N N . TYR G 1 104 ? 43.356 122.984 177.426 1.00 35.69 104 TYR G N 1
ATOM 17853 C CA . TYR G 1 104 ? 44.573 123.544 176.846 1.00 44.59 104 TYR G CA 1
ATOM 17854 C C . TYR G 1 104 ? 45.812 122.980 177.533 1.00 40.57 104 TYR G C 1
ATOM 17855 O O . TYR G 1 104 ? 46.799 122.637 176.872 1.00 39.57 104 TYR G O 1
ATOM 17873 N N . ASN G 1 105 ? 45.772 122.879 178.864 1.00 40.67 105 ASN G N 1
ATOM 17874 C CA . ASN G 1 105 ? 46.944 122.404 179.597 1.00 45.28 105 ASN G CA 1
ATOM 17875 C C . ASN G 1 105 ? 47.250 120.954 179.247 1.00 45.32 105 ASN G C 1
ATOM 17876 O O . ASN G 1 105 ? 48.422 120.578 179.082 1.00 40.00 105 ASN G O 1
ATOM 17887 N N . ILE G 1 106 ? 46.211 120.127 179.106 1.00 44.51 106 ILE G N 1
ATOM 17888 C CA . ILE G 1 106 ? 46.470 118.753 178.675 1.00 41.90 106 ILE G CA 1
ATOM 17889 C C . ILE G 1 106 ? 47.082 118.742 177.276 1.00 42.93 106 ILE G C 1
ATOM 17890 O O . ILE G 1 106 ? 47.997 117.957 176.984 1.00 37.45 106 ILE G O 1
ATOM 17906 N N . LEU G 1 107 ? 46.538 119.564 176.371 1.00 38.76 107 LEU G N 1
ATOM 17907 C CA . LEU G 1 107 ? 47.031 119.593 174.995 1.00 47.48 107 LEU G CA 1
ATOM 17908 C C . LEU G 1 107 ? 48.506 119.967 174.958 1.00 39.31 107 LEU G C 1
ATOM 17909 O O . LEU G 1 107 ? 49.299 119.359 174.226 1.00 39.59 107 LEU G O 1
ATOM 17925 N N . GLU G 1 108 ? 48.891 120.962 175.751 1.00 37.80 108 GLU G N 1
ATOM 17926 C CA . GLU G 1 108 ? 50.283 121.394 175.772 1.00 41.83 108 GLU G CA 1
ATOM 17927 C C . GLU G 1 108 ? 51.178 120.322 176.391 1.00 35.58 108 GLU G C 1
ATOM 17928 O O . GLU G 1 108 ? 52.313 120.117 175.940 1.00 41.83 108 GLU G O 1
ATOM 17940 N N . LEU G 1 109 ? 50.691 119.619 177.415 1.00 44.66 109 LEU G N 1
ATOM 17941 C CA . LEU G 1 109 ? 51.484 118.527 177.972 1.00 45.17 109 LEU G CA 1
ATOM 17942 C C . LEU G 1 109 ? 51.694 117.416 176.944 1.00 46.53 109 LEU G C 1
ATOM 17943 O O . LEU G 1 109 ? 52.821 116.946 176.735 1.00 44.44 109 LEU G O 1
ATOM 17959 N N . ALA G 1 110 ? 50.614 116.973 176.302 1.00 38.84 110 ALA G N 1
ATOM 17960 C CA . ALA G 1 110 ? 50.730 115.897 175.323 1.00 41.30 110 ALA G CA 1
ATOM 17961 C C . ALA G 1 110 ? 51.622 116.315 174.163 1.00 36.20 110 ALA G C 1
ATOM 17962 O O . ALA G 1 110 ? 52.433 115.519 173.669 1.00 43.59 110 ALA G O 1
ATOM 17969 N N . SER G 1 111 ? 51.529 117.579 173.745 1.00 40.43 111 SER G N 1
ATOM 17970 C CA . SER G 1 111 ? 52.395 118.048 172.673 1.00 42.27 111 SER G CA 1
ATOM 17971 C C . SER G 1 111 ? 53.855 118.038 173.114 1.00 47.25 111 SER G C 1
ATOM 17972 O O . SER G 1 111 ? 54.740 117.673 172.332 1.00 42.24 111 SER G O 1
ATOM 17980 N N . GLU G 1 112 ? 54.128 118.427 174.366 1.00 38.80 112 GLU G N 1
ATOM 17981 C CA . GLU G 1 112 ? 55.501 118.383 174.857 1.00 49.52 112 GLU G CA 1
ATOM 17982 C C . GLU G 1 112 ? 56.067 116.967 174.795 1.00 49.79 112 GLU G C 1
ATOM 17983 O O . GLU G 1 112 ? 57.252 116.783 174.493 1.00 49.70 112 GLU G O 1
ATOM 17995 N N . GLU G 1 113 ? 55.236 115.958 175.061 1.00 47.82 113 GLU G N 1
ATOM 17996 C CA . GLU G 1 113 ? 55.644 114.556 175.034 1.00 42.57 113 GLU G CA 1
ATOM 17997 C C . GLU G 1 113 ? 55.558 113.928 173.646 1.00 44.03 113 GLU G C 1
ATOM 17998 O O . GLU G 1 113 ? 55.812 112.724 173.516 1.00 46.67 113 GLU G O 1
ATOM 18010 N N . LYS G 1 114 ? 55.174 114.699 172.624 1.00 42.47 114 LYS G N 1
ATOM 18011 C CA . LYS G 1 114 ? 54.973 114.192 171.266 1.00 52.74 114 LYS G CA 1
ATOM 18012 C C . LYS G 1 114 ? 53.951 113.061 171.239 1.00 42.34 114 LYS G C 1
ATOM 18013 O O . LYS G 1 114 ? 54.054 112.118 170.451 1.00 38.79 114 LYS G O 1
ATOM 18032 N N . ASP G 1 115 ? 52.934 113.177 172.094 1.00 39.05 115 ASP G N 1
ATOM 18033 C CA . ASP G 1 115 ? 51.799 112.256 172.096 1.00 44.19 115 ASP G CA 1
ATOM 18034 C C . ASP G 1 115 ? 50.759 112.799 171.123 1.00 45.49 115 ASP G C 1
ATOM 18035 O O . ASP G 1 115 ? 49.758 113.411 171.502 1.00 40.54 115 ASP G O 1
ATOM 18044 N N . HIS G 1 116 ? 51.002 112.559 169.833 1.00 40.19 116 HIS G N 1
ATOM 18045 C CA . HIS G 1 116 ? 50.136 113.130 168.804 1.00 40.18 116 HIS G CA 1
ATOM 18046 C C . HIS G 1 116 ? 48.728 112.546 168.858 1.00 38.36 116 HIS G C 1
ATOM 18047 O O . HIS G 1 116 ? 47.763 113.232 168.505 1.00 42.69 116 HIS G O 1
ATOM 18061 N N . ALA G 1 117 ? 48.581 111.293 169.282 1.00 34.77 117 ALA G N 1
ATOM 18062 C CA . ALA G 1 117 ? 47.244 110.723 169.412 1.00 36.69 117 ALA G CA 1
ATOM 18063 C C . ALA G 1 117 ? 46.391 111.529 170.397 1.00 42.94 117 ALA G C 1
ATOM 18064 O O . ALA G 1 117 ? 45.228 111.849 170.116 1.00 38.31 117 ALA G O 1
ATOM 18071 N N . THR G 1 118 ? 46.948 111.875 171.554 1.00 38.18 118 THR G N 1
ATOM 18072 C CA . THR G 1 118 ? 46.160 112.606 172.545 1.00 42.63 118 THR G CA 1
ATOM 18073 C C . THR G 1 118 ? 45.937 114.053 172.108 1.00 36.18 118 THR G C 1
ATOM 18074 O O . THR G 1 118 ? 44.836 114.603 172.272 1.00 37.14 118 THR G O 1
ATOM 18085 N N . VAL G 1 119 ? 46.956 114.668 171.507 1.00 37.73 119 VAL G N 1
ATOM 18086 C CA . VAL G 1 119 ? 46.796 116.007 170.950 1.00 39.00 119 VAL G CA 1
ATOM 18087 C C . VAL G 1 119 ? 45.622 116.030 169.976 1.00 38.54 119 VAL G C 1
ATOM 18088 O O . VAL G 1 119 ? 44.774 116.931 170.013 1.00 39.31 119 VAL G O 1
ATOM 18101 N N . SER G 1 120 ? 45.561 115.035 169.084 1.00 38.53 120 SER G N 1
ATOM 18102 C CA . SER G 1 120 ? 44.500 114.996 168.086 1.00 42.69 120 SER G CA 1
ATOM 18103 C C . SER G 1 120 ? 43.148 114.732 168.732 1.00 47.41 120 SER G C 1
ATOM 18104 O O . SER G 1 120 ? 42.144 115.355 168.366 1.00 39.63 120 SER G O 1
ATOM 18112 N N . PHE G 1 121 ? 43.105 113.802 169.688 1.00 38.95 121 PHE G N 1
ATOM 18113 C CA . PHE G 1 121 ? 41.872 113.518 170.415 1.00 38.00 121 PHE G CA 1
ATOM 18114 C C . PHE G 1 121 ? 41.290 114.778 171.042 1.00 44.29 121 PHE G C 1
ATOM 18115 O O . PHE G 1 121 ? 40.066 114.966 171.059 1.00 36.64 121 PHE G O 1
ATOM 18132 N N . LEU G 1 122 ? 42.150 115.654 171.560 1.00 40.83 122 LEU G N 1
ATOM 18133 C CA . LEU G 1 122 ? 41.670 116.825 172.291 1.00 38.12 122 LEU G CA 1
ATOM 18134 C C . LEU G 1 122 ? 41.073 117.904 171.385 1.00 43.56 122 LEU G C 1
ATOM 18135 O O . LEU G 1 122 ? 40.403 118.818 171.892 1.00 39.75 122 LEU G O 1
ATOM 18151 N N . LYS G 1 123 ? 41.292 117.818 170.070 1.00 39.80 123 LYS G N 1
ATOM 18152 C CA . LYS G 1 123 ? 40.767 118.836 169.167 1.00 44.87 123 LYS G CA 1
ATOM 18153 C C . LYS G 1 123 ? 39.250 118.949 169.269 1.00 33.88 123 LYS G C 1
ATOM 18154 O O . LYS G 1 123 ? 38.700 120.062 169.227 1.00 35.94 123 LYS G O 1
ATOM 18173 N N . TRP G 1 124 ? 38.553 117.806 169.334 1.00 36.34 124 TRP G N 1
ATOM 18174 C CA . TRP G 1 124 ? 37.098 117.832 169.437 1.00 47.15 124 TRP G CA 1
ATOM 18175 C C . TRP G 1 124 ? 36.668 118.689 170.619 1.00 43.52 124 TRP G C 1
ATOM 18176 O O . TRP G 1 124 ? 35.731 119.493 170.518 1.00 35.10 124 TRP G O 1
ATOM 18197 N N . PHE G 1 125 ? 37.382 118.568 171.735 1.00 40.20 125 PHE G N 1
ATOM 18198 C CA . PHE G 1 125 ? 37.005 119.299 172.934 1.00 37.58 125 PHE G CA 1
ATOM 18199 C C . PHE G 1 125 ? 37.330 120.778 172.810 1.00 40.23 125 PHE G C 1
ATOM 18200 O O . PHE G 1 125 ? 36.570 121.622 173.289 1.00 44.94 125 PHE G O 1
ATOM 18217 N N . VAL G 1 126 ? 38.442 121.114 172.164 1.00 40.34 126 VAL G N 1
ATOM 18218 C CA . VAL G 1 126 ? 38.732 122.523 171.896 1.00 39.59 126 VAL G CA 1
ATOM 18219 C C . VAL G 1 126 ? 37.572 123.175 171.135 1.00 40.16 126 VAL G C 1
ATOM 18220 O O . VAL G 1 126 ? 37.053 124.245 171.517 1.00 38.73 126 VAL G O 1
ATOM 18233 N N . ASP G 1 127 ? 37.143 122.534 170.045 1.00 43.11 127 ASP G N 1
ATOM 18234 C CA . ASP G 1 127 ? 36.078 123.111 169.222 1.00 38.40 127 ASP G CA 1
ATOM 18235 C C . ASP G 1 127 ? 34.757 123.169 169.984 1.00 36.39 127 ASP G C 1
ATOM 18236 O O . ASP G 1 127 ? 33.997 124.163 169.903 1.00 44.87 127 ASP G O 1
ATOM 18245 N N . GLU G 1 128 ? 34.474 122.114 170.753 1.00 35.17 128 GLU G N 1
ATOM 18246 C CA . GLU G 1 128 ? 33.251 122.087 171.538 1.00 33.98 128 GLU G CA 1
ATOM 18247 C C . GLU G 1 128 ? 33.238 123.215 172.559 1.00 42.40 128 GLU G C 1
ATOM 18248 O O . GLU G 1 128 ? 32.192 123.838 172.793 1.00 38.74 128 GLU G O 1
ATOM 18260 N N . GLN G 1 129 ? 34.391 123.492 173.172 1.00 39.85 129 GLN G N 1
ATOM 18261 C CA . GLN G 1 129 ? 34.471 124.561 174.160 1.00 33.76 129 GLN G CA 1
ATOM 18262 C C . GLN G 1 129 ? 34.184 125.911 173.529 1.00 42.84 129 GLN G C 1
ATOM 18263 O O . GLN G 1 129 ? 33.554 126.778 174.150 1.00 44.52 129 GLN G O 1
ATOM 18277 N N . VAL G 1 130 ? 34.649 126.115 172.296 1.00 38.02 130 VAL G N 1
ATOM 18278 C CA . VAL G 1 130 ? 34.278 127.348 171.598 1.00 43.27 130 VAL G CA 1
ATOM 18279 C C . VAL G 1 130 ? 32.761 127.497 171.588 1.00 45.39 130 VAL G C 1
ATOM 18280 O O . VAL G 1 130 ? 32.204 128.554 171.944 1.00 42.62 130 VAL G O 1
ATOM 18293 N N . GLU G 1 131 ? 32.066 126.412 171.230 1.00 37.66 131 GLU G N 1
ATOM 18294 C CA . GLU G 1 131 ? 30.606 126.509 171.126 1.00 43.94 131 GLU G CA 1
ATOM 18295 C C . GLU G 1 131 ? 29.929 126.713 172.486 1.00 45.75 131 GLU G C 1
ATOM 18296 O O . GLU G 1 131 ? 28.995 127.518 172.608 1.00 53.06 131 GLU G O 1
ATOM 18308 N N . GLU G 1 132 ? 30.353 125.966 173.504 1.00 43.03 132 GLU G N 1
ATOM 18309 C CA . GLU G 1 132 ? 29.745 126.081 174.833 1.00 50.10 132 GLU G CA 1
ATOM 18310 C C . GLU G 1 132 ? 29.916 127.487 175.401 1.00 51.15 132 GLU G C 1
ATOM 18311 O O . GLU G 1 132 ? 28.955 128.103 175.907 1.00 51.02 132 GLU G O 1
ATOM 18323 N N . GLU G 1 133 ? 31.144 128.013 175.330 1.00 40.19 133 GLU G N 1
ATOM 18324 C CA . GLU G 1 133 ? 31.373 129.372 175.798 1.00 40.41 133 GLU G CA 1
ATOM 18325 C C . GLU G 1 133 ? 30.463 130.346 175.060 1.00 47.98 133 GLU G C 1
ATOM 18326 O O . GLU G 1 133 ? 29.865 131.241 175.679 1.00 48.20 133 GLU G O 1
ATOM 18338 N N . ASP G 1 134 ? 30.341 130.186 173.735 1.00 46.46 134 ASP G N 1
ATOM 18339 C CA . ASP G 1 134 ? 29.566 131.141 172.949 1.00 49.06 134 ASP G CA 1
ATOM 18340 C C . ASP G 1 134 ? 28.089 131.109 173.328 1.00 48.52 134 ASP G C 1
ATOM 18341 O O . ASP G 1 134 ? 27.430 132.155 173.378 1.00 44.68 134 ASP G O 1
ATOM 18350 N N . GLN G 1 135 ? 27.542 129.919 173.593 1.00 46.83 135 GLN G N 1
ATOM 18351 C CA . GLN G 1 135 ? 26.122 129.867 173.932 1.00 50.82 135 GLN G CA 1
ATOM 18352 C C . GLN G 1 135 ? 25.854 130.537 175.263 1.00 45.57 135 GLN G C 1
ATOM 18353 O O . GLN G 1 135 ? 24.838 131.238 175.422 1.00 42.39 135 GLN G O 1
ATOM 18367 N N . VAL G 1 136 ? 26.772 130.382 176.222 1.00 40.96 136 VAL G N 1
ATOM 18368 C CA . VAL G 1 136 ? 26.543 131.081 177.483 1.00 45.35 136 VAL G CA 1
ATOM 18369 C C . VAL G 1 136 ? 26.696 132.591 177.294 1.00 51.19 136 VAL G C 1
ATOM 18370 O O . VAL G 1 136 ? 25.929 133.381 177.866 1.00 40.50 136 VAL G O 1
ATOM 18383 N N . ARG G 1 137 ? 27.680 133.024 176.497 1.00 48.99 137 ARG G N 1
ATOM 18384 C CA . ARG G 1 137 ? 27.817 134.457 176.245 1.00 50.68 137 ARG G CA 1
ATOM 18385 C C . ARG G 1 137 ? 26.557 135.021 175.600 1.00 48.68 137 ARG G C 1
ATOM 18386 O O . ARG G 1 137 ? 26.135 136.147 175.911 1.00 48.84 137 ARG G O 1
ATOM 18407 N N . GLU G 1 138 ? 25.951 134.257 174.688 1.00 47.55 138 GLU G N 1
ATOM 18408 C CA . GLU G 1 138 ? 24.725 134.702 174.035 1.00 47.73 138 GLU G CA 1
ATOM 18409 C C . GLU G 1 138 ? 23.603 134.875 175.049 1.00 46.12 138 GLU G C 1
ATOM 18410 O O . GLU G 1 138 ? 22.863 135.866 175.009 1.00 43.17 138 GLU G O 1
ATOM 18422 N N . ILE G 1 139 ? 23.464 133.915 175.970 1.00 46.59 139 ILE G N 1
ATOM 18423 C CA . ILE G 1 139 ? 22.435 134.040 177.004 1.00 49.19 139 ILE G CA 1
ATOM 18424 C C . ILE G 1 139 ? 22.692 135.273 177.873 1.00 54.69 139 ILE G C 1
ATOM 18425 O O . ILE G 1 139 ? 21.761 136.012 178.232 1.00 42.85 139 ILE G O 1
ATOM 18441 N N . LEU G 1 140 ? 23.957 135.511 178.231 1.00 39.82 140 LEU G N 1
ATOM 18442 C CA . LEU G 1 140 ? 24.278 136.675 179.054 1.00 42.46 140 LEU G CA 1
ATOM 18443 C C . LEU G 1 140 ? 23.960 137.972 178.322 1.00 51.40 140 LEU G C 1
ATOM 18444 O O . LEU G 1 140 ? 23.461 138.928 178.924 1.00 44.95 140 LEU G O 1
ATOM 18460 N N . ASP G 1 141 ? 24.220 138.019 177.017 1.00 49.19 141 ASP G N 1
ATOM 18461 C CA . ASP G 1 141 ? 23.885 139.208 176.243 1.00 51.55 141 ASP G CA 1
ATOM 18462 C C . ASP G 1 141 ? 22.383 139.454 176.239 1.00 43.77 141 ASP G C 1
ATOM 18463 O O . ASP G 1 141 ? 21.924 140.597 176.394 1.00 44.79 141 ASP G O 1
ATOM 18472 N N . LEU G 1 142 ? 21.601 138.384 176.071 1.00 44.32 142 LEU G N 1
ATOM 18473 C CA . LEU G 1 142 ? 20.149 138.524 176.108 1.00 40.17 142 LEU G CA 1
ATOM 18474 C C . LEU G 1 142 ? 19.665 138.998 177.477 1.00 46.30 142 LEU G C 1
ATOM 18475 O O . LEU G 1 142 ? 18.760 139.833 177.567 1.00 46.02 142 LEU G O 1
ATOM 18491 N N . LEU G 1 143 ? 20.244 138.469 178.551 1.00 41.49 143 LEU G N 1
ATOM 18492 C CA . LEU G 1 143 ? 19.839 138.890 179.891 1.00 46.22 143 LEU G CA 1
ATOM 18493 C C . LEU G 1 143 ? 20.230 140.342 180.152 1.00 48.22 143 LEU G C 1
ATOM 18494 O O . LEU G 1 143 ? 19.501 141.082 180.825 1.00 45.22 143 LEU G O 1
ATOM 18510 N N . GLU G 1 144 ? 21.376 140.769 179.622 1.00 42.55 144 GLU G N 1
ATOM 18511 C CA . GLU G 1 144 ? 21.769 142.164 179.757 1.00 50.36 144 GLU G CA 1
ATOM 18512 C C . GLU G 1 144 ? 20.767 143.065 179.052 1.00 52.28 144 GLU G C 1
ATOM 18513 O O . GLU G 1 144 ? 20.328 144.081 179.607 1.00 43.63 144 GLU G O 1
ATOM 18525 N N . LYS G 1 145 ? 20.341 142.672 177.849 1.00 45.90 145 LYS G N 1
ATOM 18526 C CA . LYS G 1 145 ? 19.328 143.456 177.146 1.00 45.86 145 LYS G CA 1
ATOM 18527 C C . LYS G 1 145 ? 17.999 143.443 177.898 1.00 40.53 145 LYS G C 1
ATOM 18528 O O . LYS G 1 145 ? 17.286 144.450 177.928 1.00 43.77 145 LYS G O 1
ATOM 18547 N N . ALA G 1 146 ? 17.638 142.300 178.490 1.00 39.41 146 ALA G N 1
ATOM 18548 C CA . ALA G 1 146 ? 16.360 142.192 179.194 1.00 40.96 146 ALA G CA 1
ATOM 18549 C C . ALA G 1 146 ? 16.287 143.142 180.383 1.00 41.28 146 ALA G C 1
ATOM 18550 O O . ALA G 1 146 ? 15.213 143.665 180.703 1.00 42.15 146 ALA G O 1
ATOM 18557 N N . ASN G 1 147 ? 17.413 143.348 181.066 1.00 59.02 147 ASN G N 1
ATOM 18558 C CA . ASN G 1 147 ? 17.506 144.314 182.162 1.00 67.92 147 ASN G CA 1
ATOM 18559 C C . ASN G 1 147 ? 16.418 144.064 183.204 1.00 59.10 147 ASN G C 1
ATOM 18560 O O . ASN G 1 147 ? 15.792 144.993 183.713 1.00 61.36 147 ASN G O 1
ATOM 18571 N N . GLY G 1 148 ? 16.190 142.789 183.516 1.00 51.47 148 GLY G N 1
ATOM 18572 C CA . GLY G 1 148 ? 15.259 142.416 184.559 1.00 60.11 148 GLY G CA 1
ATOM 18573 C C . GLY G 1 148 ? 13.795 142.476 184.190 1.00 54.40 148 GLY G C 1
ATOM 18574 O O . GLY G 1 148 ? 12.946 142.267 185.063 1.00 66.22 148 GLY G O 1
ATOM 18578 N N . GLN G 1 149 ? 13.467 142.747 182.933 1.00 49.52 149 GLN G N 1
ATOM 18579 C CA . GLN G 1 149 ? 12.071 142.818 182.511 1.00 48.37 149 GLN G CA 1
ATOM 18580 C C . GLN G 1 149 ? 11.473 141.418 182.431 1.00 60.18 149 GLN G C 1
ATOM 18581 O O . GLN G 1 149 ? 11.960 140.572 181.674 1.00 58.78 149 GLN G O 1
ATOM 18595 N N . MET G 1 150 ? 10.408 141.172 183.197 1.00 54.40 150 MET G N 1
ATOM 18596 C CA . MET G 1 150 ? 9.910 139.806 183.314 1.00 51.00 150 MET G CA 1
ATOM 18597 C C . MET G 1 150 ? 9.247 139.331 182.025 1.00 55.82 150 MET G C 1
ATOM 18598 O O . MET G 1 150 ? 9.278 138.135 181.727 1.00 53.17 150 MET G O 1
ATOM 18612 N N . SER G 1 151 ? 8.645 140.229 181.244 1.00 55.84 151 SER G N 1
ATOM 18613 C CA . SER G 1 151 ? 8.174 139.843 179.914 1.00 64.38 151 SER G CA 1
ATOM 18614 C C . SER G 1 151 ? 9.278 139.141 179.125 1.00 64.38 151 SER G C 1
ATOM 18615 O O . SER G 1 151 ? 9.105 138.021 178.613 1.00 63.35 151 SER G O 1
ATOM 18623 N N . VAL G 1 152 ? 10.464 139.747 179.110 1.00 51.13 152 VAL G N 1
ATOM 18624 C CA . VAL G 1 152 ? 11.557 139.227 178.302 1.00 53.08 152 VAL G CA 1
ATOM 18625 C C . VAL G 1 152 ? 12.151 137.992 178.957 1.00 59.60 152 VAL G C 1
ATOM 18626 O O . VAL G 1 152 ? 12.561 137.046 178.271 1.00 55.67 152 VAL G O 1
ATOM 18639 N N . ILE G 1 153 ? 12.227 137.988 180.290 1.00 58.53 153 ILE G N 1
ATOM 18640 C CA . ILE G 1 153 ? 12.783 136.830 180.977 1.00 47.09 153 ILE G CA 1
ATOM 18641 C C . ILE G 1 153 ? 11.857 135.630 180.824 1.00 50.24 153 ILE G C 1
ATOM 18642 O O . ILE G 1 153 ? 12.323 134.495 180.691 1.00 49.52 153 ILE G O 1
ATOM 18658 N N . PHE G 1 154 ? 10.542 135.857 180.815 1.00 55.51 154 PHE G N 1
ATOM 18659 C CA . PHE G 1 154 ? 9.593 134.778 180.565 1.00 57.66 154 PHE G CA 1
ATOM 18660 C C . PHE G 1 154 ? 9.809 134.206 179.171 1.00 58.05 154 PHE G C 1
ATOM 18661 O O . PHE G 1 154 ? 9.839 132.981 178.977 1.00 57.73 154 PHE G O 1
ATOM 18678 N N . GLN G 1 155 ? 9.985 135.087 178.177 1.00 57.13 155 GLN G N 1
ATOM 18679 C CA . GLN G 1 155 ? 10.230 134.601 176.818 1.00 54.58 155 GLN G CA 1
ATOM 18680 C C . GLN G 1 155 ? 11.513 133.775 176.742 1.00 52.51 155 GLN G C 1
ATOM 18681 O O . GLN G 1 155 ? 11.546 132.702 176.119 1.00 54.87 155 GLN G O 1
ATOM 18695 N N . LEU G 1 156 ? 12.593 134.263 177.357 1.00 50.54 156 LEU G N 1
ATOM 18696 C CA . LEU G 1 156 ? 13.832 133.493 177.325 1.00 54.42 156 LEU G CA 1
ATOM 18697 C C . LEU G 1 156 ? 13.760 132.195 178.108 1.00 55.33 156 LEU G C 1
ATOM 18698 O O . LEU G 1 156 ? 14.424 131.224 177.717 1.00 53.97 156 LEU G O 1
ATOM 18714 N N . ASP G 1 157 ? 13.062 132.178 179.242 1.00 56.60 157 ASP G N 1
ATOM 18715 C CA . ASP G 1 157 ? 12.897 130.918 179.962 1.00 48.22 157 ASP G CA 1
ATOM 18716 C C . ASP G 1 157 ? 12.183 129.894 179.082 1.00 51.25 157 ASP G C 1
ATOM 18717 O O . ASP G 1 157 ? 12.597 128.722 179.026 1.00 49.85 157 ASP G O 1
ATOM 18726 N N . ARG G 1 158 ? 11.185 130.359 178.311 1.00 55.50 158 ARG G N 1
ATOM 18727 C CA . ARG G 1 158 ? 10.484 129.481 177.369 1.00 62.23 158 ARG G CA 1
ATOM 18728 C C . ARG G 1 158 ? 11.436 128.899 176.386 1.00 52.45 158 ARG G C 1
ATOM 18729 O O . ARG G 1 158 ? 11.486 127.668 176.169 1.00 58.56 158 ARG G O 1
ATOM 18750 N N . TYR G 1 159 ? 12.194 129.802 175.778 1.00 58.37 159 TYR G N 1
ATOM 18751 C CA . TYR G 1 159 ? 13.065 129.438 174.695 1.00 52.72 159 TYR G CA 1
ATOM 18752 C C . TYR G 1 159 ? 14.094 128.428 175.171 1.00 56.57 159 TYR G C 1
ATOM 18753 O O . TYR G 1 159 ? 14.264 127.363 174.568 1.00 49.19 159 TYR G O 1
ATOM 18771 N N . LEU G 1 160 ? 14.725 128.698 176.312 1.00 48.85 160 LEU G N 1
ATOM 18772 C CA . LEU G 1 160 ? 15.712 127.747 176.810 1.00 55.64 160 LEU G CA 1
ATOM 18773 C C . LEU G 1 160 ? 15.056 126.451 177.264 1.00 44.38 160 LEU G C 1
ATOM 18774 O O . LEU G 1 160 ? 15.679 125.383 177.172 1.00 47.94 160 LEU G O 1
ATOM 18790 N N . GLY G 1 161 ? 13.802 126.511 177.724 1.00 52.21 161 GLY G N 1
ATOM 18791 C CA . GLY G 1 161 ? 13.081 125.310 178.075 1.00 48.31 161 GLY G CA 1
ATOM 18792 C C . GLY G 1 161 ? 12.736 124.450 176.895 1.00 58.54 161 GLY G C 1
ATOM 18793 O O . GLY G 1 161 ? 12.318 123.305 177.097 1.00 53.98 161 GLY G O 1
ATOM 18797 N N . GLN G 1 162 ? 12.917 124.954 175.676 1.00 53.87 162 GLN G N 1
ATOM 18798 C CA . GLN G 1 162 ? 12.695 124.095 174.516 1.00 66.46 162 GLN G CA 1
ATOM 18799 C C . GLN G 1 162 ? 13.921 123.277 174.110 1.00 69.99 162 GLN G C 1
ATOM 18800 O O . GLN G 1 162 ? 13.828 122.497 173.159 1.00 59.78 162 GLN G O 1
ATOM 18814 N N . ARG G 1 163 ? 15.059 123.436 174.782 1.00 75.19 163 ARG G N 1
ATOM 18815 C CA . ARG G 1 163 ? 16.280 122.741 174.374 1.00 59.73 163 ARG G CA 1
ATOM 18816 C C . ARG G 1 163 ? 16.105 121.223 174.296 1.00 54.17 163 ARG G C 1
ATOM 18817 O O . ARG G 1 163 ? 15.593 120.591 175.225 1.00 64.09 163 ARG G O 1
ATOM 18838 N N . GLU G 1 164 ? 16.559 120.632 173.191 1.00 58.30 164 GLU G N 1
ATOM 18839 C CA . GLU G 1 164 ? 16.446 119.187 172.992 1.00 57.30 164 GLU G CA 1
ATOM 18840 C C . GLU G 1 164 ? 17.635 118.417 173.564 1.00 70.83 164 GLU G C 1
ATOM 18841 O O . GLU G 1 164 ? 17.519 117.236 173.895 1.00 84.63 164 GLU G O 1
ATOM 18854 N N . MET H 1 1 ? 4.499 127.407 199.177 1.00 112.45 1 MET H N 1
ATOM 18855 C CA . MET H 1 1 ? 5.265 126.998 200.395 1.00 110.54 1 MET H CA 1
ATOM 18856 C C . MET H 1 1 ? 5.359 125.468 200.464 1.00 90.17 1 MET H C 1
ATOM 18857 O O . MET H 1 1 ? 4.605 124.748 199.801 1.00 71.41 1 MET H O 1
ATOM 18873 N N . MET H 1 2 ? 6.300 124.984 201.270 1.00 82.67 2 MET H N 1
ATOM 18874 C CA . MET H 1 2 ? 6.610 123.561 201.331 1.00 57.96 2 MET H CA 1
ATOM 18875 C C . MET H 1 2 ? 5.599 122.832 202.204 1.00 58.89 2 MET H C 1
ATOM 18876 O O . MET H 1 2 ? 5.314 123.256 203.328 1.00 63.80 2 MET H O 1
ATOM 18890 N N . VAL H 1 3 ? 5.044 121.743 201.670 1.00 44.20 3 VAL H N 1
ATOM 18891 C CA . VAL H 1 3 ? 4.018 120.961 202.350 1.00 56.81 3 VAL H CA 1
ATOM 18892 C C . VAL H 1 3 ? 4.525 119.619 202.841 1.00 57.69 3 VAL H C 1
ATOM 18893 O O . VAL H 1 3 ? 3.748 118.862 203.439 1.00 94.64 3 VAL H O 1
ATOM 18906 N N . ILE H 1 4 ? 5.783 119.283 202.590 1.00 53.26 4 ILE H N 1
ATOM 18907 C CA . ILE H 1 4 ? 6.439 118.225 203.346 1.00 46.21 4 ILE H CA 1
ATOM 18908 C C . ILE H 1 4 ? 7.102 118.872 204.555 1.00 52.38 4 ILE H C 1
ATOM 18909 O O . ILE H 1 4 ? 7.439 120.067 204.552 1.00 44.83 4 ILE H O 1
ATOM 18925 N N . SER H 1 5 ? 7.269 118.089 205.614 1.00 49.78 5 SER H N 1
ATOM 18926 C CA . SER H 1 5 ? 8.025 118.571 206.756 1.00 50.29 5 SER H CA 1
ATOM 18927 C C . SER H 1 5 ? 9.489 118.759 206.359 1.00 53.67 5 SER H C 1
ATOM 18928 O O . SER H 1 5 ? 9.987 118.152 205.408 1.00 44.64 5 SER H O 1
ATOM 18936 N N . GLU H 1 6 ? 10.198 119.598 207.115 1.00 53.55 6 GLU H N 1
ATOM 18937 C CA . GLU H 1 6 ? 11.622 119.741 206.843 1.00 65.64 6 GLU H CA 1
ATOM 18938 C C . GLU H 1 6 ? 12.313 118.401 207.047 1.00 55.66 6 GLU H C 1
ATOM 18939 O O . GLU H 1 6 ? 13.316 118.099 206.406 1.00 49.10 6 GLU H O 1
ATOM 18951 N N . LYS H 1 7 ? 11.799 117.595 207.973 1.00 45.96 7 LYS H N 1
ATOM 18952 C CA . LYS H 1 7 ? 12.413 116.303 208.254 1.00 49.05 7 LYS H CA 1
ATOM 18953 C C . LYS H 1 7 ? 12.199 115.308 207.121 1.00 40.99 7 LYS H C 1
ATOM 18954 O O . LYS H 1 7 ? 13.127 114.538 206.784 1.00 49.85 7 LYS H O 1
ATOM 18973 N N . VAL H 1 8 ? 11.001 115.295 206.521 1.00 43.51 8 VAL H N 1
ATOM 18974 C CA . VAL H 1 8 ? 10.808 114.450 205.346 1.00 39.70 8 VAL H CA 1
ATOM 18975 C C . VAL H 1 8 ? 11.590 115.008 204.147 1.00 42.22 8 VAL H C 1
ATOM 18976 O O . VAL H 1 8 ? 12.165 114.254 203.342 1.00 41.73 8 VAL H O 1
ATOM 18989 N N . ARG H 1 9 ? 11.630 116.337 204.009 1.00 44.97 9 ARG H N 1
ATOM 18990 C CA . ARG H 1 9 ? 12.437 116.923 202.945 1.00 45.96 9 ARG H CA 1
ATOM 18991 C C . ARG H 1 9 ? 13.894 116.503 203.082 1.00 46.75 9 ARG H C 1
ATOM 18992 O O . ARG H 1 9 ? 14.542 116.150 202.090 1.00 45.82 9 ARG H O 1
ATOM 19013 N N . LYS H 1 10 ? 14.438 116.555 204.303 1.00 50.58 10 LYS H N 1
ATOM 19014 C CA A LYS H 1 10 ? 15.828 116.157 204.496 0.43 47.69 10 LYS H CA 1
ATOM 19015 C CA B LYS H 1 10 ? 15.828 116.156 204.497 0.57 48.62 10 LYS H CA 1
ATOM 19016 C C . LYS H 1 10 ? 16.023 114.689 204.152 1.00 43.31 10 LYS H C 1
ATOM 19017 O O . LYS H 1 10 ? 17.009 114.327 203.508 1.00 40.63 10 LYS H O 1
ATOM 19054 N N . ALA H 1 11 ? 15.095 113.825 204.586 1.00 41.76 11 ALA H N 1
ATOM 19055 C CA . ALA H 1 11 ? 15.220 112.402 204.258 1.00 49.85 11 ALA H CA 1
ATOM 19056 C C . ALA H 1 11 ? 15.217 112.170 202.746 1.00 47.47 11 ALA H C 1
ATOM 19057 O O . ALA H 1 11 ? 16.031 111.393 202.222 1.00 49.37 11 ALA H O 1
ATOM 19064 N N . LEU H 1 12 ? 14.335 112.866 202.022 1.00 47.49 12 LEU H N 1
ATOM 19065 C CA . LEU H 1 12 ? 14.261 112.705 200.573 1.00 51.36 12 LEU H CA 1
ATOM 19066 C C . LEU H 1 12 ? 15.513 113.248 199.885 1.00 46.03 12 LEU H C 1
ATOM 19067 O O . LEU H 1 12 ? 16.029 112.637 198.940 1.00 40.30 12 LEU H O 1
ATOM 19083 N N . ASN H 1 13 ? 16.011 114.401 200.341 1.00 38.21 13 ASN H N 1
ATOM 19084 C CA . ASN H 1 13 ? 17.231 114.983 199.777 1.00 44.86 13 ASN H CA 1
ATOM 19085 C C . ASN H 1 13 ? 18.443 114.093 200.039 1.00 37.06 13 ASN H C 1
ATOM 19086 O O . ASN H 1 13 ? 19.301 113.903 199.159 1.00 45.04 13 ASN H O 1
ATOM 19097 N N . ASP H 1 14 ? 18.526 113.542 201.253 1.00 40.64 14 ASP H N 1
ATOM 19098 C CA . ASP H 1 14 ? 19.568 112.582 201.580 1.00 46.10 14 ASP H CA 1
ATOM 19099 C C . ASP H 1 14 ? 19.510 111.402 200.621 1.00 46.69 14 ASP H C 1
ATOM 19100 O O . ASP H 1 14 ? 20.545 110.926 200.138 1.00 49.28 14 ASP H O 1
ATOM 19109 N N . GLN H 1 15 ? 18.300 110.918 200.328 1.00 44.69 15 GLN H N 1
ATOM 19110 C CA . GLN H 1 15 ? 18.175 109.771 199.425 1.00 56.49 15 GLN H CA 1
ATOM 19111 C C . GLN H 1 15 ? 18.568 110.130 197.997 1.00 49.77 15 GLN H C 1
ATOM 19112 O O . GLN H 1 15 ? 19.156 109.309 197.277 1.00 46.55 15 GLN H O 1
ATOM 19126 N N . LEU H 1 16 ? 18.219 111.336 197.550 1.00 45.66 16 LEU H N 1
ATOM 19127 C CA . LEU H 1 16 ? 18.653 111.780 196.232 1.00 44.30 16 LEU H CA 1
ATOM 19128 C C . LEU H 1 16 ? 20.167 111.713 196.126 1.00 38.74 16 LEU H C 1
ATOM 19129 O O . LEU H 1 16 ? 20.717 111.183 195.149 1.00 45.23 16 LEU H O 1
ATOM 19145 N N . ASN H 1 17 ? 20.859 112.248 197.135 1.00 41.24 17 ASN H N 1
ATOM 19146 C CA . ASN H 1 17 ? 22.320 112.196 197.134 1.00 51.00 17 ASN H CA 1
ATOM 19147 C C . ASN H 1 17 ? 22.839 110.757 197.199 1.00 48.71 17 ASN H C 1
ATOM 19148 O O . ASN H 1 17 ? 23.868 110.431 196.582 1.00 44.34 17 ASN H O 1
ATOM 19159 N N . ARG H 1 18 ? 22.141 109.881 197.935 1.00 45.59 18 ARG H N 1
ATOM 19160 C CA . ARG H 1 18 ? 22.514 108.466 197.958 1.00 39.85 18 ARG H CA 1
ATOM 19161 C C . ARG H 1 18 ? 22.405 107.830 196.574 1.00 42.00 18 ARG H C 1
ATOM 19162 O O . ARG H 1 18 ? 23.232 106.990 196.206 1.00 41.57 18 ARG H O 1
ATOM 19183 N N . GLU H 1 19 ? 21.373 108.185 195.807 1.00 38.74 19 GLU H N 1
ATOM 19184 C CA . GLU H 1 19 ? 21.226 107.630 194.460 1.00 41.95 19 GLU H CA 1
ATOM 19185 C C . GLU H 1 19 ? 22.302 108.163 193.524 1.00 50.79 19 GLU H C 1
ATOM 19186 O O . GLU H 1 19 ? 22.764 107.454 192.613 1.00 44.82 19 GLU H O 1
ATOM 19198 N N . ILE H 1 20 ? 22.706 109.413 193.730 1.00 40.57 20 ILE H N 1
ATOM 19199 C CA . ILE H 1 20 ? 23.835 109.930 192.969 1.00 42.77 20 ILE H CA 1
ATOM 19200 C C . ILE H 1 20 ? 25.083 109.106 193.266 1.00 35.59 20 ILE H C 1
ATOM 19201 O O . ILE H 1 20 ? 25.830 108.714 192.357 1.00 45.11 20 ILE H O 1
ATOM 19217 N N . TYR H 1 21 ? 25.331 108.828 194.550 1.00 40.43 21 TYR H N 1
ATOM 19218 C CA . TYR H 1 21 ? 26.476 107.984 194.874 1.00 41.02 21 TYR H CA 1
ATOM 19219 C C . TYR H 1 21 ? 26.335 106.595 194.255 1.00 43.99 21 TYR H C 1
ATOM 19220 O O . TYR H 1 21 ? 27.328 106.005 193.820 1.00 43.97 21 TYR H O 1
ATOM 19238 N N . SER H 1 22 ? 25.128 106.022 194.273 1.00 45.45 22 SER H N 1
ATOM 19239 C CA . SER H 1 22 ? 24.917 104.715 193.654 1.00 43.52 22 SER H CA 1
ATOM 19240 C C . SER H 1 22 ? 25.340 104.725 192.194 1.00 42.11 22 SER H C 1
ATOM 19241 O O . SER H 1 22 ? 26.013 103.794 191.719 1.00 42.83 22 SER H O 1
ATOM 19249 N N . SER H 1 23 ? 24.904 105.751 191.453 1.00 47.67 23 SER H N 1
ATOM 19250 C CA . SER H 1 23 ? 25.305 105.889 190.057 1.00 46.01 23 SER H CA 1
ATOM 19251 C C . SER H 1 23 ? 26.823 105.924 189.930 1.00 46.66 23 SER H C 1
ATOM 19252 O O . SER H 1 23 ? 27.404 105.254 189.057 1.00 43.37 23 SER H O 1
ATOM 19260 N N . TYR H 1 24 ? 27.480 106.689 190.809 1.00 39.18 24 TYR H N 1
ATOM 19261 C CA . TYR H 1 24 ? 28.933 106.851 190.754 1.00 45.87 24 TYR H CA 1
ATOM 19262 C C . TYR H 1 24 ? 29.663 105.552 191.111 1.00 41.82 24 TYR H C 1
ATOM 19263 O O . TYR H 1 24 ? 30.678 105.204 190.493 1.00 43.47 24 TYR H O 1
ATOM 19281 N N . LEU H 1 25 ? 29.146 104.812 192.089 1.00 49.09 25 LEU H N 1
ATOM 19282 C CA . LEU H 1 25 ? 29.720 103.520 192.450 1.00 41.95 25 LEU H CA 1
ATOM 19283 C C . LEU H 1 25 ? 29.652 102.549 191.284 1.00 48.63 25 LEU H C 1
ATOM 19284 O O . LEU H 1 25 ? 30.608 101.803 191.027 1.00 43.19 25 LEU H O 1
ATOM 19300 N N . TYR H 1 26 ? 28.509 102.504 190.597 1.00 41.76 26 TYR H N 1
ATOM 19301 C CA . TYR H 1 26 ? 28.379 101.582 189.477 1.00 42.67 26 TYR H CA 1
ATOM 19302 C C . TYR H 1 26 ? 29.279 101.994 188.323 1.00 42.85 26 TYR H C 1
ATOM 19303 O O . TYR H 1 26 ? 29.850 101.139 187.634 1.00 42.82 26 TYR H O 1
ATOM 19321 N N . LEU H 1 27 ? 29.446 103.296 188.101 1.00 39.70 27 LEU H N 1
ATOM 19322 C CA . LEU H 1 27 ? 30.444 103.705 187.117 1.00 40.12 27 LEU H CA 1
ATOM 19323 C C . LEU H 1 27 ? 31.838 103.235 187.532 1.00 50.95 27 LEU H C 1
ATOM 19324 O O . LEU H 1 27 ? 32.653 102.853 186.683 1.00 44.75 27 LEU H O 1
ATOM 19340 N N . SER H 1 28 ? 32.140 103.279 188.830 1.00 41.34 28 SER H N 1
ATOM 19341 C CA . SER H 1 28 ? 33.446 102.808 189.297 1.00 44.42 28 SER H CA 1
ATOM 19342 C C . SER H 1 28 ? 33.614 101.310 189.064 1.00 41.53 28 SER H C 1
ATOM 19343 O O . SER H 1 28 ? 34.688 100.853 188.647 1.00 42.12 28 SER H O 1
ATOM 19351 N N . MET H 1 29 ? 32.559 100.531 189.318 1.00 39.50 29 MET H N 1
ATOM 19352 C CA . MET H 1 29 ? 32.604 99.110 188.977 1.00 44.83 29 MET H CA 1
ATOM 19353 C C . MET H 1 29 ? 32.834 98.927 187.481 1.00 51.66 29 MET H C 1
ATOM 19354 O O . MET H 1 29 ? 33.551 98.013 187.057 1.00 45.95 29 MET H O 1
ATOM 19368 N N . ALA H 1 30 ? 32.244 99.797 186.662 1.00 45.80 30 ALA H N 1
ATOM 19369 C CA . ALA H 1 30 ? 32.545 99.762 185.233 1.00 47.38 30 ALA H CA 1
ATOM 19370 C C . ALA H 1 30 ? 34.026 100.014 184.964 1.00 50.08 30 ALA H C 1
ATOM 19371 O O . ALA H 1 30 ? 34.626 99.350 184.112 1.00 40.20 30 ALA H O 1
ATOM 19378 N N . THR H 1 31 ? 34.628 100.991 185.650 1.00 45.46 31 THR H N 1
ATOM 19379 C CA . THR H 1 31 ? 36.051 101.248 185.424 1.00 44.11 31 THR H CA 1
ATOM 19380 C C . THR H 1 31 ? 36.880 100.024 185.790 1.00 52.14 31 THR H C 1
ATOM 19381 O O . THR H 1 31 ? 37.847 99.681 185.095 1.00 46.91 31 THR H O 1
ATOM 19392 N N . TYR H 1 32 ? 36.487 99.325 186.855 1.00 49.96 32 TYR H N 1
ATOM 19393 C CA . TYR H 1 32 ? 37.217 98.122 187.255 1.00 48.92 32 TYR H CA 1
ATOM 19394 C C . TYR H 1 32 ? 37.079 97.028 186.205 1.00 54.97 32 TYR H C 1
ATOM 19395 O O . TYR H 1 32 ? 38.069 96.390 185.813 1.00 56.95 32 TYR H O 1
ATOM 19413 N N . PHE H 1 33 ? 35.851 96.777 185.756 1.00 43.68 33 PHE H N 1
ATOM 19414 C CA . PHE H 1 33 ? 35.635 95.730 184.767 1.00 50.90 33 PHE H CA 1
ATOM 19415 C C . PHE H 1 33 ? 36.361 96.046 183.465 1.00 55.43 33 PHE H C 1
ATOM 19416 O O . PHE H 1 33 ? 36.953 95.156 182.847 1.00 50.81 33 PHE H O 1
ATOM 19433 N N . ASP H 1 34 ? 36.344 97.314 183.040 1.00 49.38 34 ASP H N 1
ATOM 19434 C CA . ASP H 1 34 ? 37.058 97.679 181.822 1.00 47.39 34 ASP H CA 1
ATOM 19435 C C . ASP H 1 34 ? 38.558 97.497 182.003 1.00 55.08 34 ASP H C 1
ATOM 19436 O O . ASP H 1 34 ? 39.247 97.054 181.080 1.00 51.82 34 ASP H O 1
ATOM 19445 N N . ALA H 1 35 ? 39.084 97.826 183.189 1.00 48.61 35 ALA H N 1
ATOM 19446 C CA . ALA H 1 35 ? 40.500 97.585 183.456 1.00 50.26 35 ALA H CA 1
ATOM 19447 C C . ALA H 1 35 ? 40.825 96.097 183.399 1.00 50.66 35 ALA H C 1
ATOM 19448 O O . ALA H 1 35 ? 41.902 95.703 182.932 1.00 51.10 35 ALA H O 1
ATOM 19455 N N . GLU H 1 36 ? 39.904 95.253 183.857 1.00 53.78 36 GLU H N 1
ATOM 19456 C CA . GLU H 1 36 ? 40.118 93.812 183.807 1.00 54.61 36 GLU H CA 1
ATOM 19457 C C . GLU H 1 36 ? 39.732 93.220 182.459 1.00 55.09 36 GLU H C 1
ATOM 19458 O O . GLU H 1 36 ? 39.885 92.009 182.264 1.00 54.76 36 GLU H O 1
ATOM 19470 N N . GLY H 1 37 ? 39.222 94.034 181.535 1.00 57.21 37 GLY H N 1
ATOM 19471 C CA . GLY H 1 37 ? 38.948 93.558 180.194 1.00 58.76 37 GLY H CA 1
ATOM 19472 C C . GLY H 1 37 ? 37.628 92.862 180.013 1.00 74.57 37 GLY H C 1
ATOM 19473 O O . GLY H 1 37 ? 37.435 92.161 179.013 1.00 77.70 37 GLY H O 1
ATOM 19477 N N . PHE H 1 38 ? 36.701 93.046 180.939 1.00 64.89 38 PHE H N 1
ATOM 19478 C CA . PHE H 1 38 ? 35.368 92.473 180.821 1.00 62.13 38 PHE H CA 1
ATOM 19479 C C . PHE H 1 38 ? 34.464 93.603 180.341 1.00 64.45 38 PHE H C 1
ATOM 19480 O O . PHE H 1 38 ? 33.781 94.263 181.131 1.00 55.24 38 PHE H O 1
ATOM 19497 N N . LYS H 1 39 ? 34.441 93.804 179.012 1.00 59.19 39 LYS H N 1
ATOM 19498 C CA . LYS H 1 39 ? 33.747 94.947 178.414 1.00 65.07 39 LYS H CA 1
ATOM 19499 C C . LYS H 1 39 ? 32.235 94.828 178.552 1.00 51.47 39 LYS H C 1
ATOM 19500 O O . LYS H 1 39 ? 31.563 95.861 178.636 1.00 59.59 39 LYS H O 1
ATOM 19519 N N . GLY H 1 40 ? 31.710 93.618 178.640 1.00 63.65 40 GLY H N 1
ATOM 19520 C CA . GLY H 1 40 ? 30.292 93.397 178.865 1.00 62.60 40 GLY H CA 1
ATOM 19521 C C . GLY H 1 40 ? 29.793 93.676 180.287 1.00 55.93 40 GLY H C 1
ATOM 19522 O O . GLY H 1 40 ? 28.759 94.332 180.496 1.00 53.91 40 GLY H O 1
ATOM 19526 N N . PHE H 1 41 ? 30.535 93.188 181.290 1.00 52.41 41 PHE H N 1
ATOM 19527 C CA . PHE H 1 41 ? 30.251 93.572 182.674 1.00 47.86 41 PHE H CA 1
ATOM 19528 C C . PHE H 1 41 ? 30.342 95.087 182.846 1.00 53.29 41 PHE H C 1
ATOM 19529 O O . PHE H 1 41 ? 29.481 95.706 183.496 1.00 53.04 41 PHE H O 1
ATOM 19546 N N . ALA H 1 42 ? 31.357 95.712 182.233 1.00 48.25 42 ALA H N 1
ATOM 19547 C CA . ALA H 1 42 ? 31.484 97.167 182.316 1.00 55.90 42 ALA H CA 1
ATOM 19548 C C . ALA H 1 42 ? 30.292 97.863 181.667 1.00 47.96 42 ALA H C 1
ATOM 19549 O O . ALA H 1 42 ? 29.765 98.846 182.205 1.00 45.63 42 ALA H O 1
ATOM 19556 N N . HIS H 1 43 ? 29.860 97.377 180.501 1.00 56.63 43 HIS H N 1
ATOM 19557 C CA . HIS H 1 43 ? 28.681 97.950 179.856 1.00 50.19 43 HIS H CA 1
ATOM 19558 C C . HIS H 1 43 ? 27.454 97.856 180.761 1.00 45.46 43 HIS H C 1
ATOM 19559 O O . HIS H 1 43 ? 26.690 98.828 180.903 1.00 49.82 43 HIS H O 1
ATOM 19573 N N . TRP H 1 44 ? 27.248 96.690 181.379 1.00 52.07 44 TRP H N 1
ATOM 19574 C CA . TRP H 1 44 ? 26.117 96.508 182.286 1.00 53.07 44 TRP H CA 1
ATOM 19575 C C . TRP H 1 44 ? 26.138 97.552 183.395 1.00 55.80 44 TRP H C 1
ATOM 19576 O O . TRP H 1 44 ? 25.097 98.123 183.750 1.00 46.13 44 TRP H O 1
ATOM 19597 N N . MET H 1 45 ? 27.329 97.807 183.959 1.00 42.77 45 MET H N 1
ATOM 19598 C CA . MET H 1 45 ? 27.460 98.773 185.052 1.00 39.81 45 MET H CA 1
ATOM 19599 C C . MET H 1 45 ? 27.259 100.212 184.590 1.00 50.93 45 MET H C 1
ATOM 19600 O O . MET H 1 45 ? 26.723 101.029 185.356 1.00 48.08 45 MET H O 1
ATOM 19614 N N . LYS H 1 46 ? 27.655 100.539 183.359 1.00 45.96 46 LYS H N 1
ATOM 19615 C CA . LYS H 1 46 ? 27.368 101.879 182.840 1.00 58.37 46 LYS H CA 1
ATOM 19616 C C . LYS H 1 46 ? 25.861 102.099 182.690 1.00 44.25 46 LYS H C 1
ATOM 19617 O O . LYS H 1 46 ? 25.320 103.163 183.055 1.00 45.29 46 LYS H O 1
ATOM 19636 N N . LYS H 1 47 ? 25.164 101.079 182.181 1.00 39.49 47 LYS H N 1
ATOM 19637 C CA . LYS H 1 47 ? 23.705 101.130 182.121 1.00 41.89 47 LYS H CA 1
ATOM 19638 C C . LYS H 1 47 ? 23.093 101.272 183.513 1.00 45.35 47 LYS H C 1
ATOM 19639 O O . LYS H 1 47 ? 22.125 102.026 183.705 1.00 45.09 47 LYS H O 1
ATOM 19658 N N . GLN H 1 48 ? 23.631 100.542 184.498 1.00 47.63 48 GLN H N 1
ATOM 19659 C CA . GLN H 1 48 ? 23.103 100.644 185.860 1.00 50.42 48 GLN H CA 1
ATOM 19660 C C . GLN H 1 48 ? 23.306 102.045 186.412 1.00 48.10 48 GLN H C 1
ATOM 19661 O O . GLN H 1 48 ? 22.425 102.605 187.079 1.00 44.09 48 GLN H O 1
ATOM 19675 N N . ALA H 1 49 ? 24.435 102.657 186.086 1.00 41.27 49 ALA H N 1
ATOM 19676 C CA . ALA H 1 49 ? 24.764 104.018 186.537 1.00 41.48 49 ALA H CA 1
ATOM 19677 C C . ALA H 1 49 ? 23.721 104.976 185.977 1.00 44.44 49 ALA H C 1
ATOM 19678 O O . ALA H 1 49 ? 23.239 105.795 186.712 1.00 44.30 49 ALA H O 1
ATOM 19685 N N . GLN H 1 50 ? 23.340 104.807 184.719 1.00 47.10 50 GLN H N 1
ATOM 19686 C CA . GLN H 1 50 ? 22.326 105.665 184.065 1.00 39.60 50 GLN H CA 1
ATOM 19687 C C . GLN H 1 50 ? 20.989 105.460 184.774 1.00 43.90 50 GLN H C 1
ATOM 19688 O O . GLN H 1 50 ? 20.308 106.430 185.016 1.00 44.84 50 GLN H O 1
ATOM 19702 N N . GLU H 1 51 ? 20.657 104.231 185.131 1.00 38.63 51 GLU H N 1
ATOM 19703 C CA . GLU H 1 51 ? 19.370 103.921 185.787 1.00 50.75 51 GLU H CA 1
ATOM 19704 C C . GLU H 1 51 ? 19.312 104.624 187.143 1.00 59.42 51 GLU H C 1
ATOM 19705 O O . GLU H 1 51 ? 18.307 105.215 187.452 1.00 44.54 51 GLU H O 1
ATOM 19717 N N . GLU H 1 52 ? 20.396 104.603 187.901 1.00 49.49 52 GLU H N 1
ATOM 19718 C CA . GLU H 1 52 ? 20.399 105.243 189.217 1.00 48.75 52 GLU H CA 1
ATOM 19719 C C . GLU H 1 52 ? 20.172 106.745 189.102 1.00 39.08 52 GLU H C 1
ATOM 19720 O O . GLU H 1 52 ? 19.544 107.361 189.988 1.00 39.52 52 GLU H O 1
ATOM 19732 N N . LEU H 1 53 ? 20.701 107.363 188.041 1.00 38.45 53 LEU H N 1
ATOM 19733 C CA . LEU H 1 53 ? 20.427 108.790 187.869 1.00 43.17 53 LEU H CA 1
ATOM 19734 C C . LEU H 1 53 ? 18.932 109.047 187.662 1.00 50.37 53 LEU H C 1
ATOM 19735 O O . LEU H 1 53 ? 18.393 110.059 188.138 1.00 47.48 53 LEU H O 1
ATOM 19751 N N . THR H 1 54 ? 18.242 108.153 186.947 1.00 42.76 54 THR H N 1
ATOM 19752 C CA . THR H 1 54 ? 16.794 108.347 186.817 1.00 36.69 54 THR H CA 1
ATOM 19753 C C . THR H 1 54 ? 16.104 108.270 188.186 1.00 37.62 54 THR H C 1
ATOM 19754 O O . THR H 1 54 ? 15.151 109.015 188.459 1.00 45.43 54 THR H O 1
ATOM 19765 N N . HIS H 1 55 ? 16.592 107.399 189.077 1.00 38.59 55 HIS H N 1
ATOM 19766 C CA . HIS H 1 55 ? 16.035 107.369 190.436 1.00 45.44 55 HIS H CA 1
ATOM 19767 C C . HIS H 1 55 ? 16.223 108.716 191.139 1.00 52.64 55 HIS H C 1
ATOM 19768 O O . HIS H 1 55 ? 15.287 109.274 191.759 1.00 44.47 55 HIS H O 1
ATOM 19782 N N . ALA H 1 56 ? 17.450 109.238 191.065 1.00 48.92 56 ALA H N 1
ATOM 19783 C CA . ALA H 1 56 ? 17.751 110.524 191.688 1.00 38.63 56 ALA H CA 1
ATOM 19784 C C . ALA H 1 56 ? 16.811 111.609 191.183 1.00 34.92 56 ALA H C 1
ATOM 19785 O O . ALA H 1 56 ? 16.305 112.419 191.976 1.00 44.74 56 ALA H O 1
ATOM 19792 N N . MET H 1 57 ? 16.576 111.656 189.867 1.00 36.80 57 MET H N 1
ATOM 19793 C CA . MET H 1 57 ? 15.727 112.717 189.334 1.00 41.04 57 MET H CA 1
ATOM 19794 C C . MET H 1 57 ? 14.250 112.513 189.686 1.00 45.12 57 MET H C 1
ATOM 19795 O O . MET H 1 57 ? 13.499 113.500 189.741 1.00 39.63 57 MET H O 1
ATOM 19809 N N . LYS H 1 58 ? 13.815 111.272 189.946 1.00 46.68 58 LYS H N 1
ATOM 19810 C CA . LYS H 1 58 ? 12.458 111.096 190.468 1.00 44.83 58 LYS H CA 1
ATOM 19811 C C . LYS H 1 58 ? 12.333 111.724 191.857 1.00 45.66 58 LYS H C 1
ATOM 19812 O O . LYS H 1 58 ? 11.357 112.440 192.145 1.00 40.20 58 LYS H O 1
ATOM 19831 N N . PHE H 1 59 ? 13.342 111.521 192.714 1.00 36.47 59 PHE H N 1
ATOM 19832 C CA . PHE H 1 59 ? 13.329 112.198 194.018 1.00 40.99 59 PHE H CA 1
ATOM 19833 C C . PHE H 1 59 ? 13.343 113.720 193.853 1.00 42.89 59 PHE H C 1
ATOM 19834 O O . PHE H 1 59 ? 12.594 114.440 194.529 1.00 37.73 59 PHE H O 1
ATOM 19851 N N . TYR H 1 60 ? 14.205 114.216 192.962 1.00 38.27 60 TYR H N 1
ATOM 19852 C CA . TYR H 1 60 ? 14.302 115.642 192.645 1.00 40.28 60 TYR H CA 1
ATOM 19853 C C . TYR H 1 60 ? 12.933 116.255 192.341 1.00 37.46 60 TYR H C 1
ATOM 19854 O O . TYR H 1 60 ? 12.488 117.219 192.993 1.00 43.72 60 TYR H O 1
ATOM 19872 N N . GLU H 1 61 ? 12.243 115.683 191.356 1.00 41.70 61 GLU H N 1
ATOM 19873 C CA . GLU H 1 61 ? 10.996 116.288 190.913 1.00 46.06 61 GLU H CA 1
ATOM 19874 C C . GLU H 1 61 ? 9.919 116.159 191.988 1.00 42.78 61 GLU H C 1
ATOM 19875 O O . GLU H 1 61 ? 9.072 117.056 192.121 1.00 48.51 61 GLU H O 1
ATOM 19887 N N . TYR H 1 62 ? 9.940 115.082 192.786 1.00 40.51 62 TYR H N 1
ATOM 19888 C CA . TYR H 1 62 ? 8.958 115.008 193.869 1.00 41.11 62 TYR H CA 1
ATOM 19889 C C . TYR H 1 62 ? 9.203 116.095 194.914 1.00 37.92 62 TYR H C 1
ATOM 19890 O O . TYR H 1 62 ? 8.259 116.728 195.400 1.00 46.09 62 TYR H O 1
ATOM 19908 N N . ILE H 1 63 ? 10.466 116.313 195.282 1.00 42.38 63 ILE H N 1
ATOM 19909 C CA . ILE H 1 63 ? 10.785 117.342 196.266 1.00 37.04 63 ILE H CA 1
ATOM 19910 C C . ILE H 1 63 ? 10.254 118.694 195.809 1.00 55.60 63 ILE H C 1
ATOM 19911 O O . ILE H 1 63 ? 9.640 119.436 196.588 1.00 46.71 63 ILE H O 1
ATOM 19927 N N . TYR H 1 64 ? 10.492 119.043 194.540 1.00 46.36 64 TYR H N 1
ATOM 19928 C CA . TYR H 1 64 ? 9.988 120.335 194.069 1.00 46.13 64 TYR H CA 1
ATOM 19929 C C . TYR H 1 64 ? 8.469 120.354 193.976 1.00 45.39 64 TYR H C 1
ATOM 19930 O O . TYR H 1 64 ? 7.849 121.394 194.225 1.00 45.10 64 TYR H O 1
ATOM 19948 N N . ALA H 1 65 ? 7.850 119.225 193.628 1.00 41.48 65 ALA H N 1
ATOM 19949 C CA . ALA H 1 65 ? 6.396 119.176 193.534 1.00 47.76 65 ALA H CA 1
ATOM 19950 C C . ALA H 1 65 ? 5.728 119.443 194.880 1.00 53.88 65 ALA H C 1
ATOM 19951 O O . ALA H 1 65 ? 4.578 119.902 194.923 1.00 47.60 65 ALA H O 1
ATOM 19958 N N . ARG H 1 66 ? 6.412 119.139 195.982 1.00 41.59 66 ARG H N 1
ATOM 19959 C CA . ARG H 1 66 ? 5.887 119.396 197.316 1.00 50.98 66 ARG H CA 1
ATOM 19960 C C . ARG H 1 66 ? 6.392 120.704 197.903 1.00 52.43 66 ARG H C 1
ATOM 19961 O O . ARG H 1 66 ? 6.209 120.943 199.102 1.00 46.52 66 ARG H O 1
ATOM 19982 N N . GLY H 1 67 ? 6.976 121.573 197.082 1.00 45.33 67 GLY H N 1
ATOM 19983 C CA . GLY H 1 67 ? 7.386 122.884 197.537 1.00 50.75 67 GLY H CA 1
ATOM 19984 C C . GLY H 1 67 ? 8.728 122.934 198.226 1.00 47.75 67 GLY H C 1
ATOM 19985 O O . GLY H 1 67 ? 9.078 123.982 198.782 1.00 48.62 67 GLY H O 1
ATOM 19989 N N . GLY H 1 68 ? 9.497 121.841 198.198 1.00 42.55 68 GLY H N 1
ATOM 19990 C CA . GLY H 1 68 ? 10.831 121.828 198.757 1.00 47.73 68 GLY H CA 1
ATOM 19991 C C . GLY H 1 68 ? 11.879 122.197 197.723 1.00 45.77 68 GLY H C 1
ATOM 19992 O O . GLY H 1 68 ? 11.580 122.512 196.574 1.00 47.23 68 GLY H O 1
ATOM 19996 N N . ARG H 1 69 ? 13.138 122.166 198.158 1.00 48.95 69 ARG H N 1
ATOM 19997 C CA . ARG H 1 69 ? 14.278 122.452 197.296 1.00 52.89 69 ARG H CA 1
ATOM 19998 C C . ARG H 1 69 ? 15.346 121.392 197.515 1.00 53.83 69 ARG H C 1
ATOM 19999 O O . ARG H 1 69 ? 15.463 120.828 198.602 1.00 45.38 69 ARG H O 1
ATOM 20020 N N . VAL H 1 70 ? 16.138 121.142 196.473 1.00 47.72 70 VAL H N 1
ATOM 20021 C CA . VAL H 1 70 ? 17.205 120.149 196.518 1.00 45.28 70 VAL H CA 1
ATOM 20022 C C . VAL H 1 70 ? 18.533 120.853 196.773 1.00 46.94 70 VAL H C 1
ATOM 20023 O O . VAL H 1 70 ? 18.832 121.888 196.160 1.00 48.31 70 VAL H O 1
ATOM 20036 N N . GLU H 1 71 ? 19.343 120.275 197.657 1.00 43.40 71 GLU H N 1
ATOM 20037 C CA . GLU H 1 71 ? 20.710 120.719 197.893 1.00 44.48 71 GLU H CA 1
ATOM 20038 C C . GLU H 1 71 ? 21.639 119.539 197.640 1.00 52.09 71 GLU H C 1
ATOM 20039 O O . GLU H 1 71 ? 21.577 118.531 198.354 1.00 46.37 71 GLU H O 1
ATOM 20051 N N . LEU H 1 72 ? 22.495 119.668 196.631 1.00 49.11 72 LEU H N 1
ATOM 20052 C CA . LEU H 1 72 ? 23.463 118.626 196.312 1.00 44.75 72 LEU H CA 1
ATOM 20053 C C . LEU H 1 72 ? 24.650 118.669 197.270 1.00 51.37 72 LEU H C 1
ATOM 20054 O O . LEU H 1 72 ? 25.204 119.737 197.554 1.00 46.30 72 LEU H O 1
ATOM 20070 N N . GLU H 1 73 ? 25.060 117.498 197.745 1.00 52.82 73 GLU H N 1
ATOM 20071 C CA . GLU H 1 73 ? 26.155 117.377 198.703 1.00 54.64 73 GLU H CA 1
ATOM 20072 C C . GLU H 1 73 ? 27.373 116.749 198.037 1.00 46.02 73 GLU H C 1
ATOM 20073 O O . GLU H 1 73 ? 27.300 116.215 196.933 1.00 47.34 73 GLU H O 1
ATOM 20085 N N . ALA H 1 74 ? 28.514 116.840 198.720 1.00 52.35 74 ALA H N 1
ATOM 20086 C CA . ALA H 1 74 ? 29.716 116.188 198.241 1.00 46.82 74 ALA H CA 1
ATOM 20087 C C . ALA H 1 74 ? 29.425 114.705 198.018 1.00 55.84 74 ALA H C 1
ATOM 20088 O O . ALA H 1 74 ? 28.641 114.056 198.723 1.00 54.27 74 ALA H O 1
ATOM 20095 N N . ILE H 1 75 ? 30.150 114.170 197.065 1.00 45.39 75 ILE H N 1
ATOM 20096 C CA . ILE H 1 75 ? 30.063 112.799 196.594 1.00 54.36 75 ILE H CA 1
ATOM 20097 C C . ILE H 1 75 ? 31.323 112.068 197.074 1.00 45.78 75 ILE H C 1
ATOM 20098 O O . ILE H 1 75 ? 32.422 112.391 196.609 1.00 52.80 75 ILE H O 1
ATOM 20114 N N . GLU H 1 76 ? 31.175 110.998 197.865 1.00 48.26 76 GLU H N 1
ATOM 20115 C CA . GLU H 1 76 ? 32.371 110.315 198.381 1.00 44.32 76 GLU H CA 1
ATOM 20116 C C . GLU H 1 76 ? 33.060 109.506 197.293 1.00 48.72 76 GLU H C 1
ATOM 20117 O O . GLU H 1 76 ? 32.415 109.000 196.380 1.00 49.75 76 GLU H O 1
ATOM 20129 N N . LYS H 1 77 ? 34.391 109.377 197.403 1.00 57.70 77 LYS H N 1
ATOM 20130 C CA . LYS H 1 77 ? 35.144 108.549 196.439 1.00 49.90 77 LYS H CA 1
ATOM 20131 C C . LYS H 1 77 ? 34.740 107.081 196.559 1.00 48.56 77 LYS H C 1
ATOM 20132 O O . LYS H 1 77 ? 34.881 106.505 197.642 1.00 47.16 77 LYS H O 1
ATOM 20151 N N . PRO H 1 78 ? 34.272 106.433 195.494 1.00 52.19 78 PRO H N 1
ATOM 20152 C CA . PRO H 1 78 ? 33.934 105.014 195.588 1.00 54.07 78 PRO H CA 1
ATOM 20153 C C . PRO H 1 78 ? 35.185 104.154 195.567 1.00 54.66 78 PRO H C 1
ATOM 20154 O O . PRO H 1 78 ? 36.265 104.613 195.157 1.00 45.53 78 PRO H O 1
ATOM 20165 N N . PRO H 1 79 ? 35.089 102.902 196.018 1.00 54.65 79 PRO H N 1
ATOM 20166 C CA . PRO H 1 79 ? 36.181 101.951 195.766 1.00 52.92 79 PRO H CA 1
ATOM 20167 C C . PRO H 1 79 ? 36.423 101.840 194.269 1.00 59.33 79 PRO H C 1
ATOM 20168 O O . PRO H 1 79 ? 35.509 102.029 193.462 1.00 53.97 79 PRO H O 1
ATOM 20179 N N . SER H 1 80 ? 37.666 101.516 193.900 1.00 72.30 80 SER H N 1
ATOM 20180 C CA . SER H 1 80 ? 38.053 101.438 192.497 1.00 66.22 80 SER H CA 1
ATOM 20181 C C . SER H 1 80 ? 38.399 100.025 192.051 1.00 60.98 80 SER H C 1
ATOM 20182 O O . SER H 1 80 ? 38.512 99.782 190.843 1.00 63.44 80 SER H O 1
ATOM 20190 N N . ASN H 1 81 ? 38.574 99.096 192.984 1.00 52.72 81 ASN H N 1
ATOM 20191 C CA . ASN H 1 81 ? 39.005 97.745 192.671 1.00 55.68 81 ASN H CA 1
ATOM 20192 C C . ASN H 1 81 ? 38.224 96.764 193.525 1.00 53.45 81 ASN H C 1
ATOM 20193 O O . ASN H 1 81 ? 37.834 97.070 194.654 1.00 56.99 81 ASN H O 1
ATOM 20204 N N . TRP H 1 82 ? 37.998 95.585 192.965 1.00 57.81 82 TRP H N 1
ATOM 20205 C CA . TRP H 1 82 ? 37.398 94.476 193.679 1.00 86.71 82 TRP H CA 1
ATOM 20206 C C . TRP H 1 82 ? 38.286 93.257 193.480 1.00 82.37 82 TRP H C 1
ATOM 20207 O O . TRP H 1 82 ? 39.086 93.180 192.540 1.00 57.78 82 TRP H O 1
ATOM 20228 N N . ASN H 1 83 ? 38.150 92.317 194.405 1.00 78.31 83 ASN H N 1
ATOM 20229 C CA . ASN H 1 83 ? 38.956 91.100 194.417 1.00 76.21 83 ASN H CA 1
ATOM 20230 C C . ASN H 1 83 ? 38.367 90.023 193.518 1.00 62.13 83 ASN H C 1
ATOM 20231 O O . ASN H 1 83 ? 38.392 88.841 193.858 1.00 69.70 83 ASN H O 1
ATOM 20242 N N . GLY H 1 84 ? 37.686 90.404 192.460 1.00 67.71 84 GLY H N 1
ATOM 20243 C CA . GLY H 1 84 ? 37.088 89.497 191.522 1.00 70.32 84 GLY H CA 1
ATOM 20244 C C . GLY H 1 84 ? 35.766 89.860 191.025 1.00 65.58 84 GLY H C 1
ATOM 20245 O O . GLY H 1 84 ? 35.126 90.911 191.557 1.00 68.25 84 GLY H O 1
ATOM 20249 N N . ILE H 1 85 ? 35.219 89.213 190.061 1.00 51.32 85 ILE H N 1
ATOM 20250 C CA . ILE H 1 85 ? 33.932 89.494 189.447 1.00 51.20 85 ILE H CA 1
ATOM 20251 C C . ILE H 1 85 ? 32.832 89.326 190.500 1.00 82.51 85 ILE H C 1
ATOM 20252 O O . ILE H 1 85 ? 31.999 90.227 190.743 1.00 73.92 85 ILE H O 1
ATOM 20268 N N . LYS H 1 86 ? 32.888 88.191 191.200 1.00 91.77 86 LYS H N 1
ATOM 20269 C CA . LYS H 1 86 ? 32.067 87.978 192.385 1.00 61.78 86 LYS H CA 1
ATOM 20270 C C . LYS H 1 86 ? 32.198 89.019 193.468 1.00 55.19 86 LYS H C 1
ATOM 20271 O O . LYS H 1 86 ? 31.185 89.434 194.053 1.00 51.86 86 LYS H O 1
ATOM 20290 N N . ASP H 1 87 ? 33.400 89.488 193.737 1.00 56.63 87 ASP H N 1
ATOM 20291 C CA . ASP H 1 87 ? 33.509 90.478 194.790 1.00 59.14 87 ASP H CA 1
ATOM 20292 C C . ASP H 1 87 ? 32.733 91.731 194.418 1.00 58.13 87 ASP H C 1
ATOM 20293 O O . ASP H 1 87 ? 32.000 92.290 195.245 1.00 54.06 87 ASP H O 1
ATOM 20302 N N . ALA H 1 88 ? 32.823 92.137 193.149 1.00 61.16 88 ALA H N 1
ATOM 20303 C CA . ALA H 1 88 ? 32.132 93.338 192.700 1.00 61.21 88 ALA H CA 1
ATOM 20304 C C . ALA H 1 88 ? 30.621 93.177 192.787 1.00 56.19 88 ALA H C 1
ATOM 20305 O O . ALA H 1 88 ? 29.919 94.056 193.301 1.00 54.21 88 ALA H O 1
ATOM 20312 N N . PHE H 1 89 ? 30.092 92.056 192.296 1.00 54.63 89 PHE H N 1
ATOM 20313 C CA . PHE H 1 89 ? 28.637 91.910 192.332 1.00 58.85 89 PHE H CA 1
ATOM 20314 C C . PHE H 1 89 ? 28.113 91.686 193.752 1.00 59.11 89 PHE H C 1
ATOM 20315 O O . PHE H 1 89 ? 26.998 92.116 194.074 1.00 51.84 89 PHE H O 1
ATOM 20332 N N . GLU H 1 90 ? 28.896 91.052 194.629 1.00 66.26 90 GLU H N 1
ATOM 20333 C CA . GLU H 1 90 ? 28.488 90.964 196.029 1.00 57.47 90 GLU H CA 1
ATOM 20334 C C . GLU H 1 90 ? 28.405 92.355 196.650 1.00 53.38 90 GLU H C 1
ATOM 20335 O O . GLU H 1 90 ? 27.468 92.659 197.408 1.00 48.81 90 GLU H O 1
ATOM 20347 N N . ALA H 1 91 ? 29.367 93.224 196.316 1.00 44.45 91 ALA H N 1
ATOM 20348 C CA . ALA H 1 91 ? 29.306 94.602 196.790 1.00 54.66 91 ALA H CA 1
ATOM 20349 C C . ALA H 1 91 ? 28.073 95.315 196.248 1.00 55.41 91 ALA H C 1
ATOM 20350 O O . ALA H 1 91 ? 27.427 96.094 196.961 1.00 49.01 91 ALA H O 1
ATOM 20357 N N . ALA H 1 92 ? 27.733 95.060 194.988 1.00 48.01 92 ALA H N 1
ATOM 20358 C CA . ALA H 1 92 ? 26.543 95.678 194.410 1.00 49.59 92 ALA H CA 1
ATOM 20359 C C . ALA H 1 92 ? 25.287 95.259 195.166 1.00 55.76 92 ALA H C 1
ATOM 20360 O O . ALA H 1 92 ? 24.412 96.089 195.451 1.00 51.65 92 ALA H O 1
ATOM 20367 N N . LEU H 1 93 ? 25.182 93.980 195.497 1.00 48.96 93 LEU H N 1
ATOM 20368 C CA . LEU H 1 93 ? 24.004 93.442 196.214 1.00 51.84 93 LEU H CA 1
ATOM 20369 C C . LEU H 1 93 ? 23.927 94.061 197.601 1.00 50.11 93 LEU H C 1
ATOM 20370 O O . LEU H 1 93 ? 22.882 94.537 197.974 1.00 50.73 93 LEU H O 1
ATOM 20386 N N . LYS H 1 94 ? 25.055 94.168 198.279 1.00 55.87 94 LYS H N 1
ATOM 20387 C CA . LYS H 1 94 ? 25.095 94.736 199.635 1.00 47.07 94 LYS H CA 1
ATOM 20388 C C . LYS H 1 94 ? 24.653 96.192 199.542 1.00 55.22 94 LYS H C 1
ATOM 20389 O O . LYS H 1 94 ? 23.865 96.608 200.365 1.00 46.72 94 LYS H O 1
ATOM 20408 N N . HIS H 1 95 ? 25.113 96.916 198.528 1.00 59.85 95 HIS H N 1
ATOM 20409 C CA . HIS H 1 95 ? 24.740 98.330 198.309 1.00 78.60 95 HIS H CA 1
ATOM 20410 C C . HIS H 1 95 ? 23.243 98.471 198.033 1.00 57.75 95 HIS H C 1
ATOM 20411 O O . HIS H 1 95 ? 22.618 99.315 198.638 1.00 60.36 95 HIS H O 1
ATOM 20425 N N . GLU H 1 96 ? 22.675 97.634 197.189 1.00 46.77 96 GLU H N 1
ATOM 20426 C CA . GLU H 1 96 ? 21.261 97.775 196.856 1.00 63.97 96 GLU H CA 1
ATOM 20427 C C . GLU H 1 96 ? 20.382 97.442 198.055 1.00 70.76 96 GLU H C 1
ATOM 20428 O O . GLU H 1 96 ? 19.330 98.060 198.250 1.00 52.85 96 GLU H O 1
ATOM 20440 N N . GLU H 1 97 ? 20.790 96.464 198.869 1.00 63.78 97 GLU H N 1
ATOM 20441 C CA . GLU H 1 97 ? 20.029 96.158 200.074 1.00 64.53 97 GLU H CA 1
ATOM 20442 C C . GLU H 1 97 ? 20.094 97.322 201.057 1.00 58.60 97 GLU H C 1
ATOM 20443 O O . GLU H 1 97 ? 19.097 97.636 201.730 1.00 49.37 97 GLU H O 1
ATOM 20455 N N . PHE H 1 98 ? 21.245 98.004 201.118 1.00 48.40 98 PHE H N 1
ATOM 20456 C CA . PHE H 1 98 ? 21.342 99.209 201.941 1.00 51.84 98 PHE H CA 1
ATOM 20457 C C . PHE H 1 98 ? 20.418 100.308 201.421 1.00 45.76 98 PHE H C 1
ATOM 20458 O O . PHE H 1 98 ? 19.782 101.022 202.211 1.00 51.77 98 PHE H O 1
ATOM 20475 N N . VAL H 1 99 ? 20.328 100.452 200.098 1.00 49.55 99 VAL H N 1
ATOM 20476 C CA . VAL H 1 99 ? 19.422 101.442 199.510 1.00 49.47 99 VAL H CA 1
ATOM 20477 C C . VAL H 1 99 ? 17.973 101.105 199.845 1.00 47.99 99 VAL H C 1
ATOM 20478 O O . VAL H 1 99 ? 17.155 101.993 200.137 1.00 47.50 99 VAL H O 1
ATOM 20491 N N . THR H 1 100 ? 17.624 99.820 199.781 1.00 46.36 100 THR H N 1
ATOM 20492 C CA . THR H 1 100 ? 16.273 99.399 200.135 1.00 50.83 100 THR H CA 1
ATOM 20493 C C . THR H 1 100 ? 15.949 99.753 201.583 1.00 64.15 100 THR H C 1
ATOM 20494 O O . THR H 1 100 ? 14.869 100.284 201.877 1.00 44.07 100 THR H O 1
ATOM 20505 N N . GLN H 1 101 ? 16.874 99.467 202.509 1.00 49.15 101 GLN H N 1
ATOM 20506 C CA . GLN H 1 101 ? 16.618 99.813 203.907 1.00 51.18 101 GLN H CA 1
ATOM 20507 C C . GLN H 1 101 ? 16.489 101.327 204.091 1.00 46.19 101 GLN H C 1
ATOM 20508 O O . GLN H 1 101 ? 15.662 101.799 204.886 1.00 43.14 101 GLN H O 1
ATOM 20522 N N . SER H 1 102 ? 17.293 102.106 203.361 1.00 39.88 102 SER H N 1
ATOM 20523 C CA . SER H 1 102 ? 17.178 103.566 203.435 1.00 49.14 102 SER H CA 1
ATOM 20524 C C . SER H 1 102 ? 15.788 104.042 202.997 1.00 49.76 102 SER H C 1
ATOM 20525 O O . SER H 1 102 ? 15.170 104.915 203.638 1.00 42.61 102 SER H O 1
ATOM 20533 N N . ILE H 1 103 ? 15.286 103.486 201.898 1.00 48.58 103 ILE H N 1
ATOM 20534 C CA . ILE H 1 103 ? 13.949 103.848 201.433 1.00 68.12 103 ILE H CA 1
ATOM 20535 C C . ILE H 1 103 ? 12.901 103.438 202.464 1.00 48.84 103 ILE H C 1
ATOM 20536 O O . ILE H 1 103 ? 11.945 104.175 202.731 1.00 48.55 103 ILE H O 1
ATOM 20552 N N . TYR H 1 104 ? 13.043 102.242 203.034 1.00 47.83 104 TYR H N 1
ATOM 20553 C CA . TYR H 1 104 ? 12.137 101.814 204.100 1.00 56.93 104 TYR H CA 1
ATOM 20554 C C . TYR H 1 104 ? 12.083 102.836 205.237 1.00 45.26 104 TYR H C 1
ATOM 20555 O O . TYR H 1 104 ? 11.015 103.101 205.812 1.00 54.50 104 TYR H O 1
ATOM 20573 N N . ASN H 1 105 ? 13.251 103.379 205.600 1.00 41.98 105 ASN H N 1
ATOM 20574 C CA . ASN H 1 105 ? 13.328 104.334 206.703 1.00 44.40 105 ASN H CA 1
ATOM 20575 C C . ASN H 1 105 ? 12.579 105.617 206.367 1.00 51.41 105 ASN H C 1
ATOM 20576 O O . ASN H 1 105 ? 11.861 106.170 207.213 1.00 45.75 105 ASN H O 1
ATOM 20587 N N . ILE H 1 106 ? 12.705 106.090 205.126 1.00 45.37 106 ILE H N 1
ATOM 20588 C CA . ILE H 1 106 ? 11.907 107.259 204.742 1.00 46.46 106 ILE H CA 1
ATOM 20589 C C . ILE H 1 106 ? 10.427 106.930 204.802 1.00 46.97 106 ILE H C 1
ATOM 20590 O O . ILE H 1 106 ? 9.608 107.749 205.247 1.00 42.75 106 ILE H O 1
ATOM 20606 N N . LEU H 1 107 ? 10.048 105.758 204.284 1.00 43.84 107 LEU H N 1
ATOM 20607 C CA . LEU H 1 107 ? 8.638 105.391 204.278 1.00 40.87 107 LEU H CA 1
ATOM 20608 C C . LEU H 1 107 ? 8.039 105.426 205.687 1.00 48.25 107 LEU H C 1
ATOM 20609 O O . LEU H 1 107 ? 6.939 105.963 205.894 1.00 47.07 107 LEU H O 1
ATOM 20625 N N . GLU H 1 108 ? 8.737 104.854 206.669 1.00 45.28 108 GLU H N 1
ATOM 20626 C CA . GLU H 1 108 ? 8.178 104.863 208.018 1.00 53.19 108 GLU H CA 1
ATOM 20627 C C . GLU H 1 108 ? 8.210 106.237 208.650 1.00 51.04 108 GLU H C 1
ATOM 20628 O O . GLU H 1 108 ? 7.321 106.564 209.441 1.00 45.26 108 GLU H O 1
ATOM 20640 N N . LEU H 1 109 ? 9.218 107.049 208.331 1.00 40.92 109 LEU H N 1
ATOM 20641 C CA . LEU H 1 109 ? 9.202 108.419 208.835 1.00 53.22 109 LEU H CA 1
ATOM 20642 C C . LEU H 1 109 ? 7.960 109.135 208.329 1.00 53.57 109 LEU H C 1
ATOM 20643 O O . LEU H 1 109 ? 7.224 109.764 209.097 1.00 46.64 109 LEU H O 1
ATOM 20659 N N . ALA H 1 110 ? 7.706 109.022 207.027 1.00 49.03 110 ALA H N 1
ATOM 20660 C CA . ALA H 1 110 ? 6.548 109.669 206.422 1.00 44.09 110 ALA H CA 1
ATOM 20661 C C . ALA H 1 110 ? 5.247 109.122 206.998 1.00 47.65 110 ALA H C 1
ATOM 20662 O O . ALA H 1 110 ? 4.281 109.870 207.202 1.00 47.85 110 ALA H O 1
ATOM 20669 N N . SER H 1 111 ? 5.197 107.815 207.253 1.00 42.77 111 SER H N 1
ATOM 20670 C CA . SER H 1 111 ? 3.974 107.222 207.773 1.00 56.90 111 SER H CA 1
ATOM 20671 C C . SER H 1 111 ? 3.718 107.679 209.202 1.00 56.73 111 SER H C 1
ATOM 20672 O O . SER H 1 111 ? 2.574 107.963 209.575 1.00 43.56 111 SER H O 1
ATOM 20680 N N . GLU H 1 112 ? 4.774 107.762 210.017 1.00 65.14 112 GLU H N 1
ATOM 20681 C CA . GLU H 1 112 ? 4.613 108.262 211.379 1.00 55.79 112 GLU H CA 1
ATOM 20682 C C . GLU H 1 112 ? 4.063 109.682 211.369 1.00 52.87 112 GLU H C 1
ATOM 20683 O O . GLU H 1 112 ? 3.233 110.032 212.218 1.00 60.01 112 GLU H O 1
ATOM 20695 N N . GLU H 1 113 ? 4.492 110.507 210.394 1.00 45.97 113 GLU H N 1
ATOM 20696 C CA . GLU H 1 113 ? 4.054 111.901 210.259 1.00 54.61 113 GLU H CA 1
ATOM 20697 C C . GLU H 1 113 ? 2.751 112.025 209.484 1.00 49.16 113 GLU H C 1
ATOM 20698 O O . GLU H 1 113 ? 2.204 113.130 209.365 1.00 47.69 113 GLU H O 1
ATOM 20710 N N . LYS H 1 114 ? 2.234 110.879 209.026 1.00 52.53 114 LYS H N 1
ATOM 20711 C CA . LYS H 1 114 ? 0.935 110.758 208.399 1.00 50.54 114 LYS H CA 1
ATOM 20712 C C . LYS H 1 114 ? 0.991 111.531 207.070 1.00 48.18 114 LYS H C 1
ATOM 20713 O O . LYS H 1 114 ? 0.007 112.118 206.579 1.00 46.86 114 LYS H O 1
ATOM 20732 N N . ASP H 1 115 ? 2.180 111.500 206.443 1.00 42.93 115 ASP H N 1
ATOM 20733 C CA . ASP H 1 115 ? 2.438 112.130 205.151 1.00 48.59 115 ASP H CA 1
ATOM 20734 C C . ASP H 1 115 ? 2.149 111.089 204.085 1.00 47.62 115 ASP H C 1
ATOM 20735 O O . ASP H 1 115 ? 3.038 110.428 203.551 1.00 43.85 115 ASP H O 1
ATOM 20744 N N . HIS H 1 116 ? 0.865 110.952 203.775 1.00 47.82 116 HIS H N 1
ATOM 20745 C CA . HIS H 1 116 ? 0.446 109.887 202.880 1.00 45.15 116 HIS H CA 1
ATOM 20746 C C . HIS H 1 116 ? 0.976 110.087 201.468 1.00 48.69 116 HIS H C 1
ATOM 20747 O O . HIS H 1 116 ? 1.247 109.104 200.772 1.00 45.36 116 HIS H O 1
ATOM 20761 N N . ALA H 1 117 ? 1.138 111.335 201.030 1.00 46.31 117 ALA H N 1
ATOM 20762 C CA . ALA H 1 117 ? 1.663 111.583 199.691 1.00 42.57 117 ALA H CA 1
ATOM 20763 C C . ALA H 1 117 ? 3.049 110.970 199.512 1.00 48.42 117 ALA H C 1
ATOM 20764 O O . ALA H 1 117 ? 3.327 110.315 198.500 1.00 41.21 117 ALA H O 1
ATOM 20771 N N . THR H 1 118 ? 3.935 111.168 200.488 1.00 41.97 118 THR H N 1
ATOM 20772 C CA . THR H 1 118 ? 5.295 110.638 200.372 1.00 45.95 118 THR H CA 1
ATOM 20773 C C . THR H 1 118 ? 5.304 109.123 200.531 1.00 41.50 118 THR H C 1
ATOM 20774 O O . THR H 1 118 ? 6.034 108.416 199.818 1.00 42.13 118 THR H O 1
ATOM 20785 N N . VAL H 1 119 ? 4.477 108.603 201.441 1.00 41.87 119 VAL H N 1
ATOM 20786 C CA . VAL H 1 119 ? 4.341 107.155 201.568 1.00 41.07 119 VAL H CA 1
ATOM 20787 C C . VAL H 1 119 ? 3.971 106.546 200.220 1.00 47.16 119 VAL H C 1
ATOM 20788 O O . VAL H 1 119 ? 4.553 105.545 199.785 1.00 43.72 119 VAL H O 1
ATOM 20801 N N . SER H 1 120 ? 2.991 107.142 199.539 1.00 43.78 120 SER H N 1
ATOM 20802 C CA . SER H 1 120 ? 2.555 106.603 198.254 1.00 50.43 120 SER H CA 1
ATOM 20803 C C . SER H 1 120 ? 3.639 106.756 197.195 1.00 45.51 120 SER H C 1
ATOM 20804 O O . SER H 1 120 ? 3.891 105.825 196.420 1.00 42.31 120 SER H O 1
ATOM 20812 N N . PHE H 1 121 ? 4.291 107.919 197.155 1.00 40.50 121 PHE H N 1
ATOM 20813 C CA . PHE H 1 121 ? 5.373 108.143 196.202 1.00 42.81 121 PHE H CA 1
ATOM 20814 C C . PHE H 1 121 ? 6.451 107.066 196.314 1.00 47.26 121 PHE H C 1
ATOM 20815 O O . PHE H 1 121 ? 7.001 106.619 195.298 1.00 43.50 121 PHE H O 1
ATOM 20832 N N . LEU H 1 122 ? 6.763 106.632 197.543 1.00 46.83 122 LEU H N 1
ATOM 20833 C CA . LEU H 1 122 ? 7.870 105.702 197.747 1.00 56.49 122 LEU H CA 1
ATOM 20834 C C . LEU H 1 122 ? 7.544 104.281 197.287 1.00 50.77 122 LEU H C 1
ATOM 20835 O O . LEU H 1 122 ? 8.468 103.464 197.141 1.00 46.31 122 LEU H O 1
ATOM 20851 N N . LYS H 1 123 ? 6.265 103.966 197.057 1.00 44.86 123 LYS H N 1
ATOM 20852 C CA . LYS H 1 123 ? 5.923 102.606 196.647 1.00 48.65 123 LYS H CA 1
ATOM 20853 C C . LYS H 1 123 ? 6.684 102.192 195.398 1.00 38.49 123 LYS H C 1
ATOM 20854 O O . LYS H 1 123 ? 7.115 101.035 195.278 1.00 45.58 123 LYS H O 1
ATOM 20873 N N . TRP H 1 124 ? 6.809 103.113 194.434 1.00 44.73 124 TRP H N 1
ATOM 20874 C CA . TRP H 1 124 ? 7.509 102.799 193.195 1.00 46.36 124 TRP H CA 1
ATOM 20875 C C . TRP H 1 124 ? 8.914 102.289 193.478 1.00 45.99 124 TRP H C 1
ATOM 20876 O O . TRP H 1 124 ? 9.378 101.320 192.864 1.00 45.25 124 TRP H O 1
ATOM 20897 N N . PHE H 1 125 ? 9.598 102.914 194.430 1.00 47.79 125 PHE H N 1
ATOM 20898 C CA . PHE H 1 125 ? 10.963 102.515 194.737 1.00 47.01 125 PHE H CA 1
ATOM 20899 C C . PHE H 1 125 ? 11.009 101.204 195.509 1.00 43.58 125 PHE H C 1
ATOM 20900 O O . PHE H 1 125 ? 11.923 100.399 195.310 1.00 56.09 125 PHE H O 1
ATOM 20917 N N . VAL H 1 126 ? 10.055 100.973 196.407 1.00 45.62 126 VAL H N 1
ATOM 20918 C CA . VAL H 1 126 ? 10.001 99.663 197.066 1.00 42.98 126 VAL H CA 1
ATOM 20919 C C . VAL H 1 126 ? 9.956 98.554 196.009 1.00 43.46 126 VAL H C 1
ATOM 20920 O O . VAL H 1 126 ? 10.765 97.597 196.004 1.00 48.46 126 VAL H O 1
ATOM 20933 N N . ASP H 1 127 ? 9.037 98.708 195.058 1.00 46.68 127 ASP H N 1
ATOM 20934 C CA . ASP H 1 127 ? 8.874 97.691 194.025 1.00 44.18 127 ASP H CA 1
ATOM 20935 C C . ASP H 1 127 ? 10.110 97.599 193.138 1.00 57.70 127 ASP H C 1
ATOM 20936 O O . ASP H 1 127 ? 10.539 96.497 192.771 1.00 45.59 127 ASP H O 1
ATOM 20945 N N . GLU H 1 128 ? 10.705 98.739 192.784 1.00 50.81 128 GLU H N 1
ATOM 20946 C CA . GLU H 1 128 ? 11.894 98.709 191.942 1.00 47.20 128 GLU H CA 1
ATOM 20947 C C . GLU H 1 128 ? 13.056 98.013 192.644 1.00 51.36 128 GLU H C 1
ATOM 20948 O O . GLU H 1 128 ? 13.804 97.253 192.016 1.00 42.77 128 GLU H O 1
ATOM 20960 N N . GLN H 1 129 ? 13.211 98.245 193.949 1.00 42.89 129 GLN H N 1
ATOM 20961 C CA . GLN H 1 129 ? 14.302 97.630 194.694 1.00 53.24 129 GLN H CA 1
ATOM 20962 C C . GLN H 1 129 ? 14.175 96.117 194.695 1.00 52.84 129 GLN H C 1
ATOM 20963 O O . GLN H 1 129 ? 15.188 95.402 194.637 1.00 51.08 129 GLN H O 1
ATOM 20977 N N . VAL H 1 130 ? 12.943 95.607 194.760 1.00 49.93 130 VAL H N 1
ATOM 20978 C CA . VAL H 1 130 ? 12.774 94.151 194.655 1.00 62.65 130 VAL H CA 1
ATOM 20979 C C . VAL H 1 130 ? 13.500 93.622 193.415 1.00 50.71 130 VAL H C 1
ATOM 20980 O O . VAL H 1 130 ? 14.294 92.668 193.480 1.00 49.22 130 VAL H O 1
ATOM 20993 N N . GLU H 1 131 ? 13.275 94.279 192.273 1.00 50.47 131 GLU H N 1
ATOM 20994 C CA . GLU H 1 131 ? 13.873 93.855 191.008 1.00 56.14 131 GLU H CA 1
ATOM 20995 C C . GLU H 1 131 ? 15.383 94.078 190.975 1.00 58.11 131 GLU H C 1
ATOM 20996 O O . GLU H 1 131 ? 16.128 93.237 190.455 1.00 53.52 131 GLU H O 1
ATOM 21008 N N . GLU H 1 132 ? 15.853 95.219 191.479 1.00 48.57 132 GLU H N 1
ATOM 21009 C CA . GLU H 1 132 ? 17.290 95.488 191.448 1.00 60.16 132 GLU H CA 1
ATOM 21010 C C . GLU H 1 132 ? 18.048 94.404 192.208 1.00 56.42 132 GLU H C 1
ATOM 21011 O O . GLU H 1 132 ? 19.007 93.791 191.690 1.00 78.19 132 GLU H O 1
ATOM 21023 N N . GLU H 1 133 ? 17.586 94.118 193.430 1.00 46.89 133 GLU H N 1
ATOM 21024 C CA . GLU H 1 133 ? 18.201 93.067 194.226 1.00 52.56 133 GLU H CA 1
ATOM 21025 C C . GLU H 1 133 ? 18.137 91.736 193.497 1.00 53.15 133 GLU H C 1
ATOM 21026 O O . GLU H 1 133 ? 19.129 90.993 193.460 1.00 50.33 133 GLU H O 1
ATOM 21038 N N . ASP H 1 134 ? 16.982 91.418 192.900 1.00 58.73 134 ASP H N 1
ATOM 21039 C CA . ASP H 1 134 ? 16.839 90.113 192.265 1.00 54.24 134 ASP H CA 1
ATOM 21040 C C . ASP H 1 134 ? 17.807 89.960 191.098 1.00 56.22 134 ASP H C 1
ATOM 21041 O O . ASP H 1 134 ? 18.363 88.880 190.883 1.00 48.21 134 ASP H O 1
ATOM 21050 N N . GLN H 1 135 ? 18.018 91.030 190.329 1.00 51.93 135 GLN H N 1
ATOM 21051 C CA . GLN H 1 135 ? 18.901 90.924 189.175 1.00 51.84 135 GLN H CA 1
ATOM 21052 C C . GLN H 1 135 ? 20.335 90.669 189.615 1.00 56.79 135 GLN H C 1
ATOM 21053 O O . GLN H 1 135 ? 21.036 89.821 189.033 1.00 54.36 135 GLN H O 1
ATOM 21067 N N . VAL H 1 136 ? 20.755 91.314 190.706 1.00 44.95 136 VAL H N 1
ATOM 21068 C CA . VAL H 1 136 ? 22.112 91.045 191.177 1.00 51.93 136 VAL H CA 1
ATOM 21069 C C . VAL H 1 136 ? 22.224 89.631 191.754 1.00 53.41 136 VAL H C 1
ATOM 21070 O O . VAL H 1 136 ? 23.239 88.948 191.561 1.00 51.48 136 VAL H O 1
ATOM 21083 N N . ARG H 1 137 ? 21.203 89.171 192.482 1.00 62.44 137 ARG H N 1
ATOM 21084 C CA . ARG H 1 137 ? 21.250 87.808 193.018 1.00 61.64 137 ARG H CA 1
ATOM 21085 C C . ARG H 1 137 ? 21.316 86.776 191.897 1.00 56.94 137 ARG H C 1
ATOM 21086 O O . ARG H 1 137 ? 22.040 85.778 191.996 1.00 52.75 137 ARG H O 1
ATOM 21107 N N . GLU H 1 138 ? 20.569 87.007 190.818 1.00 43.40 138 GLU H N 1
ATOM 21108 C CA . GLU H 1 138 ? 20.601 86.101 189.676 1.00 48.20 138 GLU H CA 1
ATOM 21109 C C . GLU H 1 138 ? 21.997 86.041 189.072 1.00 58.84 138 GLU H C 1
ATOM 21110 O O . GLU H 1 138 ? 22.516 84.952 188.771 1.00 54.79 138 GLU H O 1
ATOM 21122 N N . ILE H 1 139 ? 22.632 87.206 188.914 1.00 51.10 139 ILE H N 1
ATOM 21123 C CA . ILE H 1 139 ? 23.991 87.233 188.382 1.00 55.23 139 ILE H CA 1
ATOM 21124 C C . ILE H 1 139 ? 24.943 86.480 189.304 1.00 55.30 139 ILE H C 1
ATOM 21125 O O . ILE H 1 139 ? 25.814 85.728 188.844 1.00 55.60 139 ILE H O 1
ATOM 21141 N N . LEU H 1 140 ? 24.800 86.672 190.617 1.00 49.37 140 LEU H N 1
ATOM 21142 C CA . LEU H 1 140 ? 25.689 85.992 191.554 1.00 58.89 140 LEU H CA 1
ATOM 21143 C C . LEU H 1 140 ? 25.509 84.482 191.489 1.00 59.12 140 LEU H C 1
ATOM 21144 O O . LEU H 1 140 ? 26.483 83.729 191.592 1.00 50.74 140 LEU H O 1
ATOM 21160 N N . ASP H 1 141 ? 24.269 84.018 191.333 1.00 62.21 141 ASP H N 1
ATOM 21161 C CA . ASP H 1 141 ? 24.031 82.584 191.198 1.00 76.52 141 ASP H CA 1
ATOM 21162 C C . ASP H 1 141 ? 24.698 82.038 189.941 1.00 63.85 141 ASP H C 1
ATOM 21163 O O . ASP H 1 141 ? 25.291 80.947 189.957 1.00 54.37 141 ASP H O 1
ATOM 21172 N N . LEU H 1 142 ? 24.612 82.786 188.838 1.00 59.75 142 LEU H N 1
ATOM 21173 C CA . LEU H 1 142 ? 25.296 82.354 187.622 1.00 69.20 142 LEU H CA 1
ATOM 21174 C C . LEU H 1 142 ? 26.806 82.305 187.831 1.00 59.60 142 LEU H C 1
ATOM 21175 O O . LEU H 1 142 ? 27.479 81.380 187.362 1.00 50.83 142 LEU H O 1
ATOM 21191 N N . LEU H 1 143 ? 27.358 83.291 188.538 1.00 64.81 143 LEU H N 1
ATOM 21192 C CA . LEU H 1 143 ? 28.800 83.310 188.772 1.00 60.80 143 LEU H CA 1
ATOM 21193 C C . LEU H 1 143 ? 29.216 82.145 189.661 1.00 67.28 143 LEU H C 1
ATOM 21194 O O . LEU H 1 143 ? 30.292 81.561 189.479 1.00 54.11 143 LEU H O 1
ATOM 21210 N N . GLU H 1 144 ? 28.368 81.790 190.626 1.00 56.42 144 GLU H N 1
ATOM 21211 C CA . GLU H 1 144 ? 28.633 80.629 191.465 1.00 52.36 144 GLU H CA 1
ATOM 21212 C C . GLU H 1 144 ? 28.653 79.357 190.631 1.00 65.68 144 GLU H C 1
ATOM 21213 O O . GLU H 1 144 ? 29.509 78.489 190.830 1.00 60.51 144 GLU H O 1
ATOM 21225 N N . LYS H 1 145 ? 27.718 79.231 189.687 1.00 52.31 145 LYS H N 1
ATOM 21226 C CA . LYS H 1 145 ? 27.714 78.060 188.813 1.00 57.42 145 LYS H CA 1
ATOM 21227 C C . LYS H 1 145 ? 28.956 78.018 187.927 1.00 62.17 145 LYS H C 1
ATOM 21228 O O . LYS H 1 145 ? 29.524 76.944 187.697 1.00 63.68 145 LYS H O 1
ATOM 21247 N N . ALA H 1 146 ? 29.389 79.170 187.414 1.00 63.39 146 ALA H N 1
ATOM 21248 C CA . ALA H 1 146 ? 30.565 79.195 186.546 1.00 58.05 146 ALA H CA 1
ATOM 21249 C C . ALA H 1 146 ? 31.825 78.749 187.284 1.00 60.34 146 ALA H C 1
ATOM 21250 O O . ALA H 1 146 ? 32.716 78.137 186.684 1.00 54.35 146 ALA H O 1
ATOM 21257 N N . ASN H 1 147 ? 31.940 79.089 188.568 1.00 72.37 147 ASN H N 1
ATOM 21258 C CA . ASN H 1 147 ? 33.064 78.669 189.405 1.00 108.39 147 ASN H CA 1
ATOM 21259 C C . ASN H 1 147 ? 34.409 79.016 188.766 1.00 75.44 147 ASN H C 1
ATOM 21260 O O . ASN H 1 147 ? 35.337 78.213 188.781 1.00 76.65 147 ASN H O 1
ATOM 21271 N N . GLY H 1 148 ? 34.515 80.217 188.204 1.00 68.16 148 GLY H N 1
ATOM 21272 C CA . GLY H 1 148 ? 35.768 80.721 187.678 1.00 69.67 148 GLY H CA 1
ATOM 21273 C C . GLY H 1 148 ? 36.207 80.161 186.338 1.00 87.74 148 GLY H C 1
ATOM 21274 O O . GLY H 1 148 ? 37.293 80.522 185.862 1.00 77.79 148 GLY H O 1
ATOM 21278 N N . GLN H 1 149 ? 35.418 79.296 185.708 1.00 73.49 149 GLN H N 1
ATOM 21279 C CA . GLN H 1 149 ? 35.780 78.785 184.391 1.00 84.60 149 GLN H CA 1
ATOM 21280 C C . GLN H 1 149 ? 35.493 79.859 183.340 1.00 82.26 149 GLN H C 1
ATOM 21281 O O . GLN H 1 149 ? 34.342 80.269 183.163 1.00 74.29 149 GLN H O 1
ATOM 21295 N N . MET H 1 150 ? 36.535 80.319 182.639 1.00 88.51 150 MET H N 1
ATOM 21296 C CA . MET H 1 150 ? 36.348 81.424 181.701 1.00 90.26 150 MET H CA 1
ATOM 21297 C C . MET H 1 150 ? 35.582 80.982 180.461 1.00 80.15 150 MET H C 1
ATOM 21298 O O . MET H 1 150 ? 34.922 81.820 179.821 1.00 79.06 150 MET H O 1
ATOM 21312 N N . SER H 1 151 ? 35.616 79.690 180.123 1.00 86.14 151 SER H N 1
ATOM 21313 C CA . SER H 1 151 ? 34.717 79.231 179.075 1.00 91.11 151 SER H CA 1
ATOM 21314 C C . SER H 1 151 ? 33.305 79.819 179.304 1.00 97.21 151 SER H C 1
ATOM 21315 O O . SER H 1 151 ? 32.657 80.298 178.376 1.00 99.68 151 SER H O 1
ATOM 21323 N N . VAL H 1 152 ? 32.818 79.784 180.551 1.00 81.37 152 VAL H N 1
ATOM 21324 C CA . VAL H 1 152 ? 31.476 80.244 180.928 1.00 74.34 152 VAL H CA 1
ATOM 21325 C C . VAL H 1 152 ? 31.451 81.747 181.211 1.00 74.86 152 VAL H C 1
ATOM 21326 O O . VAL H 1 152 ? 30.478 82.446 180.884 1.00 64.10 152 VAL H O 1
ATOM 21339 N N . ILE H 1 153 ? 32.506 82.263 181.851 1.00 79.35 153 ILE H N 1
ATOM 21340 C CA . ILE H 1 153 ? 32.520 83.673 182.228 1.00 77.62 153 ILE H CA 1
ATOM 21341 C C . ILE H 1 153 ? 32.565 84.542 180.985 1.00 78.95 153 ILE H C 1
ATOM 21342 O O . ILE H 1 153 ? 32.054 85.664 181.001 1.00 71.31 153 ILE H O 1
ATOM 21358 N N . PHE H 1 154 ? 33.173 84.050 179.902 1.00 85.14 154 PHE H N 1
ATOM 21359 C CA . PHE H 1 154 ? 33.080 84.729 178.615 1.00 84.62 154 PHE H CA 1
ATOM 21360 C C . PHE H 1 154 ? 31.622 84.835 178.169 1.00 61.02 154 PHE H C 1
ATOM 21361 O O . PHE H 1 154 ? 31.180 85.886 177.688 1.00 78.30 154 PHE H O 1
ATOM 21378 N N . GLN H 1 155 ? 30.853 83.757 178.332 1.00 64.92 155 GLN H N 1
ATOM 21379 C CA . GLN H 1 155 ? 29.466 83.766 177.877 1.00 88.58 155 GLN H CA 1
ATOM 21380 C C . GLN H 1 155 ? 28.657 84.805 178.643 1.00 83.09 155 GLN H C 1
ATOM 21381 O O . GLN H 1 155 ? 27.733 85.440 178.097 1.00 62.85 155 GLN H O 1
ATOM 21395 N N . LEU H 1 156 ? 29.008 84.994 179.918 1.00 115.29 156 LEU H N 1
ATOM 21396 C CA . LEU H 1 156 ? 28.220 85.895 180.754 1.00 118.25 156 LEU H CA 1
ATOM 21397 C C . LEU H 1 156 ? 28.700 87.334 180.606 1.00 99.85 156 LEU H C 1
ATOM 21398 O O . LEU H 1 156 ? 27.879 88.265 180.598 1.00 69.59 156 LEU H O 1
ATOM 21414 N N . ASP H 1 157 ? 30.000 87.534 180.329 1.00 79.21 157 ASP H N 1
ATOM 21415 C CA . ASP H 1 157 ? 30.427 88.862 179.947 1.00 100.24 157 ASP H CA 1
ATOM 21416 C C . ASP H 1 157 ? 29.661 89.260 178.708 1.00 91.68 157 ASP H C 1
ATOM 21417 O O . ASP H 1 157 ? 29.119 90.360 178.642 1.00 69.63 157 ASP H O 1
ATOM 21426 N N . ARG H 1 158 ? 29.512 88.327 177.754 1.00 107.21 158 ARG H N 1
ATOM 21427 C CA . ARG H 1 158 ? 28.823 88.668 176.510 1.00 109.07 158 ARG H CA 1
ATOM 21428 C C . ARG H 1 158 ? 27.350 88.939 176.740 1.00 72.25 158 ARG H C 1
ATOM 21429 O O . ARG H 1 158 ? 26.811 89.892 176.167 1.00 66.63 158 ARG H O 1
ATOM 21450 N N . TYR H 1 159 ? 26.675 88.125 177.577 1.00 63.34 159 TYR H N 1
ATOM 21451 C CA . TYR H 1 159 ? 25.235 88.324 177.772 1.00 62.97 159 TYR H CA 1
ATOM 21452 C C . TYR H 1 159 ? 24.927 89.636 178.514 1.00 63.21 159 TYR H C 1
ATOM 21453 O O . TYR H 1 159 ? 24.059 90.412 178.081 1.00 61.72 159 TYR H O 1
ATOM 21471 N N . LEU H 1 160 ? 25.650 89.934 179.606 1.00 68.14 160 LEU H N 1
ATOM 21472 C CA . LEU H 1 160 ? 25.394 91.204 180.293 1.00 68.28 160 LEU H CA 1
ATOM 21473 C C . LEU H 1 160 ? 25.800 92.399 179.455 1.00 60.06 160 LEU H C 1
ATOM 21474 O O . LEU H 1 160 ? 25.182 93.469 179.583 1.00 55.90 160 LEU H O 1
ATOM 21490 N N . GLY H 1 161 ? 26.776 92.229 178.561 1.00 56.33 161 GLY H N 1
ATOM 21491 C CA . GLY H 1 161 ? 27.083 93.297 177.638 1.00 66.57 161 GLY H CA 1
ATOM 21492 C C . GLY H 1 161 ? 26.001 93.580 176.621 1.00 62.39 161 GLY H C 1
ATOM 21493 O O . GLY H 1 161 ? 26.145 94.532 175.844 1.00 58.32 161 GLY H O 1
ATOM 21497 N N . GLN H 1 162 ? 24.956 92.761 176.581 1.00 64.80 162 GLN H N 1
ATOM 21498 C CA . GLN H 1 162 ? 23.818 92.955 175.699 1.00 71.87 162 GLN H CA 1
ATOM 21499 C C . GLN H 1 162 ? 22.735 93.845 176.297 1.00 71.52 162 GLN H C 1
ATOM 21500 O O . GLN H 1 162 ? 21.763 94.167 175.606 1.00 71.78 162 GLN H O 1
ATOM 21514 N N . ARG H 1 163 ? 22.868 94.240 177.557 1.00 70.24 163 ARG H N 1
ATOM 21515 C CA . ARG H 1 163 ? 21.829 95.014 178.226 1.00 62.96 163 ARG H CA 1
ATOM 21516 C C . ARG H 1 163 ? 21.484 96.292 177.469 1.00 61.05 163 ARG H C 1
ATOM 21517 O O . ARG H 1 163 ? 22.370 97.039 177.047 1.00 74.79 163 ARG H O 1
ATOM 21538 N N . GLU H 1 164 ? 20.190 96.551 177.321 1.00 55.70 164 GLU H N 1
ATOM 21539 C CA . GLU H 1 164 ? 19.715 97.743 176.625 1.00 72.41 164 GLU H CA 1
ATOM 21540 C C . GLU H 1 164 ? 19.631 98.938 177.574 1.00 77.88 164 GLU H C 1
ATOM 21541 O O . GLU H 1 164 ? 19.402 98.788 178.775 1.00 82.12 164 GLU H O 1
#

Solvent-accessible surface area: 57336 Å² total; per-residue (Å²): 188,58,53,7,46,96,136,0,33,100,19,0,4,43,0,1,16,81,2,14,55,0,8,10,11,2,20,0,0,0,0,9,0,18,44,98,53,26,158,7,0,0,53,14,0,40,53,7,9,99,52,1,53,82,4,1,51,87,0,0,80,15,0,33,15,12,32,8,84,0,65,0,63,61,4,140,92,4,70,19,98,28,138,29,16,86,56,0,0,69,32,0,25,159,20,2,77,109,1,15,94,10,1,85,82,7,48,96,32,0,62,139,68,120,20,26,2,0,31,14,28,0,129,105,3,32,71,43,6,88,92,12,22,75,84,5,97,104,10,12,69,75,10,98,148,10,133,52,110,92,81,67,16,110,94,10,23,144,136,11,26,123,54,192,204,62,80,6,45,97,135,0,29,102,19,0,4,46,0,3,23,79,1,13,55,0,10,10,10,3,18,0,0,0,0,7,0,19,40,74,17,16,98,6,0,0,52,13,0,38,55,2,9,98,42,1,52,78,3,1,51,82,0,0,82,27,0,36,80,74,40,8,56,0,59,0,65,64,11,139,93,4,69,29,90,20,144,24,28,69,47,0,0,90,32,0,27,157,21,3,73,107,0,15,91,10,0,89,80,6,48,109,36,0,61,139,66,155,23,131,42,0,43,76,38,0,135,98,1,34,68,44,2,88,106,4,24,77,53,3,98,94,13,27,67,52,2,113,150,3,115,59,112,40,24,50,9,10,94,19,26,95,120,9,26,126,54,196,190,64,56,7,46,95,130,0,28,91,18,0,1,57,0,2,15,67,0,16,51,0,8,13,11,2,18,0,0,0,0,11,0,16,40,93,50,32,149,7,1,0,53,14,0,43,73,10,7,80,44,2,35,75,2,1,55,84,0,0,82,14,0,32,18,11,31,8,78,0,58,1,51,60,7,137,92,4,69,27,100,21,141,24,24,75,48,0,0,78,32,0,19,154,18,2,51,104,1,10,89,10,0,23,81,6,10,52,27,0,62,128,60,120,18,27,1,0,20,9,40,0,55,104,1,1,64,43,2,13,85,12,4,36,108,6,35,70,12,18,40,39,8,97,34,2,123,62,61,98,64,0,15,130,58,4,25,182,127,12,26,111,62,195,216,62,97,6,45,94,142,0,30,107,20,0,4,45,0,1,18,81,1,15,53,0,9,13,11,3,17,0,0,0,0,8,0,18,41,76,18,15,98,7,0,0,53,13,0,50,73,3,9,79,41,2,34,71,2,1,52,85,0,0,77,27,0,35,79,73,41,7,79,0,60,1,64,61,9,138,90,2,70,30,83,19,140,24,24,67,47,0,0,90,32,1,28,156,23,4,64,110,1,10,97,9,0,23,84,6,12,53,44,0,62,136,62,154,24,134,41,0,24,74,43,0,66,104,1,1,64,43,2,10,103,4,5,30,56,3,30,56,12,25,51,31,3,114,34,0,112,59,81,52,14,0,12,24,19,8,26,143,123,12,25,120,56,196,204,54,58,7,46,95,142,0,31,94,19,0,3,46,0,1,22,71,1,12,50,0,9,12,10,2,18,0,0,0,0,11,0,16,46,98,52,19,158,7,0,0,55,11,0,45,74,3,8,82,51,1,34,76,2,1,51,88,0,0,78,16,0,32,16,12,33,7,84,0,63,1,62,64,11,142,95,3,69,18,115,36,146,20,18,76,51,0,0,74,31,0,27,161,19,3,61,106,0,10,88,11,0,22,80,7,22,50,43,0,62,139,70,125,19,24,2,0,42,13,39,0,54,98,2,2,51,50,2,14,107,6,4,29,56,4,30,58,11,17,40,32,8,109,36,3,132,56,82,95,54,0,14,97,57,13,19,150,122,13,27,130,51,193,201,58,82,7,35,80,117,0,26,95,18,0,2,44,0,2,16,76,1,16,52,0,10,12,10,3,18,0,0,0,0,7,0,18,40,74,24,17,108,7,1,0,52,12,0,44,73,4,8,78,47,1,35,76,1,2,51,82,0,0,81,25,0,34,77,73,40,8,62,0,60,1,59,60,5,136,93,3,68,27,90,20,144,24,26,70,54,0,0,86,32,0,26,158,21,2,74,108,0,14,90,9,0,87,83,5,37,106,58,0,61,145,67,161,23,132,41,0,24,76,38,0,93,102,1,32,94,42,2,90,104,5,23,75,54,4,100,90,9,20,65,47,5,109,144,0,122,61,98,41,24,39,10,35,86,20,27,132,111,10,27,115,54,194,182,68,59,5,45,94,122,0,36,111,18,0,7,49,0,1,17,80,2,17,55,0,8,12,10,3,17,0,0,0,0,7,0,20,40,92,55,27,161,8,0,0,53,12,0,48,79,9,9,96,54,1,41,70,2,1,52,85,0,0,81,14,0,33,16,10,34,8,58,0,58,0,65,60,6,139,91,3,69,24,91,18,143,24,22,72,46,0,0,84,34,0,29,160,20,2,62,106,1,10,90,9,1,23,82,6,22,41,23,0,60,138,76,126,18,24,2,0,32,15,41,0,66,98,4,2,52,42,5,10,88,11,5,31,83,5,32,69,7,24,50,37,9,109,38,3,122,58,75,89,62,1,14,121,56,13,24,149,142,13,26,122,53,198,212,57,92,7,44,99,127,0,37,112,17,0,7,43,0,2,22,81,0,13,55,0,9,13,10,3,16,0,0,0,0,12,0,18,42,77,17,18,100,7,1,0,54,18,0,36,54,7,9,96,45,1,42,79,2,0,54,84,0,0,81,27,0,35,78,72,40,7,82,1,64,0,63,65,12,139,92,2,66,20,92,23,148,24,22,89,48,0,0,78,34,0,29,160,21,3,73,105,0,15,94,10,0,89,84,7,39,104,45,0,60,142,66,159,23,133,41,0,24,72,41,0,108,96,1,30,87,43,3,88,91,11,23,74,85,5,98,100,9,24,70,62,11,108,149,10,131,59,92,53,18,56,14,16,57,35,25,91,125,12,25,118,55,191

B-factor: mean 56.02, std 25.29, range [25.15, 289.7]

Secondary structure (DSSP, 8-state):
---S-HHHHHHHHHHHHHHHHHHHHHHHHHHHHHHTT-HHHHHHHHHHHHHHHHHHHHHHHHHHHTT-------BPPPP---SSHHHHHHHHHHHHHHHHHHHHHHHHHHHHTT-HHHHHHHHHHHHHHHHHHHHHHHHHHHHHHHTT-HHHHHHHHHHHTT--/---S-HHHHHHHHHHHHHHHHHHHHHHHHHHHHHHTT-HHHHHHHHHHHHHHHHHHHHHHHHHHHTT-------BPPPP---SSHHHHHHHHHHHHHHHHHHHHHHHHHHHHTT-HHHHHHHHHHHHHHHHHHHHHHHHHHHHHHHTT-HHHHHHHHHHHTT--/---S-HHHHHHHHHHHHHHHHHHHHHHHHHHHHHHTT-HHHHHHHHHHHHHHHHHHHHHHHHHHHTT-------BPPPP---SSHHHHHHHHHHHHHHHHHHHHHHHHHHHHTT-HHHHHHHHHHHHHHHHHHHHHHHHHHHHHHHTT-HHHHHHHHHHHTT--/---S-HHHHHHHHHHHHHHHHHHHHHHHHHHHHHHTT-HHHHHHHHHHHHHHHHHHHHHHHHHHHTT-------BPPPP---SSHHHHHHHHHHHHHHHHHHHHHHHHHHHHTT-HHHHHHHHHHHHHHHHHHHHHHHHHHHHHHHTT-HHHHHHHHHHHHT--/---S-HHHHHHHHHHHHHHHHHHHHHHHHHHHHHHTT-HHHHHHHHHHHHHHHHHHHHHHHHHHHTT-------BPPPP---SSHHHHHHHHHHHHHHHHHHHHHHHHHHHHTT-HHHHHHHHHHHHHHHHHHHHHHHHHHHHHHHTT-HHHHHHHHHHHTT--/---S-HHHHHHHHHHHHHHHHHHHHHHHHHHHHHHTT-HHHHHHHHHHHHHHHHHHHHHHHHHHHTT-------BPPPP---SSHHHHHHHHHHHHHHHHHHHHHHHHHHHHTT-HHHHHHHHHHHHHHHHHHHHHHHHHHHHHHHTT-HHHHHHHHHHHHT--/---S-HHHHHHHHHHHHHHHHHHHHHHHHHHHHHHTT-HHHHHHHHHHHHHHHHHHHHHHHHHHHTT-------BPPPP---SSHHHHHHHHHHHHHHHHHHHHHHHHHHHHTT-HHHHHHHHHHHHHHHHHHHHHHHHHHHHHHHTT-HHHHHHHHHHHHT--/---S-HHHHHHHHHHHHHHHHHHHHHHHHHHHHHHTT-HHHHHHHHHHHHHHHHHHHHHHHHHHHTT-------BPPPP---SSHHHHHHHHHHHHHHHHHHHHHHHHHHHHTT-HHHHHHHHHHHHHHHHHHHHHHHHHHHHHHHTT-HHHHHHHHHHHTT--

Foldseek 3Di:
DAQDDPVLLVLLLVLLLLLLLLLVQLQLVLLACVVVVLNLSSLLSNVVSVVSNVVSVLSQVVCVVRVHHHDHDDHDDHDNYAPDDLRSLVVVLVSLVVSLVSLVVSLVVCVVVVVVVSVVSSVVVNVVSVVSNVVSVVVNVQVVVCVPVVVSVNVVSVVSSVDD/DAQDDPVLLVLLLVLLLLLLLLLVQLCLVLLACVVVPLNLSSLLSNVVSVVSNVVSVLSQVVCVVRPHHHDHDDHDDHDNYAPDDLRSLVVQLVSLVVSLVSLVVSLVVCVVVVVVVSVVSSVVVNVVSVVSNVVSVVVSVQVVVCVPVVVSVNVVSVVSSPDD/DAPDDPVLLVLLLVLLLLLLLLLVQLCLVLLACVVVPLNLSSLLSNVVSVVSNVVSVLSQVVCVVRPHHHDHDDHDDHDNDAPDDLRSLVVNLVSLVVSLVSLVVSLVVCVVVVVVVSVVSSVVVNVVSVVSNVVSVVVNVQVVVCVPVVVSVSVVSVVSSVDD/DAQDDPVLLVLLLVLLLLLLLLLVQLCLVLLACVVVPLNLSSLLSNVVSVVSNVVSVLSQVVCVVRVHHHDHDDHDDHDNYAPDDLRSLVVQLVSLVVSLVSLVVSLVVCVVVVVVVSNVSSVVVNVVSVVSNVVSVVVSVQVVVCVPVVVSVSVVSVVSSVDD/DAQDDPVLLVLLLVLLLLLLLLLVQLCLVLLQCVVVPLNLSSLLSNVVSVVSNVVSVLSQVVCVVRPHHHDHDDHDDHDNDAPDDLRSLVVVLVSLVVSLVSLVVSLVVCVVVVVVVVVVSSVVVNVVSVVSNVVSVVVNVQVVVCVPVVVSVNVVSVVSSVDD/DAPDDPVLLVLLLVLLLLLLLLLVQLCLVLLACVVVPLNLSSLLSNVVSVVSNVVSVLSQVVCVVRPHHHDHDDHDDHDNYAPDDLRSLVVNLVSLVVSLVSLVVSLVVCVVVVVVVSNVSSVVVNVVSVVSNVVSVVLSVQVVVCVPPVVSVVVVSVVSSVDD/DAQDDPVLLVLLLVLLLLLLLLLVQLQLVLLACVVVVLNLSSLLSNVVSVVSNVVSVLSQVVCVVRPHHHDHDDHDDHDNYAPDDLRSLVVVLVSLVVSLVSLVVSLVVCVVVVVVVVVVSSVVVNVVSVVSNVVSVVVNVQVVVCVPPVVSVVVVSVVSSVDD/DAPDDVVLLVLLLVLLLLLLLLLVQLCLVLLQCVVVPLNLSSLLSNVVSVVSNVVSVLSQVVCVVRPHHHDHDDHDDHDNYAPDPLRSLVVNLVSLVVSLVSLVVSLVVCVVVVVVVSVVSSVVVNVVSVVSNVVSVVVNVQVVVCVPPVVSVVVVSVVSSPDD

Radius of gyration: 42.49 Å; Cα contacts (8 Å, |Δi|>4): 1632; chains: 8; bounding box: 65×104×128 Å

Sequence (1312 aa):
MMVISEKVRKALNDQLNREIYSSYLYLSMATYFDAEGFKGFAHWMKKQAQEELTHAMKFYEYIYARGGRVELEAIEKPPSNNWNGIKDAFEAALKHEEFVTQSIYNILELASEEKDHATVSFLKKWFVDEQVEEEDQVREILDLLEKANGQMSVIFQQLDRYLGQREMMVISEKVRKALNDQLNREIYSSYLYLSMATYFDAEGFKGFAHWMKKQAQEELTHAMKFYEYIYARGGRVELEAIEKPPSNWNGIKDAFEAALKHEEFVTQSIYNILELASEEKDHATVSFLKWFVDEQVEEEDQVREILDLLEKANGQMSVIFQLDRYLGQREMMVISEKVRKALNDQLNREIYSSYLYLSMATYFDAEGFKGFAHWMKKQAQEELTHAMKFYEYIYARGGRVELEAIEKPPSNWNGIKDAFEAALKHEEFVTQSIYNILELASEEEKDHATVSFLKWFVDEQVEEEDQVREILDLLEKANGQMSVIFQLDRYLGQREMMVISEKVRKALNDQLNREIYSSYLYLSMATYFDAEGFKGFAHWMKKQAQEELTHAMKFYEYIYARGGRVELEAIEKPPSNNWNGIKDAFEAALKHEEFVTQSIYNILELASEEKDHATVSFLKKWFVDEQVEEEDQVREILDLLEKANGQMSVIFQLDRYLGQREMMVISEKVRKALNDQLNREIYSSYLYLSMATYFDAEGFKGFAHWMKKQAQEELTHAMKFYEYIYARGGRVELEAIEKPPSNWNGIKDAFEAALKHEEFVTQSIYNILELASEEKDHATVSFLKWFVDEQVEEEDQVREILDLLEKANGQMSVIFQLDRYLGQREMMVISEKVRKALNDQLNREIYSSYLYLSMATYFDAEGFKGFAHWMKKQAQEELTHAMKFYEYIYARGGRVELEAIEKPPSNWNGIKDAFEAALKHEEFVTQSIYNILELASEEKDHATVSFLKWFVDEQVEEEDQVREILDLLEKANGQMSVIFQLDRYLGQREMMVISEKVRKALNDQLNREIYSSYLYLSMATYFDAEGFKGFAHWMKKQAQEELTHAMKFYEYIYARGGRVELEAIEKPPSNWNGIKDAFEAALKHEEFVTQSIYNILELASEEKDHATVSFLKWFVDEQVEEEDQVREILDLLEKANGQMSVIFQLDRYLGQREMMVISEKVRKKALNDQLNREIYSSYLYLSMATYFDAEGFKGFAHWMKKQAQEELTHAMKFYEYIYARGGRVELEAIEKPPSNWNGIKDAFEAALKHEEFVTQSIYNILELASEEKDHATVSFLKWFVDEQVEEEDQVREILDLLEKANGQMSVIFQLDRYLGQRE

Nearest PDB structures (foldseek):
  6txi-assembly1_A  TM=1.006E+00  e=9.603E-23  Thermotoga maritima MSB8
  6txl-assembly1_A  TM=1.006E+00  e=1.362E-22  Thermotoga maritima MSB8
  6txl-assembly1_D  TM=1.004E+00  e=1.172E-22  Thermotoga maritima MSB8
  6txm-assembly1_B-2  TM=1.004E+00  e=1.505E-22  Thermotoga maritima MSB8
  7dyb-assembly1_H-2  TM=9.936E-01  e=3.323E-21  Thermotoga maritima MSB8